Protein AF-A0A6A4SU05-F1 (afdb_monomer_lite)

Sequence (779 aa):
MKIASFNVQRFGRAKVSDPHVLSTLVKIVSRYDIILILEVVDASGDSVKLLLNEVNRVNAGHHYSLQLSTRLGRTRYKEQFLFLYRDDVVNLIDFYQYEDNQVNNMDAFAREPYILHFKPHFAVLKDIVLIPVHTTPSDSEKELDELYEVFLLVKDKWKTDNIMILGDFNADGTYVTRKEMKEIRIRSEKNFHWLIADDVDTTANTSNDHTYDRIVVYGKDMLEAIVPNSAKPFNFHTEFSMTEEMALRVSDHYPVEVELHSALRRTTSDQRCDVVDSQNASIYKTVTGRLNASQSTDNTEDTMDVYDLFSSCKKGDIWRVRYLVEQRDVDLNVRDKWDSTPMYYACLCGHEELVQYLLASGAKCEANTFDGERCMYGSLSDSVRRLVKEYKCVSIRAMQRDDFNYFLHMLLEQGQHSDVKFLVHRQTFLAHRCVLSARSEYFTEMFETKWKGKSLITLKHPLINPAAFGAILQYFYTGRMDIDLSLVEDCRRLAKQCKMTDFIEELDNKCKQLYDFVSNKPGICVKVLTLEPQSCQLNEEMAQLADCALPTELRVGFGELPFNRVDLFPTYPDICFRVDGYDFLCHRVFFSGRSDYFKALLEDHFSEGELLQSQPSTPVITLHNISHEVFIHVMYYIYTNSTELMTEIVFDVLCVADMYLLTGLKRLCGKTLAMTICEENVLYMWKMAKLFRLSRLEDLCTEYMAKIIERLVEQPELAEIIKEDAAALEDRQETDSVPLVDDIRYHIASNVQTYSAIEEANQKLEALEELLSSINIEC

InterPro domains:
  IPR000210 BTB/POZ domain [PF00651] (409-512)
  IPR000210 BTB/POZ domain [PF00651] (571-673)
  IPR000210 BTB/POZ domain [PS50097] (418-485)
  IPR000210 BTB/POZ domain [PS50097] (573-647)
  IPR000210 BTB/POZ domain [SM00225] (418-515)
  IPR000210 BTB/POZ domain [SM00225] (573-677)
  IPR002110 Ankyrin repeat [PF12796] (309-368)
  IPR002110 Ankyrin repeat [PS50088] (338-370)
  IPR002110 Ankyrin repeat [SM00248] (338-367)
  IPR005135 Endonuclease/exonuclease/phosphatase [PF03372] (4-253)
  IPR011333 SKP1/BTB/POZ domain superfamily [G3DSA:3.30.710.10] (402-521)
  IPR011333 SKP1/BTB/POZ domain superfamily [G3DSA:3.30.710.10] (558-707)
  IPR011333 SKP1/BTB/POZ domain superfamily [SSF54695] (405-505)
  IPR011333 SKP1/BTB/POZ domain superfamily [SSF54695] (566-673)
  IPR016202 Deoxyribonuclease I [PR00130] (11-40)
  IPR016202 Deoxyribonuclease I [PR00130] (81-110)
  IPR016202 Deoxyribonuclease I [PR00130] (125-154)
  IPR016202 Deoxyribonuclease I [PR00130] (155-184)
  IPR016202 Deoxyribonuclease I [PR00130] (215-237)
  IPR016202 Deoxyribonuclease I [PR00130] (238-258)

Radius of gyration: 32.13 Å; chains: 1; bounding box: 78×91×75 Å

Secondary structure (DSSP, 8-state):
-EEEEEEEEEESHHHHHSHHHHHHHHHHHTT-SEEEEEEE--TTSHHHHHHHHHHHHH-TT--EEEEEPPPB-SSS--BEEEEEEETTTEEEEEEEE-----TT-TT--SS--EEEEEEESSBSSS-EEEEEEE--TTTHHHHHHHHHHHHHHHHHHH----EEEEEE---STTTS-TTGGGT-HHHHSTTEEE-S-TT---BS-TT-----EEEEEESHHHHHHBPTT--EE--HHHHTT--HHHHHTT-SBPPEEEEB-BS------------------------------------HHHHHHHHHHHHHHHHT-HHHHHIIIIIS---TT---TTS--HHHHHHHHT-HHHHHHHHHTT----TTSHHHHHHHHH-SSHHHHHHHHH-----GGGTS--HHHHHHHHHHHH-TT--EEEEETTEEEEE-HHHHHHH-HHHHHHHHTTTTT-SEEEE--TT--HHHHHHHHHHHHHS-EEEEGGGHHHHHHHHHHTT-HHHHHHHHHHHHHHHHHHHHSTT----EEEE---SSHHHHHHHHHHHHHS-GGG---TT--------SS-----EEEEETTEEEEE-HHHHHHH-HHHHHHHHS--TTPPBPTTSTTSBEEEEPS--HHHHHHHHHHHHHS-----TTTHHHHHHHHHHTT-HHHHHHHHHHHHTT--TTTHHHHHHHHHHTT-HHHHHHHHHHHHHHHHHHTT-HHHHHHHHHHHHTSTT--TTPPPHHHHHHHHHHHHT--SHHHHHHHHHHHHHHHHHHHHTT---

Structure (mmCIF, N/CA/C/O backbone):
data_AF-A0A6A4SU05-F1
#
_entry.id   AF-A0A6A4SU05-F1
#
loop_
_atom_site.group_PDB
_atom_site.id
_atom_site.type_symbol
_atom_site.label_atom_id
_atom_site.label_alt_id
_atom_site.label_comp_id
_atom_site.label_asym_id
_atom_site.label_entity_id
_atom_site.label_seq_id
_atom_site.pdbx_PDB_ins_code
_atom_site.Cartn_x
_atom_site.Cartn_y
_atom_site.Cartn_z
_atom_site.occupancy
_atom_site.B_iso_or_equiv
_atom_site.auth_seq_id
_atom_site.auth_comp_id
_atom_site.auth_asym_id
_atom_site.auth_atom_id
_atom_site.pdbx_PDB_model_num
ATOM 1 N N . MET A 1 1 ? -17.281 -33.423 11.617 1.00 91.00 1 MET A N 1
ATOM 2 C CA . MET A 1 1 ? -16.579 -32.156 11.912 1.00 91.00 1 MET A CA 1
ATOM 3 C C . MET A 1 1 ? -17.582 -31.034 11.747 1.00 91.00 1 MET A C 1
ATOM 5 O O . MET A 1 1 ? -18.234 -31.018 10.712 1.00 91.00 1 MET A O 1
ATOM 9 N N . LYS A 1 2 ? -17.770 -30.170 12.743 1.00 95.81 2 LYS A N 1
ATOM 10 C CA . LYS A 1 2 ? -18.753 -29.080 12.709 1.00 95.81 2 LYS A CA 1
ATOM 11 C C . LYS A 1 2 ? -18.083 -27.738 12.443 1.00 95.81 2 LYS A C 1
ATOM 13 O O . LYS A 1 2 ? -17.123 -27.395 13.129 1.00 95.81 2 LYS A O 1
ATOM 18 N N . ILE A 1 3 ? -18.617 -26.998 11.480 1.00 98.25 3 ILE A N 1
ATOM 19 C CA . ILE A 1 3 ? -18.159 -25.663 11.093 1.00 98.25 3 ILE A CA 1
ATOM 20 C C . ILE A 1 3 ? -19.322 -24.689 11.283 1.00 98.25 3 ILE A C 1
ATOM 22 O O . ILE A 1 3 ? -20.461 -25.054 10.991 1.00 98.25 3 ILE A O 1
ATOM 26 N N . ALA A 1 4 ? -19.053 -23.476 11.759 1.00 98.56 4 ALA A N 1
ATOM 27 C CA . ALA A 1 4 ? -20.061 -22.424 11.835 1.00 98.56 4 ALA A CA 1
ATOM 28 C C . ALA A 1 4 ? -19.514 -21.042 11.467 1.00 98.56 4 ALA A C 1
ATOM 30 O O . ALA A 1 4 ? -18.317 -20.787 11.596 1.00 98.56 4 ALA A O 1
ATOM 31 N N . SER A 1 5 ? -20.417 -20.154 11.059 1.00 98.56 5 SER A N 1
ATOM 32 C CA . SER A 1 5 ? -20.206 -18.707 11.009 1.00 98.56 5 SER A CA 1
ATOM 33 C C . SER A 1 5 ? -21.185 -18.029 11.953 1.00 98.56 5 SER A C 1
ATOM 35 O O . SER A 1 5 ? -22.338 -18.448 12.032 1.00 98.56 5 SER A O 1
ATOM 37 N N . PHE A 1 6 ? -20.735 -17.007 12.674 1.00 98.50 6 PHE A N 1
ATOM 38 C CA . PHE A 1 6 ? -21.550 -16.283 13.634 1.00 98.50 6 PHE A CA 1
ATOM 39 C C . PHE A 1 6 ? -21.230 -14.788 13.610 1.00 98.50 6 PHE A C 1
ATOM 41 O O . PHE A 1 6 ? -20.156 -14.379 14.055 1.00 98.50 6 PHE A O 1
ATOM 48 N N . ASN A 1 7 ? -22.178 -13.973 13.146 1.00 97.69 7 ASN A N 1
ATOM 49 C CA . ASN A 1 7 ? -22.139 -12.543 13.410 1.00 97.69 7 ASN A CA 1
ATOM 50 C C . ASN A 1 7 ? -22.454 -12.289 14.893 1.00 97.69 7 ASN A C 1
ATOM 52 O O . ASN A 1 7 ? -23.556 -12.578 15.365 1.00 97.69 7 ASN A O 1
ATOM 56 N N . VAL A 1 8 ? -21.455 -11.825 15.650 1.00 96.75 8 VAL A N 1
ATOM 57 C CA . VAL A 1 8 ? -21.611 -11.451 17.058 1.00 96.75 8 VAL A CA 1
ATOM 58 C C . VAL A 1 8 ? -21.585 -9.939 17.135 1.00 96.75 8 VAL A C 1
ATOM 60 O O . VAL A 1 8 ? -20.515 -9.349 17.270 1.00 96.75 8 VAL A O 1
ATOM 63 N N . GLN A 1 9 ? -22.774 -9.340 17.106 1.00 92.25 9 GLN A N 1
ATOM 64 C CA . GLN A 1 9 ? -22.963 -7.896 17.029 1.00 92.25 9 GLN A CA 1
ATOM 65 C C . GLN A 1 9 ? -21.998 -7.127 17.939 1.00 92.25 9 GLN A C 1
ATOM 67 O O . GLN A 1 9 ? -22.039 -7.277 19.170 1.00 92.25 9 GLN A O 1
ATOM 72 N N . ARG A 1 10 ? -21.135 -6.299 17.350 1.00 90.81 10 ARG A N 1
ATOM 73 C CA . ARG A 1 10 ? -20.098 -5.508 18.030 1.00 90.81 10 ARG A CA 1
ATOM 74 C C . ARG A 1 10 ? -19.293 -6.308 19.064 1.00 90.81 10 ARG A C 1
ATOM 76 O O . ARG A 1 10 ? -19.181 -5.903 20.230 1.00 90.81 10 ARG A O 1
ATOM 83 N N . PHE A 1 11 ? -18.731 -7.453 18.678 1.00 96.44 11 PHE A N 1
ATOM 84 C CA . PHE A 1 11 ? -17.915 -8.260 19.583 1.00 96.44 11 PHE A CA 1
ATOM 85 C C . PHE A 1 11 ? -16.662 -7.494 20.030 1.00 96.44 11 PHE A C 1
ATOM 87 O O . PHE A 1 11 ? -15.772 -7.189 19.243 1.00 96.44 11 PHE A O 1
ATOM 94 N N . GLY A 1 12 ? -16.565 -7.214 21.327 1.00 92.94 12 GLY A N 1
ATOM 95 C CA . GLY A 1 12 ? -15.449 -6.486 21.921 1.00 92.94 12 GLY A CA 1
ATOM 96 C C . GLY A 1 12 ? -15.595 -6.382 23.434 1.00 92.94 12 GLY A C 1
ATOM 97 O O . GLY A 1 12 ? -16.377 -7.117 24.048 1.00 92.94 12 GLY A O 1
ATOM 98 N N . ARG A 1 13 ? -14.870 -5.439 24.048 1.00 90.75 13 ARG A N 1
ATOM 99 C CA . ARG A 1 13 ? -14.746 -5.334 25.512 1.00 90.75 13 ARG A CA 1
ATOM 100 C C . ARG A 1 13 ? -16.094 -5.259 26.225 1.00 90.75 13 ARG A C 1
ATOM 102 O O . ARG A 1 13 ? -16.284 -5.942 27.229 1.00 90.75 13 ARG A O 1
ATOM 109 N N . ALA A 1 14 ? -17.032 -4.464 25.710 1.00 87.94 14 ALA A N 1
ATOM 110 C CA . ALA A 1 14 ? -18.367 -4.321 26.293 1.00 87.94 14 ALA A CA 1
ATOM 111 C C . ALA A 1 14 ? -19.123 -5.663 26.334 1.00 87.94 14 ALA A C 1
ATOM 113 O O . ALA A 1 14 ? -19.707 -6.013 27.357 1.00 87.94 14 ALA A O 1
ATOM 114 N N . LYS A 1 15 ? -19.029 -6.448 25.253 1.00 91.00 15 LYS A N 1
ATOM 115 C CA . LYS A 1 15 ? -19.700 -7.744 25.085 1.00 91.00 15 LYS A CA 1
ATOM 116 C C . LYS A 1 15 ? -19.163 -8.792 26.062 1.00 91.00 15 LYS A C 1
ATOM 118 O O . LYS A 1 15 ? -19.931 -9.461 26.747 1.00 91.00 15 LYS A O 1
ATOM 123 N N . VAL A 1 16 ? -17.836 -8.909 26.164 1.00 93.31 16 VAL A N 1
ATOM 124 C CA . VAL A 1 16 ? -17.186 -9.905 27.038 1.00 93.31 16 VAL A CA 1
ATOM 125 C C . VAL A 1 16 ? -17.168 -9.503 28.517 1.00 93.31 16 VAL A C 1
ATOM 127 O O . VAL A 1 16 ? -16.895 -10.344 29.370 1.00 93.31 16 VAL A O 1
ATOM 130 N N . SER A 1 17 ? -17.469 -8.239 28.836 1.00 91.56 17 SER A N 1
ATOM 131 C CA . SER A 1 17 ? -17.582 -7.766 30.221 1.00 91.56 17 SER A CA 1
ATOM 132 C C . SER A 1 17 ? -18.876 -8.223 30.905 1.00 91.56 17 SER A C 1
ATOM 134 O O . SER A 1 17 ? -18.900 -8.287 32.132 1.00 91.56 17 SER A O 1
ATOM 136 N N . ASP A 1 18 ? -19.931 -8.566 30.150 1.00 93.44 18 ASP A N 1
ATOM 137 C CA . ASP A 1 18 ? -21.133 -9.215 30.694 1.00 93.44 18 ASP A CA 1
ATOM 138 C C . ASP A 1 18 ? -20.855 -10.724 30.885 1.00 93.44 18 ASP A C 1
ATOM 140 O O . ASP A 1 18 ? -20.722 -11.463 29.900 1.00 93.44 18 ASP A O 1
ATOM 144 N N . PRO A 1 19 ? -20.796 -11.234 32.134 1.00 92.62 19 PRO A N 1
ATOM 145 C CA . PRO A 1 19 ? -20.477 -12.637 32.394 1.00 92.62 19 PRO A CA 1
ATOM 146 C C . PRO A 1 19 ? -21.493 -13.616 31.794 1.00 92.62 19 PRO A C 1
ATOM 148 O O . PRO A 1 19 ? -21.144 -14.757 31.482 1.00 92.62 19 PRO A O 1
ATOM 151 N N . HIS A 1 20 ? -22.755 -13.198 31.643 1.00 93.44 20 HIS A N 1
ATOM 152 C CA . HIS A 1 20 ? -23.795 -14.028 31.046 1.00 93.44 20 HIS A CA 1
ATOM 153 C C . HIS A 1 20 ? -23.594 -14.160 29.535 1.00 93.44 20 HIS A C 1
ATOM 155 O O . HIS A 1 20 ? -23.691 -15.268 28.998 1.00 93.44 20 HIS A O 1
ATOM 161 N N . VAL A 1 21 ? -23.259 -13.054 28.865 1.00 96.00 21 VAL A N 1
ATOM 162 C CA . VAL A 1 21 ? -22.948 -13.051 27.430 1.00 96.00 21 VAL A CA 1
ATOM 163 C C . VAL A 1 21 ? -21.684 -13.863 27.169 1.00 96.00 21 VAL A C 1
ATOM 165 O O . VAL A 1 21 ? -21.727 -14.791 26.364 1.00 96.00 21 VAL A O 1
ATOM 168 N N . LEU A 1 22 ? -20.603 -13.623 27.919 1.00 96.88 22 LEU A N 1
ATOM 169 C CA . LEU A 1 22 ? -19.358 -14.385 27.795 1.00 96.88 22 LEU A CA 1
ATOM 170 C C . LEU A 1 22 ? -19.581 -15.890 28.007 1.00 96.88 22 LEU A C 1
ATOM 172 O O . LEU A 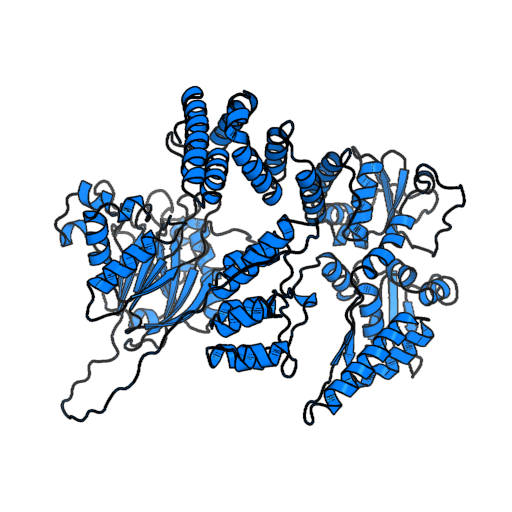1 22 ? -19.144 -16.700 27.192 1.00 96.88 22 LEU A O 1
ATOM 176 N N . SER A 1 23 ? -20.313 -16.286 29.056 1.00 96.00 23 SER A N 1
ATOM 177 C CA . SER A 1 23 ? -20.636 -17.700 29.299 1.00 96.00 23 SER A CA 1
ATOM 178 C C . SER A 1 23 ? -21.449 -18.318 28.158 1.00 96.00 23 SER A C 1
ATOM 180 O O . SER A 1 23 ? -21.243 -19.485 27.817 1.00 96.00 23 SER A O 1
ATOM 182 N N . THR A 1 24 ? -22.358 -17.552 27.555 1.00 97.00 24 THR A N 1
ATOM 183 C CA . THR A 1 24 ? -23.166 -18.012 26.420 1.00 97.00 24 THR A CA 1
ATOM 184 C C . THR A 1 24 ? -22.314 -18.166 25.165 1.00 97.00 24 THR A C 1
ATOM 186 O O . THR A 1 24 ? -22.360 -19.224 24.542 1.00 97.00 24 THR A O 1
ATOM 189 N N . LEU A 1 25 ? -21.456 -17.193 24.848 1.00 97.75 25 LEU A N 1
ATOM 190 C CA . LEU A 1 25 ? -20.508 -17.279 23.734 1.00 97.75 25 LEU A CA 1
ATOM 191 C C . LEU A 1 25 ? -19.571 -18.481 23.883 1.00 97.75 25 LEU A C 1
ATOM 193 O O . LEU A 1 25 ? -19.404 -19.241 22.935 1.00 97.75 25 LEU A O 1
ATOM 197 N N . VAL A 1 26 ? -19.045 -18.730 25.086 1.00 97.56 26 VAL A N 1
ATOM 198 C CA . VAL A 1 26 ? -18.226 -19.918 25.373 1.00 97.56 26 VAL A CA 1
ATOM 199 C C . VAL A 1 26 ? -18.999 -21.207 25.076 1.00 97.56 26 VAL A C 1
ATOM 201 O O . VAL A 1 26 ? -18.454 -22.107 24.436 1.00 97.56 26 VAL A O 1
ATOM 204 N N . LYS A 1 27 ? -20.274 -21.308 25.481 1.00 96.81 27 LYS A N 1
ATOM 205 C CA . LYS A 1 27 ? -21.123 -22.475 25.172 1.00 96.81 27 LYS A CA 1
ATOM 206 C C . LYS A 1 27 ? -21.377 -22.630 23.674 1.00 96.81 27 LYS A C 1
ATOM 208 O O . LYS A 1 27 ? -21.375 -23.760 23.197 1.00 96.81 27 LYS A O 1
ATOM 213 N N . ILE A 1 28 ? -21.595 -21.529 22.950 1.00 97.56 28 ILE A N 1
ATOM 214 C CA . ILE A 1 28 ? -21.806 -21.535 21.496 1.00 97.56 28 ILE A CA 1
ATOM 215 C C . ILE A 1 28 ? -20.533 -22.006 20.790 1.00 97.56 28 ILE A C 1
ATOM 217 O O . ILE A 1 28 ? -20.576 -23.007 20.082 1.00 97.56 28 ILE A O 1
ATOM 221 N N . VAL A 1 29 ? -19.396 -21.349 21.040 1.00 97.81 29 VAL A N 1
ATOM 222 C CA . VAL A 1 29 ? -18.092 -21.668 20.433 1.00 97.81 29 VAL A CA 1
ATOM 223 C C . VAL A 1 29 ? -17.704 -23.123 20.689 1.00 97.81 29 VAL A C 1
ATOM 225 O O . VAL A 1 29 ? -17.289 -23.821 19.769 1.00 97.81 29 VAL A O 1
ATOM 228 N N . SER A 1 30 ? -17.932 -23.619 21.910 1.00 96.94 30 SER A N 1
ATOM 229 C CA . SER A 1 30 ? -17.575 -24.990 22.305 1.00 96.94 30 SER A CA 1
ATOM 230 C C . SER A 1 30 ? -18.274 -26.086 21.486 1.00 96.94 30 SER A C 1
ATOM 232 O O . SER A 1 30 ? -17.878 -27.248 21.569 1.00 96.94 30 SER A O 1
ATOM 234 N N . ARG A 1 31 ? -19.306 -25.761 20.697 1.00 96.69 31 ARG A N 1
ATOM 235 C CA . ARG A 1 31 ? -20.024 -26.718 19.838 1.00 96.69 31 ARG A CA 1
ATOM 236 C C . ARG A 1 31 ? -19.276 -27.076 18.555 1.00 96.69 31 ARG A C 1
ATOM 238 O O . ARG A 1 31 ? -19.598 -28.107 17.960 1.00 96.69 31 ARG A O 1
ATOM 245 N N . TYR A 1 32 ? -18.340 -26.238 18.118 1.00 97.81 32 TYR A N 1
ATOM 246 C CA . TYR A 1 32 ? -17.791 -26.288 16.766 1.00 97.81 32 TYR A CA 1
ATOM 247 C C . TYR A 1 32 ? -16.315 -26.676 16.763 1.00 97.81 32 TYR A C 1
ATOM 249 O O . TYR A 1 32 ? -15.579 -26.384 17.701 1.00 97.81 32 TYR A O 1
ATOM 257 N N . ASP A 1 33 ? -15.890 -27.357 15.701 1.00 96.56 33 ASP A N 1
ATOM 258 C CA . ASP A 1 33 ? -14.477 -27.662 15.472 1.00 96.56 33 ASP A CA 1
ATOM 259 C C . ASP A 1 33 ? -13.765 -26.474 14.812 1.00 96.56 33 ASP A C 1
ATOM 261 O O . ASP A 1 33 ? -12.594 -26.239 15.088 1.00 96.56 33 ASP A O 1
ATOM 265 N N . ILE A 1 34 ? -14.485 -25.716 13.977 1.00 98.19 34 ILE A N 1
ATOM 266 C CA . ILE A 1 34 ? -14.081 -24.410 13.445 1.00 98.19 34 ILE A CA 1
ATOM 267 C C . ILE A 1 34 ? -15.284 -23.471 13.557 1.00 98.19 34 ILE A C 1
ATOM 269 O O . ILE A 1 34 ? -16.374 -23.810 13.097 1.00 98.19 34 ILE A O 1
ATOM 273 N N . ILE A 1 35 ? -15.106 -22.289 14.134 1.00 98.56 35 ILE A N 1
ATOM 274 C CA . ILE A 1 35 ? -16.103 -21.218 14.105 1.00 98.56 35 ILE A CA 1
ATOM 275 C C . ILE A 1 35 ? -15.463 -19.918 13.628 1.00 98.56 35 ILE A C 1
ATOM 277 O O . ILE A 1 35 ? -14.414 -19.509 14.123 1.00 98.56 35 ILE A O 1
ATOM 281 N N . LEU A 1 36 ? -16.125 -19.288 12.666 1.00 98.69 36 LEU A N 1
ATOM 282 C CA . LEU A 1 36 ? -15.893 -17.921 12.234 1.00 98.69 36 LEU A CA 1
ATOM 283 C C . LEU A 1 36 ? -16.783 -16.987 13.060 1.00 98.69 36 LEU A C 1
ATOM 285 O O . LEU A 1 36 ? -17.995 -17.177 13.109 1.00 98.69 36 LEU A O 1
ATOM 289 N N . ILE A 1 37 ? -16.185 -15.993 13.702 1.00 98.50 37 ILE A N 1
ATOM 290 C CA . ILE A 1 37 ? -16.858 -14.903 14.404 1.00 98.50 37 ILE A CA 1
ATOM 291 C C . ILE A 1 37 ? -16.636 -13.623 13.594 1.00 98.50 37 ILE A C 1
ATOM 293 O O . ILE A 1 37 ? -15.492 -13.285 13.272 1.00 98.50 37 ILE A O 1
ATOM 297 N N . LEU A 1 38 ? -17.731 -12.943 13.257 1.00 97.88 38 LEU A N 1
ATOM 298 C CA . LEU A 1 38 ? -17.742 -11.672 12.527 1.00 97.88 38 LEU A CA 1
ATOM 299 C C . LEU A 1 38 ? -17.934 -10.489 13.485 1.00 97.88 38 LEU A C 1
ATOM 301 O O . LEU A 1 38 ? -18.171 -10.683 14.678 1.00 97.88 38 LEU A O 1
ATOM 305 N N . GLU A 1 39 ? -17.821 -9.276 12.940 1.00 95.44 39 GLU A N 1
ATOM 306 C CA . GLU A 1 39 ? -18.053 -8.008 13.642 1.00 95.44 39 GLU A CA 1
ATOM 307 C C . GLU A 1 39 ? -17.191 -7.818 14.906 1.00 95.44 39 GLU A C 1
ATOM 309 O O . GLU A 1 39 ? -17.603 -7.250 15.923 1.00 95.44 39 GLU A O 1
ATOM 314 N N . VAL A 1 40 ? -15.945 -8.303 14.849 1.00 96.56 40 VAL A N 1
ATOM 315 C CA . VAL A 1 40 ? -14.974 -8.147 15.938 1.00 96.56 40 VAL A CA 1
ATOM 316 C C . VAL A 1 40 ? -14.405 -6.730 15.940 1.00 96.56 40 VAL A C 1
ATOM 318 O O . VAL A 1 40 ? -13.590 -6.363 15.097 1.00 96.56 40 VAL A O 1
ATOM 321 N N . VAL A 1 41 ? -14.789 -5.947 16.941 1.00 92.12 41 VAL A N 1
ATOM 322 C CA . VAL A 1 41 ? -14.396 -4.549 17.167 1.00 92.12 41 VAL A CA 1
ATOM 323 C C . VAL A 1 41 ? -13.455 -4.434 18.376 1.00 92.12 41 VAL A C 1
ATOM 325 O O . VAL A 1 41 ? -13.688 -3.671 19.313 1.00 92.12 41 VAL A O 1
ATOM 328 N N . ASP A 1 42 ? -12.379 -5.227 18.380 1.00 88.12 42 ASP A N 1
ATOM 329 C CA . ASP A 1 42 ? -11.462 -5.381 19.522 1.00 88.12 42 ASP A CA 1
ATOM 330 C C . ASP A 1 42 ? -10.021 -4.964 19.189 1.00 88.12 42 ASP A C 1
ATOM 332 O O . ASP A 1 42 ? -9.149 -5.796 18.953 1.00 88.12 42 ASP A O 1
ATOM 336 N N . ALA A 1 43 ? -9.747 -3.656 19.202 1.00 78.88 43 ALA A N 1
ATOM 337 C CA . ALA A 1 43 ? -8.445 -3.116 18.796 1.00 78.88 43 ALA A CA 1
ATOM 338 C C . ALA A 1 43 ? -7.250 -3.616 19.638 1.00 78.88 43 ALA A C 1
ATOM 340 O O . ALA A 1 43 ? -6.144 -3.710 19.111 1.00 78.88 43 ALA A O 1
ATOM 341 N N . SER A 1 44 ? -7.446 -3.946 20.923 1.00 85.00 44 SER A N 1
ATOM 342 C CA . SER A 1 44 ? -6.366 -4.462 21.784 1.00 85.00 44 SER A CA 1
ATOM 343 C C . SER A 1 44 ? -6.157 -5.978 21.667 1.00 85.00 44 SER A C 1
ATOM 345 O O . SER A 1 44 ? -5.122 -6.506 22.091 1.00 85.00 44 SER A O 1
ATOM 347 N N . GLY A 1 45 ? -7.136 -6.699 21.108 1.00 88.50 45 GLY A N 1
ATOM 348 C CA . GLY A 1 45 ? -7.180 -8.161 21.078 1.00 88.50 45 GLY A CA 1
ATOM 349 C C . GLY A 1 45 ? -7.407 -8.817 22.448 1.00 88.50 45 GLY A C 1
ATOM 350 O O . GLY A 1 45 ? -7.285 -10.040 22.568 1.00 88.50 45 GLY A O 1
ATOM 351 N N . ASP A 1 46 ? -7.686 -8.047 23.504 1.00 91.69 46 ASP A N 1
ATOM 352 C CA . ASP A 1 46 ? -7.870 -8.587 24.856 1.00 91.69 46 ASP A CA 1
ATOM 353 C C . ASP A 1 46 ? -9.194 -9.335 25.003 1.00 91.69 46 ASP A C 1
ATOM 355 O O . ASP A 1 46 ? -9.252 -10.354 25.694 1.00 91.69 46 ASP A O 1
ATOM 359 N N . SER A 1 47 ? -10.248 -8.867 24.332 1.00 94.31 47 SER A N 1
ATOM 360 C CA . SER A 1 47 ? -11.571 -9.497 24.361 1.00 94.31 47 SER A CA 1
ATOM 361 C C . SER A 1 47 ? -11.530 -10.854 23.664 1.00 94.31 47 SER A C 1
ATOM 363 O O . SER A 1 47 ? -12.065 -11.839 24.179 1.00 94.31 47 SER A O 1
ATOM 365 N N . VAL A 1 48 ? -10.817 -10.928 22.537 1.00 94.94 48 VAL A N 1
ATOM 366 C CA . VAL A 1 48 ? -10.555 -12.179 21.814 1.00 94.94 48 VAL A CA 1
ATOM 367 C C . VAL A 1 48 ? -9.752 -13.156 22.682 1.00 94.94 48 VAL A C 1
ATOM 369 O O . VAL A 1 48 ? -10.137 -14.319 22.822 1.00 94.94 48 VAL A O 1
ATOM 372 N N . LYS A 1 49 ? -8.664 -12.696 23.319 1.00 95.94 49 LYS A N 1
ATOM 373 C CA . LYS A 1 49 ? -7.846 -13.533 24.221 1.00 95.94 49 LYS A CA 1
ATOM 374 C C . LYS A 1 49 ? -8.644 -14.024 25.425 1.00 95.94 49 LYS A C 1
ATOM 376 O O . LYS A 1 49 ? -8.489 -15.176 25.825 1.00 95.94 49 LYS A O 1
ATOM 381 N N . LEU A 1 50 ? -9.490 -13.174 26.006 1.00 96.56 50 LEU A N 1
ATOM 382 C CA . LEU A 1 50 ? -10.358 -13.546 27.119 1.00 96.56 50 LEU A CA 1
ATOM 383 C C . LEU A 1 50 ? -11.322 -14.663 26.710 1.00 96.56 50 LEU A C 1
ATOM 385 O O . LEU A 1 50 ? -11.404 -15.669 27.414 1.00 96.56 50 LEU A O 1
ATOM 389 N N . LEU A 1 51 ? -11.992 -14.525 25.561 1.00 97.50 51 LEU A N 1
ATOM 390 C CA . LEU A 1 51 ? -12.874 -15.566 25.035 1.00 97.50 51 LEU A CA 1
ATOM 391 C C . LEU A 1 51 ? -12.110 -16.876 24.796 1.00 97.50 51 LEU A C 1
ATOM 393 O O . LEU A 1 51 ? -12.561 -17.921 25.262 1.00 97.50 51 LEU A O 1
ATOM 397 N N . LEU A 1 52 ? -10.942 -16.831 24.141 1.00 97.62 52 LEU A N 1
ATOM 398 C CA . LEU A 1 52 ? -10.115 -18.020 23.899 1.00 97.62 52 LEU A CA 1
ATOM 399 C C . LEU A 1 52 ? -9.739 -18.725 25.210 1.00 97.62 52 LEU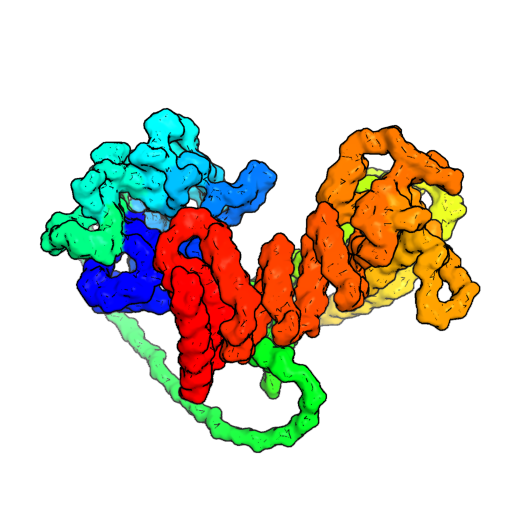 A C 1
ATOM 401 O O . LEU A 1 52 ? -9.906 -19.938 25.338 1.00 97.62 52 LEU A O 1
ATOM 405 N N . ASN A 1 53 ? -9.249 -17.968 26.194 1.00 96.69 53 ASN A N 1
ATOM 406 C CA . ASN A 1 53 ? -8.842 -18.509 27.489 1.00 96.69 53 ASN A CA 1
ATOM 407 C C . ASN A 1 53 ? -10.013 -19.181 28.209 1.00 96.69 53 ASN A C 1
ATOM 409 O O . ASN A 1 53 ? -9.854 -20.260 28.775 1.00 96.69 53 ASN A O 1
ATOM 413 N N . GLU A 1 54 ? -11.193 -18.567 28.175 1.00 97.12 54 GLU A N 1
ATOM 414 C CA . GLU A 1 54 ? -12.401 -19.116 28.786 1.00 97.12 54 GLU A CA 1
ATOM 415 C C . GLU A 1 54 ? -12.894 -20.378 28.067 1.00 97.12 54 GLU A C 1
ATOM 417 O O . GLU A 1 54 ? -13.235 -21.362 28.727 1.00 97.12 54 GLU A O 1
ATOM 422 N N . VAL A 1 55 ? -12.849 -20.399 26.732 1.00 97.00 55 VAL A N 1
ATOM 423 C CA . VAL A 1 55 ? -13.153 -21.587 25.921 1.00 97.00 55 VAL A CA 1
ATOM 424 C C . VAL A 1 55 ? -12.184 -22.726 26.249 1.00 97.00 55 VAL A C 1
ATOM 426 O O . VAL A 1 55 ? -12.629 -23.833 26.557 1.00 97.00 55 VAL A O 1
ATOM 429 N N . ASN A 1 56 ? -10.876 -22.469 26.271 1.00 96.44 56 ASN A N 1
ATOM 430 C CA . ASN A 1 56 ? -9.866 -23.479 26.604 1.00 96.44 56 ASN A CA 1
ATOM 431 C C . ASN A 1 56 ? -9.933 -23.928 28.069 1.00 96.44 56 ASN A C 1
ATOM 433 O O . ASN A 1 56 ? -9.633 -25.079 28.380 1.00 96.44 56 ASN A O 1
ATOM 437 N N . ARG A 1 57 ? -10.389 -23.063 28.982 1.00 94.62 57 ARG A N 1
ATOM 438 C CA . ARG A 1 57 ? -10.595 -23.427 30.388 1.00 94.62 57 ARG A CA 1
ATOM 439 C C . ARG A 1 57 ? -11.719 -24.448 30.565 1.00 94.62 57 ARG A C 1
ATOM 441 O O . ARG A 1 57 ? -11.609 -25.311 31.434 1.00 94.62 57 ARG A O 1
ATOM 448 N N . VAL A 1 58 ? -12.807 -24.340 29.797 1.00 92.56 58 VAL A N 1
ATOM 449 C CA . VAL A 1 58 ? -13.970 -25.239 29.941 1.00 92.56 58 VAL A CA 1
ATOM 450 C C . VAL A 1 58 ? -13.872 -26.505 29.086 1.00 92.56 58 VAL A C 1
ATOM 452 O O . VAL A 1 58 ? -14.486 -27.516 29.430 1.00 92.56 58 VAL A O 1
ATOM 455 N N . ASN A 1 59 ? -13.093 -26.487 28.001 1.00 88.50 59 ASN A N 1
ATOM 456 C CA . ASN A 1 59 ? -12.930 -27.621 27.092 1.00 88.50 59 ASN A CA 1
ATOM 457 C C . ASN A 1 59 ? -11.704 -28.468 27.463 1.00 88.50 59 ASN A C 1
ATOM 459 O O . ASN A 1 59 ? -10.658 -28.384 26.840 1.00 88.50 59 ASN A O 1
ATOM 463 N N . ALA A 1 60 ? -11.832 -29.353 28.453 1.00 78.38 60 ALA A N 1
ATOM 464 C CA . ALA A 1 60 ? -10.710 -30.201 28.883 1.00 78.38 60 ALA A CA 1
ATOM 465 C C . ALA A 1 60 ? -10.235 -31.232 27.830 1.00 78.38 60 ALA A C 1
ATOM 467 O O . ALA A 1 60 ? -9.160 -31.806 27.984 1.00 78.38 60 ALA A O 1
ATOM 468 N N . GLY A 1 61 ? -11.050 -31.517 26.807 1.00 80.19 61 GLY A N 1
ATOM 469 C CA . GLY A 1 61 ? -10.767 -32.528 25.780 1.00 80.19 61 GLY A CA 1
ATOM 470 C C . GLY A 1 61 ? -10.304 -31.982 24.429 1.00 80.19 61 GLY A C 1
ATOM 471 O O . GLY A 1 61 ? -9.899 -32.780 23.593 1.00 80.19 61 GLY A O 1
ATOM 472 N N . HIS A 1 62 ? -10.373 -30.666 24.219 1.00 89.50 62 HIS A N 1
ATOM 473 C CA . HIS A 1 62 ? -10.030 -30.009 22.957 1.00 89.50 62 HIS A CA 1
ATOM 474 C C . HIS A 1 62 ? -9.309 -28.703 23.246 1.00 89.50 62 HIS A C 1
ATOM 476 O O . HIS A 1 62 ? -9.708 -27.976 24.157 1.00 89.50 62 HIS A O 1
ATOM 482 N N . HIS A 1 63 ? -8.292 -28.388 22.454 1.00 94.44 63 HIS A N 1
ATOM 483 C CA . HIS A 1 63 ? -7.579 -27.124 22.570 1.00 94.44 63 HIS A CA 1
ATOM 484 C C . HIS A 1 63 ? -7.907 -26.250 21.362 1.00 94.44 63 HIS A C 1
ATOM 486 O O . HIS A 1 63 ? -7.744 -26.658 20.214 1.00 94.44 63 HIS A O 1
ATOM 492 N N . TYR A 1 64 ? -8.420 -25.050 21.622 1.00 97.19 64 TYR A N 1
ATOM 493 C CA . TYR A 1 64 ? -8.684 -24.063 20.590 1.00 97.19 64 TYR A CA 1
ATOM 494 C C . TYR A 1 64 ? -7.449 -23.200 20.374 1.00 97.19 64 TYR A C 1
ATOM 496 O O . TYR A 1 64 ? -6.839 -22.698 21.322 1.00 97.19 64 TYR A O 1
ATOM 504 N N . SER A 1 65 ? -7.154 -22.978 19.104 1.00 97.06 65 SER A N 1
ATOM 505 C CA . SER A 1 65 ? -6.271 -21.940 18.600 1.00 97.06 65 SER A CA 1
ATOM 506 C C . SER A 1 65 ? -7.106 -20.845 17.931 1.00 97.06 65 SER A C 1
ATOM 508 O O . SER A 1 65 ? -8.255 -21.071 17.538 1.00 97.06 65 SER A O 1
ATOM 510 N N . LEU A 1 66 ? -6.542 -19.638 17.836 1.00 97.00 66 LEU A N 1
ATOM 511 C CA . LEU A 1 66 ? -7.188 -18.488 17.201 1.00 97.00 66 LEU A CA 1
ATOM 512 C C . LEU A 1 66 ? -6.398 -18.026 15.979 1.00 97.00 66 LEU A C 1
ATOM 514 O O 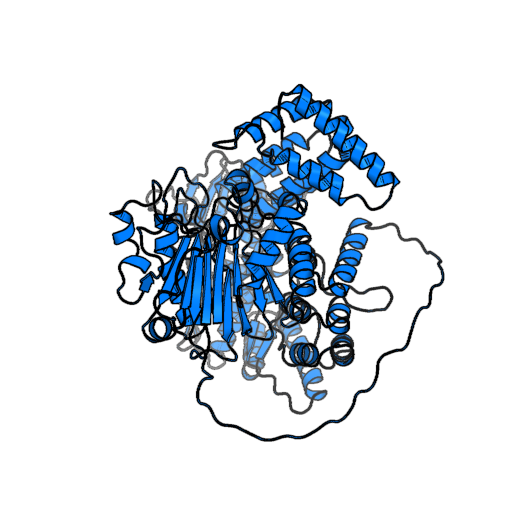. LEU A 1 66 ? -5.174 -18.124 15.970 1.00 97.00 66 LEU A O 1
ATOM 518 N N . GLN A 1 67 ? -7.097 -17.476 14.991 1.00 97.56 67 GLN A N 1
ATOM 519 C CA . GLN A 1 67 ? -6.517 -16.719 13.884 1.00 97.56 67 GLN A CA 1
ATOM 520 C C . GLN A 1 67 ? -7.389 -15.487 13.629 1.00 97.56 67 GLN A C 1
ATOM 522 O O . GLN A 1 67 ? -8.605 -15.608 13.502 1.00 97.56 67 GLN A O 1
ATOM 527 N N . LEU A 1 68 ? -6.780 -14.304 13.573 1.00 96.38 68 LEU A N 1
ATOM 528 C CA . LEU A 1 68 ? -7.484 -13.023 13.468 1.00 96.38 68 LEU A CA 1
ATOM 529 C C . LEU A 1 68 ? -7.037 -12.287 12.198 1.00 96.38 68 LEU A C 1
ATOM 531 O O . LEU A 1 68 ? -5.850 -12.328 11.864 1.00 96.38 68 LEU A O 1
ATOM 535 N N . SER A 1 69 ? -7.966 -11.653 11.483 1.00 95.56 69 SER A N 1
ATOM 536 C CA . SER A 1 69 ? -7.644 -10.803 10.328 1.00 95.56 69 SER A CA 1
ATOM 537 C C . SER A 1 69 ? -7.053 -9.459 10.758 1.00 95.56 69 SER A C 1
ATOM 539 O O . SER A 1 69 ? -7.077 -9.090 11.937 1.00 95.56 69 SER A O 1
ATOM 541 N N . THR A 1 70 ? -6.587 -8.665 9.793 1.00 91.69 70 THR A N 1
ATOM 542 C CA . THR A 1 70 ? -6.400 -7.223 10.008 1.00 91.69 70 THR A CA 1
ATOM 543 C C . THR A 1 70 ? -7.741 -6.545 10.285 1.00 91.69 70 THR A C 1
ATOM 545 O O . THR A 1 70 ? -8.800 -7.128 10.056 1.00 91.69 70 THR A O 1
ATOM 548 N N . ARG A 1 71 ? -7.706 -5.316 10.805 1.00 91.94 71 ARG A N 1
ATOM 549 C CA . ARG A 1 71 ? -8.902 -4.483 10.977 1.00 91.94 71 ARG A CA 1
ATOM 550 C C . ARG A 1 71 ? -9.325 -3.916 9.621 1.00 91.94 71 ARG A C 1
ATOM 552 O O . ARG A 1 71 ? -8.540 -3.201 9.007 1.00 91.94 71 ARG A O 1
ATOM 559 N N . LEU A 1 72 ? -10.538 -4.228 9.177 1.00 90.50 72 LEU A N 1
ATOM 560 C CA . LEU A 1 72 ? -11.064 -3.932 7.841 1.00 90.50 72 LEU A CA 1
ATOM 561 C C . LEU A 1 72 ? -12.326 -3.069 7.926 1.00 90.50 72 LEU A C 1
ATOM 563 O O . LEU A 1 72 ? -13.026 -3.087 8.935 1.00 90.50 72 LEU A O 1
ATOM 567 N N . GLY A 1 73 ? -12.604 -2.301 6.879 1.00 85.62 73 GLY A N 1
ATOM 568 C CA . GLY A 1 73 ? -13.705 -1.338 6.814 1.00 85.62 73 GLY A CA 1
ATOM 569 C C . GLY A 1 73 ? -13.296 -0.121 5.990 1.00 85.62 73 GLY A C 1
ATOM 570 O O . GLY A 1 73 ? -12.133 0.277 6.031 1.00 85.62 73 GLY A O 1
ATOM 571 N N . ARG A 1 74 ? -14.221 0.525 5.274 1.00 80.06 74 ARG A N 1
ATOM 572 C CA . ARG A 1 74 ? -13.918 1.769 4.531 1.00 80.06 74 ARG A CA 1
ATOM 573 C C . ARG A 1 74 ? -13.787 2.992 5.439 1.00 80.06 74 ARG A C 1
ATOM 575 O O . ARG A 1 74 ? -13.028 3.911 5.148 1.00 80.06 74 ARG A O 1
ATOM 582 N N . THR A 1 75 ? -14.485 2.987 6.572 1.00 79.38 75 THR A N 1
ATOM 583 C CA . THR A 1 75 ? -14.507 4.097 7.535 1.00 79.38 75 THR A CA 1
ATOM 584 C C . THR A 1 75 ? -13.535 3.845 8.693 1.00 79.38 75 THR A C 1
ATOM 586 O O . THR A 1 75 ? -12.695 2.945 8.635 1.00 79.38 75 THR A O 1
ATOM 589 N N . ARG A 1 76 ? -13.602 4.659 9.753 1.00 72.69 76 ARG A N 1
ATOM 590 C CA . ARG A 1 76 ? -12.846 4.440 11.000 1.00 72.69 76 ARG A CA 1
ATOM 591 C C . ARG A 1 76 ? -13.411 3.304 11.849 1.00 72.69 76 ARG A C 1
ATOM 593 O O . ARG A 1 76 ? -12.673 2.709 12.637 1.00 72.69 76 ARG A O 1
ATOM 600 N N . TYR A 1 77 ? -14.688 2.973 11.656 1.00 78.19 77 TYR A N 1
ATOM 601 C CA . TYR A 1 77 ? -15.255 1.744 12.179 1.00 78.19 77 TYR A CA 1
ATOM 602 C C . TYR A 1 77 ? -14.619 0.579 11.421 1.00 78.19 77 TYR A C 1
ATOM 604 O O . TYR A 1 77 ? -14.747 0.465 10.200 1.00 78.19 77 TYR A O 1
ATOM 612 N N . LYS A 1 78 ? -13.862 -0.240 12.152 1.00 85.50 78 LYS A N 1
ATOM 613 C CA . LYS A 1 78 ? -13.186 -1.405 11.593 1.00 85.50 78 LYS A CA 1
ATOM 614 C C . LYS A 1 78 ? -13.524 -2.648 12.386 1.00 85.50 78 LYS A C 1
ATOM 616 O O . LYS A 1 78 ? -13.447 -2.634 13.621 1.00 85.50 78 LYS A O 1
ATOM 621 N N . GLU A 1 79 ? -13.756 -3.716 11.649 1.00 92.75 79 GLU A N 1
ATOM 622 C CA . GLU A 1 79 ? -14.056 -5.047 12.148 1.00 92.75 79 GLU A CA 1
ATOM 623 C C . GLU A 1 79 ? -12.937 -6.030 11.798 1.00 92.75 79 GLU A C 1
ATOM 625 O O . GLU A 1 79 ? -12.053 -5.732 10.994 1.00 92.75 79 GLU A O 1
ATOM 630 N N . GLN A 1 80 ? -12.971 -7.218 12.394 1.00 97.19 80 GLN A N 1
ATOM 631 C CA . GLN A 1 80 ? -12.058 -8.313 12.085 1.00 97.19 80 GLN A CA 1
ATOM 632 C C . GLN A 1 80 ? -12.837 -9.619 11.917 1.00 97.19 80 GLN A C 1
ATOM 634 O O . GLN A 1 80 ? -13.873 -9.833 12.549 1.00 97.19 80 GLN A O 1
ATOM 639 N N . PHE A 1 81 ? -12.292 -10.518 11.106 1.00 97.88 81 PHE A N 1
ATOM 640 C CA . PHE A 1 81 ? -12.685 -11.917 11.043 1.00 97.88 81 PHE A CA 1
ATOM 641 C C . PHE A 1 81 ? -11.872 -12.703 12.070 1.00 97.88 81 PHE A C 1
ATOM 643 O O . PHE A 1 81 ? -10.638 -12.726 12.013 1.00 97.88 81 PHE A O 1
ATOM 650 N N . LEU A 1 82 ? -12.553 -13.360 13.007 1.00 98.31 82 LEU A N 1
ATOM 651 C CA . LEU A 1 82 ? -11.934 -14.219 14.013 1.00 98.31 82 LEU A CA 1
ATOM 652 C C . LEU A 1 82 ? -12.282 -15.677 13.738 1.00 98.31 82 LEU A C 1
ATOM 654 O O . LEU A 1 82 ? -13.438 -16.073 13.824 1.00 98.31 82 LEU A O 1
ATOM 658 N N . PHE A 1 83 ? -11.272 -16.503 13.501 1.00 98.56 83 PHE A N 1
ATOM 659 C CA . PHE A 1 83 ? -11.415 -17.951 13.504 1.00 98.56 83 PHE A CA 1
ATOM 660 C C . PHE A 1 83 ? -10.980 -18.515 14.851 1.00 98.56 83 PHE A C 1
ATOM 662 O O . PHE A 1 83 ? -9.863 -18.263 15.303 1.00 98.56 83 PHE A O 1
ATOM 669 N N . LEU A 1 84 ? -11.840 -19.327 15.458 1.00 98.31 84 LEU A N 1
ATOM 670 C CA . LEU A 1 84 ? -11.489 -20.217 16.560 1.00 98.31 84 LEU A CA 1
ATOM 671 C C . LEU A 1 84 ? -11.618 -21.652 16.065 1.00 98.31 84 LEU A C 1
ATOM 673 O O . LEU A 1 84 ? -12.663 -22.037 15.539 1.00 98.31 84 LEU A O 1
ATOM 677 N N . TYR A 1 85 ? -10.570 -22.452 16.221 1.00 98.12 85 TYR A N 1
ATOM 678 C CA . TYR A 1 85 ? -10.562 -23.826 15.730 1.00 98.12 85 TYR A CA 1
ATOM 679 C C . TYR A 1 85 ? -9.816 -24.757 16.671 1.00 98.12 85 TYR A C 1
ATOM 681 O O . TYR A 1 85 ? -8.877 -24.349 17.348 1.00 98.12 85 TYR A O 1
ATOM 689 N N . ARG A 1 86 ? -10.231 -26.020 16.699 1.00 96.88 86 ARG A N 1
ATOM 690 C CA . ARG A 1 86 ? -9.596 -27.067 17.501 1.00 96.88 86 ARG A CA 1
ATOM 691 C C . ARG A 1 86 ? -8.345 -27.573 16.796 1.00 96.88 86 ARG A C 1
ATOM 693 O O . ARG A 1 86 ? -8.451 -28.257 15.774 1.00 96.88 86 ARG A O 1
ATOM 700 N N . ASP A 1 87 ? -7.172 -27.247 17.324 1.00 92.25 87 ASP A N 1
ATOM 701 C CA . ASP A 1 87 ? -5.890 -27.627 16.710 1.00 92.25 87 ASP A CA 1
ATOM 702 C C . ASP A 1 87 ? -5.575 -29.129 16.836 1.00 92.25 87 ASP A C 1
ATOM 704 O O . ASP A 1 87 ? -4.748 -29.666 16.098 1.00 92.25 87 ASP A O 1
ATOM 708 N N . ASP A 1 88 ? -6.312 -29.841 17.690 1.00 90.06 88 ASP A N 1
ATOM 709 C CA . ASP A 1 88 ? -6.312 -31.300 17.761 1.00 90.06 88 ASP A CA 1
ATOM 710 C C . ASP A 1 88 ? -7.192 -31.976 16.687 1.00 90.06 88 ASP A C 1
ATOM 712 O O . ASP A 1 88 ? -7.089 -33.186 16.479 1.00 90.06 88 ASP A O 1
ATOM 716 N N . VAL A 1 89 ? -8.042 -31.216 15.982 1.00 91.81 89 VAL A N 1
ATOM 717 C CA . VAL A 1 89 ? -8.965 -31.733 14.950 1.00 91.81 89 VAL A CA 1
ATOM 718 C C . VAL A 1 89 ? -8.556 -31.299 13.540 1.00 91.81 89 VAL A C 1
ATOM 720 O O . VAL A 1 89 ? -8.750 -32.051 12.573 1.00 91.81 89 VAL A O 1
ATOM 723 N N . VAL A 1 90 ? -8.002 -30.092 13.402 1.00 94.25 90 VAL A N 1
ATOM 724 C CA . VAL A 1 90 ? -7.599 -29.504 12.120 1.00 94.25 90 VAL A CA 1
ATOM 725 C C . VAL A 1 90 ? -6.242 -28.817 12.229 1.00 94.25 90 VAL A C 1
ATOM 727 O O . VAL A 1 90 ? -5.934 -28.187 13.232 1.00 94.25 90 VAL A O 1
ATOM 730 N N . ASN A 1 91 ? -5.446 -28.884 11.161 1.00 93.31 91 ASN A N 1
ATOM 731 C CA . ASN A 1 91 ? -4.240 -28.065 11.032 1.00 93.31 91 ASN A CA 1
ATOM 732 C C . ASN A 1 91 ? -4.524 -26.881 10.111 1.00 93.31 91 ASN A C 1
ATOM 734 O O . ASN A 1 91 ? -4.991 -27.094 8.991 1.00 93.31 91 ASN A O 1
ATOM 738 N N . LEU A 1 92 ? -4.188 -25.666 10.538 1.00 95.69 92 LEU A N 1
ATOM 739 C CA . LEU A 1 92 ? -4.097 -24.516 9.640 1.00 95.69 92 LEU A CA 1
ATOM 740 C C . LEU A 1 92 ? -2.850 -24.684 8.753 1.00 95.69 92 LEU A C 1
ATOM 742 O O . LEU A 1 92 ? -1.747 -24.857 9.266 1.00 95.69 92 LEU A O 1
ATOM 746 N N . ILE A 1 93 ? -3.036 -24.719 7.432 1.00 94.12 93 ILE A N 1
ATOM 747 C CA . ILE A 1 93 ? -1.965 -24.907 6.440 1.00 94.12 93 ILE A CA 1
ATOM 748 C C . ILE A 1 93 ? -1.406 -23.558 5.997 1.00 94.12 93 ILE A C 1
ATOM 750 O O . ILE A 1 93 ? -0.193 -23.384 5.941 1.00 94.12 93 ILE A O 1
ATOM 754 N N . ASP A 1 94 ? -2.303 -22.649 5.629 1.00 95.00 94 ASP A N 1
ATOM 755 C CA . ASP A 1 94 ? -1.993 -21.349 5.044 1.00 95.00 94 ASP A CA 1
ATOM 756 C C . ASP A 1 94 ? -3.195 -20.416 5.247 1.00 95.00 94 ASP A C 1
ATOM 758 O O . ASP A 1 94 ? -4.321 -20.871 5.479 1.00 95.00 94 ASP A O 1
ATOM 762 N N . PHE A 1 95 ? -2.965 -19.113 5.161 1.00 96.88 95 PHE A N 1
ATOM 763 C CA . PHE A 1 95 ? -4.008 -18.097 5.211 1.00 96.88 95 PHE A CA 1
ATOM 764 C C . PHE A 1 95 ? -3.533 -16.824 4.519 1.00 96.88 95 PHE A C 1
ATOM 766 O O . PHE A 1 95 ? -2.337 -16.549 4.452 1.00 96.88 95 PHE A O 1
ATOM 773 N N . TYR A 1 96 ? -4.460 -16.021 4.010 1.00 92.94 96 TYR A N 1
ATOM 774 C CA . TYR A 1 96 ? -4.125 -14.691 3.513 1.00 92.94 96 TYR A CA 1
ATOM 775 C C . TYR A 1 96 ? -5.332 -13.758 3.536 1.00 92.94 96 TYR A C 1
ATOM 777 O O . TYR A 1 96 ? -6.483 -14.188 3.484 1.00 92.94 96 TYR A O 1
ATOM 785 N N . GLN A 1 97 ? -5.045 -12.463 3.608 1.00 95.56 97 GLN A N 1
ATOM 786 C CA . GLN A 1 97 ? -6.026 -11.405 3.419 1.00 95.56 97 GLN A CA 1
ATOM 787 C C . GLN A 1 97 ? -6.162 -11.142 1.917 1.00 95.56 97 GLN A C 1
ATOM 789 O O . GLN A 1 97 ? -5.149 -10.906 1.259 1.00 95.56 97 GLN A O 1
ATOM 794 N N . TYR A 1 98 ? -7.374 -11.229 1.364 1.00 90.88 98 TYR A N 1
ATOM 795 C CA . TYR A 1 98 ? -7.605 -10.916 -0.047 1.00 90.88 98 TYR A CA 1
ATOM 796 C C . TYR A 1 98 ? -7.169 -9.477 -0.356 1.00 90.88 98 TYR A C 1
ATOM 798 O O . TYR A 1 98 ? -7.518 -8.557 0.380 1.00 90.88 98 TYR A O 1
ATOM 806 N N . GLU A 1 99 ? -6.387 -9.298 -1.422 1.00 81.31 99 GLU A N 1
ATOM 807 C CA . GLU A 1 99 ? -5.920 -7.989 -1.878 1.00 81.31 99 GLU A CA 1
ATOM 808 C C . GLU A 1 99 ? -6.827 -7.486 -3.003 1.00 81.31 99 GLU A C 1
ATOM 810 O O . GLU A 1 99 ? -6.817 -8.030 -4.110 1.00 81.31 99 GLU A O 1
ATOM 815 N N . ASP A 1 100 ? -7.587 -6.430 -2.730 1.00 75.50 100 ASP A N 1
ATOM 816 C CA . ASP A 1 100 ? -8.577 -5.864 -3.650 1.00 75.50 100 ASP A CA 1
ATOM 817 C C . ASP A 1 100 ? -7.955 -4.927 -4.708 1.00 75.50 100 ASP A C 1
ATOM 819 O O . ASP A 1 100 ? -8.311 -3.759 -4.870 1.00 75.50 100 ASP A O 1
ATOM 823 N N . ASN A 1 101 ? -6.942 -5.447 -5.405 1.00 66.75 101 ASN A N 1
ATOM 824 C CA . ASN A 1 101 ? -6.056 -4.693 -6.298 1.00 66.75 101 ASN A CA 1
ATOM 825 C C . ASN A 1 101 ? -6.342 -4.959 -7.790 1.00 66.75 101 ASN A C 1
ATOM 827 O O . ASN A 1 101 ? -5.456 -4.803 -8.637 1.00 66.75 101 ASN A O 1
ATOM 831 N N . GLN A 1 102 ? -7.546 -5.419 -8.145 1.00 63.97 102 GLN A N 1
ATOM 832 C CA . GLN A 1 102 ? -7.861 -5.725 -9.540 1.00 63.97 102 GLN A CA 1
ATOM 833 C C . GLN A 1 102 ? -7.964 -4.445 -10.384 1.00 63.97 102 GLN A C 1
ATOM 835 O O . GLN A 1 102 ? -8.692 -3.516 -10.049 1.00 63.97 102 GLN A O 1
ATOM 840 N N . VAL A 1 103 ? -7.270 -4.426 -11.531 1.00 49.88 103 VAL A N 1
ATOM 841 C CA . VAL A 1 103 ? -7.072 -3.250 -12.411 1.00 49.88 103 VAL A CA 1
ATOM 842 C C . VAL A 1 103 ? -8.378 -2.546 -12.824 1.00 49.88 103 VAL A C 1
ATOM 844 O O . VAL A 1 103 ? -8.361 -1.351 -13.102 1.00 49.88 103 VAL A O 1
ATOM 847 N N . ASN A 1 104 ? -9.510 -3.260 -12.840 1.00 47.78 104 ASN A N 1
ATOM 848 C CA . ASN A 1 104 ? -10.808 -2.736 -13.281 1.00 47.78 104 ASN A CA 1
ATOM 849 C C . ASN A 1 104 ? -11.856 -2.580 -12.160 1.00 47.78 104 ASN A C 1
ATOM 851 O O . ASN A 1 104 ? -12.950 -2.102 -12.448 1.00 47.78 104 ASN A O 1
ATOM 855 N N . ASN A 1 105 ? -11.566 -2.994 -10.921 1.00 55.22 105 ASN A N 1
ATOM 856 C CA . ASN A 1 105 ? -12.518 -2.947 -9.801 1.00 55.22 105 ASN A CA 1
ATOM 857 C C . ASN A 1 105 ? -11.770 -2.797 -8.465 1.00 55.22 105 ASN A C 1
ATOM 859 O O . ASN A 1 105 ? -11.890 -3.640 -7.587 1.00 55.22 105 ASN A O 1
ATOM 863 N N . MET A 1 106 ? -10.939 -1.755 -8.345 1.00 60.19 106 MET A N 1
ATOM 864 C CA . MET A 1 106 ? -10.260 -1.438 -7.083 1.00 60.19 106 MET A CA 1
ATOM 865 C C . MET A 1 106 ? -11.317 -1.110 -6.009 1.00 60.19 106 MET A C 1
ATOM 867 O O . MET A 1 106 ? -12.182 -0.275 -6.275 1.00 60.19 106 MET A O 1
ATOM 871 N N . ASP A 1 107 ? -11.235 -1.733 -4.827 1.00 77.50 107 ASP A N 1
ATOM 872 C CA . ASP A 1 107 ? -12.167 -1.551 -3.687 1.00 77.50 107 ASP A CA 1
ATOM 873 C C . ASP A 1 107 ? -13.611 -2.043 -3.957 1.00 77.50 107 ASP A C 1
ATOM 875 O O . ASP A 1 107 ? -14.611 -1.321 -3.857 1.00 77.50 107 ASP A O 1
ATOM 879 N N . ALA A 1 108 ? -13.744 -3.312 -4.332 1.00 85.44 108 ALA A N 1
ATOM 880 C CA . ALA A 1 108 ? -15.013 -4.016 -4.357 1.00 85.44 108 ALA A CA 1
ATOM 881 C C . ALA A 1 108 ? -15.562 -4.322 -2.951 1.00 85.44 108 ALA A C 1
ATOM 883 O O . ALA A 1 108 ? -16.766 -4.152 -2.746 1.00 85.44 108 ALA A O 1
ATOM 884 N N . PHE A 1 109 ? -14.718 -4.713 -1.992 1.00 91.75 109 PHE A N 1
ATOM 885 C CA . PHE A 1 109 ? -15.136 -5.136 -0.650 1.00 91.75 109 PHE A CA 1
ATOM 886 C C . PHE A 1 109 ? -14.879 -4.066 0.407 1.00 91.75 109 PHE A C 1
ATOM 888 O O . PHE A 1 109 ? -13.764 -3.581 0.553 1.00 91.75 109 PHE A O 1
ATOM 895 N N . ALA A 1 110 ? -15.872 -3.781 1.254 1.00 89.94 110 ALA A N 1
ATOM 896 C CA . ALA A 1 110 ? -15.624 -2.948 2.431 1.00 89.94 110 ALA A CA 1
ATOM 897 C C . ALA A 1 110 ? -14.787 -3.672 3.498 1.00 89.94 110 ALA A C 1
ATOM 899 O O . ALA A 1 110 ? -14.081 -3.030 4.279 1.00 89.94 110 ALA A O 1
ATOM 900 N N . ARG A 1 111 ? -14.923 -5.003 3.559 1.00 94.62 111 ARG A N 1
ATOM 901 C CA . ARG A 1 111 ? -14.168 -5.910 4.426 1.00 94.62 111 ARG A CA 1
ATOM 902 C C . ARG A 1 111 ? -13.692 -7.087 3.589 1.00 94.62 111 ARG A C 1
ATOM 904 O O . ARG A 1 111 ? -14.431 -8.043 3.362 1.00 94.62 111 ARG A O 1
ATOM 911 N N . GLU A 1 112 ? -12.461 -6.995 3.112 1.00 94.25 112 GLU A N 1
ATOM 912 C CA . GLU A 1 112 ? -11.847 -7.980 2.233 1.00 94.25 112 GLU A CA 1
ATOM 913 C C . GLU A 1 112 ? -11.847 -9.381 2.892 1.00 94.25 112 GLU A C 1
ATOM 915 O O . GLU A 1 112 ? -11.545 -9.503 4.083 1.00 94.25 112 GLU A O 1
ATOM 920 N N . PRO A 1 113 ? -12.150 -10.476 2.170 1.00 96.81 113 PRO A N 1
ATOM 921 C CA . PRO A 1 113 ? -12.176 -11.812 2.770 1.00 96.81 113 PRO A CA 1
ATOM 922 C C . PRO A 1 113 ? -10.823 -12.266 3.346 1.00 96.81 113 PRO A C 1
ATOM 924 O O . PRO A 1 113 ? -9.799 -12.249 2.658 1.00 96.81 113 PRO A O 1
ATOM 927 N N . TYR A 1 114 ? -10.821 -12.739 4.597 1.00 97.62 114 TYR A N 1
ATOM 928 C CA . TYR A 1 114 ? -9.646 -13.320 5.260 1.00 97.62 114 TYR A CA 1
ATOM 929 C C . TYR A 1 114 ? -9.639 -14.850 5.169 1.00 97.62 114 TYR A C 1
ATOM 931 O O . TYR A 1 114 ? -10.264 -15.549 5.962 1.00 97.62 114 TYR A O 1
ATOM 939 N N . ILE A 1 115 ? -8.965 -15.386 4.161 1.00 98.31 115 ILE A N 1
ATOM 940 C CA . ILE A 1 115 ? -9.175 -16.755 3.696 1.00 98.31 115 ILE A CA 1
ATOM 941 C C . ILE A 1 115 ? -8.213 -17.712 4.402 1.00 98.31 115 ILE A C 1
ATOM 943 O O . ILE A 1 115 ? -7.004 -17.478 4.410 1.00 98.31 115 ILE A O 1
ATOM 947 N N . LEU A 1 116 ? -8.732 -18.817 4.950 1.00 98.25 116 LEU A N 1
ATOM 948 C CA . LEU A 1 116 ? -7.941 -19.826 5.668 1.00 98.25 116 LEU A CA 1
ATOM 949 C C . LEU A 1 116 ? -8.042 -21.203 5.002 1.00 98.25 116 LEU A C 1
ATOM 951 O O . LEU A 1 116 ? -9.131 -21.670 4.663 1.00 98.25 116 LEU A O 1
ATOM 955 N N . HIS A 1 117 ? -6.902 -21.885 4.878 1.00 97.88 117 HIS A N 1
ATOM 956 C CA . HIS A 1 117 ? -6.779 -23.240 4.342 1.00 97.88 117 HIS A CA 1
ATOM 957 C C . HIS A 1 117 ? -6.469 -24.230 5.462 1.00 97.88 117 HIS A C 1
ATOM 959 O O . HIS A 1 117 ? -5.414 -24.172 6.089 1.00 97.88 117 HIS A O 1
ATOM 965 N N . PHE A 1 118 ? -7.374 -25.173 5.701 1.00 97.19 118 PHE A N 1
ATOM 966 C CA . PHE A 1 118 ? -7.252 -26.181 6.746 1.00 97.19 118 PHE A CA 1
ATOM 967 C C . PHE A 1 118 ? -7.052 -27.583 6.177 1.00 97.19 118 PHE A C 1
ATOM 969 O O . PHE A 1 118 ? -7.598 -27.956 5.139 1.00 97.19 118 PHE A O 1
ATOM 976 N N . LYS A 1 119 ? -6.339 -28.414 6.937 1.00 94.69 119 LYS A N 1
ATOM 977 C CA . LYS A 1 119 ? -6.260 -29.863 6.756 1.00 94.69 119 LYS A CA 1
ATOM 978 C C . LYS A 1 119 ? -6.977 -30.571 7.905 1.00 94.69 119 LYS A C 1
ATOM 980 O O . LYS A 1 119 ? -6.407 -30.663 8.997 1.00 94.69 119 LYS A O 1
ATOM 985 N N . PRO A 1 120 ? -8.185 -31.111 7.684 1.00 91.44 120 PRO A N 1
ATOM 986 C CA . PRO A 1 120 ? -8.863 -31.919 8.688 1.00 91.44 120 PRO A CA 1
ATOM 987 C C . PRO A 1 120 ? -8.122 -33.235 8.952 1.00 91.44 120 PRO A C 1
ATOM 989 O O . PRO A 1 120 ? -7.673 -33.896 8.016 1.00 91.44 120 PRO A O 1
ATOM 992 N N . HIS A 1 121 ? -8.025 -33.666 10.212 1.00 86.12 121 HIS A N 1
ATOM 993 C CA . HIS A 1 121 ? -7.385 -34.951 10.544 1.00 86.12 121 HIS A CA 1
ATOM 994 C C . HIS A 1 121 ? -8.296 -36.150 10.254 1.00 86.12 121 HIS A C 1
ATOM 996 O O . HIS A 1 121 ? -7.818 -37.226 9.897 1.00 86.12 121 HIS A O 1
ATOM 1002 N N . PHE A 1 122 ? -9.613 -35.968 10.402 1.00 73.50 122 PHE A N 1
ATOM 1003 C CA . PHE A 1 122 ? -10.590 -37.064 10.405 1.00 73.50 122 PHE A CA 1
ATOM 1004 C C . PHE A 1 122 ? -11.792 -36.849 9.476 1.00 73.50 122 PHE A C 1
ATOM 1006 O O . PHE A 1 122 ? -12.788 -37.562 9.622 1.00 73.50 122 PHE A O 1
ATOM 1013 N N . ALA A 1 123 ? -11.744 -35.889 8.548 1.00 73.62 123 ALA A N 1
ATOM 1014 C CA . ALA A 1 123 ? -12.797 -35.692 7.547 1.00 73.62 123 ALA A CA 1
ATOM 1015 C C . ALA A 1 123 ? -12.560 -36.558 6.298 1.00 73.62 123 ALA A C 1
ATOM 1017 O O . ALA A 1 123 ? -11.453 -37.033 6.057 1.00 73.62 123 ALA A O 1
ATOM 1018 N N . VAL A 1 124 ? -13.611 -36.768 5.497 1.00 77.44 124 VAL A N 1
ATOM 1019 C CA . VAL A 1 124 ? -13.492 -37.416 4.171 1.00 77.44 124 VAL A CA 1
ATOM 1020 C C . VAL A 1 124 ? -12.638 -36.570 3.213 1.00 77.44 124 VAL A C 1
ATOM 1022 O O . VAL A 1 124 ? -11.939 -37.107 2.354 1.00 77.44 124 VAL A O 1
ATOM 1025 N N . LEU A 1 125 ? -12.673 -35.249 3.386 1.00 84.44 125 LEU A N 1
ATOM 1026 C CA . LEU A 1 125 ? -11.917 -34.292 2.589 1.00 84.44 125 LEU A CA 1
ATOM 1027 C C . LEU A 1 125 ? -10.453 -34.238 3.023 1.00 84.44 125 LEU A C 1
ATOM 1029 O O . LEU A 1 125 ? -10.137 -34.316 4.210 1.00 84.44 125 LEU A O 1
ATOM 1033 N N . LYS A 1 126 ? -9.562 -34.072 2.042 1.00 86.38 126 LYS A N 1
ATOM 1034 C CA . LYS A 1 126 ? -8.112 -33.969 2.270 1.00 86.38 126 LYS A CA 1
ATOM 1035 C C . LYS A 1 126 ? -7.695 -32.606 2.814 1.00 86.38 126 LYS A C 1
ATOM 1037 O O . LYS A 1 126 ? -6.669 -32.512 3.482 1.00 86.38 126 LYS A O 1
ATOM 1042 N N . ASP A 1 127 ? -8.470 -31.586 2.490 1.00 93.50 127 ASP A N 1
ATOM 1043 C CA . ASP A 1 127 ? -8.288 -30.189 2.842 1.00 93.50 127 ASP A CA 1
ATOM 1044 C C . ASP A 1 127 ? -9.630 -29.457 2.696 1.00 93.50 127 ASP A C 1
ATOM 1046 O O . ASP A 1 127 ? -10.565 -29.981 2.089 1.00 93.50 127 ASP A O 1
ATOM 1050 N N . ILE A 1 128 ? -9.735 -28.272 3.286 1.00 96.19 128 ILE A N 1
ATOM 1051 C CA . ILE A 1 128 ? -10.884 -27.378 3.144 1.00 96.19 128 ILE A CA 1
ATOM 1052 C C . ILE A 1 128 ? -10.418 -25.928 3.229 1.00 96.19 128 ILE A C 1
ATOM 1054 O O . ILE A 1 128 ? -9.595 -25.585 4.074 1.00 96.19 128 ILE A O 1
ATOM 1058 N N . VAL A 1 129 ? -10.951 -25.073 2.366 1.00 98.19 129 VAL A N 1
ATOM 1059 C CA . VAL A 1 129 ? -10.710 -23.632 2.380 1.00 98.19 129 VAL A CA 1
ATOM 1060 C C . VAL A 1 129 ? -11.978 -22.909 2.805 1.00 98.19 129 VAL A C 1
ATOM 1062 O O . VAL A 1 129 ? -13.049 -23.178 2.261 1.00 98.19 129 VAL A O 1
ATOM 1065 N N . LEU A 1 130 ? -11.847 -21.988 3.757 1.00 98.56 130 LEU A N 1
ATOM 1066 C CA . LEU A 1 130 ? -12.934 -21.157 4.261 1.00 98.56 130 LEU A CA 1
ATOM 1067 C C . LEU A 1 130 ? -12.735 -19.706 3.810 1.00 98.56 130 LEU A C 1
ATOM 1069 O O . LEU A 1 130 ? -11.708 -19.101 4.116 1.00 98.56 130 LEU A O 1
ATOM 1073 N N . ILE A 1 131 ? -13.721 -19.162 3.097 1.00 98.50 131 ILE A N 1
ATOM 1074 C CA . ILE A 1 131 ? -13.778 -17.762 2.660 1.00 98.50 131 ILE A CA 1
ATOM 1075 C C . ILE A 1 131 ? -14.830 -17.054 3.529 1.00 98.50 131 ILE A C 1
ATOM 1077 O O . ILE A 1 131 ? -16.026 -17.288 3.321 1.00 98.50 131 ILE A O 1
ATOM 1081 N N . PRO A 1 132 ? -14.421 -16.252 4.530 1.00 97.94 132 PRO A N 1
ATOM 1082 C CA . PRO A 1 132 ? -15.358 -15.524 5.371 1.00 97.94 132 PRO A CA 1
ATOM 1083 C C . PRO A 1 132 ? -15.934 -14.318 4.627 1.00 97.94 132 PRO A C 1
ATOM 1085 O O . PRO A 1 132 ? -15.246 -13.701 3.813 1.00 97.94 132 PRO A O 1
ATOM 1088 N N . VAL A 1 133 ? -17.180 -13.966 4.935 1.00 95.94 133 VAL A N 1
ATOM 1089 C CA . VAL A 1 133 ? -17.875 -12.831 4.316 1.00 95.94 133 VAL A CA 1
ATOM 1090 C C . VAL A 1 133 ? -18.633 -12.038 5.377 1.00 95.94 133 VAL A C 1
ATOM 1092 O O . VAL A 1 133 ? -19.306 -12.617 6.228 1.00 95.94 133 VAL A O 1
ATOM 1095 N N . HIS A 1 134 ? -18.527 -10.713 5.315 1.00 96.94 134 HIS A N 1
ATOM 1096 C CA . HIS A 1 134 ? -19.437 -9.802 6.003 1.00 96.94 134 HIS A CA 1
ATOM 1097 C C . HIS A 1 134 ? -19.704 -8.595 5.098 1.00 96.94 134 HIS A C 1
ATOM 1099 O O . HIS A 1 134 ? -18.930 -7.632 5.092 1.00 96.94 134 HIS A O 1
ATOM 1105 N N . THR A 1 135 ? -20.760 -8.672 4.288 1.00 94.25 135 THR A N 1
ATOM 1106 C CA . THR A 1 135 ? -21.061 -7.632 3.289 1.00 94.25 135 THR A CA 1
ATOM 1107 C C . THR A 1 135 ? -21.557 -6.350 3.938 1.00 94.25 135 THR A C 1
ATOM 1109 O O . THR A 1 135 ? -22.064 -6.356 5.059 1.00 94.25 135 THR A O 1
ATOM 1112 N N . THR A 1 136 ? -21.408 -5.213 3.260 1.00 90.56 136 THR A N 1
ATOM 1113 C CA . THR A 1 136 ? -22.172 -4.015 3.632 1.00 90.56 136 THR A CA 1
ATOM 1114 C C . THR A 1 136 ? -23.596 -4.118 3.086 1.00 90.56 136 THR A C 1
ATOM 1116 O O . THR A 1 136 ? -23.768 -4.480 1.920 1.00 90.56 136 THR A O 1
ATOM 1119 N N . PRO A 1 137 ? -24.639 -3.780 3.867 1.00 86.69 137 PRO A N 1
ATOM 1120 C CA . PRO A 1 137 ? -26.020 -3.862 3.388 1.00 86.69 137 PRO A CA 1
ATOM 1121 C C . PRO A 1 137 ? -26.279 -3.077 2.092 1.00 86.69 137 PRO A C 1
ATOM 1123 O O . PRO A 1 137 ? -27.052 -3.523 1.251 1.00 86.69 137 PRO A O 1
ATOM 1126 N N . SER A 1 138 ? -25.606 -1.936 1.899 1.00 85.56 138 SER A N 1
ATOM 1127 C CA . SER A 1 138 ? -25.744 -1.097 0.701 1.00 85.56 138 SER A CA 1
ATOM 1128 C C . SER A 1 138 ? -25.080 -1.675 -0.553 1.00 85.56 138 SER A C 1
ATOM 1130 O O . SER A 1 138 ? -25.604 -1.464 -1.642 1.00 85.56 138 SER A O 1
ATOM 1132 N N . ASP A 1 139 ? -23.973 -2.417 -0.414 1.00 89.19 139 ASP A N 1
ATOM 1133 C CA . ASP A 1 139 ? -23.213 -2.968 -1.550 1.00 89.19 139 ASP A CA 1
ATOM 1134 C C . ASP A 1 139 ? -23.303 -4.500 -1.640 1.00 89.19 139 ASP A C 1
ATOM 1136 O O . ASP A 1 139 ? -22.518 -5.133 -2.348 1.00 89.19 139 ASP A O 1
ATOM 1140 N N . SER A 1 140 ? -24.263 -5.121 -0.947 1.00 89.75 140 SER A N 1
ATOM 1141 C CA . SER A 1 140 ? -24.337 -6.583 -0.818 1.00 89.75 140 SER A CA 1
ATOM 1142 C C . SER A 1 140 ? -24.406 -7.303 -2.162 1.00 89.75 140 SER A C 1
ATOM 1144 O O . SER A 1 140 ? -23.710 -8.293 -2.348 1.00 89.75 140 SER A O 1
ATOM 1146 N N . GLU A 1 141 ? -25.165 -6.801 -3.139 1.00 92.25 141 GLU A N 1
ATOM 1147 C CA . GLU A 1 141 ? -25.183 -7.386 -4.488 1.00 92.25 141 GLU A CA 1
ATOM 1148 C C . GLU A 1 141 ? -23.786 -7.394 -5.134 1.00 92.25 141 GLU A C 1
ATOM 1150 O O . GLU A 1 141 ? -23.339 -8.430 -5.633 1.00 92.25 141 GLU A O 1
ATOM 1155 N N . LYS A 1 142 ? -23.090 -6.249 -5.097 1.00 91.50 142 LYS A N 1
ATOM 1156 C CA . LYS A 1 142 ? -21.767 -6.067 -5.709 1.00 91.50 142 LYS A CA 1
ATOM 1157 C C . LYS A 1 142 ? -20.725 -6.952 -5.029 1.00 91.50 142 LYS A C 1
ATOM 1159 O O . LYS A 1 142 ? -19.998 -7.670 -5.712 1.00 91.50 142 LYS A O 1
ATOM 1164 N N . GLU A 1 143 ? -20.665 -6.914 -3.698 1.00 94.62 143 GLU A N 1
ATOM 1165 C CA . GLU A 1 143 ? -19.714 -7.710 -2.917 1.00 94.62 143 GLU A CA 1
ATOM 1166 C C . GLU A 1 143 ? -19.937 -9.212 -3.142 1.00 94.62 143 GLU A C 1
ATOM 1168 O O . GLU A 1 143 ? -18.982 -9.961 -3.345 1.00 94.62 143 GLU A O 1
ATOM 1173 N N . LEU A 1 144 ? -21.196 -9.664 -3.179 1.00 95.50 144 LEU A N 1
ATOM 1174 C CA . LEU A 1 144 ? -21.513 -11.072 -3.415 1.00 95.50 144 LEU A CA 1
ATOM 1175 C C . LEU A 1 144 ? -21.147 -11.547 -4.821 1.00 95.50 144 LEU A C 1
ATOM 1177 O O . LEU A 1 144 ? -20.728 -12.697 -4.973 1.00 95.50 144 LEU A O 1
ATOM 1181 N N . ASP A 1 145 ? -21.303 -10.712 -5.849 1.00 94.81 145 ASP A N 1
ATOM 1182 C CA . ASP A 1 145 ? -20.873 -11.084 -7.197 1.00 94.81 145 ASP A CA 1
ATOM 1183 C C . ASP A 1 145 ? -19.343 -11.162 -7.314 1.00 94.81 145 ASP A C 1
ATOM 1185 O O . ASP A 1 145 ? -18.818 -12.100 -7.923 1.00 94.81 145 ASP A O 1
ATOM 1189 N N . GLU A 1 146 ? -18.621 -10.247 -6.662 1.00 94.88 146 GLU A N 1
ATOM 1190 C CA . GLU A 1 146 ? -17.155 -10.219 -6.674 1.00 94.88 146 GLU A CA 1
ATOM 1191 C C . GLU A 1 146 ? -16.527 -11.437 -5.968 1.00 94.88 146 GLU A C 1
ATOM 1193 O O . GLU A 1 146 ? -15.421 -11.862 -6.313 1.00 94.88 146 GLU A O 1
ATOM 1198 N N . LEU A 1 147 ? -17.245 -12.102 -5.051 1.00 96.00 147 LEU A N 1
ATOM 1199 C CA . LEU A 1 147 ? -16.783 -13.359 -4.436 1.00 96.00 147 LEU A CA 1
ATOM 1200 C C . LEU A 1 147 ? -16.466 -14.453 -5.463 1.00 96.00 147 LEU A C 1
ATOM 1202 O O . LEU A 1 147 ? -15.712 -15.380 -5.158 1.00 96.00 147 LEU A O 1
ATOM 1206 N N . TYR A 1 148 ? -17.008 -14.359 -6.678 1.00 95.81 148 TYR A N 1
ATOM 1207 C CA . TYR A 1 148 ? -16.634 -15.253 -7.764 1.00 95.81 148 TYR A CA 1
ATOM 1208 C C . TYR A 1 148 ? -15.154 -15.116 -8.154 1.00 95.81 148 TYR A C 1
ATOM 1210 O O . TYR A 1 148 ? -14.476 -16.127 -8.344 1.00 95.81 148 TYR A O 1
ATOM 1218 N N . GLU A 1 149 ? -14.628 -13.892 -8.215 1.00 93.88 149 GLU A N 1
ATOM 1219 C CA . GLU A 1 149 ? -13.214 -13.644 -8.517 1.00 93.88 149 GLU A CA 1
ATOM 1220 C C . GLU A 1 149 ? -12.314 -14.110 -7.369 1.00 93.88 149 GLU A C 1
ATOM 1222 O O . GLU A 1 149 ? -11.296 -14.772 -7.595 1.00 93.88 149 GLU A O 1
ATOM 1227 N N . VAL A 1 150 ? -12.742 -13.870 -6.123 1.00 94.94 150 VAL A N 1
ATOM 1228 C CA . VAL A 1 150 ? -12.067 -14.396 -4.925 1.00 94.94 150 VAL A CA 1
ATOM 1229 C C . VAL A 1 150 ? -11.973 -15.921 -5.003 1.00 94.94 150 VAL A C 1
ATOM 1231 O O . VAL A 1 150 ? -10.899 -16.495 -4.816 1.00 94.94 150 VAL A O 1
ATOM 1234 N N . PHE A 1 151 ? -13.077 -16.589 -5.343 1.00 96.50 151 PHE A N 1
ATOM 1235 C CA . PHE A 1 151 ? -13.119 -18.035 -5.531 1.00 96.50 151 PHE A CA 1
ATOM 1236 C C . PHE A 1 151 ? -12.134 -18.513 -6.612 1.00 96.50 151 PHE A C 1
ATOM 1238 O O . PHE A 1 151 ? -11.404 -19.481 -6.376 1.00 96.50 151 PHE A O 1
ATOM 1245 N N . LEU A 1 152 ? -12.081 -17.855 -7.776 1.00 94.88 152 LEU A N 1
ATOM 1246 C CA . LEU A 1 152 ? -11.167 -18.236 -8.858 1.00 94.88 152 LEU A CA 1
ATOM 1247 C C . LEU A 1 152 ? -9.703 -18.137 -8.421 1.00 94.88 152 LEU A C 1
ATOM 1249 O O . LEU A 1 152 ? -8.917 -19.050 -8.687 1.00 94.88 152 LEU A O 1
ATOM 1253 N N . LEU A 1 153 ? -9.353 -17.068 -7.706 1.00 93.31 153 LEU A N 1
ATOM 1254 C CA . LEU A 1 153 ? -8.005 -16.846 -7.191 1.00 93.31 153 LEU A CA 1
ATOM 1255 C C . LEU A 1 153 ? -7.627 -17.867 -6.117 1.00 93.31 153 LEU A C 1
ATOM 1257 O O . LEU A 1 153 ? -6.533 -18.425 -6.163 1.00 93.31 153 LEU A O 1
ATOM 1261 N N . VAL A 1 154 ? -8.539 -18.180 -5.195 1.00 94.94 154 VAL A N 1
ATOM 1262 C CA . VAL A 1 154 ? -8.344 -19.217 -4.169 1.00 94.94 154 VAL A CA 1
ATOM 1263 C C . VAL A 1 154 ? -8.127 -20.588 -4.805 1.00 94.94 154 VAL A C 1
ATOM 1265 O O . VAL A 1 154 ? -7.179 -21.307 -4.461 1.00 94.94 154 VAL A O 1
ATOM 1268 N N . LYS A 1 155 ? -8.985 -20.942 -5.765 1.00 93.69 155 LYS A N 1
ATOM 1269 C CA . LYS A 1 155 ? -8.896 -22.195 -6.512 1.00 93.69 155 LYS A CA 1
ATOM 1270 C C . LYS A 1 155 ? -7.578 -22.292 -7.272 1.00 93.69 155 LYS A C 1
ATOM 1272 O O . LYS A 1 155 ? -6.961 -23.357 -7.280 1.00 93.69 155 LYS A O 1
ATOM 1277 N N . ASP A 1 156 ? -7.109 -21.203 -7.878 1.00 93.31 156 ASP A N 1
ATOM 1278 C CA . ASP A 1 156 ? -5.818 -21.190 -8.562 1.00 93.31 156 ASP A CA 1
ATOM 1279 C C . ASP A 1 156 ? -4.633 -21.246 -7.581 1.00 93.31 156 ASP A C 1
ATOM 1281 O O . ASP A 1 156 ? -3.687 -22.000 -7.813 1.00 93.31 156 ASP A O 1
ATOM 1285 N N . LYS A 1 157 ? -4.692 -20.533 -6.454 1.00 93.12 157 LYS A N 1
ATOM 1286 C CA . LYS A 1 157 ? -3.612 -20.482 -5.458 1.00 93.12 157 LYS A CA 1
ATOM 1287 C C . LYS A 1 157 ? -3.326 -21.851 -4.843 1.00 93.12 157 LYS A C 1
ATOM 1289 O O . LYS A 1 157 ? -2.179 -22.295 -4.849 1.00 93.12 157 LYS A O 1
ATOM 1294 N N . TRP A 1 158 ? -4.353 -22.529 -4.328 1.00 93.62 158 TRP A N 1
ATOM 1295 C CA . TRP A 1 158 ? -4.181 -23.800 -3.608 1.00 93.62 158 TRP A CA 1
ATOM 1296 C C . TRP A 1 158 ? -4.550 -25.038 -4.426 1.00 93.62 158 TRP A C 1
ATOM 1298 O O . TRP A 1 158 ? -4.395 -26.158 -3.939 1.00 93.62 158 TRP A O 1
ATOM 1308 N N . LYS A 1 159 ? -4.984 -24.861 -5.683 1.00 94.44 159 LYS A N 1
ATOM 1309 C CA . LYS A 1 159 ? -5.347 -25.952 -6.607 1.00 94.44 159 LYS A CA 1
ATOM 1310 C C . LYS A 1 159 ? -6.335 -26.943 -5.973 1.00 94.44 159 LYS A C 1
ATOM 1312 O O . LYS A 1 159 ? -6.189 -28.155 -6.128 1.00 94.44 159 LYS A O 1
ATOM 1317 N N . THR A 1 160 ? -7.331 -26.419 -5.257 1.00 92.88 160 THR A N 1
ATOM 1318 C CA . THR A 1 160 ? -8.342 -27.199 -4.532 1.00 92.88 160 THR A CA 1
ATOM 1319 C C . THR A 1 160 ? -9.752 -26.746 -4.897 1.00 92.88 160 THR A C 1
ATOM 1321 O O . THR A 1 160 ? -9.996 -25.560 -5.110 1.00 92.88 160 THR A O 1
ATOM 1324 N N . ASP A 1 161 ? -10.672 -27.708 -4.966 1.00 93.19 161 ASP A N 1
ATOM 1325 C CA . ASP A 1 161 ? -12.107 -27.467 -5.158 1.00 93.19 161 ASP A CA 1
ATOM 1326 C C . ASP A 1 161 ? -12.880 -27.509 -3.827 1.00 93.19 161 ASP A C 1
ATOM 1328 O O . ASP A 1 161 ? -14.069 -27.202 -3.801 1.00 93.19 161 ASP A O 1
ATOM 1332 N N . ASN A 1 162 ? -12.220 -27.854 -2.713 1.00 95.19 162 ASN A N 1
ATOM 1333 C CA . ASN A 1 162 ? -12.839 -28.003 -1.393 1.00 95.19 162 ASN A CA 1
ATOM 1334 C C . ASN A 1 162 ? -13.038 -26.636 -0.718 1.00 95.19 162 ASN A C 1
ATOM 1336 O O . ASN A 1 162 ? -12.421 -26.340 0.304 1.00 95.19 162 ASN A O 1
ATOM 1340 N N . ILE A 1 163 ? -13.867 -25.784 -1.322 1.00 97.94 163 ILE A N 1
ATOM 1341 C CA . ILE A 1 163 ? -14.057 -24.386 -0.919 1.00 97.94 163 ILE A CA 1
ATOM 1342 C C . ILE A 1 163 ? -15.451 -24.201 -0.313 1.00 97.94 163 ILE A C 1
ATOM 1344 O O . ILE A 1 163 ? -16.460 -24.626 -0.885 1.00 97.94 163 ILE A O 1
ATOM 1348 N N . MET A 1 164 ? -15.495 -23.539 0.841 1.00 98.50 164 MET A N 1
ATOM 1349 C CA . MET A 1 164 ? -16.707 -23.114 1.533 1.00 98.50 164 MET A CA 1
ATOM 1350 C C . MET A 1 164 ? -16.661 -21.600 1.756 1.00 98.50 164 MET A C 1
ATOM 1352 O O . MET A 1 164 ? -15.710 -21.079 2.333 1.00 98.50 164 MET A O 1
ATOM 1356 N N . ILE A 1 165 ? -17.704 -20.907 1.313 1.00 98.56 165 ILE A N 1
ATOM 1357 C CA . ILE A 1 165 ? -17.927 -19.479 1.535 1.00 98.56 165 ILE A CA 1
ATOM 1358 C C . ILE A 1 165 ? -19.020 -19.361 2.592 1.00 98.56 165 ILE A C 1
ATOM 1360 O O . ILE A 1 165 ? -20.087 -19.960 2.442 1.00 98.56 165 ILE A O 1
ATOM 1364 N N . LEU A 1 166 ? -18.754 -18.651 3.680 1.00 98.38 166 LEU A N 1
ATOM 1365 C CA . LEU A 1 166 ? -19.667 -18.580 4.817 1.00 98.38 166 LEU A CA 1
ATOM 1366 C C . LEU A 1 166 ? -19.559 -17.238 5.526 1.00 98.38 166 LEU A C 1
ATOM 1368 O O . LEU A 1 166 ? -18.476 -16.661 5.597 1.00 98.38 166 LEU A O 1
ATOM 1372 N N . GLY A 1 167 ? -20.673 -16.741 6.045 1.00 97.62 167 GLY A N 1
ATOM 1373 C CA . GLY A 1 167 ? -20.689 -15.400 6.606 1.00 97.62 167 GLY A CA 1
ATOM 1374 C C . GLY A 1 167 ? -22.070 -14.781 6.684 1.00 97.62 167 GLY A C 1
ATOM 1375 O O . GLY A 1 167 ? -23.062 -15.430 6.348 1.00 97.62 167 GLY A O 1
ATOM 1376 N N . ASP A 1 168 ? -22.091 -13.511 7.066 1.00 97.19 168 ASP A N 1
ATOM 1377 C CA . ASP A 1 168 ? -23.251 -12.640 6.945 1.00 97.19 168 ASP A CA 1
ATOM 1378 C C . ASP A 1 168 ? -23.215 -11.974 5.565 1.00 97.19 168 ASP A C 1
ATOM 1380 O O . ASP A 1 168 ? -22.369 -11.128 5.263 1.00 97.19 168 ASP A O 1
ATOM 1384 N N . PHE A 1 169 ? -24.085 -12.448 4.678 1.00 95.50 169 PHE A N 1
ATOM 1385 C CA . PHE A 1 169 ? -24.122 -12.005 3.290 1.00 95.50 169 PHE A CA 1
ATOM 1386 C C . PHE A 1 169 ? -25.093 -10.841 3.090 1.00 95.50 169 PHE A C 1
ATOM 1388 O O . PHE A 1 169 ? -25.172 -10.326 1.974 1.00 95.50 169 PHE A O 1
ATOM 1395 N N . ASN A 1 170 ? -25.898 -10.494 4.106 1.00 90.38 170 ASN A N 1
ATOM 1396 C CA . ASN A 1 170 ? -27.061 -9.618 3.950 1.00 90.38 170 ASN A CA 1
ATOM 1397 C C . ASN A 1 170 ? -27.927 -10.009 2.722 1.00 90.38 170 ASN A C 1
ATOM 1399 O O . ASN A 1 170 ? -28.497 -9.174 2.027 1.00 90.38 170 ASN A O 1
ATOM 1403 N N . ALA A 1 171 ? -28.009 -11.313 2.423 1.00 77.25 171 ALA A N 1
ATOM 1404 C CA . ALA A 1 171 ? -28.519 -11.870 1.162 1.00 77.25 171 ALA A CA 1
ATOM 1405 C C . ALA A 1 171 ? -30.052 -12.021 1.105 1.00 77.25 171 ALA A C 1
ATOM 1407 O O . ALA A 1 171 ? -30.559 -12.976 0.503 1.00 77.25 171 ALA A O 1
ATOM 1408 N N . ASP A 1 172 ? -30.789 -11.129 1.762 1.00 77.12 172 ASP A N 1
ATOM 1409 C CA . ASP A 1 172 ? -32.251 -11.150 1.814 1.00 77.12 172 ASP A CA 1
ATOM 1410 C C . ASP A 1 172 ? -32.821 -9.775 2.218 1.00 77.12 172 ASP A C 1
ATOM 1412 O O . ASP A 1 172 ? -32.091 -8.793 2.367 1.00 77.12 172 ASP A O 1
ATOM 1416 N N . GLY A 1 173 ? -34.141 -9.679 2.375 1.00 71.44 173 GLY A N 1
ATOM 1417 C CA . GLY A 1 173 ? -34.811 -8.468 2.838 1.00 71.44 173 GLY A CA 1
ATOM 1418 C C . GLY A 1 173 ? -34.777 -7.346 1.799 1.00 71.44 173 GLY A C 1
ATOM 1419 O O . GLY A 1 173 ? -35.115 -7.548 0.630 1.00 71.44 173 GLY A O 1
ATOM 1420 N N . THR A 1 174 ? -34.427 -6.134 2.235 1.00 74.88 174 THR A N 1
ATOM 1421 C CA . THR A 1 174 ? -34.337 -4.946 1.366 1.00 74.88 174 THR A CA 1
ATOM 1422 C C . THR A 1 174 ? -32.988 -4.793 0.667 1.00 74.88 174 THR A C 1
ATOM 1424 O O . THR A 1 174 ? -32.868 -3.906 -0.173 1.00 74.88 174 THR A O 1
ATOM 1427 N N . TYR A 1 175 ? -31.990 -5.612 1.010 1.00 82.69 175 TYR A N 1
ATOM 1428 C CA . TYR A 1 175 ? -30.602 -5.412 0.579 1.00 82.69 175 TYR A CA 1
ATOM 1429 C C . TYR A 1 175 ? -30.283 -6.072 -0.762 1.00 82.69 175 TYR A C 1
ATOM 1431 O O . TYR A 1 175 ? -29.583 -5.486 -1.579 1.00 82.69 175 TYR A O 1
ATOM 1439 N N . VAL A 1 176 ? -30.826 -7.268 -1.017 1.00 82.94 176 VAL A N 1
ATOM 1440 C CA . VAL A 1 176 ? -30.694 -7.949 -2.314 1.00 82.94 176 VAL A CA 1
ATOM 1441 C C . VAL A 1 176 ? -32.050 -8.480 -2.756 1.00 82.94 176 VAL A C 1
ATOM 1443 O O . VAL A 1 176 ? -32.637 -9.371 -2.138 1.00 82.94 176 VAL A O 1
ATOM 1446 N N . THR A 1 177 ? -32.569 -7.966 -3.867 1.00 84.62 177 THR A N 1
ATOM 1447 C CA . THR A 1 177 ? -33.848 -8.420 -4.409 1.00 84.62 177 THR A CA 1
ATOM 1448 C C . THR A 1 177 ? -33.732 -9.818 -5.025 1.00 84.62 177 THR A C 1
ATOM 1450 O O . THR A 1 177 ? -32.693 -10.249 -5.525 1.00 84.62 177 THR A O 1
ATOM 1453 N N . ARG A 1 178 ? -34.862 -10.534 -5.127 1.00 85.19 178 ARG A N 1
ATOM 1454 C CA . ARG A 1 178 ? -34.931 -11.846 -5.811 1.00 85.19 178 ARG A CA 1
ATOM 1455 C C . ARG A 1 178 ? -34.475 -11.820 -7.275 1.00 85.19 178 ARG A C 1
ATOM 1457 O O . ARG A 1 178 ? -34.273 -12.888 -7.859 1.00 85.19 178 ARG A O 1
ATOM 1464 N N . LYS A 1 179 ? -34.438 -10.641 -7.904 1.00 87.06 179 LYS A N 1
ATOM 1465 C CA . LYS A 1 179 ? -33.957 -10.475 -9.275 1.00 87.06 179 LYS A CA 1
ATOM 1466 C C . LYS A 1 179 ? -32.430 -10.400 -9.281 1.00 87.06 179 LYS A C 1
ATOM 1468 O O . LYS A 1 179 ? -31.827 -11.238 -9.940 1.00 87.06 179 LYS A O 1
ATOM 1473 N N . GLU A 1 180 ? -31.852 -9.492 -8.500 1.00 87.44 180 GLU A N 1
ATOM 1474 C CA . GLU A 1 180 ? -30.396 -9.310 -8.341 1.00 87.44 180 GLU A CA 1
ATOM 1475 C C . GLU A 1 180 ? -29.729 -10.605 -7.867 1.00 87.44 180 GLU A C 1
ATOM 1477 O O . GLU A 1 180 ? -28.759 -11.070 -8.458 1.00 87.44 180 GLU A O 1
ATOM 1482 N N . MET A 1 181 ? -30.355 -11.313 -6.919 1.00 89.19 181 MET A N 1
ATOM 1483 C CA . MET A 1 181 ? -29.874 -12.612 -6.437 1.00 89.19 181 MET A CA 1
ATOM 1484 C C . MET A 1 181 ? -29.668 -13.646 -7.560 1.00 89.19 181 MET A C 1
ATOM 1486 O O . MET A 1 181 ? -28.804 -14.510 -7.467 1.00 89.19 181 MET A O 1
ATOM 1490 N N . LYS A 1 182 ? -30.454 -13.593 -8.644 1.00 89.38 182 LYS A N 1
ATOM 1491 C CA . LYS A 1 182 ? -30.294 -14.516 -9.785 1.00 89.38 182 LYS A CA 1
ATOM 1492 C C . LYS A 1 182 ? -29.161 -14.119 -10.727 1.00 89.38 182 LYS A C 1
ATOM 1494 O O . LYS A 1 182 ? -28.773 -14.951 -11.545 1.00 89.38 182 LYS A O 1
ATOM 1499 N N . GLU A 1 183 ? -28.702 -12.877 -10.659 1.00 92.44 183 GLU A N 1
ATOM 1500 C CA . GLU A 1 183 ? -27.651 -12.327 -11.514 1.00 92.44 183 GLU A CA 1
ATOM 1501 C C . GLU A 1 183 ? -26.259 -12.567 -10.898 1.00 92.44 183 GLU A C 1
ATOM 1503 O O . GLU A 1 183 ? -25.314 -12.814 -11.642 1.00 92.44 183 GLU A O 1
ATOM 1508 N N . ILE A 1 184 ? -26.161 -12.662 -9.564 1.00 94.69 184 ILE A N 1
ATOM 1509 C CA . ILE A 1 184 ? -24.929 -12.987 -8.822 1.00 94.69 184 ILE A CA 1
ATOM 1510 C C . ILE A 1 184 ? -24.316 -14.324 -9.287 1.00 94.69 184 ILE A C 1
ATOM 1512 O O . ILE A 1 184 ? -24.963 -15.383 -9.268 1.00 94.69 184 ILE A O 1
ATOM 1516 N N . ARG A 1 185 ? -23.031 -14.316 -9.663 1.00 96.88 185 ARG A N 1
ATOM 1517 C CA . ARG A 1 185 ? -22.316 -15.479 -10.229 1.00 96.88 185 ARG A CA 1
ATOM 1518 C C . ARG A 1 185 ? -22.228 -16.676 -9.285 1.00 96.88 185 ARG A C 1
ATOM 1520 O O . ARG A 1 185 ? -22.570 -17.789 -9.687 1.00 96.88 185 ARG A O 1
ATOM 1527 N N . ILE A 1 186 ? -21.890 -16.463 -8.010 1.00 95.94 186 ILE A N 1
ATOM 1528 C CA . ILE A 1 186 ? -21.846 -17.545 -7.004 1.00 95.94 186 ILE A CA 1
ATOM 1529 C C . ILE A 1 186 ? -23.231 -18.136 -6.681 1.00 95.94 186 ILE A C 1
ATOM 1531 O O . ILE A 1 186 ? -23.327 -19.130 -5.961 1.00 95.94 186 ILE A O 1
ATOM 1535 N N . ARG A 1 187 ? -24.318 -17.542 -7.192 1.00 95.19 187 ARG A N 1
ATOM 1536 C CA . ARG A 1 187 ? -25.692 -18.037 -7.050 1.00 95.19 187 ARG A CA 1
ATOM 1537 C C . ARG A 1 187 ? -26.229 -18.682 -8.327 1.00 95.19 187 ARG A C 1
ATOM 1539 O O . ARG A 1 187 ? -26.953 -19.675 -8.254 1.00 95.19 187 ARG A O 1
ATOM 1546 N N . SER A 1 188 ? -25.910 -18.113 -9.485 1.00 93.31 188 SER A N 1
ATOM 1547 C CA . SER A 1 188 ? -26.397 -18.574 -10.789 1.00 93.31 188 SER A CA 1
ATOM 1548 C C . SER A 1 188 ? -25.619 -19.777 -11.334 1.00 93.31 188 SER A C 1
ATOM 1550 O O . SER A 1 188 ? -26.175 -20.596 -12.078 1.00 93.31 188 SER A O 1
ATOM 1552 N N . GLU A 1 189 ? -24.352 -19.937 -10.946 1.00 94.12 189 GLU A N 1
ATOM 1553 C CA . GLU A 1 189 ? -23.534 -21.070 -11.360 1.00 94.12 189 GLU A CA 1
ATOM 1554 C C . GLU A 1 189 ? -23.889 -22.383 -10.643 1.00 94.12 189 GLU A C 1
ATOM 1556 O O . GLU A 1 189 ? -23.951 -22.481 -9.422 1.00 94.12 189 GLU A O 1
ATOM 1561 N N . LYS A 1 190 ? -24.034 -23.462 -11.423 1.00 92.75 190 LYS A N 1
ATOM 1562 C CA . LYS A 1 190 ? -24.549 -24.763 -10.945 1.00 92.75 190 LYS A CA 1
ATOM 1563 C C . LYS A 1 190 ? -23.645 -25.515 -9.965 1.00 92.75 190 LYS A C 1
ATOM 1565 O O . LYS A 1 190 ? -24.115 -26.460 -9.336 1.00 92.75 190 LYS A O 1
ATOM 1570 N N . ASN A 1 191 ? -22.361 -25.171 -9.913 1.00 95.75 191 ASN A N 1
ATOM 1571 C CA . ASN A 1 191 ? -21.388 -25.845 -9.051 1.00 95.75 191 ASN A CA 1
ATOM 1572 C C . ASN A 1 191 ? -21.315 -25.226 -7.652 1.00 95.75 191 ASN A C 1
ATOM 1574 O O . ASN A 1 191 ? -20.655 -25.800 -6.790 1.00 95.75 191 ASN A O 1
ATOM 1578 N N . PHE A 1 192 ? -21.975 -24.089 -7.429 1.00 97.56 192 PHE A N 1
ATOM 1579 C CA . PHE A 1 192 ? -22.150 -23.527 -6.100 1.00 97.56 192 PHE A CA 1
ATOM 1580 C C . PHE A 1 192 ? -23.442 -24.066 -5.495 1.00 97.56 192 PHE A C 1
ATOM 1582 O O . PHE A 1 192 ? -24.520 -24.007 -6.089 1.00 97.56 192 PHE A O 1
ATOM 1589 N N . HIS A 1 193 ? -23.328 -24.609 -4.292 1.00 97.19 193 HIS A N 1
ATOM 1590 C CA . HIS A 1 193 ? -24.430 -25.207 -3.562 1.00 97.19 193 HIS A CA 1
ATOM 1591 C C . HIS A 1 193 ? -24.681 -24.389 -2.300 1.00 97.19 193 HIS A C 1
ATOM 1593 O O . HIS A 1 193 ? -23.907 -24.442 -1.346 1.00 97.19 193 HIS A O 1
ATOM 1599 N N . TRP A 1 194 ? -25.763 -23.616 -2.315 1.00 96.44 194 TRP A N 1
ATOM 1600 C CA . TRP A 1 194 ? -26.220 -22.829 -1.174 1.00 96.44 194 TRP A CA 1
ATOM 1601 C C . TRP A 1 194 ? -26.935 -23.755 -0.196 1.00 96.44 194 TRP A C 1
ATOM 1603 O O . TRP A 1 194 ? -27.981 -24.318 -0.517 1.00 96.44 194 TRP A O 1
ATOM 1613 N N . LEU A 1 195 ? -26.330 -23.962 0.970 1.00 97.00 195 LEU A N 1
ATOM 1614 C CA . LEU A 1 195 ? -26.794 -24.935 1.955 1.00 97.00 195 LEU A CA 1
ATOM 1615 C C . LEU A 1 195 ? -27.858 -24.358 2.895 1.00 97.00 195 LEU A C 1
ATOM 1617 O O . LEU A 1 195 ? -28.703 -25.107 3.379 1.00 97.00 195 LEU A O 1
ATOM 1621 N N . ILE A 1 196 ? -27.829 -23.043 3.127 1.00 95.81 196 ILE A N 1
ATOM 1622 C CA . ILE A 1 196 ? -28.886 -22.304 3.828 1.00 95.81 196 ILE A CA 1
ATOM 1623 C C . ILE A 1 196 ? -29.848 -21.740 2.778 1.00 95.81 196 ILE A C 1
ATOM 1625 O O . ILE A 1 196 ? -29.457 -20.911 1.947 1.00 95.81 196 ILE A O 1
ATOM 1629 N N . ALA A 1 197 ? -31.084 -22.238 2.786 1.00 89.69 197 ALA A N 1
ATOM 1630 C CA . ALA A 1 197 ? -32.129 -21.846 1.844 1.00 89.69 197 ALA A CA 1
ATOM 1631 C C . ALA A 1 197 ? -32.663 -20.432 2.135 1.00 89.69 197 ALA A C 1
ATOM 1633 O O . ALA A 1 197 ? -32.512 -19.939 3.242 1.00 89.69 197 ALA A O 1
ATOM 1634 N N . ASP A 1 198 ? -33.271 -19.786 1.133 1.00 88.31 198 ASP A N 1
ATOM 1635 C CA . ASP A 1 198 ? -33.756 -18.389 1.207 1.00 88.31 198 ASP A CA 1
ATOM 1636 C C . ASP A 1 198 ? -34.985 -18.184 2.109 1.00 88.31 198 ASP A C 1
ATOM 1638 O O . ASP A 1 198 ? -35.509 -17.083 2.185 1.00 88.31 198 ASP A O 1
ATOM 1642 N N . ASP A 1 199 ? -35.525 -19.256 2.680 1.00 86.31 199 ASP A N 1
ATOM 1643 C CA . ASP A 1 199 ? -36.700 -19.258 3.551 1.00 86.31 199 ASP A CA 1
ATOM 1644 C C . ASP A 1 199 ? -36.341 -19.660 4.990 1.00 86.31 199 ASP A C 1
ATOM 1646 O O . ASP A 1 199 ? -37.176 -20.178 5.734 1.00 86.31 199 ASP A O 1
ATOM 1650 N N . VAL A 1 200 ? -35.076 -19.462 5.371 1.00 90.81 200 VAL A N 1
ATOM 1651 C CA . VAL A 1 200 ? -34.528 -19.847 6.671 1.00 90.81 200 VAL A CA 1
ATOM 1652 C C . VAL A 1 200 ? -34.158 -18.595 7.455 1.00 90.81 200 VAL A C 1
ATOM 1654 O O . VAL A 1 200 ? -33.209 -17.905 7.105 1.00 90.81 200 VAL A O 1
ATOM 1657 N N . ASP A 1 201 ? -34.870 -18.320 8.542 1.00 92.44 201 ASP A N 1
ATOM 1658 C CA . ASP A 1 201 ? -34.550 -17.198 9.427 1.00 92.44 201 ASP A CA 1
ATOM 1659 C C . ASP A 1 201 ? -33.200 -17.418 10.129 1.00 92.44 201 ASP A C 1
ATOM 1661 O O . ASP A 1 201 ? -32.991 -18.431 10.811 1.00 92.44 201 ASP A O 1
ATOM 1665 N N . THR A 1 202 ? -32.274 -16.476 9.944 1.00 94.38 202 THR A N 1
ATOM 1666 C CA . THR A 1 202 ? -30.958 -16.477 10.598 1.00 94.38 202 THR A CA 1
ATOM 1667 C C . THR A 1 202 ? -30.805 -15.355 11.616 1.00 94.38 202 THR A C 1
ATOM 1669 O O . THR A 1 202 ? -29.723 -15.202 12.177 1.00 94.38 202 THR A O 1
ATOM 1672 N N . THR A 1 203 ? -31.868 -14.609 11.921 1.00 92.50 203 THR A N 1
ATOM 1673 C CA . THR A 1 203 ? -31.828 -13.505 12.880 1.00 92.50 203 THR A CA 1
ATOM 1674 C C . THR A 1 203 ? -32.370 -13.929 14.241 1.00 92.50 203 THR A C 1
ATOM 1676 O O . THR A 1 203 ? -33.307 -14.709 14.363 1.00 92.50 203 THR A O 1
ATOM 1679 N N . ALA A 1 204 ? -31.782 -13.409 15.312 1.00 90.00 204 ALA A N 1
ATOM 1680 C CA . ALA A 1 204 ? -32.313 -13.586 16.657 1.00 90.00 204 ALA A CA 1
ATOM 1681 C C . ALA A 1 204 ? -33.530 -12.676 16.915 1.00 90.00 204 ALA A C 1
ATOM 1683 O O . ALA A 1 204 ? -34.290 -12.912 17.850 1.00 90.00 204 ALA A O 1
ATOM 1684 N N . ASN A 1 205 ? -33.731 -11.633 16.115 1.00 86.06 205 ASN A N 1
ATOM 1685 C CA . ASN A 1 205 ? -34.838 -10.705 16.291 1.00 86.06 205 ASN A CA 1
ATOM 1686 C C . ASN A 1 205 ? -36.163 -11.326 15.812 1.00 86.06 205 ASN A C 1
ATOM 1688 O O . ASN A 1 205 ? -36.387 -11.482 14.617 1.00 86.06 205 ASN A O 1
ATOM 1692 N N . THR A 1 206 ? -37.093 -11.584 16.737 1.00 80.56 206 THR A N 1
ATOM 1693 C CA . THR A 1 206 ? -38.359 -12.281 16.440 1.00 80.56 206 THR A CA 1
ATOM 1694 C C . THR A 1 206 ? -39.368 -11.441 15.649 1.00 80.56 206 THR A C 1
ATOM 1696 O O . THR A 1 206 ? -40.446 -11.927 15.300 1.00 80.56 206 THR A O 1
ATOM 1699 N N . SER A 1 207 ? -39.041 -10.176 15.364 1.00 80.50 207 SER A N 1
ATOM 1700 C CA . SER A 1 207 ? -39.864 -9.277 14.549 1.00 80.50 207 SER A CA 1
ATOM 1701 C C . SER A 1 207 ? -39.610 -9.372 13.038 1.00 80.50 207 SER A C 1
ATOM 1703 O O . SER A 1 207 ? -40.323 -8.715 12.279 1.00 80.50 207 SER A O 1
ATOM 1705 N N . ASN A 1 208 ? -38.641 -10.180 12.593 1.00 82.75 208 ASN A N 1
ATOM 1706 C CA . ASN A 1 208 ? -38.375 -10.446 11.176 1.00 82.75 208 ASN A CA 1
ATOM 1707 C C . ASN A 1 208 ? -38.058 -11.938 10.931 1.00 82.75 208 ASN A C 1
ATOM 1709 O O . ASN A 1 208 ? -38.036 -12.722 11.875 1.00 82.75 208 ASN A O 1
ATOM 1713 N N . ASP A 1 209 ? -37.883 -12.322 9.666 1.00 84.44 209 ASP A N 1
ATOM 1714 C CA . ASP A 1 209 ? -37.575 -13.690 9.226 1.00 84.44 209 ASP A CA 1
ATOM 1715 C C . ASP A 1 209 ? -36.466 -13.740 8.153 1.00 84.44 209 ASP A C 1
ATOM 1717 O O . ASP A 1 209 ? -36.481 -14.600 7.271 1.00 84.44 209 ASP A O 1
ATOM 1721 N N . HIS A 1 210 ? -35.511 -12.804 8.201 1.00 87.50 210 HIS A N 1
ATOM 1722 C CA . HIS A 1 210 ? -34.509 -12.626 7.147 1.00 87.50 210 HIS A CA 1
ATOM 1723 C C . HIS A 1 210 ? -33.442 -13.733 7.103 1.00 87.50 210 HIS A C 1
ATOM 1725 O O . HIS A 1 210 ? -32.922 -14.180 8.127 1.00 87.50 210 HIS A O 1
ATOM 1731 N N . THR A 1 211 ? -33.043 -14.124 5.886 1.00 88.81 211 THR A N 1
ATOM 1732 C CA . THR A 1 211 ? -31.945 -15.075 5.629 1.00 88.81 211 THR A CA 1
ATOM 1733 C C . THR A 1 211 ? -30.640 -14.361 5.246 1.00 88.81 211 THR A C 1
ATOM 1735 O O . THR A 1 211 ? -30.166 -14.447 4.101 1.00 88.81 211 THR A O 1
ATOM 1738 N N . TYR A 1 212 ? -30.035 -13.654 6.201 1.00 91.88 212 TYR A N 1
ATOM 1739 C CA . TYR A 1 212 ? -28.789 -12.917 5.967 1.00 91.88 212 TYR A CA 1
ATOM 1740 C C . TYR A 1 212 ? -27.553 -13.819 5.942 1.00 91.88 212 TYR A C 1
ATOM 1742 O O . TYR A 1 212 ? -26.738 -13.726 5.020 1.00 91.88 212 TYR A O 1
ATOM 1750 N N . ASP A 1 213 ? -27.440 -14.740 6.896 1.00 96.31 213 ASP A N 1
ATOM 1751 C CA . ASP A 1 213 ? -26.267 -15.593 7.065 1.00 96.31 213 ASP A CA 1
ATOM 1752 C C . ASP A 1 213 ? -26.328 -16.818 6.149 1.00 96.31 213 ASP A C 1
ATOM 1754 O O . ASP A 1 213 ? -27.333 -17.532 6.075 1.00 96.31 213 ASP A O 1
ATOM 1758 N N . ARG A 1 214 ? -25.232 -17.107 5.443 1.00 97.06 214 ARG A N 1
ATOM 1759 C CA . ARG A 1 214 ? -25.196 -18.151 4.410 1.00 97.06 214 ARG A CA 1
ATOM 1760 C C . ARG A 1 214 ? -24.002 -19.080 4.561 1.00 97.06 214 ARG A C 1
ATOM 1762 O O . ARG A 1 214 ? -22.954 -18.726 5.095 1.00 97.06 214 ARG A O 1
ATOM 1769 N N . ILE A 1 215 ? -24.176 -20.291 4.031 1.00 98.31 215 ILE A N 1
ATOM 1770 C CA . ILE A 1 215 ? -23.104 -21.259 3.789 1.00 98.31 215 ILE A CA 1
ATOM 1771 C C . ILE A 1 215 ? -23.246 -21.746 2.350 1.00 98.31 215 ILE A C 1
ATOM 1773 O O . ILE A 1 215 ? -24.284 -22.297 1.973 1.00 98.31 215 ILE A O 1
ATOM 1777 N N . VAL A 1 216 ? -22.199 -21.559 1.556 1.00 98.12 216 VAL A N 1
ATOM 1778 C CA . VAL A 1 216 ? -22.117 -21.957 0.151 1.00 98.12 216 VAL A CA 1
ATOM 1779 C C . VAL A 1 216 ? -20.900 -22.851 -0.031 1.00 98.12 216 VAL A C 1
ATOM 1781 O O . VAL A 1 216 ? -19.809 -22.519 0.420 1.00 98.12 216 VAL A O 1
ATOM 1784 N N . VAL A 1 217 ? -21.066 -23.992 -0.695 1.00 97.94 217 VAL A N 1
ATOM 1785 C CA . VAL A 1 217 ? -19.963 -24.919 -0.989 1.00 97.94 217 VAL A CA 1
ATOM 1786 C C . VAL A 1 217 ? -19.787 -25.106 -2.486 1.00 97.94 217 VAL A C 1
ATOM 1788 O O . VAL A 1 217 ? -20.769 -25.106 -3.230 1.00 97.94 217 VAL A O 1
ATOM 1791 N N . TYR A 1 218 ? -18.544 -25.275 -2.931 1.00 97.56 218 TYR A N 1
ATOM 1792 C CA . TYR A 1 218 ? -18.230 -25.487 -4.341 1.00 97.56 218 TYR A CA 1
ATOM 1793 C C . TYR A 1 218 ? -17.944 -26.957 -4.658 1.00 97.56 218 TYR A C 1
ATOM 1795 O O . TYR A 1 218 ? -17.169 -27.622 -3.977 1.00 97.56 218 TYR A O 1
ATOM 1803 N N . GLY A 1 219 ? -18.524 -27.445 -5.752 1.00 91.94 219 GLY A N 1
ATOM 1804 C CA . GLY A 1 219 ? -18.205 -28.750 -6.316 1.00 91.94 219 GLY A CA 1
ATOM 1805 C C . GLY A 1 219 ? -18.887 -29.929 -5.617 1.00 91.94 219 GLY A C 1
ATOM 1806 O O . GLY A 1 219 ? -19.430 -29.841 -4.514 1.00 91.94 219 GLY A O 1
ATOM 1807 N N . LYS A 1 220 ? -18.869 -31.074 -6.306 1.00 90.50 220 LYS A N 1
ATOM 1808 C CA . LYS A 1 220 ? -19.567 -32.288 -5.863 1.00 90.50 220 LYS A CA 1
ATOM 1809 C C . LYS A 1 220 ? -18.904 -32.939 -4.658 1.00 90.50 220 LYS A C 1
ATOM 1811 O O . LYS A 1 220 ? -19.615 -33.348 -3.754 1.00 90.50 220 LYS A O 1
ATOM 1816 N N . ASP A 1 221 ? -17.577 -32.992 -4.628 1.00 89.88 221 ASP A N 1
ATOM 1817 C CA . ASP A 1 221 ? -16.829 -33.641 -3.546 1.00 89.88 221 ASP A CA 1
ATOM 1818 C C . ASP A 1 221 ? -17.095 -32.947 -2.203 1.00 89.88 221 ASP A C 1
ATOM 1820 O O . ASP A 1 221 ? -17.343 -33.605 -1.191 1.00 89.88 221 ASP A O 1
ATOM 1824 N N . MET A 1 222 ? -17.126 -31.609 -2.212 1.00 93.19 222 MET A N 1
ATOM 1825 C CA . MET A 1 222 ? -17.463 -30.808 -1.038 1.00 93.19 222 MET A CA 1
ATOM 1826 C C . MET A 1 222 ? -18.923 -31.057 -0.636 1.00 93.19 222 MET A C 1
ATOM 1828 O O . MET A 1 222 ? -19.195 -31.368 0.520 1.00 93.19 222 MET A O 1
ATOM 1832 N N . LEU A 1 223 ? -19.866 -31.035 -1.588 1.00 94.25 223 LEU A N 1
ATOM 1833 C CA . LEU A 1 223 ? -21.278 -31.333 -1.318 1.00 94.25 223 LEU A CA 1
ATOM 1834 C C . LEU A 1 223 ? -21.501 -32.749 -0.749 1.00 94.25 223 LEU A C 1
ATOM 1836 O O . LEU A 1 223 ? -22.286 -32.915 0.178 1.00 94.25 223 LEU A O 1
ATOM 1840 N N . GLU A 1 224 ? -20.814 -33.766 -1.269 1.00 92.88 224 GLU A N 1
ATOM 1841 C CA . GLU A 1 224 ? -20.904 -35.158 -0.803 1.00 92.88 224 GLU A CA 1
ATOM 1842 C C . GLU A 1 224 ? -20.293 -35.355 0.592 1.00 92.88 224 GLU A C 1
ATOM 1844 O O . GLU A 1 224 ? -20.676 -36.276 1.318 1.00 92.88 224 GLU A O 1
ATOM 1849 N N . ALA A 1 225 ? -19.365 -34.486 0.996 1.00 93.00 225 ALA A N 1
ATOM 1850 C CA . ALA A 1 225 ? -18.809 -34.490 2.342 1.00 93.00 225 ALA A CA 1
ATOM 1851 C C . ALA A 1 225 ? -19.761 -33.893 3.393 1.00 93.00 225 ALA A C 1
ATOM 1853 O O . ALA A 1 225 ? -19.561 -34.146 4.584 1.00 93.00 225 ALA A O 1
ATOM 1854 N N . ILE A 1 226 ? -20.786 -33.137 2.984 1.00 95.19 226 ILE A N 1
ATOM 1855 C CA . ILE A 1 226 ? -21.781 -32.538 3.882 1.00 95.19 226 ILE A CA 1
ATOM 1856 C C . ILE A 1 226 ? -22.731 -33.615 4.405 1.00 95.19 226 ILE A C 1
ATOM 1858 O O . ILE A 1 226 ? -23.339 -34.365 3.643 1.00 95.19 226 ILE A O 1
ATOM 1862 N N . VAL A 1 227 ? -22.919 -33.654 5.725 1.00 95.12 227 VAL A N 1
ATOM 1863 C CA . VAL A 1 227 ? -23.962 -34.468 6.349 1.00 95.12 227 VAL A CA 1
ATOM 1864 C C . VAL A 1 227 ? -25.326 -33.898 5.937 1.00 95.12 227 VAL A C 1
ATOM 1866 O O . VAL A 1 227 ? -25.592 -32.720 6.205 1.00 95.12 227 VAL A O 1
ATOM 1869 N N . PRO A 1 228 ? -26.219 -34.689 5.317 1.00 92.25 228 PRO A N 1
ATOM 1870 C CA . PRO A 1 228 ? -27.503 -34.182 4.839 1.00 92.25 228 PRO A CA 1
ATOM 1871 C C . PRO A 1 228 ? -28.329 -33.507 5.942 1.00 92.25 228 PRO A C 1
ATOM 1873 O O . PRO A 1 228 ? -28.452 -34.045 7.043 1.00 92.25 228 PRO A O 1
ATOM 1876 N N . ASN A 1 229 ? -28.923 -32.349 5.633 1.00 90.62 229 ASN A N 1
ATOM 1877 C CA . ASN A 1 229 ? -29.723 -31.522 6.554 1.00 90.62 229 ASN A CA 1
ATOM 1878 C C . ASN A 1 229 ? -28.973 -31.030 7.810 1.00 90.62 229 ASN A C 1
ATOM 1880 O O . ASN A 1 229 ? -29.608 -30.638 8.790 1.00 90.62 229 ASN A O 1
ATOM 1884 N N . SER A 1 230 ? -27.637 -31.070 7.812 1.00 96.69 230 SER A N 1
ATOM 1885 C CA . SER A 1 230 ? -26.843 -30.508 8.911 1.00 96.69 230 SER A CA 1
ATOM 1886 C C . SER A 1 230 ? -26.689 -28.991 8.827 1.00 96.69 230 SER A C 1
ATOM 1888 O O . SER A 1 230 ? -26.482 -28.372 9.865 1.00 96.69 230 SER A O 1
ATOM 1890 N N . ALA A 1 231 ? -26.803 -28.413 7.626 1.00 97.62 231 ALA A N 1
ATOM 1891 C CA . ALA A 1 231 ? -26.734 -26.975 7.403 1.00 97.62 231 ALA A CA 1
ATOM 1892 C C . ALA A 1 231 ? -28.003 -26.276 7.907 1.00 97.62 231 ALA A C 1
ATOM 1894 O O . ALA A 1 231 ? -29.086 -26.534 7.379 1.00 97.62 231 ALA A O 1
ATOM 1895 N N . LYS A 1 232 ? -27.886 -25.436 8.941 1.00 96.75 232 LYS A N 1
ATOM 1896 C CA . LYS A 1 232 ? -29.019 -24.726 9.566 1.00 96.75 232 LYS A CA 1
ATOM 1897 C C . LYS A 1 232 ? -28.550 -23.615 10.517 1.00 96.75 232 LYS A C 1
ATOM 1899 O O . LYS A 1 232 ? -27.416 -23.674 10.988 1.00 96.75 232 LYS A O 1
ATOM 1904 N N . PRO A 1 233 ? -29.418 -22.658 10.879 1.00 96.75 233 PRO A N 1
ATOM 1905 C CA . PRO A 1 233 ? -29.173 -21.751 11.992 1.00 96.75 233 PRO A CA 1
ATOM 1906 C C . PRO A 1 233 ? -29.223 -22.494 13.336 1.00 96.75 233 PRO A C 1
ATOM 1908 O O . PRO A 1 233 ? -30.059 -23.376 13.572 1.00 96.75 233 PRO A O 1
ATOM 1911 N N . PHE A 1 234 ? -28.339 -22.113 14.252 1.00 97.38 234 PHE A N 1
ATOM 1912 C CA . PHE A 1 234 ? -28.345 -22.542 15.639 1.00 97.38 234 PHE A CA 1
ATOM 1913 C C . PHE A 1 234 ? -29.115 -21.533 16.494 1.00 97.38 234 PHE A C 1
ATOM 1915 O O . PHE A 1 234 ? -28.574 -20.549 16.998 1.00 97.38 234 PHE A O 1
ATOM 1922 N N . ASN A 1 235 ? -30.399 -21.819 16.688 1.00 94.06 235 ASN A N 1
ATOM 1923 C CA . ASN A 1 235 ? -31.301 -21.020 17.506 1.00 94.06 235 ASN A CA 1
ATOM 1924 C C . ASN A 1 235 ? -30.957 -21.164 19.010 1.00 94.06 235 ASN A C 1
ATOM 1926 O O . ASN A 1 235 ? -31.546 -21.968 19.739 1.00 94.06 235 ASN A O 1
ATOM 1930 N N . PHE A 1 236 ? -29.972 -20.391 19.484 1.00 92.88 236 PHE A N 1
ATOM 1931 C CA . PHE A 1 236 ? -29.529 -20.408 20.889 1.00 92.88 236 PHE A CA 1
ATOM 1932 C C . PHE A 1 236 ? -30.591 -19.870 21.859 1.00 92.88 236 PHE A C 1
ATOM 1934 O O . PHE A 1 236 ? -30.586 -20.216 23.038 1.00 92.88 236 PHE A O 1
ATOM 1941 N N . HIS A 1 237 ? -31.537 -19.094 21.333 1.00 84.06 237 HIS A N 1
ATOM 1942 C CA . HIS A 1 237 ? -32.796 -18.709 21.961 1.00 84.06 237 HIS A CA 1
ATOM 1943 C C . HIS A 1 237 ? -33.512 -19.907 22.601 1.00 84.06 237 HIS A C 1
ATOM 1945 O O . HIS A 1 237 ? -33.731 -19.953 23.813 1.00 84.06 237 HIS A O 1
ATOM 1951 N N . THR A 1 238 ? -33.825 -20.906 21.776 1.00 88.50 238 THR A N 1
ATOM 1952 C CA . THR A 1 238 ? -34.555 -22.106 22.188 1.00 88.50 238 THR A CA 1
ATOM 1953 C C . THR A 1 238 ? -33.648 -23.051 22.966 1.00 88.50 238 THR A C 1
ATOM 1955 O O . THR A 1 238 ? -34.037 -23.544 24.025 1.00 88.50 238 THR A O 1
ATOM 1958 N N . GLU A 1 239 ? -32.419 -23.267 22.484 1.00 93.81 239 GLU A N 1
ATOM 1959 C CA . GLU A 1 239 ? -31.490 -24.232 23.085 1.00 93.81 239 GLU A CA 1
ATOM 1960 C C . GLU A 1 239 ? -31.124 -23.864 24.530 1.00 93.81 239 GLU A C 1
ATOM 1962 O O . GLU A 1 239 ? -31.039 -24.733 25.398 1.00 93.81 239 GLU A O 1
ATOM 1967 N N . PHE A 1 240 ? -30.924 -22.574 24.811 1.00 93.56 240 PHE A N 1
ATOM 1968 C CA . PHE A 1 240 ? -30.548 -22.096 26.142 1.00 93.56 240 PHE A CA 1
ATOM 1969 C C . PHE A 1 240 ? -31.718 -21.514 26.937 1.00 93.56 240 PHE A C 1
ATOM 1971 O O . PHE A 1 240 ? -31.499 -21.008 28.037 1.00 93.56 240 PHE A O 1
ATOM 1978 N N . SER A 1 241 ? -32.950 -21.636 26.426 1.00 91.62 241 SER A N 1
ATOM 1979 C CA . SER A 1 241 ? -34.168 -21.134 27.078 1.00 91.62 241 SER A CA 1
ATOM 1980 C C . SER A 1 241 ? -34.062 -19.647 27.453 1.00 91.62 241 SER A C 1
ATOM 1982 O O . SER A 1 241 ? -34.324 -19.257 28.591 1.00 91.62 241 SER A O 1
ATOM 1984 N N . MET A 1 242 ? -33.626 -18.827 26.496 1.00 91.81 242 MET A N 1
ATOM 1985 C CA . MET A 1 242 ? -33.411 -17.388 26.664 1.00 91.81 242 MET A CA 1
ATOM 1986 C C . MET A 1 242 ? -34.647 -16.594 26.230 1.00 91.81 242 MET A C 1
ATOM 1988 O O . MET A 1 242 ? -35.352 -16.985 25.300 1.00 91.81 242 MET A O 1
ATOM 1992 N N . THR A 1 243 ? -34.899 -15.461 26.888 1.00 90.81 243 THR A N 1
ATOM 1993 C CA . THR A 1 243 ? -35.832 -14.455 26.360 1.00 90.81 243 THR A CA 1
ATOM 1994 C C . THR A 1 243 ? -35.190 -13.703 25.193 1.00 90.81 243 THR A C 1
ATOM 1996 O O . THR A 1 243 ? -33.963 -13.687 25.071 1.00 90.81 243 THR A O 1
ATOM 1999 N N . GLU A 1 244 ? -36.008 -13.029 24.383 1.00 88.81 244 GLU A N 1
ATOM 2000 C CA . GLU A 1 244 ? -35.532 -12.185 23.278 1.00 88.81 244 GLU A CA 1
ATOM 2001 C C . GLU A 1 244 ? -34.514 -11.138 23.728 1.00 88.81 244 GLU A C 1
ATOM 2003 O O . GLU A 1 244 ? -33.412 -11.056 23.195 1.00 88.81 244 GLU A O 1
ATOM 2008 N N . GLU A 1 245 ? -34.818 -10.423 24.809 1.00 90.06 245 GLU A N 1
ATOM 2009 C CA . GLU A 1 245 ? -33.906 -9.449 25.407 1.00 90.06 245 GLU A CA 1
ATOM 2010 C C . GLU A 1 245 ? -32.559 -10.072 25.817 1.00 90.06 245 GLU A C 1
ATOM 2012 O O . GLU A 1 245 ? -31.498 -9.479 25.629 1.00 90.06 245 GLU A O 1
ATOM 2017 N N . MET A 1 246 ? -32.563 -11.288 26.375 1.00 91.12 246 MET A N 1
ATOM 2018 C CA . MET A 1 246 ? -31.321 -11.968 26.750 1.00 91.12 246 MET A CA 1
ATOM 2019 C C . MET A 1 246 ? -30.503 -12.371 25.524 1.00 91.12 246 MET A C 1
ATOM 2021 O O . MET A 1 246 ? -29.276 -12.307 25.574 1.00 91.12 246 MET A O 1
ATOM 2025 N N . ALA A 1 247 ? -31.161 -12.801 24.452 1.00 92.25 247 ALA A N 1
ATOM 2026 C CA . ALA A 1 247 ? -30.501 -13.234 23.234 1.00 92.25 247 ALA A CA 1
ATOM 2027 C C . ALA A 1 247 ? -29.933 -12.065 22.428 1.00 92.25 247 ALA A C 1
ATOM 2029 O O . ALA A 1 247 ? -28.786 -12.154 22.005 1.00 92.25 247 ALA A O 1
ATOM 2030 N N . LEU A 1 248 ? -30.667 -10.954 22.311 1.00 92.75 248 LEU A N 1
ATOM 2031 C CA . LEU A 1 248 ? -30.198 -9.740 21.631 1.00 92.75 248 LEU A CA 1
ATOM 2032 C C . LEU A 1 248 ? -28.975 -9.119 22.324 1.00 92.75 248 LEU A C 1
ATOM 2034 O O . LEU A 1 248 ? -28.127 -8.517 21.672 1.00 92.75 248 LEU A O 1
ATOM 2038 N N . ARG A 1 249 ? -28.801 -9.335 23.638 1.00 92.94 249 ARG A N 1
ATOM 2039 C CA . ARG A 1 249 ? -27.535 -8.997 24.317 1.00 92.94 249 ARG A CA 1
ATOM 2040 C C . ARG A 1 249 ? -26.348 -9.825 23.816 1.00 92.94 249 ARG A C 1
ATOM 2042 O O . ARG A 1 249 ? -25.217 -9.341 23.859 1.00 92.94 249 ARG A O 1
ATOM 2049 N N . VAL A 1 250 ? -26.581 -11.057 23.357 1.00 94.31 250 VAL A N 1
ATOM 2050 C CA . VAL A 1 250 ? -25.552 -11.930 22.770 1.00 94.31 250 VAL A CA 1
ATOM 2051 C C . VAL A 1 250 ? -25.313 -11.564 21.310 1.00 94.31 250 VAL A C 1
ATOM 2053 O O . VAL A 1 250 ? -24.182 -11.247 20.961 1.00 94.31 250 VAL A O 1
ATOM 2056 N N . SER A 1 251 ? -26.347 -11.588 20.473 1.00 95.56 251 SER A N 1
ATOM 2057 C CA . SER A 1 251 ? -26.306 -11.117 19.086 1.00 95.56 251 SER A CA 1
ATOM 2058 C C . SER A 1 251 ? -27.722 -11.008 18.518 1.00 95.56 251 SER A C 1
ATOM 2060 O O . SER A 1 251 ? -28.630 -11.701 18.980 1.00 95.56 251 SER A O 1
ATOM 2062 N N . ASP A 1 252 ? -27.895 -10.173 17.501 1.00 93.94 252 ASP A N 1
ATOM 2063 C CA . ASP A 1 252 ? -29.079 -10.094 16.642 1.00 93.94 252 ASP A CA 1
ATOM 2064 C C . ASP A 1 252 ? -29.074 -11.124 15.499 1.00 93.94 252 ASP A C 1
ATOM 2066 O O . ASP A 1 252 ? -30.094 -11.281 14.831 1.00 93.94 252 ASP A O 1
ATOM 2070 N N . HIS A 1 253 ? -28.002 -11.905 15.345 1.00 95.69 253 HIS A N 1
ATOM 2071 C CA . HIS A 1 253 ? -27.909 -13.040 14.418 1.00 95.69 253 HIS A CA 1
ATOM 2072 C C . HIS A 1 253 ? -27.824 -14.385 15.154 1.00 95.69 253 HIS A C 1
ATOM 2074 O O . HIS A 1 253 ? -27.396 -14.466 16.308 1.00 95.69 253 HIS A O 1
ATOM 2080 N N . TYR A 1 254 ? -28.204 -15.472 14.485 1.00 97.00 254 TYR A N 1
ATOM 2081 C CA . TYR A 1 254 ? -27.902 -16.843 14.895 1.00 97.00 254 TYR A CA 1
ATOM 2082 C C . TYR A 1 254 ? -26.657 -17.357 14.157 1.00 97.00 254 TYR A C 1
ATOM 2084 O O . TYR A 1 254 ? -26.487 -17.070 12.976 1.00 97.00 254 TYR A O 1
ATOM 2092 N N . PRO A 1 255 ? -25.811 -18.200 14.783 1.00 98.06 255 PRO A N 1
ATOM 2093 C CA . PRO A 1 255 ? -24.776 -18.908 14.043 1.00 98.06 255 PRO A CA 1
ATOM 2094 C C . PRO A 1 255 ? -25.401 -19.795 12.965 1.00 98.06 255 PRO A C 1
ATOM 2096 O O . PRO A 1 255 ? -26.294 -20.580 13.281 1.00 98.06 255 PRO A O 1
ATOM 2099 N N . VAL A 1 256 ? -24.896 -19.765 11.737 1.00 98.25 256 VAL A N 1
ATOM 2100 C CA . VAL A 1 256 ? -25.192 -20.802 10.738 1.00 98.25 256 VAL A CA 1
ATOM 2101 C C . VAL A 1 256 ? -24.146 -21.904 10.849 1.00 98.25 256 VAL A C 1
ATOM 2103 O O . VAL A 1 256 ? -22.946 -21.646 10.784 1.00 98.25 256 VAL A O 1
ATOM 2106 N N . GLU A 1 257 ? -24.594 -23.140 11.064 1.00 98.38 257 GLU A N 1
ATOM 2107 C CA . GLU A 1 257 ? -23.745 -24.313 11.292 1.00 98.38 257 GLU A CA 1
ATOM 2108 C C . GLU A 1 257 ? -23.901 -25.347 10.175 1.00 98.38 257 GLU A C 1
ATOM 2110 O O . GLU A 1 257 ? -24.952 -25.427 9.547 1.00 98.38 257 GLU A O 1
ATOM 2115 N N . VAL A 1 258 ? -22.867 -26.161 9.946 1.00 98.19 258 VAL A N 1
ATOM 2116 C CA . VAL A 1 258 ? -22.887 -27.320 9.043 1.00 98.19 258 VAL A CA 1
ATOM 2117 C C . VAL A 1 258 ? -21.958 -28.430 9.542 1.00 98.19 258 VAL A C 1
ATOM 2119 O O . VAL A 1 258 ? -20.953 -28.170 10.209 1.00 98.19 258 VAL A O 1
ATOM 2122 N N . GLU A 1 259 ? -22.273 -29.689 9.231 1.00 96.50 259 GLU A N 1
ATOM 2123 C CA . GLU A 1 259 ? -21.470 -30.847 9.631 1.00 96.50 259 GLU A CA 1
ATOM 2124 C C . GLU A 1 259 ? -20.913 -31.610 8.421 1.00 96.50 259 GLU A C 1
ATOM 2126 O O . GLU A 1 259 ? -21.611 -31.861 7.442 1.00 96.50 259 GLU A O 1
ATOM 2131 N N . LEU A 1 260 ? -19.647 -32.023 8.518 1.00 93.44 260 LEU A N 1
ATOM 2132 C CA . LEU A 1 260 ? -18.942 -32.853 7.542 1.00 93.44 260 LEU A CA 1
ATOM 2133 C C . LEU A 1 260 ? -18.763 -34.292 8.035 1.00 93.44 260 LEU A C 1
ATOM 2135 O O . LEU A 1 260 ? -18.430 -34.524 9.207 1.00 93.44 260 LEU A O 1
ATOM 2139 N N . HIS A 1 261 ? -18.906 -35.250 7.118 1.00 87.88 261 HIS A N 1
ATOM 2140 C CA . HIS A 1 261 ? -18.678 -36.673 7.355 1.00 87.88 261 HIS A CA 1
ATOM 2141 C C . HIS A 1 261 ? -17.246 -36.955 7.844 1.00 87.88 261 HIS A C 1
ATOM 2143 O O . HIS A 1 261 ? -16.261 -36.442 7.307 1.00 87.88 261 HIS A O 1
ATOM 2149 N N . SER A 1 262 ? -17.127 -37.822 8.857 1.00 75.44 262 SER A N 1
ATOM 2150 C CA . SER A 1 262 ? -15.835 -38.313 9.347 1.00 75.44 262 SER A CA 1
ATOM 2151 C C . SER A 1 262 ? -15.406 -39.598 8.631 1.00 75.44 262 SER A C 1
ATOM 2153 O O . SER A 1 262 ? -16.223 -40.485 8.387 1.00 75.44 262 SER A O 1
ATOM 2155 N N . ALA A 1 263 ? -14.106 -39.725 8.356 1.00 63.03 263 ALA A N 1
ATOM 2156 C CA . ALA A 1 263 ? -13.489 -40.893 7.730 1.00 63.03 263 ALA A CA 1
ATOM 2157 C C . ALA A 1 263 ? -13.486 -42.159 8.621 1.00 63.03 263 ALA A C 1
ATOM 2159 O O . ALA A 1 263 ? -13.240 -43.260 8.126 1.00 63.03 263 ALA A O 1
ATOM 2160 N N . LEU A 1 264 ? -13.789 -42.051 9.922 1.00 44.66 264 LEU A N 1
ATOM 2161 C CA . LEU A 1 264 ? -13.725 -43.167 10.875 1.00 44.66 264 LEU A CA 1
ATOM 2162 C C . LEU A 1 264 ? -15.109 -43.684 11.290 1.00 44.66 264 LEU A C 1
ATOM 2164 O O . LEU A 1 264 ? -15.589 -43.400 12.382 1.00 44.66 264 LEU A O 1
ATOM 2168 N N . ARG A 1 265 ? -15.702 -44.553 10.460 1.00 35.72 265 ARG A N 1
ATOM 2169 C CA . ARG A 1 265 ? -16.543 -45.682 10.917 1.00 35.72 265 ARG A CA 1
ATOM 2170 C C . ARG A 1 265 ? -16.435 -46.877 9.963 1.00 35.72 265 ARG A C 1
ATOM 2172 O O . ARG A 1 265 ? -17.312 -47.128 9.142 1.00 35.72 265 ARG A O 1
ATOM 2179 N N . ARG A 1 266 ? -15.391 -47.688 10.153 1.00 27.56 266 ARG A N 1
ATOM 2180 C CA . ARG A 1 266 ? -15.477 -49.150 10.008 1.00 27.56 266 ARG A CA 1
ATOM 2181 C C . ARG A 1 266 ? -14.843 -49.792 11.239 1.00 27.56 266 ARG A C 1
ATOM 2183 O O . ARG A 1 266 ? -13.681 -49.576 11.549 1.00 27.56 266 ARG A O 1
ATOM 2190 N N . THR A 1 267 ? -15.681 -50.506 11.974 1.00 31.31 267 THR A N 1
ATOM 2191 C CA . THR A 1 267 ? -15.401 -51.248 13.206 1.00 31.31 267 THR A CA 1
ATOM 2192 C C . THR A 1 267 ? -14.412 -52.392 12.986 1.00 31.31 267 THR A C 1
ATOM 2194 O O . THR A 1 267 ? -14.650 -53.163 12.063 1.00 31.31 267 THR A O 1
ATOM 2197 N N . THR A 1 268 ? -13.428 -52.561 13.883 1.00 25.58 268 THR A N 1
ATOM 2198 C CA . THR A 1 268 ? -13.117 -53.823 14.604 1.00 25.58 268 THR A CA 1
ATOM 2199 C C . THR A 1 268 ? -11.977 -53.631 15.623 1.00 25.58 268 THR A C 1
ATOM 2201 O O . THR A 1 268 ? -10.860 -53.306 15.245 1.00 25.58 268 THR A O 1
ATOM 2204 N N . SER A 1 269 ? -12.323 -53.825 16.901 1.00 26.77 269 SER A N 1
ATOM 2205 C CA . SER A 1 269 ? -11.601 -54.469 18.023 1.00 26.77 269 SER A CA 1
ATOM 2206 C C . SER A 1 269 ? -10.065 -54.655 18.043 1.00 26.77 269 SER A C 1
ATOM 2208 O O . SER A 1 269 ? -9.507 -55.289 17.154 1.00 26.77 269 SER A O 1
ATOM 2210 N N . ASP A 1 270 ? -9.507 -54.334 19.226 1.00 27.92 270 ASP A N 1
ATOM 2211 C CA . ASP A 1 270 ? -8.407 -55.001 19.962 1.00 27.92 270 ASP A CA 1
ATOM 2212 C C . ASP A 1 270 ? -6.945 -54.885 19.464 1.00 27.92 270 ASP A C 1
ATOM 2214 O O . ASP A 1 270 ? -6.537 -55.593 18.553 1.00 27.92 270 ASP A O 1
ATOM 2218 N N . GLN A 1 271 ? -6.101 -54.102 20.167 1.00 26.42 271 GLN A N 1
ATOM 2219 C CA . GLN A 1 271 ? -5.041 -54.592 21.086 1.00 26.42 271 GLN A CA 1
ATOM 2220 C C . GLN A 1 271 ? -4.089 -53.477 21.594 1.00 26.42 271 GLN A C 1
ATOM 2222 O O . GLN A 1 271 ? -3.945 -52.419 20.994 1.00 26.42 271 GLN A O 1
ATOM 2227 N N . ARG A 1 272 ? -3.505 -53.755 22.769 1.00 25.03 272 ARG A N 1
ATOM 2228 C CA . ARG A 1 272 ? -2.710 -52.933 23.709 1.00 25.03 272 ARG A CA 1
ATOM 2229 C C . ARG A 1 272 ? -1.248 -52.638 23.306 1.00 25.03 272 ARG A C 1
ATOM 2231 O O . ARG A 1 272 ? -0.711 -53.314 22.436 1.00 25.03 272 ARG A O 1
ATOM 2238 N N . CYS A 1 273 ? -0.640 -51.776 24.146 1.00 22.62 273 CYS A N 1
ATOM 2239 C CA . CYS A 1 273 ? 0.773 -51.647 24.587 1.00 22.62 273 CYS A CA 1
ATOM 2240 C C . CYS A 1 273 ? 1.490 -50.399 24.043 1.00 22.62 273 CYS A C 1
ATOM 2242 O O . CYS A 1 273 ? 1.292 -50.046 22.892 1.00 22.62 273 CYS A O 1
ATOM 2244 N N . ASP A 1 274 ? 2.379 -49.698 24.752 1.00 24.06 274 ASP A N 1
ATOM 2245 C CA . ASP A 1 274 ? 2.756 -49.590 26.170 1.00 24.06 274 ASP A CA 1
ATOM 2246 C C . ASP A 1 274 ? 3.602 -48.295 26.317 1.00 24.06 274 ASP A C 1
ATOM 2248 O O . ASP A 1 274 ? 4.028 -47.692 25.334 1.00 24.06 274 ASP A O 1
ATOM 2252 N N . VAL A 1 275 ? 3.791 -47.895 27.572 1.00 25.50 275 VAL A N 1
ATOM 2253 C CA . VAL A 1 275 ? 4.504 -46.753 28.188 1.00 25.50 275 VAL A CA 1
ATOM 2254 C C . VAL A 1 275 ? 5.961 -46.522 27.702 1.00 25.50 275 VAL A C 1
ATOM 2256 O O . VAL A 1 275 ? 6.603 -47.471 27.263 1.00 25.50 275 VAL A O 1
ATOM 2259 N N . VAL A 1 276 ? 6.494 -45.283 27.827 1.00 23.62 276 VAL A N 1
ATOM 2260 C CA . VAL A 1 276 ? 7.688 -44.881 28.643 1.00 23.62 276 VAL A CA 1
ATOM 2261 C C . VAL A 1 276 ? 8.081 -43.391 28.456 1.00 23.62 276 VAL A C 1
ATOM 2263 O O . VAL A 1 276 ? 8.466 -42.952 27.378 1.00 23.62 276 VAL A O 1
ATOM 2266 N N . ASP A 1 277 ? 7.975 -42.679 29.585 1.00 24.56 277 ASP A N 1
ATOM 2267 C CA . ASP A 1 277 ? 8.777 -41.615 30.224 1.00 24.56 277 ASP A CA 1
ATOM 2268 C C . ASP A 1 277 ? 9.293 -40.315 29.560 1.00 24.56 277 ASP A C 1
ATOM 2270 O O . ASP A 1 277 ? 10.143 -40.264 28.677 1.00 24.56 277 ASP A O 1
ATOM 2274 N N . SER A 1 278 ? 8.849 -39.251 30.242 1.00 25.33 278 SER A N 1
ATOM 2275 C CA . SER A 1 278 ? 9.452 -37.968 30.639 1.00 25.33 278 SER A CA 1
ATOM 2276 C C . SER A 1 278 ? 10.982 -37.830 30.714 1.00 25.33 278 SER A C 1
ATOM 2278 O O . SER A 1 278 ? 11.643 -38.733 31.217 1.00 25.33 278 SER A O 1
ATOM 2280 N N . GLN A 1 279 ? 11.493 -36.607 30.474 1.00 23.27 279 GLN A N 1
ATOM 2281 C CA . GLN A 1 279 ? 12.131 -35.751 31.506 1.00 23.27 279 GLN A CA 1
ATOM 2282 C C . GLN A 1 279 ? 12.760 -34.456 30.940 1.00 23.27 279 GLN A C 1
ATOM 2284 O O . GLN A 1 279 ? 13.646 -34.509 30.095 1.00 23.27 279 GLN A O 1
ATOM 2289 N N . ASN A 1 280 ? 12.347 -33.315 31.512 1.00 24.20 280 ASN A N 1
ATOM 2290 C CA . ASN A 1 280 ? 13.172 -32.257 32.135 1.00 24.20 280 ASN A CA 1
ATOM 2291 C C . ASN A 1 280 ? 12.814 -30.810 31.764 1.00 24.20 280 ASN A C 1
ATOM 2293 O O . ASN A 1 280 ? 12.904 -30.371 30.624 1.00 24.20 280 ASN A O 1
ATOM 2297 N N . ALA A 1 281 ? 12.501 -30.064 32.826 1.00 22.73 281 ALA A N 1
ATOM 2298 C CA . ALA A 1 281 ? 12.372 -28.620 32.903 1.00 22.73 281 ALA A CA 1
ATOM 2299 C C . ALA A 1 281 ? 13.446 -28.045 33.854 1.00 22.73 281 ALA A C 1
ATOM 2301 O O . ALA A 1 281 ? 13.904 -28.745 34.757 1.00 22.73 281 ALA A O 1
ATOM 2302 N N . SER A 1 282 ? 13.696 -26.731 33.717 1.00 22.75 282 SER A N 1
ATOM 2303 C CA . SER A 1 282 ? 14.404 -25.808 34.639 1.00 22.75 282 SER A CA 1
ATOM 2304 C C . SER A 1 282 ? 15.937 -25.724 34.476 1.00 22.75 282 SER A C 1
ATOM 2306 O O . SER A 1 282 ? 16.602 -26.744 34.344 1.00 22.75 282 SER A O 1
ATOM 2308 N N . ILE A 1 283 ? 16.564 -24.531 34.439 1.00 23.69 283 ILE A N 1
ATOM 2309 C CA . ILE A 1 283 ? 16.971 -23.736 35.628 1.00 23.69 283 ILE A CA 1
ATOM 2310 C C . ILE A 1 283 ? 17.361 -22.268 35.252 1.00 23.69 283 ILE A C 1
ATOM 2312 O O . ILE A 1 283 ? 18.214 -22.071 34.395 1.00 23.69 283 ILE A O 1
ATOM 2316 N N . TYR A 1 284 ? 16.711 -21.290 35.925 1.00 22.03 284 TYR A N 1
ATOM 2317 C CA . TYR A 1 284 ? 17.129 -19.998 36.571 1.00 22.03 284 TYR A CA 1
ATOM 2318 C C . TYR A 1 284 ? 18.360 -19.170 36.074 1.00 22.03 284 TYR A C 1
ATOM 2320 O O . TYR A 1 284 ? 19.340 -19.750 35.644 1.00 22.03 284 TYR A O 1
ATOM 2328 N N . LYS A 1 285 ? 18.564 -17.843 36.273 1.00 24.19 285 LYS A N 1
ATOM 2329 C CA . LYS A 1 285 ? 17.845 -16.585 36.641 1.00 24.19 285 LYS A CA 1
ATOM 2330 C C . LYS A 1 285 ? 18.936 -15.466 36.800 1.00 24.19 285 LYS A C 1
ATOM 2332 O O . LYS A 1 285 ? 20.010 -15.772 37.294 1.00 24.19 285 LYS A O 1
ATOM 2337 N N . THR A 1 286 ? 18.624 -14.200 36.468 1.00 23.41 286 THR A N 1
ATOM 2338 C CA . THR A 1 286 ? 19.130 -12.885 37.000 1.00 23.41 286 THR A CA 1
ATOM 2339 C C . THR A 1 286 ? 20.634 -12.509 37.073 1.00 23.41 286 THR A C 1
ATOM 2341 O O . THR A 1 286 ? 21.374 -13.107 37.840 1.00 23.41 286 THR A O 1
ATOM 2344 N N . VAL A 1 287 ? 20.996 -11.325 36.524 1.00 22.84 287 VAL A N 1
ATOM 2345 C CA . VAL A 1 287 ? 21.906 -10.323 37.155 1.00 22.84 287 VAL A CA 1
ATOM 2346 C C . VAL A 1 287 ? 21.460 -8.884 36.808 1.00 22.84 287 VAL A C 1
ATOM 2348 O O . VAL A 1 287 ? 21.199 -8.569 35.652 1.00 22.84 287 VAL A O 1
ATOM 2351 N N . THR A 1 288 ? 21.415 -8.005 37.815 1.00 25.34 288 THR A N 1
ATOM 2352 C CA . THR A 1 288 ? 21.264 -6.534 37.733 1.00 25.34 288 THR A CA 1
ATOM 2353 C C . THR A 1 288 ? 22.550 -5.831 38.196 1.00 25.34 288 THR A C 1
ATOM 2355 O O . THR A 1 288 ? 23.109 -6.266 39.202 1.00 25.34 288 THR A O 1
ATOM 2358 N N . GLY A 1 289 ? 22.946 -4.689 37.597 1.00 23.44 289 GLY A N 1
ATOM 2359 C CA . GLY A 1 289 ? 23.817 -3.711 38.286 1.00 23.44 289 GLY A CA 1
ATOM 2360 C C . GLY A 1 289 ? 24.600 -2.649 37.474 1.00 23.44 289 GLY A C 1
ATOM 2361 O O . GLY A 1 289 ? 25.682 -2.946 36.993 1.00 23.44 289 GLY A O 1
ATOM 2362 N N . ARG A 1 290 ? 24.103 -1.395 37.543 1.00 23.42 290 ARG A N 1
ATOM 2363 C CA . ARG A 1 290 ? 24.767 -0.060 37.697 1.00 23.42 290 ARG A CA 1
ATOM 2364 C C . ARG A 1 290 ? 25.520 0.692 36.566 1.00 23.42 290 ARG A C 1
ATOM 2366 O O . ARG A 1 290 ? 26.166 0.133 35.696 1.00 23.42 290 ARG A O 1
ATOM 2373 N N . LEU A 1 291 ? 25.366 2.022 36.688 1.00 23.58 291 LEU A N 1
ATOM 2374 C CA . LEU A 1 291 ? 25.620 3.183 35.815 1.00 23.58 291 LEU A CA 1
ATOM 2375 C C . LEU A 1 291 ? 27.078 3.696 35.800 1.00 23.58 291 LEU A C 1
ATOM 2377 O O . LEU A 1 291 ? 27.748 3.624 36.828 1.00 23.58 291 LEU A O 1
ATOM 2381 N N . ASN A 1 292 ? 27.491 4.361 34.707 1.00 24.03 292 ASN A N 1
ATOM 2382 C CA . ASN A 1 292 ? 27.849 5.794 34.709 1.00 24.03 292 ASN A CA 1
ATOM 2383 C C . ASN A 1 292 ? 28.029 6.374 33.293 1.00 24.03 292 ASN A C 1
ATOM 2385 O O . ASN A 1 292 ? 28.366 5.666 32.350 1.00 24.03 292 ASN A O 1
ATOM 2389 N N . ALA A 1 293 ? 27.748 7.674 33.200 1.00 26.25 293 ALA A N 1
ATOM 2390 C CA . ALA A 1 293 ? 27.559 8.486 32.005 1.00 26.25 293 ALA A CA 1
ATOM 2391 C C . ALA A 1 293 ? 28.853 9.025 31.366 1.00 26.25 293 ALA A C 1
ATOM 2393 O O . ALA A 1 293 ? 29.833 9.294 32.059 1.00 26.25 293 ALA A O 1
ATOM 2394 N N . SER A 1 294 ? 28.769 9.333 30.070 1.00 24.12 294 SER A N 1
ATOM 2395 C CA . SER A 1 294 ? 29.496 10.434 29.428 1.00 24.12 294 SER A CA 1
ATOM 2396 C C . SER A 1 294 ? 28.607 11.061 28.350 1.00 24.12 294 SER A C 1
ATOM 2398 O O . SER A 1 294 ? 27.981 10.351 27.571 1.00 24.12 294 SER A O 1
ATOM 2400 N N . GLN A 1 295 ? 28.532 12.389 28.381 1.00 28.61 295 GLN A N 1
ATOM 2401 C CA . GLN A 1 295 ? 27.677 13.260 27.580 1.00 28.61 295 GLN A CA 1
ATOM 2402 C C . GLN A 1 295 ? 28.011 13.226 26.080 1.00 28.61 295 GLN A C 1
ATOM 2404 O O . GLN A 1 295 ? 29.170 13.384 25.705 1.00 28.61 295 GLN A O 1
ATOM 2409 N N . SER A 1 296 ? 26.969 13.166 25.252 1.00 25.83 296 SER A N 1
ATOM 2410 C CA . SER A 1 296 ? 26.896 13.815 23.940 1.00 25.83 296 SER A CA 1
ATOM 2411 C C . SER A 1 296 ? 25.446 14.252 23.732 1.00 25.83 296 SER A C 1
ATOM 2413 O O . SER A 1 296 ? 24.532 13.433 23.763 1.00 25.83 296 SER A O 1
ATOM 2415 N N . THR A 1 297 ? 25.234 15.555 23.623 1.00 34.31 297 THR A N 1
ATOM 2416 C CA . THR A 1 297 ? 23.958 16.177 23.273 1.00 34.31 297 THR A CA 1
ATOM 2417 C C . THR A 1 297 ? 23.786 16.106 21.757 1.00 34.31 297 THR A C 1
ATOM 2419 O O . THR A 1 297 ? 24.412 16.905 21.069 1.00 34.31 297 THR A O 1
ATOM 2422 N N . ASP A 1 298 ? 23.009 15.137 21.266 1.00 34.59 298 ASP A N 1
ATOM 2423 C CA . ASP A 1 298 ? 22.377 15.140 19.934 1.00 34.59 298 ASP A CA 1
ATOM 2424 C C . ASP A 1 298 ? 21.323 14.008 19.840 1.00 34.59 298 ASP A C 1
ATOM 2426 O O . ASP A 1 298 ? 21.549 12.919 20.366 1.00 34.59 298 ASP A O 1
ATOM 2430 N N . ASN A 1 299 ? 20.176 14.288 19.206 1.00 37.84 299 ASN A N 1
ATOM 2431 C CA . ASN A 1 299 ? 19.055 13.397 18.828 1.00 37.84 299 ASN A CA 1
ATOM 2432 C C . ASN A 1 299 ? 18.418 12.475 19.901 1.00 37.84 299 ASN A C 1
ATOM 2434 O O . ASN A 1 299 ? 18.721 11.285 20.022 1.00 37.84 299 ASN A O 1
ATOM 2438 N N . THR A 1 300 ? 17.414 12.988 20.624 1.00 38.16 300 THR A N 1
ATOM 2439 C CA . THR A 1 300 ? 16.596 12.202 21.575 1.00 38.16 300 THR A CA 1
ATOM 2440 C C . THR A 1 300 ? 15.456 11.393 20.935 1.00 38.16 300 THR A C 1
ATOM 2442 O O . THR A 1 300 ? 14.989 10.442 21.553 1.00 38.16 300 THR A O 1
ATOM 2445 N N . GLU A 1 301 ? 15.001 11.736 19.723 1.00 43.44 301 GLU A N 1
ATOM 2446 C CA . GLU A 1 301 ? 13.911 11.013 19.031 1.00 43.44 301 GLU A CA 1
ATOM 2447 C C . GLU A 1 301 ? 14.416 9.761 18.293 1.00 43.44 301 GLU A C 1
ATOM 2449 O O . GLU A 1 301 ? 13.895 8.672 18.533 1.00 43.44 301 GLU A O 1
ATOM 2454 N N . ASP A 1 302 ? 15.514 9.862 17.529 1.00 48.41 302 ASP A N 1
ATOM 2455 C CA . ASP A 1 302 ? 16.150 8.701 16.870 1.00 48.41 302 ASP A CA 1
ATOM 2456 C C . ASP A 1 302 ? 16.558 7.612 17.876 1.00 48.41 302 ASP A C 1
ATOM 2458 O O . ASP A 1 302 ? 16.514 6.414 17.594 1.00 48.41 302 ASP A O 1
ATOM 2462 N N . THR A 1 303 ? 16.948 8.011 19.091 1.00 57.66 303 THR A N 1
ATOM 2463 C CA . THR A 1 303 ? 17.349 7.071 20.145 1.00 57.66 303 THR A CA 1
ATOM 2464 C C . THR A 1 303 ? 16.165 6.316 20.756 1.00 57.66 303 THR A C 1
ATOM 2466 O O . THR A 1 303 ? 16.352 5.185 21.220 1.00 57.66 303 THR A O 1
ATOM 2469 N N . MET A 1 304 ? 14.955 6.887 20.723 1.00 67.50 304 MET A N 1
ATOM 2470 C CA . MET A 1 304 ? 13.741 6.246 21.233 1.00 67.50 304 MET A CA 1
ATOM 2471 C C . MET A 1 304 ? 13.156 5.251 20.221 1.00 67.50 304 MET A C 1
ATOM 2473 O O . MET A 1 304 ? 12.824 4.128 20.604 1.00 67.50 304 MET A O 1
ATOM 2477 N N . ASP A 1 305 ? 13.126 5.605 18.935 1.00 74.88 305 ASP A N 1
ATOM 2478 C CA . ASP A 1 305 ? 12.642 4.725 17.861 1.00 74.88 305 ASP A CA 1
ATOM 2479 C C . ASP A 1 305 ? 13.550 3.500 17.666 1.00 74.88 305 ASP A C 1
ATOM 2481 O O . ASP A 1 305 ? 13.071 2.375 17.497 1.00 74.88 305 ASP A O 1
ATOM 2485 N N . VAL A 1 306 ? 14.872 3.674 17.796 1.00 75.75 306 VAL A N 1
ATOM 2486 C CA . VAL A 1 306 ? 15.825 2.553 17.793 1.00 75.75 306 VAL A CA 1
ATOM 2487 C C . VAL A 1 306 ? 15.594 1.634 18.993 1.00 75.75 306 VAL A C 1
ATOM 2489 O O . VAL A 1 306 ? 15.573 0.409 18.847 1.00 75.75 306 VAL A O 1
ATOM 2492 N N . TYR A 1 307 ? 15.387 2.194 20.190 1.00 82.75 307 TYR A N 1
ATOM 2493 C CA . TYR A 1 307 ? 15.066 1.395 21.374 1.00 82.75 307 TYR A CA 1
ATOM 2494 C C . TYR A 1 307 ? 13.770 0.595 21.183 1.00 82.75 307 TYR A C 1
ATOM 2496 O O . TYR A 1 307 ? 13.710 -0.590 21.538 1.00 82.75 307 TYR A O 1
ATOM 2504 N N . ASP A 1 308 ? 12.756 1.221 20.587 1.00 83.81 308 ASP A N 1
ATOM 2505 C CA . ASP A 1 308 ? 11.468 0.598 20.316 1.00 83.81 308 ASP A CA 1
ATOM 2506 C C . ASP A 1 308 ? 11.568 -0.509 19.256 1.00 83.81 308 ASP A C 1
ATOM 2508 O O . ASP A 1 308 ? 10.993 -1.585 19.432 1.00 83.81 308 ASP A O 1
ATOM 2512 N N . LEU A 1 309 ? 12.406 -0.334 18.229 1.00 88.38 309 LEU A N 1
ATOM 2513 C CA . LEU A 1 309 ? 12.713 -1.378 17.248 1.00 88.38 309 LEU A CA 1
ATOM 2514 C C . LEU A 1 309 ? 13.326 -2.620 17.915 1.00 88.38 309 LEU A C 1
ATOM 2516 O O . LEU A 1 309 ? 12.875 -3.746 17.683 1.00 88.38 309 LEU A O 1
ATOM 2520 N N . PHE A 1 310 ? 14.318 -2.436 18.795 1.00 86.62 310 PHE A N 1
ATOM 2521 C CA . PHE A 1 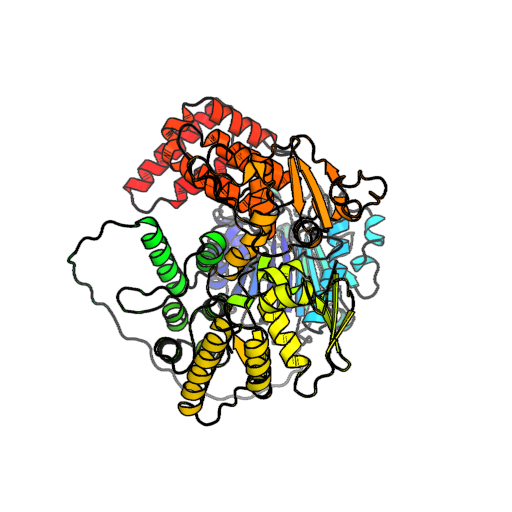310 ? 14.933 -3.540 19.543 1.00 86.62 310 PHE A CA 1
ATOM 2522 C C . PHE A 1 310 ? 13.944 -4.232 20.491 1.00 86.62 310 PHE A C 1
ATOM 2524 O O . PHE A 1 310 ? 13.976 -5.458 20.638 1.00 86.62 310 PHE A O 1
ATOM 2531 N N . SER A 1 311 ? 13.080 -3.463 21.156 1.00 86.00 311 SER A N 1
ATOM 2532 C CA . SER A 1 311 ? 12.038 -3.981 22.050 1.00 86.00 311 SER A CA 1
ATOM 2533 C C . SER A 1 311 ? 10.999 -4.798 21.278 1.00 86.00 311 SER A C 1
ATOM 2535 O O . SER A 1 311 ? 10.688 -5.931 21.658 1.00 86.00 311 SER A O 1
ATOM 2537 N N . SER A 1 312 ? 10.538 -4.269 20.146 1.00 87.19 312 SER A N 1
ATOM 2538 C CA . SER A 1 312 ? 9.566 -4.902 19.253 1.00 87.19 312 SER A CA 1
ATOM 2539 C C . SER A 1 312 ? 10.120 -6.193 18.649 1.00 87.19 312 SER A C 1
ATOM 2541 O O . SER A 1 312 ? 9.434 -7.216 18.658 1.00 87.19 312 SER A O 1
ATOM 2543 N N . CYS A 1 313 ? 11.404 -6.216 18.266 1.00 90.88 313 CYS A N 1
ATOM 2544 C CA . CYS A 1 313 ? 12.048 -7.429 17.754 1.00 90.88 313 CYS A CA 1
ATOM 2545 C C . CYS A 1 313 ? 12.220 -8.534 18.803 1.00 90.88 313 CYS A C 1
ATOM 2547 O O . CYS A 1 313 ? 12.139 -9.715 18.474 1.00 90.88 313 CYS A O 1
ATOM 2549 N N . LYS A 1 314 ? 12.415 -8.177 20.079 1.00 87.19 314 LYS A N 1
ATOM 2550 C CA . LYS A 1 314 ? 12.436 -9.156 21.182 1.00 87.19 314 LYS A CA 1
ATOM 2551 C C . LYS A 1 314 ? 11.053 -9.751 21.440 1.00 87.19 314 LYS A C 1
ATOM 2553 O O . LYS A 1 314 ? 10.955 -10.937 21.756 1.00 87.19 314 LYS A O 1
ATOM 2558 N N . LYS A 1 315 ? 10.003 -8.933 21.327 1.00 81.50 315 LYS A N 1
ATOM 2559 C CA . LYS A 1 315 ? 8.605 -9.330 21.558 1.00 81.50 315 LYS A CA 1
ATOM 2560 C C . LYS A 1 315 ? 7.979 -10.075 20.377 1.00 81.50 315 LYS A C 1
ATOM 2562 O O . LYS A 1 315 ? 7.039 -10.825 20.605 1.00 81.50 315 LYS A O 1
ATOM 2567 N N . GLY A 1 316 ? 8.508 -9.893 19.166 1.00 84.38 316 GLY A N 1
ATOM 2568 C CA . GLY A 1 316 ? 7.929 -10.446 17.938 1.00 84.38 316 GLY A CA 1
ATOM 2569 C C . GLY A 1 316 ? 6.813 -9.576 17.357 1.00 84.38 316 GLY A C 1
ATOM 2570 O O . GLY A 1 316 ? 5.972 -10.077 16.622 1.00 84.38 316 GLY A O 1
ATOM 2571 N N . ASP A 1 317 ? 6.778 -8.285 17.700 1.00 84.62 317 ASP A N 1
ATOM 2572 C CA . ASP A 1 317 ? 5.735 -7.356 17.255 1.00 84.62 317 ASP A CA 1
ATOM 2573 C C . ASP A 1 317 ? 6.007 -6.874 15.822 1.00 84.62 317 ASP A C 1
ATOM 2575 O O . ASP A 1 317 ? 6.617 -5.829 15.589 1.00 84.62 317 ASP A O 1
ATOM 2579 N N . ILE A 1 318 ? 5.585 -7.681 14.847 1.00 80.56 318 ILE A N 1
ATOM 2580 C CA . ILE A 1 318 ? 5.802 -7.419 13.418 1.00 80.56 318 ILE A CA 1
ATOM 2581 C C . ILE A 1 318 ? 5.147 -6.112 12.983 1.00 80.56 318 ILE A C 1
ATOM 2583 O O . ILE A 1 318 ? 5.720 -5.402 12.164 1.00 80.56 318 ILE A O 1
ATOM 2587 N N . TRP A 1 319 ? 3.986 -5.762 13.535 1.00 69.75 319 TRP A N 1
ATOM 2588 C CA . TRP A 1 319 ? 3.265 -4.544 13.168 1.00 69.75 319 TRP A CA 1
ATOM 2589 C C . TRP A 1 319 ? 3.995 -3.296 13.623 1.00 69.75 319 TRP A C 1
ATOM 2591 O O . TRP A 1 319 ? 4.137 -2.352 12.846 1.00 69.75 319 TRP A O 1
ATOM 2601 N N . ARG A 1 320 ? 4.520 -3.300 14.852 1.00 78.44 320 ARG A N 1
ATOM 2602 C CA . ARG A 1 320 ? 5.323 -2.180 15.328 1.00 78.44 320 ARG A CA 1
ATOM 2603 C C . ARG A 1 320 ? 6.623 -2.061 14.545 1.00 78.44 320 ARG A C 1
ATOM 2605 O O . ARG A 1 320 ? 6.980 -0.956 14.149 1.00 78.44 320 ARG A O 1
ATOM 2612 N N . VAL A 1 321 ? 7.282 -3.181 14.235 1.00 77.69 321 VAL A N 1
ATOM 2613 C CA . VAL A 1 321 ? 8.469 -3.176 13.366 1.00 77.69 321 VAL A CA 1
ATOM 2614 C C . VAL A 1 321 ? 8.119 -2.668 11.958 1.00 77.69 321 VAL A C 1
ATOM 2616 O O . VAL A 1 321 ? 8.847 -1.836 11.434 1.00 77.69 321 VAL A O 1
ATOM 2619 N N . ARG A 1 322 ? 6.992 -3.072 11.361 1.00 71.12 322 ARG A N 1
ATOM 2620 C CA . ARG A 1 322 ? 6.505 -2.552 10.068 1.00 71.12 322 ARG A CA 1
ATOM 2621 C C . ARG A 1 322 ? 6.241 -1.061 10.108 1.00 71.12 322 ARG A C 1
ATOM 2623 O O . ARG A 1 322 ? 6.737 -0.343 9.258 1.00 71.12 322 ARG A O 1
ATOM 2630 N N . TYR A 1 323 ? 5.540 -0.573 11.123 1.00 69.94 323 TYR A N 1
ATOM 2631 C CA . TYR A 1 323 ? 5.311 0.857 11.297 1.00 69.94 323 TYR A CA 1
ATOM 2632 C C . TYR A 1 323 ? 6.630 1.632 11.425 1.00 69.94 323 TYR A C 1
ATOM 2634 O O . TYR A 1 323 ? 6.818 2.650 10.761 1.00 69.94 323 TYR A O 1
ATOM 2642 N N . LEU A 1 324 ? 7.568 1.137 12.239 1.00 71.19 324 LEU A N 1
ATOM 2643 C CA . LEU A 1 324 ? 8.871 1.777 12.419 1.00 71.19 324 LEU A CA 1
ATOM 2644 C C . LEU A 1 324 ? 9.670 1.804 11.103 1.00 71.19 324 LEU A C 1
ATOM 2646 O O . LEU A 1 324 ? 10.258 2.821 10.760 1.00 71.19 324 LEU A O 1
ATOM 2650 N N . VAL A 1 325 ? 9.637 0.725 10.325 1.00 67.62 325 VAL A N 1
ATOM 2651 C CA . VAL A 1 325 ? 10.393 0.610 9.068 1.00 67.62 325 VAL A CA 1
ATOM 2652 C C . VAL A 1 325 ? 9.724 1.351 7.913 1.00 67.62 325 VAL A C 1
ATOM 2654 O O . VAL A 1 325 ? 10.371 2.108 7.207 1.00 67.62 325 VAL A O 1
ATOM 2657 N N . GLU A 1 326 ? 8.431 1.139 7.697 1.00 65.81 326 GLU A N 1
ATOM 2658 C CA . GLU A 1 326 ? 7.710 1.606 6.508 1.00 65.81 326 GLU A CA 1
ATOM 2659 C C . GLU A 1 326 ? 7.187 3.035 6.674 1.00 65.81 326 GLU A C 1
ATOM 2661 O O . GLU A 1 326 ? 7.136 3.796 5.708 1.00 65.81 326 GLU A O 1
ATOM 2666 N N . GLN A 1 327 ? 6.780 3.406 7.893 1.00 57.69 327 GLN A N 1
ATOM 2667 C CA . GLN A 1 327 ? 6.152 4.701 8.167 1.00 57.69 327 GLN A CA 1
ATOM 2668 C C . GLN A 1 327 ? 7.116 5.681 8.830 1.00 57.69 327 GLN A C 1
ATOM 2670 O O . GLN A 1 327 ? 7.076 6.873 8.521 1.00 57.69 327 GLN A O 1
ATOM 2675 N N . ARG A 1 328 ? 7.988 5.210 9.728 1.00 57.41 328 ARG A N 1
ATOM 2676 C CA . ARG A 1 328 ? 8.979 6.055 10.418 1.00 57.41 328 ARG A CA 1
ATOM 2677 C C . ARG A 1 328 ? 10.365 6.040 9.757 1.00 57.41 328 ARG A C 1
ATOM 2679 O O . ARG A 1 328 ? 11.138 6.939 10.058 1.00 57.41 328 ARG A O 1
ATOM 2686 N N . ASP A 1 329 ? 10.620 5.135 8.805 1.00 58.56 329 ASP A N 1
ATOM 2687 C CA . ASP A 1 329 ? 11.894 5.000 8.066 1.00 58.56 329 ASP A CA 1
ATOM 2688 C C . ASP A 1 329 ? 13.104 4.693 8.978 1.00 58.56 329 ASP A C 1
ATOM 2690 O O . ASP A 1 329 ? 14.210 5.193 8.787 1.00 58.56 329 ASP A O 1
ATOM 2694 N N . VAL A 1 330 ? 12.885 3.881 10.020 1.00 70.94 330 VAL A N 1
ATOM 2695 C CA . VAL A 1 330 ? 13.918 3.493 10.995 1.00 70.94 330 VAL A CA 1
ATOM 2696 C C . VAL A 1 330 ? 14.846 2.425 10.405 1.00 70.94 330 VAL A C 1
ATOM 2698 O O . VAL A 1 330 ? 14.385 1.381 9.937 1.00 70.94 330 VAL A O 1
ATOM 2701 N N . ASP A 1 331 ? 16.166 2.639 10.491 1.00 69.81 331 ASP A N 1
ATOM 2702 C CA . ASP A 1 331 ? 17.168 1.683 9.997 1.00 69.81 331 ASP A CA 1
ATOM 2703 C C . ASP A 1 331 ? 17.123 0.347 10.765 1.00 69.81 331 ASP A C 1
ATOM 2705 O O . ASP A 1 331 ? 17.301 0.266 11.982 1.00 69.81 331 ASP A O 1
ATOM 2709 N N . LEU A 1 332 ? 16.933 -0.736 10.014 1.00 78.25 332 LEU A N 1
ATOM 2710 C CA . LEU A 1 332 ? 16.861 -2.116 10.493 1.00 78.25 332 LEU A CA 1
ATOM 2711 C C . LEU A 1 332 ? 18.213 -2.713 10.904 1.00 78.25 332 LEU A C 1
ATOM 2713 O O . LEU A 1 332 ? 18.254 -3.750 11.572 1.00 78.25 332 LEU A O 1
ATOM 2717 N N . ASN A 1 333 ? 19.320 -2.092 10.492 1.00 79.06 333 ASN A N 1
ATOM 2718 C CA . ASN A 1 333 ? 20.680 -2.609 10.656 1.00 79.06 333 ASN A CA 1
ATOM 2719 C C . ASN A 1 333 ? 21.485 -1.900 11.760 1.00 79.06 333 ASN A C 1
ATOM 2721 O O . ASN A 1 333 ? 22.711 -2.044 11.828 1.00 79.06 333 ASN A O 1
ATOM 2725 N N . VAL A 1 334 ? 20.794 -1.175 12.640 1.00 79.56 334 VAL A N 1
ATOM 2726 C CA . VAL A 1 334 ? 21.357 -0.509 13.821 1.00 79.56 334 VAL A CA 1
ATOM 2727 C C . VAL A 1 334 ? 21.937 -1.500 14.837 1.00 79.56 334 VAL A C 1
ATOM 2729 O O . VAL A 1 334 ? 21.584 -2.682 14.871 1.00 79.56 334 VAL A O 1
ATOM 2732 N N . ARG A 1 335 ? 22.850 -1.018 15.688 1.00 77.06 335 ARG A N 1
ATOM 2733 C CA . ARG A 1 335 ? 23.550 -1.821 16.703 1.00 77.06 335 ARG A CA 1
ATOM 2734 C C . ARG A 1 335 ? 23.278 -1.283 18.100 1.00 77.06 335 ARG A C 1
ATOM 2736 O O . ARG A 1 335 ? 23.324 -0.077 18.325 1.00 77.06 335 ARG A O 1
ATOM 2743 N N . ASP A 1 336 ? 23.015 -2.185 19.040 1.00 78.88 336 ASP A N 1
ATOM 2744 C CA . ASP A 1 336 ? 22.905 -1.826 20.452 1.00 78.88 336 ASP A CA 1
ATOM 2745 C C . ASP A 1 336 ? 24.282 -1.767 21.144 1.00 78.88 336 ASP A C 1
ATOM 2747 O O . ASP A 1 336 ? 25.330 -2.052 20.564 1.00 78.88 336 ASP A O 1
ATOM 2751 N N . LYS A 1 337 ? 24.293 -1.424 22.437 1.00 73.06 337 LYS A N 1
ATOM 2752 C CA . LYS A 1 337 ? 25.520 -1.350 23.255 1.00 73.06 337 LYS A CA 1
ATOM 2753 C C . LYS A 1 337 ? 26.256 -2.687 23.450 1.00 73.06 337 LYS A C 1
ATOM 2755 O O . LYS A 1 337 ? 27.336 -2.697 24.036 1.00 73.06 337 LYS A O 1
ATOM 2760 N N . TRP A 1 338 ? 25.664 -3.803 23.028 1.00 74.31 338 TRP A N 1
ATOM 2761 C CA . TRP A 1 338 ? 26.267 -5.137 23.032 1.00 74.31 338 TRP A CA 1
ATOM 2762 C C . TRP A 1 338 ? 26.606 -5.611 21.617 1.00 74.31 338 TRP A C 1
ATOM 2764 O O . TRP A 1 338 ? 26.799 -6.810 21.404 1.00 74.31 338 TRP A O 1
ATOM 2774 N N . ASP A 1 339 ? 26.666 -4.678 20.665 1.00 71.31 339 ASP A N 1
ATOM 2775 C CA . ASP A 1 339 ? 27.007 -4.931 19.271 1.00 71.31 339 ASP A CA 1
ATOM 2776 C C . ASP A 1 339 ? 26.042 -5.926 18.594 1.00 71.31 339 ASP A C 1
ATOM 2778 O O . ASP A 1 339 ? 26.425 -6.721 17.737 1.00 71.31 339 ASP A O 1
ATOM 2782 N N . SER A 1 340 ? 24.777 -5.932 19.031 1.00 80.88 340 SER A N 1
ATOM 2783 C CA . SER A 1 340 ? 23.732 -6.833 18.536 1.00 80.88 340 SER A CA 1
ATOM 2784 C C . SER A 1 340 ? 22.718 -6.091 17.668 1.00 80.88 340 SER A C 1
ATOM 2786 O O . SER A 1 340 ? 22.394 -4.933 17.930 1.00 80.88 340 SER A O 1
ATOM 2788 N N . THR A 1 341 ? 22.209 -6.772 16.639 1.00 87.00 341 THR A N 1
ATOM 2789 C CA . THR A 1 341 ? 21.243 -6.229 15.670 1.00 87.00 341 THR A CA 1
ATOM 2790 C C . THR A 1 341 ? 19.798 -6.608 16.028 1.00 87.00 341 THR A C 1
ATOM 2792 O O . THR A 1 341 ? 19.583 -7.611 16.721 1.00 87.00 341 THR A O 1
ATOM 2795 N N . PRO A 1 342 ? 18.777 -5.864 15.555 1.00 90.56 342 PRO A N 1
ATOM 2796 C CA . PRO A 1 342 ? 17.369 -6.232 15.739 1.00 90.56 342 PRO A CA 1
ATOM 2797 C C . PRO A 1 342 ? 17.060 -7.646 15.218 1.00 90.56 342 PRO A C 1
ATOM 2799 O O . PRO A 1 342 ? 16.410 -8.442 15.898 1.00 90.56 342 PRO A O 1
ATOM 2802 N N . MET A 1 343 ? 17.645 -7.997 14.068 1.00 90.94 343 MET A N 1
ATOM 2803 C CA . MET A 1 343 ? 17.579 -9.325 13.448 1.00 90.94 343 MET A CA 1
ATOM 2804 C C . MET A 1 343 ? 18.077 -10.448 14.363 1.00 90.94 343 MET A C 1
ATOM 2806 O O . MET A 1 343 ? 17.443 -11.501 14.459 1.00 90.94 343 MET A O 1
ATOM 2810 N N . TYR A 1 344 ? 19.180 -10.222 15.084 1.00 89.94 344 TYR A N 1
ATOM 2811 C CA . TYR A 1 344 ? 19.696 -11.197 16.042 1.00 89.94 344 TYR A CA 1
ATOM 2812 C C . TYR A 1 344 ? 18.680 -11.490 17.153 1.00 89.94 344 TYR A C 1
ATOM 2814 O O . TYR A 1 344 ? 18.487 -12.653 17.500 1.00 89.94 344 TYR A O 1
ATOM 2822 N N . TYR A 1 345 ? 17.989 -10.473 17.677 1.00 91.81 345 TYR A N 1
ATOM 2823 C CA . TYR A 1 345 ? 16.968 -10.676 18.709 1.00 91.81 345 TYR A CA 1
ATOM 2824 C C . TYR A 1 345 ? 15.718 -11.383 18.184 1.00 91.81 345 TYR A C 1
ATOM 2826 O O . TYR A 1 345 ? 15.192 -12.250 18.879 1.00 91.81 345 TYR A O 1
ATOM 2834 N N . ALA A 1 346 ? 15.285 -11.079 16.958 1.00 92.75 346 ALA A N 1
ATOM 2835 C CA . ALA A 1 346 ? 14.189 -11.803 16.316 1.00 92.75 346 ALA A CA 1
ATOM 2836 C C . ALA A 1 346 ? 14.530 -13.298 16.140 1.00 92.75 346 ALA A C 1
ATOM 2838 O O . ALA A 1 346 ? 13.711 -14.162 16.461 1.00 92.75 346 ALA A O 1
ATOM 2839 N N . CYS A 1 347 ? 15.770 -13.614 15.737 1.00 91.94 347 CYS A N 1
ATOM 2840 C CA . CYS A 1 347 ? 16.258 -14.993 15.629 1.00 91.94 347 CYS A CA 1
ATOM 2841 C C . CYS A 1 347 ? 16.364 -15.686 16.997 1.00 91.94 347 CYS A C 1
ATOM 2843 O O . CYS A 1 347 ? 15.931 -16.830 17.151 1.00 91.94 347 CYS A O 1
ATOM 2845 N N . LEU A 1 348 ? 16.923 -14.987 17.991 1.00 89.19 348 LEU A N 1
ATOM 2846 C CA . LEU A 1 348 ? 17.127 -15.491 19.352 1.00 89.19 348 LEU A CA 1
ATOM 2847 C C . LEU A 1 348 ? 15.812 -15.817 20.062 1.00 89.19 348 LEU A C 1
ATOM 2849 O O . LEU A 1 348 ? 15.744 -16.780 20.821 1.00 89.19 348 LEU A O 1
ATOM 2853 N N . CYS A 1 349 ? 14.772 -15.024 19.811 1.00 87.19 349 CYS A N 1
ATOM 2854 C CA . CYS A 1 349 ? 13.441 -15.246 20.363 1.00 87.19 349 CYS A CA 1
ATOM 2855 C C . CYS A 1 349 ? 12.578 -16.199 19.516 1.00 87.19 349 CYS A C 1
ATOM 2857 O O . CYS A 1 349 ? 11.503 -16.582 19.967 1.00 87.19 349 CYS A O 1
ATOM 2859 N N . GLY A 1 350 ? 13.043 -16.616 18.332 1.00 88.06 350 GLY A N 1
ATOM 2860 C CA . GLY A 1 350 ? 12.356 -17.594 17.482 1.00 88.06 350 GLY A CA 1
ATOM 2861 C C . GLY A 1 350 ? 11.180 -17.048 16.672 1.00 88.06 350 GLY A C 1
ATOM 2862 O O . GLY A 1 350 ? 10.323 -17.828 16.265 1.00 88.06 350 GLY A O 1
ATOM 2863 N N . HIS A 1 351 ? 11.126 -15.736 16.431 1.00 92.19 351 HIS A N 1
ATOM 2864 C CA . HIS A 1 351 ? 10.013 -15.083 15.732 1.00 92.19 351 HIS A CA 1
ATOM 2865 C C . HIS A 1 351 ? 10.143 -15.242 14.217 1.00 92.19 351 HIS A C 1
ATOM 2867 O O . HIS A 1 351 ? 10.612 -14.340 13.532 1.00 92.19 351 HIS A O 1
ATOM 2873 N N . GLU A 1 352 ? 9.767 -16.405 13.691 1.00 87.62 352 GLU A N 1
ATOM 2874 C CA . GLU A 1 352 ? 10.001 -16.788 12.291 1.00 87.62 352 GLU A CA 1
ATOM 2875 C C . GLU A 1 352 ? 9.435 -15.805 11.262 1.00 87.62 352 GLU A C 1
ATOM 2877 O O . GLU A 1 352 ? 10.169 -15.368 10.377 1.00 87.62 352 GLU A O 1
ATOM 2882 N N . GLU A 1 353 ? 8.182 -15.382 11.420 1.00 81.00 353 GLU A N 1
ATOM 2883 C CA . GLU A 1 353 ? 7.549 -14.400 10.531 1.00 81.00 353 GLU A CA 1
ATOM 2884 C C . GLU A 1 353 ? 8.236 -13.030 10.594 1.00 81.00 353 GLU A C 1
ATOM 2886 O O . GLU A 1 353 ? 8.415 -12.363 9.574 1.00 81.00 353 GLU A O 1
ATOM 2891 N N . LEU A 1 354 ? 8.684 -12.618 11.783 1.00 87.81 354 LEU A N 1
ATOM 2892 C CA . LEU A 1 354 ? 9.431 -11.376 11.941 1.00 87.81 354 LEU A CA 1
ATOM 2893 C C . LEU A 1 354 ? 10.811 -11.480 11.289 1.00 87.81 354 LEU A C 1
ATOM 2895 O O . LEU A 1 354 ? 11.242 -10.540 10.635 1.00 87.81 354 LEU A O 1
ATOM 2899 N N . VAL A 1 355 ? 11.503 -12.608 11.446 1.00 89.31 355 VAL A N 1
ATOM 2900 C CA . VAL A 1 355 ? 12.792 -12.882 10.795 1.00 89.31 355 VAL A CA 1
ATOM 2901 C C . VAL A 1 355 ? 12.622 -12.855 9.275 1.00 89.31 355 VAL A C 1
ATOM 2903 O O . VAL A 1 355 ? 13.439 -12.252 8.585 1.00 89.31 355 VAL A O 1
ATOM 2906 N N . GLN A 1 356 ? 11.541 -13.435 8.748 1.00 82.25 356 GLN A N 1
ATOM 2907 C CA . GLN A 1 356 ? 11.217 -13.389 7.324 1.00 82.25 356 GLN A CA 1
ATOM 2908 C C . GLN A 1 356 ? 10.932 -11.966 6.842 1.00 82.25 356 GLN A C 1
ATOM 2910 O O . GLN A 1 356 ? 11.469 -11.557 5.815 1.00 82.25 356 GLN A O 1
ATOM 2915 N N . TYR A 1 357 ? 10.140 -11.198 7.594 1.00 81.38 357 TYR A N 1
ATOM 2916 C CA . TYR A 1 357 ? 9.882 -9.793 7.295 1.00 81.38 357 TYR A CA 1
ATOM 2917 C C . TYR A 1 357 ? 11.171 -8.966 7.337 1.00 81.38 357 TYR A C 1
ATOM 2919 O O . TYR A 1 357 ? 11.455 -8.243 6.396 1.00 81.38 357 TYR A O 1
ATOM 2927 N N . LEU A 1 358 ? 11.999 -9.111 8.372 1.00 80.50 358 LEU A N 1
ATOM 2928 C CA . LEU A 1 358 ? 13.270 -8.399 8.491 1.00 80.50 358 LEU A CA 1
ATOM 2929 C C . LEU A 1 358 ? 14.205 -8.726 7.322 1.00 80.50 358 LEU A C 1
ATOM 2931 O O . LEU A 1 358 ? 14.808 -7.819 6.761 1.00 80.50 358 LEU A O 1
ATOM 2935 N N . LEU A 1 359 ? 14.292 -9.991 6.906 1.00 77.25 359 LEU A N 1
ATOM 2936 C CA . LEU A 1 359 ? 15.055 -10.404 5.724 1.00 77.25 359 LEU A CA 1
ATOM 2937 C C . LEU A 1 359 ? 14.496 -9.817 4.418 1.00 77.25 359 LEU A C 1
ATOM 2939 O O . LEU A 1 359 ? 15.276 -9.402 3.560 1.00 77.25 359 LEU A O 1
ATOM 2943 N N . ALA A 1 360 ? 13.169 -9.758 4.274 1.00 66.00 360 ALA A N 1
ATOM 2944 C CA . ALA A 1 360 ? 12.485 -9.122 3.143 1.00 66.00 360 ALA A CA 1
ATOM 2945 C C . ALA A 1 360 ? 12.686 -7.601 3.118 1.00 66.00 360 ALA A C 1
ATOM 2947 O O . ALA A 1 360 ? 12.887 -7.018 2.058 1.00 66.00 360 ALA A O 1
ATOM 2948 N N . SER A 1 361 ? 12.727 -6.975 4.290 1.00 62.41 361 SER A N 1
ATOM 2949 C CA . SER A 1 361 ? 12.933 -5.538 4.467 1.00 62.41 361 SER A CA 1
ATOM 2950 C C . SER A 1 361 ? 14.412 -5.143 4.546 1.00 62.41 361 SER A C 1
ATOM 2952 O O . SER A 1 361 ? 14.729 -3.986 4.802 1.00 62.41 361 SER A O 1
ATOM 2954 N N . GLY A 1 362 ? 15.339 -6.076 4.297 1.00 60.56 362 GLY A N 1
ATOM 2955 C CA . GLY A 1 362 ? 16.757 -5.767 4.112 1.00 60.56 362 GLY A CA 1
ATOM 2956 C C . GLY A 1 362 ? 17.648 -5.841 5.356 1.00 60.56 362 GLY A C 1
ATOM 2957 O O . GLY A 1 362 ? 18.700 -5.199 5.418 1.00 60.56 362 GLY A O 1
ATOM 2958 N N . ALA A 1 363 ? 17.279 -6.633 6.357 1.00 75.62 363 ALA A N 1
ATOM 2959 C CA . ALA A 1 363 ? 18.156 -6.930 7.481 1.00 75.62 363 ALA A CA 1
ATOM 2960 C C . ALA A 1 363 ? 19.379 -7.755 7.038 1.00 75.62 363 ALA A C 1
ATOM 2962 O O . ALA A 1 363 ? 19.265 -8.795 6.384 1.00 75.62 363 ALA A O 1
ATOM 2963 N N . LYS A 1 364 ? 20.575 -7.313 7.438 1.00 71.06 364 LYS A N 1
ATOM 2964 C CA . LYS A 1 364 ? 21.854 -7.972 7.145 1.00 71.06 364 LYS A CA 1
ATOM 2965 C C . LYS A 1 364 ? 21.950 -9.285 7.918 1.00 71.06 364 LYS A C 1
ATOM 2967 O O . LYS A 1 364 ? 22.127 -9.294 9.135 1.00 71.06 364 LYS A O 1
ATOM 2972 N N . CYS A 1 365 ? 21.861 -10.403 7.203 1.00 72.38 365 CYS A N 1
ATOM 2973 C CA . CYS A 1 365 ? 21.949 -11.737 7.795 1.00 72.38 365 CYS A CA 1
ATOM 2974 C C . CYS A 1 365 ? 22.573 -12.750 6.820 1.00 72.38 365 CYS A C 1
ATOM 2976 O O . CYS A 1 365 ? 21.957 -13.728 6.409 1.00 72.38 365 CYS A O 1
ATOM 2978 N N . GLU A 1 366 ? 23.811 -12.494 6.397 1.00 68.44 366 GLU A N 1
ATOM 2979 C CA . GLU A 1 366 ? 24.502 -13.353 5.432 1.00 68.44 366 GLU A CA 1
ATOM 2980 C C . GLU A 1 366 ? 25.267 -14.495 6.112 1.00 68.44 366 GLU A C 1
ATOM 2982 O O . GLU A 1 366 ? 26.078 -14.274 7.013 1.00 68.44 366 GLU A O 1
ATOM 2987 N N . ALA A 1 367 ? 25.092 -15.728 5.633 1.00 62.03 367 ALA A N 1
ATOM 2988 C CA . ALA A 1 367 ? 25.824 -16.882 6.153 1.00 62.03 367 ALA A CA 1
ATOM 2989 C C . ALA A 1 367 ? 27.356 -16.693 6.060 1.00 62.03 367 ALA A C 1
ATOM 2991 O O . ALA A 1 367 ? 27.892 -16.340 5.001 1.00 62.03 367 ALA A O 1
ATOM 2992 N N . ASN A 1 368 ? 28.093 -17.073 7.109 1.00 57.34 368 ASN A N 1
ATOM 2993 C CA . ASN A 1 368 ? 29.540 -16.868 7.293 1.00 57.34 368 ASN A CA 1
ATOM 2994 C C . ASN A 1 368 ? 29.989 -15.401 7.455 1.00 57.34 368 ASN A C 1
ATOM 2996 O O . ASN A 1 368 ? 31.163 -15.093 7.249 1.00 57.34 368 ASN A O 1
ATOM 3000 N N . THR A 1 369 ? 29.081 -14.498 7.821 1.00 62.62 369 THR A N 1
ATOM 3001 C CA . THR A 1 369 ? 29.430 -13.189 8.399 1.00 62.62 369 THR A CA 1
ATOM 3002 C C . THR A 1 369 ? 29.292 -13.245 9.917 1.00 62.62 369 THR A C 1
ATOM 3004 O O . THR A 1 369 ? 28.593 -14.111 10.441 1.00 62.62 369 THR A O 1
ATOM 3007 N N . PHE A 1 370 ? 29.938 -12.326 10.641 1.00 65.12 370 PHE A N 1
ATOM 3008 C CA . PHE A 1 370 ? 29.835 -12.272 12.104 1.00 65.12 370 PHE A CA 1
ATOM 3009 C C . PHE A 1 370 ? 28.371 -12.217 12.581 1.00 65.12 370 PHE A C 1
ATOM 3011 O O . PHE A 1 370 ? 27.990 -12.965 13.482 1.00 65.12 370 PHE A O 1
ATOM 3018 N N . ASP A 1 371 ? 27.536 -11.404 11.930 1.00 69.25 371 ASP A N 1
ATOM 3019 C CA . ASP A 1 371 ? 26.124 -11.241 12.290 1.00 69.25 371 ASP A CA 1
ATOM 3020 C C . ASP A 1 371 ? 25.265 -12.433 11.843 1.00 69.25 371 ASP A C 1
ATOM 3022 O O . ASP A 1 371 ? 24.427 -12.912 12.608 1.00 69.25 371 ASP A O 1
ATOM 3026 N N . GLY A 1 372 ? 25.500 -12.971 10.641 1.00 74.62 372 GLY A N 1
ATOM 3027 C CA . GLY A 1 372 ? 24.758 -14.129 10.139 1.00 74.62 372 GLY A CA 1
ATOM 3028 C C . GLY A 1 372 ? 25.053 -15.415 10.911 1.00 74.62 372 GLY A C 1
ATOM 3029 O O . GLY A 1 372 ? 24.128 -16.161 11.226 1.00 74.62 372 GLY A O 1
ATOM 3030 N N . GLU A 1 373 ? 26.308 -15.651 11.308 1.00 77.56 373 GLU A N 1
ATOM 3031 C CA . GLU A 1 373 ? 26.656 -16.779 12.180 1.00 77.56 373 GLU A CA 1
ATOM 3032 C C . GLU A 1 373 ? 25.990 -16.628 13.552 1.00 77.56 373 GLU A C 1
ATOM 3034 O O . GLU A 1 373 ? 25.391 -17.578 14.051 1.00 77.56 373 GLU A O 1
ATOM 3039 N N . ARG A 1 374 ? 25.999 -15.426 14.146 1.00 78.38 374 ARG A N 1
ATOM 3040 C CA . ARG A 1 374 ? 25.293 -15.161 15.413 1.00 78.38 374 ARG A CA 1
ATOM 3041 C C . ARG A 1 374 ? 23.790 -15.399 15.304 1.00 78.38 374 ARG A C 1
ATOM 3043 O O . ARG A 1 374 ? 23.218 -15.973 16.226 1.00 78.38 374 ARG A O 1
ATOM 3050 N N . CYS A 1 375 ? 23.160 -15.009 14.198 1.00 83.25 375 CYS A N 1
ATOM 3051 C CA . CYS A 1 375 ? 21.746 -15.290 13.955 1.00 83.25 375 CYS A CA 1
ATOM 3052 C C . CYS A 1 375 ? 21.494 -16.796 13.783 1.00 83.25 375 CYS A C 1
ATOM 3054 O O . CYS A 1 375 ? 20.550 -17.317 14.370 1.00 83.25 375 CYS A O 1
ATOM 3056 N N . MET A 1 376 ? 22.361 -17.528 13.072 1.00 81.62 376 MET A N 1
ATOM 3057 C CA . MET A 1 376 ? 22.227 -18.982 12.893 1.00 81.62 376 MET A CA 1
ATOM 3058 C C . MET A 1 376 ? 22.445 -19.782 14.186 1.00 81.62 376 MET A C 1
ATOM 3060 O O . MET A 1 376 ? 21.651 -20.676 14.491 1.00 81.62 376 MET A O 1
ATOM 3064 N N . TYR A 1 377 ? 23.492 -19.470 14.959 1.00 79.56 377 TYR A N 1
ATOM 3065 C CA . TYR A 1 377 ? 23.750 -20.107 16.257 1.00 79.56 377 TYR A CA 1
ATOM 3066 C C . TYR A 1 377 ? 22.726 -19.684 17.312 1.00 79.56 377 TYR A C 1
ATOM 3068 O O . TYR A 1 377 ? 22.350 -20.497 18.152 1.00 79.56 377 TYR A O 1
ATOM 3076 N N . GLY A 1 378 ? 22.275 -18.429 17.263 1.00 76.94 378 GLY A N 1
ATOM 3077 C CA . GLY A 1 378 ? 21.274 -17.876 18.169 1.00 76.94 378 GLY A CA 1
ATOM 3078 C C . GLY A 1 378 ? 19.841 -18.295 17.845 1.00 76.94 378 GLY A C 1
ATOM 3079 O O . GLY A 1 378 ? 18.992 -18.168 18.714 1.00 76.94 378 GLY A O 1
ATOM 3080 N N . SER A 1 379 ? 19.561 -18.810 16.641 1.00 88.69 379 SER A N 1
ATOM 3081 C CA . SER A 1 379 ? 18.211 -19.206 16.214 1.00 88.69 379 SER A CA 1
ATOM 3082 C C . SER A 1 379 ? 17.585 -20.207 17.186 1.00 88.69 379 SER A C 1
ATOM 3084 O O . SER A 1 379 ? 18.103 -21.320 17.339 1.00 88.69 379 SER A O 1
ATOM 3086 N N . LEU A 1 380 ? 16.453 -19.827 17.788 1.00 82.12 380 LEU A N 1
ATOM 3087 C CA . LEU A 1 380 ? 15.730 -20.658 18.755 1.00 82.12 380 LEU A CA 1
ATOM 3088 C C . LEU A 1 380 ? 15.162 -21.936 18.121 1.00 82.12 380 LEU A C 1
ATOM 3090 O O . LEU A 1 380 ? 15.166 -22.989 18.757 1.00 82.12 380 LEU A O 1
ATOM 3094 N N . SER A 1 381 ? 14.696 -21.854 16.870 1.00 85.56 381 SER A N 1
ATOM 3095 C CA . SER A 1 381 ? 14.069 -22.963 16.146 1.00 85.56 381 SER A CA 1
ATOM 3096 C C . SER A 1 381 ? 14.862 -23.382 14.904 1.00 85.56 381 SER A C 1
ATOM 3098 O O . SER A 1 381 ? 15.570 -22.592 14.271 1.00 85.56 381 SER A O 1
ATOM 3100 N N . ASP A 1 382 ? 14.716 -24.655 14.522 1.00 82.06 382 ASP A N 1
ATOM 3101 C CA . ASP A 1 382 ? 15.291 -25.190 13.282 1.00 82.06 382 ASP A CA 1
ATOM 3102 C C . ASP A 1 382 ? 14.661 -24.565 12.033 1.00 82.06 382 ASP A C 1
ATOM 3104 O O . ASP A 1 382 ? 15.304 -24.517 10.985 1.00 82.06 382 ASP A O 1
ATOM 3108 N N . SER A 1 383 ? 13.421 -24.079 12.139 1.00 82.44 383 SER A N 1
ATOM 3109 C CA . SER A 1 383 ? 12.721 -23.371 11.071 1.00 82.44 383 SER A CA 1
ATOM 3110 C C . SER A 1 383 ? 13.339 -21.996 10.812 1.00 82.44 383 SER A C 1
ATOM 3112 O O . SER A 1 383 ? 13.770 -21.749 9.692 1.00 82.44 383 SER A O 1
ATOM 3114 N N . VAL A 1 384 ? 13.563 -21.183 11.852 1.00 83.75 384 VAL A N 1
ATOM 3115 C CA . VAL A 1 384 ? 14.285 -19.899 11.766 1.00 83.75 384 VAL A CA 1
ATOM 3116 C C . VAL A 1 384 ? 15.712 -20.105 11.262 1.00 83.75 384 VAL A C 1
ATOM 3118 O O . VAL A 1 384 ? 16.172 -19.385 10.377 1.00 83.75 384 VAL A O 1
ATOM 3121 N N . ARG A 1 385 ? 16.410 -21.137 11.757 1.00 85.19 385 ARG A N 1
ATOM 3122 C CA . ARG A 1 385 ? 17.769 -21.458 11.294 1.00 85.19 385 ARG A CA 1
ATOM 3123 C C . ARG A 1 385 ? 17.791 -21.852 9.818 1.00 85.19 385 ARG A C 1
ATOM 3125 O O . ARG A 1 385 ? 18.719 -21.486 9.099 1.00 85.19 385 ARG A O 1
ATOM 3132 N N . ARG A 1 386 ? 16.785 -22.604 9.360 1.00 83.06 386 ARG A N 1
ATOM 3133 C CA . ARG A 1 386 ? 16.614 -22.956 7.947 1.00 83.06 386 ARG A CA 1
ATOM 3134 C C . ARG A 1 386 ? 16.286 -21.719 7.119 1.00 83.06 386 ARG A C 1
ATOM 3136 O O . ARG A 1 386 ? 16.916 -21.532 6.089 1.00 83.06 386 ARG A O 1
ATOM 3143 N N . LEU A 1 387 ? 15.399 -20.858 7.605 1.00 80.31 387 LEU A N 1
ATOM 3144 C CA . LEU A 1 387 ? 14.977 -19.626 6.951 1.00 80.31 387 LEU A CA 1
ATOM 3145 C C . LEU A 1 387 ? 16.167 -18.684 6.728 1.00 80.31 387 LEU A C 1
ATOM 3147 O O . LEU A 1 387 ? 16.448 -18.331 5.591 1.00 80.31 387 LEU A O 1
ATOM 3151 N N . VAL A 1 388 ? 16.963 -18.400 7.761 1.00 78.62 388 VAL A N 1
ATOM 3152 C CA . VAL A 1 388 ? 18.199 -17.600 7.640 1.00 78.62 388 VAL A CA 1
ATOM 3153 C C . VAL A 1 388 ? 19.226 -18.247 6.696 1.00 78.62 388 VAL A C 1
ATOM 3155 O O . VAL A 1 388 ? 19.945 -17.553 5.981 1.00 78.62 388 VAL A O 1
ATOM 3158 N N . LYS A 1 389 ? 19.302 -19.584 6.657 1.00 76.06 389 LYS A N 1
ATOM 3159 C CA . LYS A 1 389 ? 20.236 -20.325 5.792 1.00 76.06 389 LYS A CA 1
ATOM 3160 C C . LYS A 1 389 ? 19.797 -20.380 4.324 1.00 76.06 389 LYS A C 1
ATOM 3162 O O . LYS A 1 389 ? 20.647 -20.404 3.432 1.00 76.06 389 LYS A O 1
ATOM 3167 N N . GLU A 1 390 ? 18.496 -20.483 4.074 1.00 68.75 390 GLU A N 1
ATOM 3168 C CA . GLU A 1 390 ? 17.897 -20.650 2.746 1.00 68.75 390 GLU A CA 1
ATOM 3169 C C . GLU A 1 390 ? 17.555 -19.317 2.084 1.00 68.75 390 GLU A C 1
ATOM 3171 O O . GLU A 1 390 ? 17.459 -19.263 0.855 1.00 68.75 390 GLU A O 1
ATOM 3176 N N . TYR A 1 391 ? 17.437 -18.241 2.867 1.00 61.50 391 TYR A N 1
ATOM 3177 C CA . TYR A 1 391 ? 17.185 -16.902 2.360 1.00 61.50 391 TYR A CA 1
ATOM 3178 C C . TYR A 1 391 ? 18.381 -16.393 1.547 1.00 61.50 391 TYR A C 1
ATOM 3180 O O . TYR A 1 391 ? 19.367 -15.861 2.058 1.00 61.50 391 TYR A O 1
ATOM 3188 N N . LYS A 1 392 ? 18.305 -16.582 0.228 1.00 51.41 392 LYS A N 1
ATOM 3189 C CA . LYS A 1 392 ? 19.251 -16.015 -0.730 1.00 51.41 392 LYS A CA 1
ATOM 3190 C C . LYS A 1 392 ? 18.827 -14.583 -1.001 1.00 51.41 392 LYS A C 1
ATOM 3192 O O . LYS A 1 392 ? 17.893 -14.366 -1.761 1.00 51.41 392 LYS A O 1
ATOM 3197 N N . CYS A 1 393 ? 19.512 -13.660 -0.334 1.00 43.34 393 CYS A N 1
ATOM 3198 C CA . CYS A 1 393 ? 19.400 -12.210 -0.450 1.00 43.34 393 CYS A CA 1
ATOM 3199 C C . CYS A 1 393 ? 18.840 -11.753 -1.814 1.00 43.34 393 CYS A C 1
ATOM 3201 O O . CYS A 1 393 ? 19.561 -11.705 -2.812 1.00 43.34 393 CYS A O 1
ATOM 3203 N N . VAL A 1 394 ? 17.546 -11.425 -1.850 1.00 34.12 394 VAL A N 1
ATOM 3204 C CA . VAL A 1 394 ? 17.057 -10.371 -2.737 1.00 34.12 394 VAL A CA 1
ATOM 3205 C C . VAL A 1 394 ? 17.556 -9.096 -2.080 1.00 34.12 394 VAL A C 1
ATOM 3207 O O . VAL A 1 394 ? 17.256 -8.843 -0.914 1.00 34.12 394 VAL A O 1
ATOM 3210 N N . SER A 1 395 ? 18.435 -8.371 -2.760 1.00 36.16 395 SER A N 1
ATOM 3211 C CA . SER A 1 395 ? 19.065 -7.211 -2.156 1.00 36.16 395 SER A CA 1
ATOM 3212 C C . SER A 1 395 ? 18.050 -6.094 -1.892 1.00 36.16 395 SER A C 1
ATOM 3214 O O . SER A 1 395 ? 17.034 -5.959 -2.578 1.00 36.16 395 SER A O 1
ATOM 3216 N N . ILE A 1 396 ? 18.373 -5.282 -0.885 1.00 36.94 396 ILE A N 1
ATOM 3217 C CA . ILE A 1 396 ? 17.577 -4.208 -0.263 1.00 36.94 396 ILE A CA 1
ATOM 3218 C C . ILE A 1 396 ? 16.975 -3.221 -1.288 1.00 36.94 396 ILE A C 1
ATOM 3220 O O . ILE A 1 396 ? 15.961 -2.581 -1.027 1.00 36.94 396 ILE A O 1
ATOM 3224 N N . ARG A 1 397 ? 17.526 -3.140 -2.502 1.00 38.81 397 ARG A N 1
ATOM 3225 C CA . ARG A 1 397 ? 17.049 -2.243 -3.563 1.00 38.81 397 ARG A CA 1
ATOM 3226 C C . ARG A 1 397 ? 15.891 -2.740 -4.411 1.00 38.81 397 ARG A C 1
ATOM 3228 O O . ARG A 1 397 ? 15.311 -1.944 -5.136 1.00 38.81 397 ARG A O 1
ATOM 3235 N N . ALA A 1 398 ? 15.564 -4.028 -4.372 1.00 36.62 398 ALA A N 1
ATOM 3236 C CA . ALA A 1 398 ? 14.397 -4.531 -5.097 1.00 36.62 398 ALA A CA 1
ATOM 3237 C C . ALA A 1 398 ? 13.082 -4.324 -4.320 1.00 36.62 398 ALA A C 1
ATOM 3239 O O . ALA A 1 398 ? 12.015 -4.498 -4.901 1.00 36.62 398 ALA A O 1
ATOM 3240 N N . MET A 1 399 ? 13.154 -3.990 -3.022 1.00 36.06 399 MET A N 1
ATOM 3241 C CA . MET A 1 399 ? 11.991 -3.976 -2.121 1.00 36.06 399 MET A CA 1
ATOM 3242 C C . MET A 1 399 ? 11.762 -2.640 -1.394 1.00 36.06 399 MET A C 1
ATOM 3244 O O . MET A 1 399 ? 10.656 -2.420 -0.907 1.00 36.06 399 MET A O 1
ATOM 3248 N N . GLN A 1 400 ? 12.710 -1.693 -1.406 1.00 41.06 400 GLN A N 1
ATOM 3249 C CA . GLN A 1 400 ? 12.335 -0.281 -1.275 1.00 41.06 400 GLN A CA 1
ATOM 3250 C C . GLN A 1 400 ? 11.694 0.153 -2.597 1.00 41.06 400 GLN A C 1
ATOM 3252 O O . GLN A 1 400 ? 12.366 0.200 -3.627 1.00 41.06 400 GLN A O 1
ATOM 3257 N N . ARG A 1 401 ? 10.388 0.445 -2.578 1.00 46.62 401 ARG A N 1
ATOM 3258 C CA . ARG A 1 401 ? 9.684 1.128 -3.672 1.00 46.62 401 ARG A CA 1
ATOM 3259 C C . ARG A 1 401 ? 10.269 2.532 -3.851 1.00 46.62 401 ARG A C 1
ATOM 3261 O O . ARG A 1 401 ? 9.702 3.514 -3.382 1.00 46.62 401 ARG A O 1
ATOM 3268 N N . ASP A 1 402 ? 11.425 2.638 -4.494 1.00 59.44 402 ASP A N 1
ATOM 3269 C CA . ASP A 1 402 ? 11.807 3.891 -5.125 1.00 59.44 402 ASP A CA 1
ATOM 3270 C C . ASP A 1 402 ? 11.075 3.954 -6.465 1.00 59.44 402 ASP A C 1
ATOM 3272 O O . ASP A 1 402 ? 11.564 3.476 -7.493 1.00 59.44 402 ASP A O 1
ATOM 3276 N N . ASP A 1 403 ? 9.860 4.506 -6.418 1.00 63.25 403 ASP A N 1
ATOM 3277 C CA . ASP A 1 403 ? 8.979 4.694 -7.573 1.00 63.25 403 ASP A CA 1
ATOM 3278 C C . ASP A 1 403 ? 9.717 5.357 -8.749 1.00 63.25 403 ASP A C 1
ATOM 3280 O O . ASP A 1 403 ? 9.392 5.109 -9.909 1.00 63.25 403 ASP A O 1
ATOM 3284 N N . PHE A 1 404 ? 10.758 6.154 -8.472 1.00 79.12 404 PHE A N 1
ATOM 3285 C CA . PHE A 1 404 ? 11.576 6.787 -9.498 1.00 79.12 404 PHE A CA 1
ATOM 3286 C C . PHE A 1 404 ? 12.555 5.828 -10.178 1.00 79.12 404 PHE A C 1
ATOM 3288 O O . PHE A 1 404 ? 12.645 5.824 -11.404 1.00 79.12 404 PHE A O 1
ATOM 3295 N N . ASN A 1 405 ? 13.241 4.968 -9.424 1.00 76.25 405 ASN A N 1
ATOM 3296 C CA . ASN A 1 405 ? 14.089 3.925 -10.008 1.00 76.25 405 ASN A CA 1
ATOM 3297 C C . ASN A 1 405 ? 13.264 2.912 -10.808 1.00 76.25 405 ASN A C 1
ATOM 3299 O O . ASN A 1 405 ? 13.677 2.494 -11.892 1.00 76.25 405 ASN A O 1
ATOM 3303 N N . TYR A 1 406 ? 12.076 2.555 -10.311 1.00 73.31 406 TYR A N 1
ATOM 3304 C CA . TYR A 1 406 ? 11.135 1.733 -11.066 1.00 73.31 406 TYR A CA 1
ATOM 3305 C C . TYR A 1 406 ? 10.683 2.437 -12.352 1.00 73.31 406 TYR A C 1
ATOM 3307 O O . TYR A 1 406 ? 10.737 1.840 -13.425 1.00 73.31 406 TYR A O 1
ATOM 3315 N N . PHE A 1 407 ? 10.325 3.722 -12.281 1.00 84.25 407 PHE A N 1
ATOM 3316 C CA . PHE A 1 407 ? 10.017 4.524 -13.465 1.00 84.25 407 PHE A CA 1
ATOM 3317 C C . PHE A 1 407 ? 11.168 4.505 -14.484 1.00 84.25 407 PHE A C 1
ATOM 3319 O O . PHE A 1 407 ? 10.926 4.209 -15.652 1.00 84.25 407 PHE A O 1
ATOM 3326 N N . LEU A 1 408 ? 12.414 4.743 -14.059 1.00 87.00 408 LEU A N 1
ATOM 3327 C CA . LEU A 1 408 ? 13.589 4.746 -14.941 1.00 87.00 408 LEU A CA 1
ATOM 3328 C C . LEU A 1 408 ? 13.901 3.365 -15.535 1.00 87.00 408 LEU A C 1
ATOM 3330 O O . LEU A 1 408 ? 14.408 3.275 -16.655 1.00 87.00 408 LEU A O 1
ATOM 3334 N N . HIS A 1 409 ? 13.579 2.290 -14.816 1.00 82.12 409 HIS A N 1
ATOM 3335 C CA . HIS A 1 409 ? 13.633 0.931 -15.346 1.00 82.12 409 HIS A CA 1
ATOM 3336 C C . HIS A 1 409 ? 12.577 0.723 -16.444 1.00 82.12 409 HIS A C 1
ATOM 3338 O O . HIS A 1 409 ? 12.914 0.305 -17.553 1.00 82.12 409 HIS A O 1
ATOM 3344 N N . MET A 1 410 ? 11.319 1.088 -16.169 1.00 79.81 410 MET A N 1
ATOM 3345 C CA . MET A 1 410 ? 10.191 0.918 -17.095 1.00 79.81 410 MET A CA 1
ATOM 3346 C C . MET A 1 410 ? 10.318 1.783 -18.357 1.00 79.81 410 MET A C 1
ATOM 3348 O O . MET A 1 410 ? 10.249 1.239 -19.456 1.00 79.81 410 MET A O 1
ATOM 3352 N N . LEU A 1 411 ? 10.600 3.084 -18.224 1.00 88.31 411 LEU A N 1
ATOM 3353 C CA . LEU A 1 411 ? 11.863 3.611 -18.729 1.00 88.31 411 LEU A CA 1
ATOM 3354 C C . LEU A 1 411 ? 12.451 3.019 -20.024 1.00 88.31 411 LEU A C 1
ATOM 3356 O O . LEU A 1 411 ? 11.992 3.177 -21.162 1.00 88.31 411 LEU A O 1
ATOM 3360 N N . LEU A 1 412 ? 13.569 2.349 -19.780 1.00 88.44 412 LEU A N 1
ATOM 3361 C CA . LEU A 1 412 ? 14.374 1.633 -20.746 1.00 88.44 412 LEU A CA 1
ATOM 3362 C C . LEU A 1 412 ? 13.640 0.427 -21.352 1.00 88.44 412 LEU A C 1
ATOM 3364 O O . LEU A 1 412 ? 13.800 0.173 -22.545 1.00 88.44 412 LEU A O 1
ATOM 3368 N N . GLU A 1 413 ? 12.861 -0.317 -20.561 1.00 83.75 413 GLU A N 1
ATOM 3369 C CA . GLU A 1 413 ? 12.224 -1.557 -21.028 1.00 83.75 413 GLU A CA 1
ATOM 3370 C C . GLU A 1 413 ? 11.108 -1.320 -22.049 1.00 83.75 413 GLU A C 1
ATOM 3372 O O . GLU A 1 413 ? 11.045 -2.004 -23.072 1.00 83.75 413 GLU A O 1
ATOM 3377 N N . GLN A 1 414 ? 10.231 -0.349 -21.792 1.00 83.56 414 GLN A N 1
ATOM 3378 C CA . GLN A 1 414 ? 9.111 -0.026 -22.675 1.00 83.56 414 GLN A CA 1
ATOM 3379 C C . GLN A 1 414 ? 9.551 0.851 -23.851 1.00 83.56 414 GLN A C 1
ATOM 3381 O O . GLN A 1 414 ? 8.969 0.769 -24.934 1.00 83.56 414 GLN A O 1
ATOM 3386 N N . GLY A 1 415 ? 10.579 1.688 -23.656 1.00 85.56 415 GLY A N 1
ATOM 3387 C CA . GLY A 1 415 ? 11.091 2.593 -24.687 1.00 85.56 415 GLY A CA 1
ATOM 3388 C C . GLY A 1 415 ? 10.071 3.643 -25.142 1.00 85.56 415 GLY A C 1
ATOM 3389 O O . GLY A 1 415 ? 10.125 4.103 -26.286 1.00 85.56 415 GLY A O 1
ATOM 3390 N N . GLN A 1 416 ? 9.115 3.998 -24.281 1.00 86.19 416 GLN A N 1
ATOM 3391 C CA . GLN A 1 416 ? 8.094 4.998 -24.581 1.00 86.19 416 GLN A CA 1
ATOM 3392 C C . GLN A 1 416 ? 8.754 6.363 -24.824 1.00 86.19 416 GLN A C 1
ATOM 3394 O O . GLN A 1 416 ? 9.566 6.797 -24.025 1.00 86.19 416 GLN A O 1
ATOM 3399 N N . HIS A 1 417 ? 8.402 7.042 -25.921 1.00 88.25 417 HIS A N 1
ATOM 3400 C CA . HIS A 1 417 ? 9.030 8.303 -26.357 1.00 88.25 417 HIS A CA 1
ATOM 3401 C C . HIS A 1 417 ? 10.539 8.218 -26.686 1.00 88.25 417 HIS A C 1
ATOM 3403 O O . HIS A 1 417 ? 11.207 9.248 -26.758 1.00 88.25 417 HIS A O 1
ATOM 3409 N N . SER A 1 418 ? 11.082 7.028 -26.978 1.00 93.12 418 SER A N 1
ATOM 3410 C CA . SER A 1 418 ? 12.486 6.895 -27.393 1.00 93.12 418 SER A CA 1
ATOM 3411 C C . SER A 1 418 ? 12.788 7.679 -28.680 1.00 93.12 418 SER A C 1
ATOM 3413 O O . SER A 1 418 ? 12.139 7.471 -29.710 1.00 93.12 418 SER A O 1
ATOM 3415 N N . ASP A 1 419 ? 13.824 8.513 -28.654 1.00 93.38 419 ASP A N 1
ATOM 3416 C CA . ASP A 1 419 ? 14.278 9.352 -29.773 1.00 93.38 419 ASP A CA 1
ATOM 3417 C C . ASP A 1 419 ? 15.542 8.796 -30.468 1.00 93.38 419 ASP A C 1
ATOM 3419 O O . ASP A 1 419 ? 16.043 9.339 -31.469 1.00 93.38 419 ASP A O 1
ATOM 3423 N N . VAL A 1 420 ? 16.067 7.676 -29.960 1.00 96.00 420 VAL A N 1
ATOM 3424 C CA . VAL A 1 420 ? 17.190 6.955 -30.549 1.00 96.00 420 VAL A CA 1
ATOM 3425 C C . VAL A 1 420 ? 17.052 5.441 -30.400 1.00 96.00 420 VAL A C 1
ATOM 3427 O O . VAL A 1 420 ? 16.662 4.901 -29.368 1.00 96.00 420 VAL A O 1
ATOM 3430 N N . LYS A 1 421 ? 17.418 4.729 -31.466 1.00 97.25 421 LYS A N 1
ATOM 3431 C CA . LYS A 1 421 ? 17.421 3.270 -31.544 1.00 97.25 421 LYS A CA 1
ATOM 3432 C C . LYS A 1 421 ? 18.821 2.757 -31.849 1.00 97.25 421 LYS A C 1
ATOM 3434 O O . LYS A 1 421 ? 19.420 3.138 -32.856 1.00 97.25 421 LYS A O 1
ATOM 3439 N N . PHE A 1 422 ? 19.318 1.831 -31.038 1.00 97.31 422 PHE A N 1
ATOM 3440 C CA . PHE A 1 422 ? 20.576 1.128 -31.271 1.00 97.31 422 PHE A CA 1
ATOM 3441 C C . PHE A 1 422 ? 20.308 -0.266 -31.835 1.00 97.31 422 PHE A C 1
ATOM 3443 O O . PHE A 1 422 ? 19.647 -1.091 -31.211 1.00 97.31 422 PHE A O 1
ATOM 3450 N N . LEU A 1 423 ? 20.840 -0.547 -33.023 1.00 96.75 423 LEU A N 1
ATOM 3451 C CA . LEU A 1 423 ? 20.871 -1.886 -33.605 1.00 96.75 423 LEU A CA 1
ATOM 3452 C C . LEU A 1 423 ? 22.256 -2.487 -33.366 1.00 96.75 423 LEU A C 1
ATOM 3454 O O . LEU A 1 423 ? 23.195 -2.210 -34.119 1.00 96.75 423 LEU A O 1
ATOM 3458 N N . VAL A 1 424 ? 22.378 -3.296 -32.317 1.00 96.19 424 VAL A N 1
ATOM 3459 C CA . VAL A 1 424 ? 23.621 -3.980 -31.946 1.00 96.19 424 VAL A CA 1
ATOM 3460 C C . VAL A 1 424 ? 23.564 -5.402 -32.476 1.00 96.19 424 VAL A C 1
ATOM 3462 O O . VAL A 1 424 ? 22.833 -6.258 -31.976 1.00 96.19 424 VAL A O 1
ATOM 3465 N N . HIS A 1 425 ? 24.310 -5.650 -33.550 1.00 92.75 425 HIS A N 1
ATOM 3466 C CA . HIS A 1 425 ? 24.206 -6.873 -34.346 1.00 92.75 425 HIS A CA 1
ATOM 3467 C C . HIS A 1 425 ? 22.768 -7.169 -34.816 1.00 92.75 425 HIS A C 1
ATOM 3469 O O . HIS A 1 425 ? 22.354 -6.658 -35.855 1.00 92.75 425 HIS A O 1
ATOM 3475 N N . ARG A 1 426 ? 22.026 -8.015 -34.091 1.00 88.75 426 ARG A N 1
ATOM 3476 C CA . ARG A 1 426 ? 20.635 -8.404 -34.394 1.00 88.75 426 ARG A CA 1
ATOM 3477 C C . ARG A 1 426 ? 19.636 -7.962 -33.321 1.00 88.75 426 ARG A C 1
ATOM 3479 O O . ARG A 1 426 ? 18.445 -8.186 -33.499 1.00 88.75 426 ARG A O 1
ATOM 3486 N N . GLN A 1 427 ? 20.108 -7.363 -32.231 1.00 94.19 427 GLN A N 1
ATOM 3487 C CA . GLN A 1 427 ? 19.268 -6.898 -31.133 1.00 94.19 427 GLN A CA 1
ATOM 3488 C C . GLN A 1 427 ? 19.035 -5.395 -31.247 1.00 94.19 427 GLN A C 1
ATOM 3490 O O . GLN A 1 427 ? 19.918 -4.640 -31.658 1.00 94.19 427 GLN A O 1
ATOM 3495 N N . THR A 1 428 ? 17.815 -4.985 -30.925 1.00 94.81 428 THR A N 1
ATOM 3496 C CA . THR A 1 428 ? 17.393 -3.588 -30.926 1.00 94.81 428 THR A CA 1
ATOM 3497 C C . THR A 1 428 ? 17.254 -3.114 -29.491 1.00 94.81 428 THR A C 1
ATOM 3499 O O . THR A 1 428 ? 16.582 -3.778 -28.712 1.00 94.81 428 THR A O 1
ATOM 3502 N N . PHE A 1 429 ? 17.812 -1.946 -29.196 1.00 95.75 429 PHE A N 1
ATOM 3503 C CA . PHE A 1 429 ? 17.632 -1.239 -27.935 1.00 95.75 429 PHE A CA 1
ATOM 3504 C C . PHE A 1 429 ? 17.039 0.136 -28.228 1.00 95.75 429 PHE A C 1
ATOM 3506 O O . PHE A 1 429 ? 17.551 0.858 -29.090 1.00 95.75 429 PHE A O 1
ATOM 3513 N N . LEU A 1 430 ? 15.944 0.468 -27.554 1.00 95.88 430 LEU A N 1
ATOM 3514 C CA . LEU A 1 430 ? 15.359 1.806 -27.561 1.00 95.88 430 LEU A CA 1
ATOM 3515 C C . LEU A 1 430 ? 15.966 2.593 -26.400 1.00 95.88 430 LEU A C 1
ATOM 3517 O O . LEU A 1 430 ? 16.216 2.023 -25.342 1.00 95.88 430 LEU A O 1
ATOM 3521 N N . ALA A 1 431 ? 16.266 3.870 -26.613 1.00 95.94 431 ALA A N 1
ATOM 3522 C CA . ALA A 1 431 ? 16.846 4.724 -25.586 1.00 95.94 431 ALA A CA 1
ATOM 3523 C C . ALA A 1 431 ? 16.490 6.197 -25.828 1.00 95.94 431 ALA A C 1
ATOM 3525 O O . ALA A 1 431 ? 15.890 6.555 -26.844 1.00 95.94 431 ALA A O 1
ATOM 3526 N N . HIS A 1 432 ? 16.893 7.037 -24.880 1.00 94.88 432 HIS A N 1
ATOM 3527 C CA . HIS A 1 432 ? 16.588 8.460 -24.823 1.00 94.88 432 HIS A CA 1
ATOM 3528 C C . HIS A 1 432 ? 17.895 9.250 -24.807 1.00 94.88 432 HIS A C 1
ATOM 3530 O O . HIS A 1 432 ? 18.751 9.009 -23.948 1.00 94.88 432 HIS A O 1
ATOM 3536 N N . ARG A 1 433 ? 18.074 10.188 -25.743 1.00 94.38 433 ARG A N 1
ATOM 3537 C CA . ARG A 1 433 ? 19.295 11.005 -25.808 1.00 94.38 433 ARG A CA 1
ATOM 3538 C C . ARG A 1 433 ? 19.497 11.822 -24.549 1.00 94.38 433 ARG A C 1
ATOM 3540 O O . ARG A 1 433 ? 20.623 11.861 -24.079 1.00 94.38 433 ARG A O 1
ATOM 3547 N N . CYS A 1 434 ? 18.435 12.409 -23.995 1.00 92.44 434 CYS A N 1
ATOM 3548 C CA . CYS A 1 434 ? 18.506 13.220 -22.778 1.00 92.44 434 CYS A CA 1
ATOM 3549 C C . CYS A 1 434 ? 19.153 12.450 -21.613 1.00 92.44 434 CYS A C 1
ATOM 3551 O O . CYS A 1 434 ? 20.125 12.925 -21.032 1.00 92.44 434 CYS A O 1
ATOM 3553 N N . VAL A 1 435 ? 18.705 11.215 -21.351 1.00 92.75 435 VAL A N 1
ATOM 3554 C CA . VAL A 1 435 ? 19.261 10.345 -20.299 1.00 92.75 435 VAL A CA 1
ATOM 3555 C C . VAL A 1 435 ? 20.714 9.970 -20.594 1.00 92.75 435 VAL A C 1
ATOM 3557 O O . VAL A 1 435 ? 21.580 10.097 -19.733 1.00 92.75 435 VAL A O 1
ATOM 3560 N N . LEU A 1 436 ? 21.009 9.526 -21.820 1.00 93.25 436 LEU A N 1
ATOM 3561 C CA . LEU A 1 436 ? 22.364 9.102 -22.185 1.00 93.25 436 LEU A CA 1
ATOM 3562 C C . LEU A 1 436 ? 23.365 10.262 -22.187 1.00 93.25 436 LEU A C 1
ATOM 3564 O O . LEU A 1 436 ? 24.519 10.058 -21.824 1.00 93.25 436 LEU A O 1
ATOM 3568 N N . SER A 1 437 ? 22.937 11.457 -22.588 1.00 91.69 437 SER A N 1
ATOM 3569 C CA . SER A 1 437 ? 23.769 12.658 -22.593 1.00 91.69 437 SER A CA 1
ATOM 3570 C C . SER A 1 437 ? 24.032 13.197 -21.191 1.00 91.69 437 SER A C 1
ATOM 3572 O O . SER A 1 437 ? 25.167 13.579 -20.919 1.00 91.69 437 SER A O 1
ATOM 3574 N N . ALA A 1 438 ? 23.038 13.147 -20.298 1.00 88.88 438 ALA A N 1
ATOM 3575 C CA . ALA A 1 438 ? 23.216 13.511 -18.892 1.00 88.88 438 ALA A CA 1
ATOM 3576 C C . ALA A 1 438 ? 24.187 12.570 -18.162 1.00 88.88 438 ALA A C 1
ATOM 3578 O O . ALA A 1 438 ? 24.947 12.997 -17.303 1.00 88.88 438 ALA A O 1
ATOM 3579 N N . ARG A 1 439 ? 24.190 11.283 -18.533 1.00 88.06 439 ARG A N 1
ATOM 3580 C CA . ARG A 1 439 ? 24.962 10.234 -17.847 1.00 88.06 439 ARG A CA 1
ATOM 3581 C C . ARG A 1 439 ? 26.281 9.873 -18.545 1.00 88.06 439 ARG A C 1
ATOM 3583 O O . ARG A 1 439 ? 27.027 9.025 -18.054 1.00 88.06 439 ARG A O 1
ATOM 3590 N N . SER A 1 440 ? 26.567 10.424 -19.730 1.00 89.19 440 SER A N 1
ATOM 3591 C CA . SER A 1 440 ? 27.774 10.078 -20.489 1.00 89.19 440 SER A CA 1
ATOM 3592 C C . SER A 1 440 ? 28.205 11.138 -21.503 1.00 89.19 440 SER A C 1
ATOM 3594 O O . SER A 1 440 ? 27.610 11.310 -22.571 1.00 89.19 440 SER A O 1
ATOM 3596 N N . GLU A 1 441 ? 29.374 11.727 -21.246 1.00 88.38 441 GLU A N 1
ATOM 3597 C CA . GLU A 1 441 ? 30.060 12.626 -22.183 1.00 88.38 441 GLU A CA 1
ATOM 3598 C C . GLU A 1 441 ? 30.312 11.981 -23.554 1.00 88.38 441 GLU A C 1
ATOM 3600 O O . GLU A 1 441 ? 30.263 12.653 -24.584 1.00 88.38 441 GLU A O 1
ATOM 3605 N N . TYR A 1 442 ? 30.572 10.668 -23.594 1.00 92.12 442 TYR A N 1
ATOM 3606 C CA . TYR A 1 442 ? 30.783 9.953 -24.852 1.00 92.12 442 TYR A CA 1
ATOM 3607 C C . TYR A 1 442 ? 29.529 9.977 -25.728 1.00 92.12 442 TYR A C 1
ATOM 3609 O O . TYR A 1 442 ? 29.622 10.241 -26.928 1.00 92.12 442 TYR A O 1
ATOM 3617 N N . PHE A 1 443 ? 28.356 9.705 -25.152 1.00 93.19 443 PHE A N 1
ATOM 3618 C CA . PHE A 1 443 ? 27.108 9.743 -25.912 1.00 93.19 443 PHE A CA 1
ATOM 3619 C C . PHE A 1 443 ? 26.790 11.163 -26.373 1.00 93.19 443 PHE A C 1
ATOM 3621 O O . PHE A 1 443 ? 26.449 11.337 -27.544 1.00 93.19 443 PHE A O 1
ATOM 3628 N N . THR A 1 444 ? 27.012 12.163 -25.517 1.00 91.75 444 THR A N 1
ATOM 3629 C CA . THR A 1 444 ? 26.935 13.586 -25.879 1.00 91.75 444 THR A CA 1
ATOM 3630 C C . THR A 1 444 ? 27.796 13.911 -27.101 1.00 91.75 444 THR A C 1
ATOM 3632 O O . THR A 1 444 ? 27.260 14.301 -28.141 1.00 91.75 444 THR A O 1
ATOM 3635 N N . GLU A 1 445 ? 29.102 13.633 -27.046 1.00 92.25 445 GLU A N 1
ATOM 3636 C CA . GLU A 1 445 ? 30.037 13.887 -28.151 1.00 92.25 445 GLU A CA 1
ATOM 3637 C C . GLU A 1 445 ? 29.601 13.166 -29.439 1.00 92.25 445 GLU A C 1
ATOM 3639 O O . GLU A 1 445 ? 29.631 13.718 -30.545 1.00 92.25 445 GLU A O 1
ATOM 3644 N N . MET A 1 446 ? 29.157 11.914 -29.324 1.00 94.44 446 MET A N 1
ATOM 3645 C CA . MET A 1 446 ? 28.773 11.104 -30.476 1.00 94.44 446 MET A CA 1
ATOM 3646 C C . MET A 1 446 ? 27.466 11.571 -31.117 1.00 94.44 446 MET A C 1
ATOM 3648 O O . MET A 1 446 ? 27.371 11.562 -32.351 1.00 94.44 446 MET A O 1
ATOM 3652 N N . PHE A 1 447 ? 26.475 11.992 -30.327 1.00 94.69 447 PHE A N 1
ATOM 3653 C CA . PHE A 1 447 ? 25.229 12.561 -30.841 1.00 94.69 447 PHE A CA 1
ATOM 3654 C C . PHE A 1 447 ? 25.442 13.910 -31.527 1.00 94.69 447 PHE A C 1
ATOM 3656 O O . PHE A 1 447 ? 24.726 14.212 -32.480 1.00 94.69 447 PHE A O 1
ATOM 3663 N N . GLU A 1 448 ? 26.463 14.670 -31.142 1.00 92.62 448 GLU A N 1
ATOM 3664 C CA . GLU A 1 448 ? 26.816 15.924 -31.812 1.00 92.62 448 GLU A CA 1
ATOM 3665 C C . GLU A 1 448 ? 27.722 15.747 -33.035 1.00 92.62 448 GLU A C 1
ATOM 3667 O O . GLU A 1 448 ? 27.794 16.630 -33.893 1.00 92.62 448 GLU A O 1
ATOM 3672 N N . THR A 1 449 ? 28.381 14.595 -33.159 1.00 93.38 449 THR A N 1
ATOM 3673 C CA . THR A 1 449 ? 29.319 14.306 -34.249 1.00 93.38 449 THR A CA 1
ATOM 3674 C C . THR A 1 449 ? 28.783 13.207 -35.174 1.00 93.38 449 THR A C 1
ATOM 3676 O O . THR A 1 449 ? 27.988 13.453 -36.083 1.00 93.38 449 THR A O 1
ATOM 3679 N N . LYS A 1 450 ? 29.211 11.958 -34.976 1.00 94.31 450 LYS A N 1
ATOM 3680 C CA . LYS A 1 450 ? 28.987 10.833 -35.896 1.00 94.31 450 LYS A CA 1
ATOM 3681 C C . LYS A 1 450 ? 27.520 10.400 -35.988 1.00 94.31 450 LYS A C 1
ATOM 3683 O O . LYS A 1 450 ? 27.108 9.821 -37.008 1.00 94.31 450 LYS A O 1
ATOM 3688 N N . TRP A 1 451 ? 26.749 10.613 -34.927 1.00 95.06 451 TRP A N 1
ATOM 3689 C CA . TRP A 1 451 ? 25.344 10.217 -34.803 1.00 95.06 451 TRP A CA 1
ATOM 3690 C C . TRP A 1 451 ? 24.368 11.391 -34.902 1.00 95.06 451 TRP A C 1
ATOM 3692 O O . TRP A 1 451 ? 23.164 11.190 -34.724 1.00 95.06 451 TRP A O 1
ATOM 3702 N N . LYS A 1 452 ? 24.856 12.584 -35.261 1.00 93.69 452 LYS A N 1
ATOM 3703 C CA . LYS A 1 452 ? 24.018 13.769 -35.439 1.00 93.69 452 LYS A CA 1
ATOM 3704 C C . LYS A 1 452 ? 22.894 13.518 -36.442 1.00 93.69 452 LYS A C 1
ATOM 3706 O O . LYS A 1 452 ? 23.134 13.038 -37.551 1.00 93.69 452 LYS A O 1
ATOM 3711 N N . GLY A 1 453 ? 21.663 13.802 -36.016 1.00 89.06 453 GLY A N 1
ATOM 3712 C CA . GLY A 1 453 ? 20.443 13.638 -36.814 1.00 89.06 453 GLY A CA 1
ATOM 3713 C C . GLY A 1 453 ? 20.033 12.190 -37.122 1.00 89.06 453 GLY A C 1
ATOM 3714 O O . GLY A 1 453 ? 19.108 11.983 -37.901 1.00 89.06 453 GLY A O 1
ATOM 3715 N N . LYS A 1 454 ? 20.697 11.170 -36.557 1.00 94.12 454 LYS A N 1
ATOM 3716 C CA . LYS A 1 454 ? 20.370 9.757 -36.823 1.00 94.12 454 LYS A CA 1
ATOM 3717 C C . LYS A 1 454 ? 19.481 9.178 -35.735 1.00 94.12 454 LYS A C 1
ATOM 3719 O O . LYS A 1 454 ? 19.959 8.977 -34.624 1.00 94.12 454 LYS A O 1
ATOM 3724 N N . SER A 1 455 ? 18.248 8.806 -36.071 1.00 93.12 455 SER A N 1
ATOM 3725 C CA . SER A 1 455 ? 17.346 8.068 -35.171 1.00 93.12 455 SER A CA 1
ATOM 3726 C C . SER A 1 455 ? 17.713 6.586 -35.015 1.00 93.12 455 SER A C 1
ATOM 3728 O O . SER A 1 455 ? 17.374 5.977 -34.008 1.00 93.12 455 SER A O 1
ATOM 3730 N N . LEU A 1 456 ? 18.446 6.003 -35.975 1.00 96.44 456 LEU A N 1
ATOM 3731 C CA . LEU A 1 456 ? 18.939 4.622 -35.924 1.00 96.44 456 LEU A CA 1
ATOM 3732 C C . LEU A 1 456 ? 20.471 4.577 -35.974 1.00 96.44 456 LEU A C 1
ATOM 3734 O O . LEU A 1 456 ? 21.094 4.971 -36.963 1.00 96.44 456 LEU A O 1
ATOM 3738 N N . ILE A 1 457 ? 21.081 4.018 -34.932 1.00 96.94 457 ILE A N 1
ATOM 3739 C CA . ILE A 1 457 ? 22.525 3.836 -34.795 1.00 96.94 457 ILE A CA 1
ATOM 3740 C C . ILE A 1 457 ? 22.839 2.349 -34.874 1.00 96.94 457 ILE A C 1
ATOM 3742 O O . ILE A 1 457 ? 22.419 1.555 -34.043 1.00 96.94 457 ILE A O 1
ATOM 3746 N N . THR A 1 458 ? 23.594 1.950 -35.894 1.00 96.31 458 THR A N 1
ATOM 3747 C CA . THR A 1 458 ? 23.950 0.544 -36.103 1.00 96.31 458 THR A CA 1
ATOM 3748 C C . THR A 1 458 ? 25.368 0.256 -35.618 1.00 96.31 458 THR A C 1
ATOM 3750 O O . THR A 1 458 ? 26.335 0.805 -36.151 1.00 96.31 458 THR A O 1
ATOM 3753 N N . LEU A 1 459 ? 25.494 -0.643 -34.641 1.00 94.12 459 LEU A N 1
ATOM 3754 C CA . LEU A 1 459 ? 26.752 -1.091 -34.047 1.00 94.12 459 LEU A CA 1
ATOM 3755 C C . LEU A 1 459 ? 27.022 -2.542 -34.478 1.00 94.12 459 LEU A C 1
ATOM 3757 O O . LEU A 1 459 ? 26.369 -3.480 -34.027 1.00 94.12 459 LEU A O 1
ATOM 3761 N N . LYS A 1 460 ? 27.970 -2.726 -35.407 1.00 91.50 460 LYS A N 1
ATOM 3762 C CA . LYS A 1 460 ? 28.340 -4.044 -35.978 1.00 91.50 460 LYS A CA 1
ATOM 3763 C C . LYS A 1 460 ? 29.729 -4.527 -35.561 1.00 91.50 460 LYS A C 1
ATOM 3765 O O . LYS A 1 460 ? 30.191 -5.548 -36.065 1.00 91.50 460 LYS A O 1
ATOM 3770 N N . HIS A 1 461 ? 30.423 -3.769 -34.718 1.00 90.75 461 HIS A N 1
ATOM 3771 C CA . HIS A 1 461 ? 31.798 -4.085 -34.361 1.00 90.75 461 HIS A CA 1
ATOM 3772 C C . HIS A 1 461 ? 31.850 -5.409 -33.573 1.00 90.75 461 HIS A C 1
ATOM 3774 O O . HIS A 1 461 ? 31.130 -5.518 -32.586 1.00 90.75 461 HIS A O 1
ATOM 3780 N N . PRO A 1 462 ? 32.694 -6.393 -33.947 1.00 88.56 462 PRO A N 1
ATOM 3781 C CA . PRO A 1 462 ? 32.670 -7.739 -33.356 1.00 88.56 462 PRO A CA 1
ATOM 3782 C C . PRO A 1 462 ? 32.909 -7.804 -31.843 1.00 88.56 462 PRO A C 1
ATOM 3784 O O . PRO A 1 462 ? 32.520 -8.774 -31.208 1.00 88.56 462 PRO A O 1
ATOM 3787 N N . LEU A 1 463 ? 33.569 -6.791 -31.273 1.00 89.44 463 LEU A N 1
ATOM 3788 C CA . LEU A 1 463 ? 33.842 -6.709 -29.831 1.00 89.44 463 LEU A CA 1
ATOM 3789 C C . LEU A 1 463 ? 32.686 -6.119 -29.004 1.00 89.44 463 LEU A C 1
ATOM 3791 O O . LEU A 1 463 ? 32.855 -5.952 -27.798 1.00 89.44 463 LEU A O 1
ATOM 3795 N N . ILE A 1 464 ? 31.563 -5.745 -29.628 1.00 92.62 464 ILE A N 1
ATOM 3796 C CA . ILE A 1 464 ? 30.397 -5.191 -28.928 1.00 92.62 464 ILE A CA 1
ATOM 3797 C C . ILE A 1 464 ? 29.402 -6.322 -28.680 1.00 92.62 464 ILE A C 1
ATOM 3799 O O . ILE A 1 464 ? 28.630 -6.696 -29.559 1.00 92.62 464 ILE A O 1
ATOM 3803 N N . ASN A 1 465 ? 29.405 -6.856 -27.464 1.00 93.94 465 ASN A N 1
ATOM 3804 C CA . ASN A 1 465 ? 28.431 -7.858 -27.060 1.00 93.94 465 ASN A CA 1
ATOM 3805 C C . ASN A 1 465 ? 27.061 -7.191 -26.793 1.00 93.94 465 ASN A C 1
ATOM 3807 O O . ASN A 1 465 ? 27.006 -6.257 -25.989 1.00 93.94 465 ASN A O 1
ATOM 3811 N N . PRO A 1 466 ? 25.956 -7.639 -27.424 1.00 94.19 466 PRO A N 1
ATOM 3812 C CA . PRO A 1 466 ? 24.633 -7.051 -27.209 1.00 94.19 466 PRO A CA 1
ATOM 3813 C C . PRO A 1 466 ? 24.154 -7.093 -25.753 1.00 94.19 466 PRO A C 1
ATOM 3815 O O . PRO A 1 466 ? 23.590 -6.114 -25.279 1.00 94.19 466 PRO A O 1
ATOM 3818 N N . ALA A 1 467 ? 24.419 -8.185 -25.028 1.00 91.69 467 ALA A N 1
ATOM 3819 C CA . ALA A 1 467 ? 24.001 -8.321 -23.632 1.00 91.69 467 ALA A CA 1
ATOM 3820 C C . ALA A 1 467 ? 24.780 -7.361 -22.720 1.00 91.69 467 ALA A C 1
ATOM 3822 O O . ALA A 1 467 ? 24.192 -6.702 -21.870 1.00 91.69 467 ALA A O 1
ATOM 3823 N N . ALA A 1 468 ? 26.086 -7.211 -22.960 1.00 93.75 468 ALA A N 1
ATOM 3824 C CA . ALA A 1 468 ? 26.908 -6.227 -22.259 1.00 93.75 468 ALA A CA 1
ATOM 3825 C C . ALA A 1 468 ? 26.463 -4.785 -22.567 1.00 93.75 468 ALA A C 1
ATOM 3827 O O . ALA A 1 468 ? 26.422 -3.942 -21.679 1.00 93.75 468 ALA A O 1
ATOM 3828 N N . PHE A 1 469 ? 26.085 -4.495 -23.816 1.00 95.00 469 PHE A N 1
ATOM 3829 C CA . PHE A 1 469 ? 25.544 -3.185 -24.182 1.00 95.00 469 PHE A CA 1
ATOM 3830 C C . PHE A 1 469 ? 24.214 -2.895 -23.471 1.00 95.00 469 PHE A C 1
ATOM 3832 O O . PHE A 1 469 ? 24.037 -1.797 -22.954 1.00 95.00 469 PHE A O 1
ATOM 3839 N N . GLY A 1 470 ? 23.316 -3.883 -23.394 1.00 92.62 470 GLY A N 1
ATOM 3840 C CA . GLY A 1 470 ? 22.074 -3.779 -22.624 1.00 92.62 470 GLY A CA 1
ATOM 3841 C C . GLY A 1 470 ? 22.320 -3.522 -21.135 1.00 92.62 470 GLY A C 1
ATOM 3842 O O . GLY A 1 470 ? 21.681 -2.647 -20.562 1.00 92.62 470 GLY A O 1
ATOM 3843 N N . ALA A 1 471 ? 23.298 -4.204 -20.534 1.00 90.75 471 ALA A N 1
ATOM 3844 C CA . ALA A 1 471 ? 23.682 -4.000 -19.137 1.00 90.75 471 ALA A CA 1
ATOM 3845 C C . ALA A 1 471 ? 24.237 -2.581 -18.879 1.00 90.75 471 ALA A C 1
ATOM 3847 O O . ALA A 1 471 ? 23.862 -1.932 -17.907 1.00 90.75 471 ALA A O 1
ATOM 3848 N N . ILE A 1 472 ? 25.059 -2.048 -19.792 1.00 92.62 472 ILE A N 1
ATOM 3849 C CA . ILE A 1 472 ? 25.537 -0.655 -19.719 1.00 92.62 472 ILE A CA 1
ATOM 3850 C C . ILE A 1 472 ? 24.379 0.345 -19.859 1.00 92.62 472 ILE A C 1
ATOM 3852 O O . ILE A 1 472 ? 24.347 1.342 -19.140 1.00 92.62 472 ILE A O 1
ATOM 3856 N N . LEU A 1 473 ? 23.407 0.086 -20.743 1.00 93.06 473 LEU A N 1
ATOM 3857 C CA . LEU A 1 473 ? 22.198 0.912 -20.819 1.00 93.06 473 LEU A CA 1
ATOM 3858 C C . LEU A 1 473 ? 21.404 0.858 -19.509 1.00 93.06 473 LEU A C 1
ATOM 3860 O O . LEU A 1 473 ? 21.036 1.909 -18.999 1.00 93.06 473 LEU A O 1
ATOM 3864 N N . GLN A 1 474 ? 21.199 -0.325 -18.926 1.00 89.12 474 GLN A N 1
ATOM 3865 C CA . GLN A 1 474 ? 20.525 -0.470 -17.631 1.00 89.12 474 GLN A CA 1
ATOM 3866 C C . GLN A 1 474 ? 21.202 0.379 -16.546 1.00 89.12 474 GLN A C 1
ATOM 3868 O O . GLN A 1 474 ? 20.515 1.090 -15.808 1.00 89.12 474 GLN A O 1
ATOM 3873 N N . TYR A 1 475 ? 22.539 0.382 -16.510 1.00 89.81 475 TYR A N 1
ATOM 3874 C CA . TYR A 1 475 ? 23.306 1.207 -15.580 1.00 89.81 475 TYR A CA 1
ATOM 3875 C C . TYR A 1 475 ? 23.104 2.710 -15.807 1.00 89.81 475 TYR A C 1
ATOM 3877 O O . TYR A 1 475 ? 22.971 3.466 -14.844 1.00 89.81 475 TYR A O 1
ATOM 3885 N N . PHE A 1 476 ? 23.043 3.173 -17.060 1.00 90.38 476 PHE A N 1
ATOM 3886 C CA . PHE A 1 476 ? 22.772 4.587 -17.333 1.00 90.38 476 PHE A CA 1
ATOM 3887 C C . PHE A 1 476 ? 21.399 5.034 -16.834 1.00 90.38 476 PHE A C 1
ATOM 3889 O O . PHE A 1 476 ? 21.293 6.150 -16.336 1.00 90.38 476 PHE A O 1
ATOM 3896 N N . TYR A 1 477 ? 20.382 4.177 -16.935 1.00 90.06 477 TYR A N 1
ATOM 3897 C CA . TYR A 1 477 ? 19.027 4.508 -16.491 1.00 90.06 477 TYR A CA 1
ATOM 3898 C C . TYR A 1 477 ? 18.846 4.378 -14.984 1.00 90.06 477 TYR A C 1
ATOM 3900 O O . TYR A 1 477 ? 18.215 5.230 -14.384 1.00 90.06 477 TYR A O 1
ATOM 3908 N N . THR A 1 478 ? 19.372 3.320 -14.372 1.00 84.31 478 THR A N 1
ATOM 3909 C CA . THR A 1 478 ? 18.982 2.932 -13.003 1.00 84.31 478 THR A CA 1
ATOM 3910 C C . THR A 1 478 ? 20.122 3.011 -11.992 1.00 84.31 478 THR A C 1
ATOM 3912 O O . THR A 1 478 ? 19.919 2.764 -10.807 1.00 84.31 478 THR A O 1
ATOM 3915 N N . GLY A 1 479 ? 21.358 3.255 -12.441 1.00 83.88 479 GLY A N 1
ATOM 3916 C CA . GLY A 1 479 ? 22.560 3.106 -11.612 1.00 83.88 479 GLY A CA 1
ATOM 3917 C C . GLY A 1 479 ? 22.811 1.671 -11.124 1.00 83.88 479 GLY A C 1
ATOM 3918 O O . GLY A 1 479 ? 23.806 1.419 -10.450 1.00 83.88 479 GLY A O 1
ATOM 3919 N N . ARG A 1 480 ? 21.931 0.720 -11.463 1.00 79.94 480 ARG A N 1
ATOM 3920 C CA . ARG A 1 480 ? 22.016 -0.703 -11.145 1.00 79.94 480 ARG A CA 1
ATOM 3921 C C . ARG A 1 480 ? 22.360 -1.479 -12.409 1.00 79.94 480 ARG A C 1
ATOM 3923 O O . ARG A 1 480 ? 21.952 -1.124 -13.513 1.00 79.94 480 ARG A O 1
ATOM 3930 N N . MET A 1 481 ? 23.100 -2.568 -12.243 1.00 83.75 481 MET A N 1
ATOM 3931 C CA . MET A 1 481 ? 23.400 -3.470 -13.346 1.00 83.75 481 MET A CA 1
ATOM 3932 C C . MET A 1 481 ? 23.467 -4.909 -12.855 1.00 83.75 481 MET A C 1
ATOM 3934 O O . MET A 1 481 ? 24.217 -5.209 -11.929 1.00 83.75 481 MET A O 1
ATOM 3938 N N . ASP A 1 482 ? 22.744 -5.800 -13.526 1.00 79.25 482 ASP A N 1
ATOM 3939 C CA . ASP A 1 482 ? 22.862 -7.243 -13.330 1.00 79.25 482 ASP A CA 1
ATOM 3940 C C . ASP A 1 482 ? 23.566 -7.855 -14.543 1.00 79.25 482 ASP A C 1
ATOM 3942 O O . ASP A 1 482 ? 23.093 -7.756 -15.677 1.00 79.25 482 ASP A O 1
ATOM 3946 N N . ILE A 1 483 ? 24.728 -8.474 -14.323 1.00 84.88 483 ILE A N 1
ATOM 3947 C CA . ILE A 1 483 ? 25.549 -9.005 -15.411 1.00 84.88 483 ILE A CA 1
ATOM 3948 C C . ILE A 1 483 ? 26.058 -10.414 -15.124 1.00 84.88 483 ILE A C 1
ATOM 3950 O O . ILE A 1 483 ? 26.539 -10.718 -14.037 1.00 84.88 483 ILE A O 1
ATOM 3954 N N . ASP A 1 484 ? 26.005 -11.288 -16.126 1.00 84.62 484 ASP A N 1
ATOM 3955 C CA . ASP A 1 484 ? 26.688 -12.578 -16.061 1.00 84.62 484 ASP A CA 1
ATOM 3956 C C . ASP A 1 484 ? 28.213 -12.375 -15.973 1.00 84.62 484 ASP A C 1
ATOM 3958 O O . ASP A 1 484 ? 28.789 -11.568 -16.708 1.00 84.62 484 ASP A O 1
ATOM 3962 N N . LEU A 1 485 ? 28.889 -13.124 -15.096 1.00 85.69 485 LEU A N 1
ATOM 3963 C CA . LEU A 1 485 ? 30.340 -13.017 -14.901 1.00 85.69 485 LEU A CA 1
ATOM 3964 C C . LEU A 1 485 ? 31.141 -13.213 -16.197 1.00 85.69 485 LEU A C 1
ATOM 3966 O O . LEU A 1 485 ? 32.215 -12.631 -16.346 1.00 85.69 485 LEU A O 1
ATOM 3970 N N . SER A 1 486 ? 30.623 -13.989 -17.154 1.00 88.38 486 SER A N 1
ATOM 3971 C CA . SER A 1 486 ? 31.253 -14.175 -18.467 1.00 88.38 486 SER A CA 1
ATOM 3972 C C . SER A 1 486 ? 31.289 -12.900 -19.319 1.00 88.38 486 SER A C 1
ATOM 3974 O O . SER A 1 486 ? 32.127 -12.791 -20.213 1.00 88.38 486 SER A O 1
ATOM 3976 N N . LEU A 1 487 ? 30.425 -11.923 -19.029 1.00 91.12 487 LEU A N 1
ATOM 3977 C CA . LEU A 1 487 ? 30.277 -10.674 -19.780 1.00 91.12 487 LEU A CA 1
ATOM 3978 C C . LEU A 1 487 ? 30.991 -9.481 -19.124 1.00 91.12 487 LEU A C 1
ATOM 3980 O O . LEU A 1 487 ? 30.999 -8.387 -19.692 1.00 91.12 487 LEU A O 1
ATOM 3984 N N . VAL A 1 488 ? 31.619 -9.666 -17.958 1.00 91.62 488 VAL A N 1
ATOM 3985 C CA . VAL A 1 488 ? 32.284 -8.587 -17.200 1.00 91.62 488 VAL A CA 1
ATOM 3986 C C . VAL A 1 488 ? 33.370 -7.894 -18.022 1.00 91.62 488 VAL A C 1
ATOM 3988 O O . VAL A 1 488 ? 33.425 -6.666 -18.059 1.00 91.62 488 VAL A O 1
ATOM 3991 N N . GLU A 1 489 ? 34.203 -8.650 -18.740 1.00 92.75 489 GLU A N 1
ATOM 3992 C CA . GLU A 1 489 ? 35.255 -8.073 -19.590 1.00 92.75 489 GLU A CA 1
ATOM 3993 C C . GLU A 1 489 ? 34.694 -7.330 -20.811 1.00 92.75 489 GLU A C 1
ATOM 3995 O O . GLU A 1 489 ? 35.269 -6.332 -21.255 1.00 92.75 489 GLU A O 1
ATOM 4000 N N . ASP A 1 490 ? 33.551 -7.775 -21.342 1.00 94.06 490 ASP A N 1
ATOM 4001 C CA . ASP A 1 490 ? 32.862 -7.067 -22.420 1.00 94.06 490 ASP A CA 1
ATOM 4002 C C . ASP A 1 490 ? 32.283 -5.740 -21.910 1.00 94.06 490 ASP A C 1
ATOM 4004 O O . ASP A 1 490 ? 32.486 -4.706 -22.551 1.00 94.06 490 ASP A O 1
ATOM 4008 N N . CYS A 1 491 ? 31.658 -5.726 -20.727 1.00 92.62 491 CYS A N 1
ATOM 4009 C CA . CYS A 1 491 ? 31.195 -4.487 -20.094 1.00 92.62 491 CYS A CA 1
ATOM 4010 C C . CYS A 1 491 ? 32.342 -3.545 -19.752 1.00 92.62 491 CYS A C 1
ATOM 4012 O O . CYS A 1 491 ? 32.265 -2.362 -20.068 1.00 92.62 491 CYS A O 1
ATOM 4014 N N . ARG A 1 492 ? 33.450 -4.054 -19.208 1.00 93.19 492 ARG A N 1
ATOM 4015 C CA . ARG A 1 492 ? 34.653 -3.257 -18.942 1.00 93.19 492 ARG A CA 1
ATOM 4016 C C . ARG A 1 492 ? 35.195 -2.609 -20.217 1.00 93.19 492 ARG A C 1
ATOM 4018 O O . ARG A 1 492 ? 35.603 -1.448 -20.199 1.00 93.19 492 ARG A O 1
ATOM 4025 N N . ARG A 1 493 ? 35.200 -3.333 -21.343 1.00 93.44 493 ARG A N 1
ATOM 4026 C CA . ARG A 1 493 ? 35.630 -2.795 -22.645 1.00 93.44 493 ARG A CA 1
ATOM 4027 C C . ARG A 1 493 ? 34.697 -1.688 -23.136 1.00 93.44 493 ARG A C 1
ATOM 4029 O O . ARG A 1 493 ? 35.187 -0.663 -23.606 1.00 93.44 493 ARG A O 1
ATOM 4036 N N . LEU A 1 494 ? 33.383 -1.887 -23.027 1.00 92.88 494 LEU A N 1
ATOM 4037 C CA . LEU A 1 494 ? 32.388 -0.885 -23.415 1.00 92.88 494 LEU A CA 1
ATOM 4038 C C . LEU A 1 494 ? 32.451 0.353 -22.516 1.00 92.88 494 LEU A C 1
ATOM 4040 O O . LEU A 1 494 ? 32.528 1.462 -23.032 1.00 92.88 494 LEU A O 1
ATOM 4044 N N . ALA A 1 495 ? 32.529 0.177 -21.199 1.00 91.94 495 ALA A N 1
ATOM 4045 C CA . ALA A 1 495 ? 32.657 1.264 -20.234 1.00 91.94 495 ALA A CA 1
ATOM 4046 C C . ALA A 1 495 ? 33.898 2.133 -20.490 1.00 91.94 495 ALA A C 1
ATOM 4048 O O . ALA A 1 495 ? 33.806 3.359 -20.475 1.00 91.94 495 ALA A O 1
ATOM 4049 N N . LYS A 1 496 ? 35.044 1.517 -20.831 1.00 92.19 496 LYS A N 1
ATOM 4050 C CA . LYS A 1 496 ? 36.258 2.250 -21.241 1.00 92.19 496 LYS A CA 1
ATOM 4051 C C . LYS A 1 496 ? 36.015 3.111 -22.476 1.00 92.19 496 LYS A C 1
ATOM 4053 O O . LYS A 1 496 ? 36.468 4.250 -22.528 1.00 92.19 496 LYS A O 1
ATOM 4058 N N . GLN A 1 497 ? 35.297 2.577 -23.463 1.00 88.94 497 GLN A N 1
ATOM 4059 C CA . GLN A 1 497 ? 34.949 3.316 -24.675 1.00 88.94 497 GLN A CA 1
ATOM 4060 C C . GLN A 1 497 ? 33.982 4.473 -24.384 1.00 88.94 497 GLN A C 1
ATOM 4062 O O . GLN A 1 497 ? 34.120 5.536 -24.986 1.00 88.94 497 GLN A O 1
ATOM 4067 N N . CYS A 1 498 ? 33.047 4.273 -23.453 1.00 88.06 498 CYS A N 1
ATOM 4068 C CA . CYS A 1 498 ? 32.084 5.274 -22.998 1.00 88.06 498 CYS A CA 1
ATOM 4069 C C . CYS A 1 498 ? 32.655 6.264 -21.963 1.00 88.06 498 CYS A C 1
ATOM 4071 O O . CYS A 1 498 ? 31.900 7.085 -21.452 1.00 88.06 498 CYS A O 1
ATOM 4073 N N . LYS A 1 499 ? 33.964 6.197 -21.662 1.00 88.75 499 LYS A N 1
ATOM 4074 C CA . LYS A 1 499 ? 34.665 7.034 -20.669 1.00 88.75 499 LYS A CA 1
ATOM 4075 C C . LYS A 1 499 ? 34.076 6.946 -19.243 1.00 88.75 499 LYS A C 1
ATOM 4077 O O . LYS A 1 499 ? 34.139 7.908 -18.494 1.00 88.75 499 LYS A O 1
ATOM 4082 N N . MET A 1 500 ? 33.534 5.792 -18.848 1.00 88.50 500 MET A N 1
ATOM 4083 C CA . MET A 1 500 ? 32.910 5.580 -17.531 1.00 88.50 500 MET A CA 1
ATOM 4084 C C . MET A 1 500 ? 33.949 5.117 -16.491 1.00 88.50 500 MET A C 1
ATOM 4086 O O . MET A 1 500 ? 34.003 3.934 -16.155 1.00 88.50 500 MET A O 1
ATOM 4090 N N . THR A 1 501 ? 34.830 6.009 -16.030 1.00 88.88 501 THR A N 1
ATOM 4091 C CA . THR A 1 501 ? 35.936 5.650 -15.113 1.00 88.88 501 THR A CA 1
ATOM 4092 C C . THR A 1 501 ? 35.448 5.113 -13.775 1.00 88.88 501 THR A C 1
ATOM 4094 O O . THR A 1 501 ? 35.926 4.069 -13.333 1.00 88.88 501 THR A O 1
ATOM 4097 N N . ASP A 1 502 ? 34.453 5.770 -13.190 1.00 86.38 502 ASP A N 1
ATOM 4098 C CA . ASP A 1 502 ? 33.987 5.481 -11.832 1.00 86.38 502 ASP A CA 1
ATOM 4099 C C . ASP A 1 502 ? 33.263 4.131 -11.789 1.00 86.38 502 ASP A C 1
ATOM 4101 O O . ASP A 1 502 ? 33.516 3.298 -10.923 1.00 86.38 502 ASP A O 1
ATOM 4105 N N . PHE A 1 503 ? 32.468 3.841 -12.824 1.00 87.62 503 PHE A N 1
ATOM 4106 C CA . PHE A 1 503 ? 31.855 2.529 -13.027 1.00 87.62 503 PHE A CA 1
ATOM 4107 C C . PHE A 1 503 ? 32.893 1.408 -13.172 1.00 87.62 503 PHE A C 1
ATOM 4109 O O . PHE A 1 503 ? 32.691 0.305 -12.668 1.00 87.62 503 PHE A O 1
ATOM 4116 N N . ILE A 1 504 ? 34.003 1.649 -13.882 1.00 91.06 504 ILE A N 1
ATOM 4117 C CA . ILE A 1 504 ? 35.063 0.638 -14.022 1.00 91.06 504 ILE A CA 1
ATOM 4118 C C . ILE A 1 504 ? 35.684 0.346 -12.657 1.00 91.06 504 ILE A C 1
ATOM 4120 O O . ILE A 1 504 ? 35.917 -0.820 -12.342 1.00 91.06 504 ILE A O 1
ATOM 4124 N N . GLU A 1 505 ? 35.931 1.378 -11.851 1.00 90.56 505 GLU A N 1
ATOM 4125 C CA . GLU A 1 505 ? 36.442 1.216 -10.493 1.00 90.56 505 GLU A CA 1
ATOM 4126 C C . GLU A 1 505 ? 35.452 0.450 -9.602 1.00 90.56 505 GLU A C 1
ATOM 4128 O O . GLU A 1 505 ? 35.849 -0.489 -8.906 1.00 90.56 505 GLU A O 1
ATOM 4133 N N . GLU A 1 506 ? 34.161 0.778 -9.676 1.00 88.75 506 GLU A N 1
ATOM 4134 C CA . GLU A 1 506 ? 33.091 0.080 -8.960 1.00 88.75 506 GLU A CA 1
ATOM 4135 C C . GLU A 1 506 ? 33.031 -1.408 -9.348 1.00 88.75 506 GLU A C 1
ATOM 4137 O O . GLU A 1 506 ? 33.051 -2.294 -8.484 1.00 88.75 506 GLU A O 1
ATOM 4142 N N . LEU A 1 507 ? 33.050 -1.695 -10.653 1.00 89.88 507 LEU A N 1
ATOM 4143 C CA . LEU A 1 507 ? 33.054 -3.049 -11.200 1.00 89.88 507 LEU A CA 1
ATOM 4144 C C . LEU A 1 507 ? 34.292 -3.834 -10.752 1.00 89.88 507 LEU A C 1
ATOM 4146 O O . LEU A 1 507 ? 34.176 -4.994 -10.350 1.00 89.88 507 LEU A O 1
ATOM 4150 N N . ASP A 1 508 ? 35.473 -3.214 -10.786 1.00 90.50 508 ASP A N 1
ATOM 4151 C CA . ASP A 1 508 ? 36.730 -3.830 -10.362 1.00 90.50 508 ASP A CA 1
ATOM 4152 C C . ASP A 1 508 ? 36.731 -4.132 -8.861 1.00 90.50 508 ASP A C 1
ATOM 4154 O O . ASP A 1 508 ? 37.150 -5.217 -8.445 1.00 90.50 508 ASP A O 1
ATOM 4158 N N . ASN A 1 509 ? 36.228 -3.210 -8.042 1.00 89.69 509 ASN A N 1
ATOM 4159 C CA . ASN A 1 509 ? 36.106 -3.401 -6.602 1.00 89.69 509 ASN A CA 1
ATOM 4160 C C . ASN A 1 509 ? 35.111 -4.521 -6.269 1.00 89.69 509 ASN A C 1
ATOM 4162 O O . ASN A 1 509 ? 35.425 -5.383 -5.443 1.00 89.69 509 ASN A O 1
ATOM 4166 N N . LYS A 1 510 ? 33.970 -4.596 -6.966 1.00 86.19 510 LYS A N 1
ATOM 4167 C CA . LYS A 1 510 ? 33.007 -5.692 -6.787 1.00 86.19 510 LYS A CA 1
ATOM 4168 C C . LYS A 1 510 ? 33.574 -7.041 -7.231 1.00 86.19 510 LYS A C 1
ATOM 4170 O O . LYS A 1 510 ? 33.384 -8.043 -6.542 1.00 86.19 510 LYS A O 1
ATOM 4175 N N . CYS A 1 511 ? 34.325 -7.079 -8.332 1.00 87.62 511 CYS A N 1
ATOM 4176 C CA . CYS A 1 511 ? 35.006 -8.293 -8.790 1.00 87.62 511 CYS A CA 1
ATOM 4177 C C . CYS A 1 511 ? 36.032 -8.800 -7.767 1.00 87.62 511 CYS A C 1
ATOM 4179 O O . CYS A 1 511 ? 36.093 -10.004 -7.520 1.00 87.62 511 CYS A O 1
ATOM 4181 N N . LYS A 1 512 ? 36.808 -7.901 -7.142 1.00 88.06 512 LYS A N 1
ATOM 4182 C CA . LYS A 1 512 ? 37.748 -8.262 -6.063 1.00 88.06 512 LYS A CA 1
ATOM 4183 C C . LYS A 1 512 ? 37.013 -8.854 -4.859 1.00 88.06 512 LYS A C 1
ATOM 4185 O O . LYS A 1 512 ? 37.359 -9.946 -4.424 1.00 88.06 512 LYS A O 1
ATOM 4190 N N . GLN A 1 513 ? 35.949 -8.193 -4.392 1.00 85.69 513 GLN A N 1
ATOM 4191 C CA . GLN A 1 513 ? 35.117 -8.692 -3.288 1.00 85.69 513 GLN A CA 1
ATOM 4192 C C . GLN A 1 513 ? 34.551 -10.091 -3.578 1.00 85.69 513 GLN A C 1
ATOM 4194 O O . GLN A 1 513 ? 34.569 -10.965 -2.713 1.00 85.69 513 GLN A O 1
ATOM 4199 N N . LEU A 1 514 ? 34.083 -10.327 -4.808 1.00 83.12 514 LEU A N 1
ATOM 4200 C CA . LEU A 1 514 ? 33.585 -11.635 -5.234 1.00 83.12 514 LEU A CA 1
ATOM 4201 C C . LEU A 1 514 ? 34.691 -12.693 -5.291 1.00 83.12 514 LEU A C 1
ATOM 4203 O O . LEU A 1 514 ? 34.462 -13.829 -4.879 1.00 83.12 514 LEU A O 1
ATOM 4207 N N . TYR A 1 515 ? 35.884 -12.340 -5.774 1.00 82.38 515 TYR A N 1
ATOM 4208 C CA . TYR A 1 515 ? 37.028 -13.251 -5.793 1.00 82.38 515 TYR A CA 1
ATOM 4209 C C . TYR A 1 515 ? 37.427 -13.683 -4.377 1.00 82.38 515 TYR A C 1
ATOM 4211 O O . TYR A 1 515 ? 37.601 -14.879 -4.127 1.00 82.38 515 TYR A O 1
ATOM 4219 N N . ASP A 1 516 ? 37.503 -12.736 -3.440 1.00 82.81 516 ASP A N 1
ATOM 4220 C CA . ASP A 1 516 ? 37.807 -13.014 -2.034 1.00 82.81 516 ASP A CA 1
ATOM 4221 C C . ASP A 1 516 ? 36.715 -13.889 -1.397 1.00 82.81 516 ASP A C 1
ATOM 4223 O O . ASP A 1 516 ? 37.009 -14.861 -0.698 1.00 82.81 516 ASP A O 1
ATOM 4227 N N . PHE A 1 517 ? 35.442 -13.613 -1.700 1.00 77.44 517 PHE A N 1
ATOM 4228 C CA . PHE A 1 517 ? 34.307 -14.412 -1.237 1.00 77.44 517 PHE A CA 1
ATOM 4229 C C . PHE A 1 517 ? 34.357 -15.864 -1.736 1.00 77.44 517 PHE A C 1
ATOM 4231 O O . PHE A 1 517 ? 34.213 -16.794 -0.940 1.00 77.44 517 PHE A O 1
ATOM 4238 N N . VAL A 1 518 ? 34.580 -16.075 -3.039 1.00 77.69 518 VAL A N 1
ATOM 4239 C CA . VAL A 1 518 ? 34.656 -17.418 -3.645 1.00 77.69 518 VAL A CA 1
ATOM 4240 C C . VAL A 1 518 ? 35.880 -18.179 -3.131 1.00 77.69 518 VAL A C 1
ATOM 4242 O O . VAL A 1 518 ? 35.781 -19.371 -2.838 1.00 77.69 518 VAL A O 1
ATOM 4245 N N . SER A 1 519 ? 37.012 -17.492 -2.950 1.00 77.69 519 SER A N 1
ATOM 4246 C CA . SER A 1 519 ? 38.245 -18.086 -2.411 1.00 77.69 519 SER A CA 1
ATOM 4247 C C . SER A 1 519 ? 38.069 -18.595 -0.976 1.00 77.69 519 SER A C 1
ATOM 4249 O O . SER A 1 519 ? 38.631 -19.628 -0.615 1.00 77.69 519 SER A O 1
ATOM 4251 N N . ASN A 1 520 ? 37.241 -17.918 -0.175 1.00 77.44 520 ASN A N 1
ATOM 4252 C CA . ASN A 1 520 ? 36.945 -18.296 1.208 1.00 77.44 520 ASN A CA 1
ATOM 4253 C C . ASN A 1 520 ? 35.842 -19.368 1.343 1.00 77.44 520 ASN A C 1
ATOM 4255 O O . ASN A 1 520 ? 35.636 -19.887 2.441 1.00 77.44 520 ASN A O 1
ATOM 4259 N N . LYS A 1 521 ? 35.129 -19.723 0.260 1.00 72.00 521 LYS A N 1
ATOM 4260 C CA . LYS A 1 521 ? 34.016 -20.695 0.274 1.00 72.00 521 LYS A CA 1
ATOM 4261 C C . LYS A 1 521 ? 34.085 -21.680 -0.908 1.00 72.00 521 LYS A C 1
ATOM 4263 O O . LYS A 1 521 ? 33.329 -21.546 -1.878 1.00 72.00 521 LYS A O 1
ATOM 4268 N N . PRO A 1 522 ? 34.952 -22.707 -0.836 1.00 63.72 522 PRO A N 1
ATOM 4269 C CA . PRO A 1 522 ? 35.102 -23.680 -1.915 1.00 63.72 522 PRO A CA 1
ATOM 4270 C C . PRO A 1 522 ? 33.795 -24.456 -2.155 1.00 63.72 522 PRO A C 1
ATOM 4272 O O . PRO A 1 522 ? 33.222 -25.030 -1.232 1.00 63.72 522 PRO A O 1
ATOM 4275 N N . GLY A 1 523 ? 33.327 -24.477 -3.408 1.00 66.56 523 GLY A N 1
ATOM 4276 C CA . GLY A 1 523 ? 32.097 -25.165 -3.836 1.00 66.56 523 GLY A CA 1
ATOM 4277 C C . GLY A 1 523 ? 30.928 -24.245 -4.211 1.00 66.56 523 GLY A C 1
ATOM 4278 O O . GLY A 1 523 ? 29.936 -24.726 -4.757 1.00 66.56 523 GLY A O 1
ATOM 4279 N N . ILE A 1 524 ? 31.038 -22.932 -3.981 1.00 69.50 524 ILE A N 1
ATOM 4280 C CA . ILE A 1 524 ? 30.037 -21.945 -4.412 1.00 69.50 524 ILE A CA 1
ATOM 4281 C C . ILE A 1 524 ? 30.392 -21.410 -5.806 1.00 69.50 524 ILE A C 1
ATOM 4283 O O . ILE A 1 524 ? 31.505 -20.947 -6.041 1.00 69.50 524 ILE A O 1
ATOM 4287 N N . CYS A 1 525 ? 29.426 -21.445 -6.728 1.00 69.12 525 CYS A N 1
ATOM 4288 C CA . CYS A 1 525 ? 29.539 -20.853 -8.061 1.00 69.12 525 CYS A CA 1
ATOM 4289 C C . CYS A 1 525 ? 28.622 -19.631 -8.152 1.00 69.12 525 CYS A C 1
ATOM 4291 O O . CYS A 1 525 ? 27.399 -19.763 -8.225 1.00 69.12 525 CYS A O 1
ATOM 4293 N N . VAL A 1 526 ? 29.224 -18.443 -8.139 1.00 71.94 526 VAL A N 1
ATOM 4294 C CA . VAL A 1 526 ? 28.537 -17.199 -8.497 1.00 71.94 526 VAL A CA 1
ATOM 4295 C C . VAL A 1 526 ? 28.427 -17.159 -10.022 1.00 71.94 526 VAL A C 1
ATOM 4297 O O . VAL A 1 526 ? 29.383 -17.511 -10.708 1.00 71.94 526 VAL A O 1
ATOM 4300 N N . LYS A 1 527 ? 27.258 -16.786 -10.552 1.00 76.75 527 LYS A N 1
ATOM 4301 C CA . LYS A 1 527 ? 27.020 -16.650 -12.003 1.00 76.75 527 LYS A CA 1
ATOM 4302 C C . LYS A 1 527 ? 26.729 -15.215 -12.422 1.00 76.75 527 LYS A C 1
ATOM 4304 O O . LYS A 1 527 ? 27.121 -14.811 -13.508 1.00 76.75 527 LYS A O 1
ATOM 4309 N N . VAL A 1 528 ? 26.073 -14.460 -11.548 1.00 76.00 528 VAL A N 1
ATOM 4310 C CA . VAL A 1 528 ? 25.659 -13.080 -11.790 1.00 76.00 528 VAL A CA 1
ATOM 4311 C C . VAL A 1 528 ? 26.381 -12.176 -10.803 1.00 76.00 528 VAL A C 1
ATOM 4313 O O . VAL A 1 528 ? 26.491 -12.500 -9.621 1.00 76.00 528 VAL A O 1
ATOM 4316 N N . LEU A 1 529 ? 26.890 -11.066 -11.315 1.00 81.44 529 LEU A N 1
ATOM 4317 C CA . LEU A 1 529 ? 27.425 -9.945 -10.569 1.00 81.44 529 LEU A CA 1
ATOM 4318 C C . LEU A 1 529 ? 26.387 -8.825 -10.617 1.00 81.44 529 LEU A C 1
ATOM 4320 O O . LEU A 1 529 ? 25.972 -8.410 -11.696 1.00 81.44 529 LEU A O 1
ATOM 4324 N N . THR A 1 530 ? 26.001 -8.335 -9.444 1.00 80.25 530 THR A N 1
ATOM 4325 C CA . THR A 1 530 ? 25.095 -7.194 -9.301 1.00 80.25 530 THR A CA 1
ATOM 4326 C C . THR A 1 530 ? 25.892 -5.983 -8.836 1.00 80.25 530 THR A C 1
ATOM 4328 O O . THR A 1 530 ? 26.562 -6.038 -7.796 1.00 80.25 530 THR A O 1
ATOM 4331 N N . LEU A 1 531 ? 25.834 -4.907 -9.619 1.00 81.25 531 LEU A N 1
ATOM 4332 C CA . LEU A 1 531 ? 26.225 -3.566 -9.200 1.00 81.25 531 LEU A CA 1
ATOM 4333 C C . LEU A 1 531 ? 25.000 -2.800 -8.747 1.00 81.25 531 LEU A C 1
ATOM 4335 O O . LEU A 1 531 ? 23.909 -2.934 -9.298 1.00 81.25 531 LEU A O 1
ATOM 4339 N N . GLU A 1 532 ? 25.215 -2.001 -7.724 1.00 71.31 532 GLU A N 1
ATOM 4340 C CA . GLU A 1 532 ? 24.181 -1.397 -6.923 1.00 71.31 532 GLU A CA 1
ATOM 4341 C C . GLU A 1 532 ? 24.579 0.060 -6.707 1.00 71.31 532 GLU A C 1
ATOM 4343 O O . GLU A 1 532 ? 25.699 0.280 -6.250 1.00 71.31 532 GLU A O 1
ATOM 4348 N N . PRO A 1 533 ? 23.703 1.041 -6.998 1.00 64.69 533 PRO A N 1
ATOM 4349 C CA . PRO A 1 533 ? 24.097 2.447 -6.996 1.00 64.69 533 PRO A CA 1
ATOM 4350 C C . PRO A 1 533 ? 24.700 2.910 -5.653 1.00 64.69 533 PRO A C 1
ATOM 4352 O O . PRO A 1 533 ? 24.547 2.275 -4.610 1.00 64.69 533 PRO A O 1
ATOM 4355 N N . GLN A 1 534 ? 25.361 4.058 -5.608 1.00 59.81 534 GLN A N 1
ATOM 4356 C CA . GLN A 1 534 ? 25.627 4.735 -4.331 1.00 59.81 534 GLN A CA 1
ATOM 4357 C C . GLN A 1 534 ? 24.459 5.683 -4.021 1.00 59.81 534 GLN A C 1
ATOM 4359 O O . GLN A 1 534 ? 23.778 6.156 -4.931 1.00 59.81 534 GLN A O 1
ATOM 4364 N N . SER A 1 535 ? 24.133 5.882 -2.742 1.00 52.25 535 SER A N 1
ATOM 4365 C CA . SER A 1 535 ? 22.906 6.565 -2.304 1.00 52.25 535 SER A CA 1
ATOM 4366 C C . SER A 1 535 ? 22.967 8.086 -2.522 1.00 52.25 535 SER A C 1
ATOM 4368 O O . SER A 1 535 ? 23.242 8.793 -1.564 1.00 52.25 535 SER A O 1
ATOM 4370 N N . CYS A 1 536 ? 22.786 8.566 -3.761 1.00 56.94 536 CYS A N 1
ATOM 4371 C CA . CYS A 1 536 ? 22.427 9.953 -4.167 1.00 56.94 536 CYS A CA 1
ATOM 4372 C C . CYS A 1 536 ? 22.795 10.257 -5.633 1.00 56.94 536 CYS A C 1
ATOM 4374 O O . CYS A 1 536 ? 22.156 11.092 -6.268 1.00 56.94 536 CYS A O 1
ATOM 4376 N N . GLN A 1 537 ? 23.788 9.555 -6.189 1.00 69.69 537 GLN A N 1
ATOM 4377 C CA . GLN A 1 537 ? 24.450 9.946 -7.438 1.00 69.69 537 GLN A CA 1
ATOM 4378 C C . GLN A 1 537 ? 23.515 10.017 -8.659 1.00 69.69 537 GLN A C 1
ATOM 4380 O O . GLN A 1 537 ? 23.607 10.938 -9.466 1.00 69.69 537 GLN A O 1
ATOM 4385 N N . LEU A 1 538 ? 22.590 9.063 -8.806 1.00 78.75 538 LEU A N 1
ATOM 4386 C CA . LEU A 1 538 ? 21.667 9.055 -9.947 1.00 78.75 538 LEU A CA 1
ATOM 4387 C C . LEU A 1 538 ? 20.737 10.275 -9.931 1.00 78.75 538 LEU A C 1
ATOM 4389 O O . LEU A 1 538 ? 20.500 10.877 -10.974 1.00 78.75 538 LEU A O 1
ATOM 4393 N N . ASN A 1 539 ? 20.228 10.650 -8.758 1.00 78.25 539 ASN A N 1
ATOM 4394 C CA . ASN A 1 539 ? 19.305 11.769 -8.600 1.00 78.25 539 ASN A CA 1
ATOM 4395 C C . ASN A 1 539 ? 20.009 13.103 -8.884 1.00 78.25 539 ASN A C 1
ATOM 4397 O O . ASN A 1 539 ? 19.432 13.952 -9.557 1.00 78.25 539 ASN A O 1
ATOM 4401 N N . GLU A 1 540 ? 21.260 13.261 -8.439 1.00 76.56 540 GLU A N 1
ATOM 4402 C CA . GLU A 1 540 ? 22.094 14.433 -8.742 1.00 76.56 540 GLU A CA 1
ATOM 4403 C C . GLU A 1 540 ? 22.403 14.548 -10.240 1.00 76.56 540 GLU A C 1
ATOM 4405 O O . GLU A 1 540 ? 22.300 15.624 -10.827 1.00 76.56 540 GLU A O 1
ATOM 4410 N N . GLU A 1 541 ? 22.733 13.436 -10.899 1.00 78.94 541 GLU A N 1
ATOM 4411 C CA . GLU A 1 541 ? 22.986 13.439 -12.341 1.00 78.94 541 GLU A CA 1
ATOM 4412 C C . GLU A 1 541 ? 21.708 13.715 -13.152 1.00 78.94 541 GLU A C 1
ATOM 4414 O O . GLU A 1 541 ? 21.755 14.434 -14.150 1.00 78.94 541 GLU A O 1
ATOM 4419 N N . MET A 1 542 ? 20.545 13.236 -12.697 1.00 85.62 542 MET A N 1
ATOM 4420 C CA . MET A 1 542 ? 19.255 13.583 -13.307 1.00 85.62 542 MET A CA 1
ATOM 4421 C C . MET A 1 542 ? 18.824 15.027 -13.007 1.00 85.62 542 MET A C 1
ATOM 4423 O O . MET A 1 542 ? 18.108 15.620 -13.815 1.00 85.62 542 MET A O 1
ATOM 4427 N N . ALA A 1 543 ? 19.295 15.640 -11.913 1.00 84.75 543 ALA A N 1
ATOM 4428 C CA . ALA A 1 543 ? 19.029 17.048 -11.601 1.00 84.75 543 ALA A CA 1
ATOM 4429 C C . ALA A 1 543 ? 19.583 17.996 -12.673 1.00 84.75 543 ALA A C 1
ATOM 4431 O O . ALA A 1 543 ? 18.998 19.047 -12.925 1.00 84.75 543 ALA A O 1
ATOM 4432 N N . GLN A 1 544 ? 20.629 17.587 -13.397 1.00 85.31 544 GLN A N 1
ATOM 4433 C CA . GLN A 1 544 ? 21.156 18.347 -14.534 1.00 85.31 544 GLN A CA 1
ATOM 4434 C C . GLN A 1 544 ? 20.103 18.545 -15.636 1.00 85.31 544 GLN A C 1
ATOM 4436 O O . GLN A 1 544 ? 20.087 19.584 -16.294 1.00 85.31 544 GLN A O 1
ATOM 4441 N N . LEU A 1 545 ? 19.190 17.581 -15.828 1.00 89.06 545 LEU A N 1
ATOM 4442 C CA . LEU A 1 545 ? 18.076 17.727 -16.770 1.00 89.06 545 LEU A CA 1
ATOM 4443 C C . LEU A 1 545 ? 17.049 18.756 -16.283 1.00 89.06 545 LEU A C 1
ATOM 4445 O O . LEU A 1 545 ? 16.514 19.493 -17.110 1.00 89.06 545 LEU A O 1
ATOM 4449 N N . ALA A 1 546 ? 16.807 18.843 -14.971 1.00 88.50 546 ALA A N 1
ATOM 4450 C CA . ALA A 1 546 ? 15.960 19.882 -14.386 1.00 88.50 546 ALA A CA 1
ATOM 4451 C C . ALA A 1 546 ? 16.596 21.272 -14.543 1.00 88.50 546 ALA A C 1
ATOM 4453 O O . ALA A 1 546 ? 15.938 22.193 -15.022 1.00 88.50 546 ALA A O 1
ATOM 4454 N N . ASP A 1 547 ? 17.893 21.405 -14.249 1.00 86.12 547 ASP A N 1
ATOM 4455 C CA . ASP A 1 547 ? 18.644 22.656 -14.421 1.00 86.12 547 ASP A CA 1
ATOM 4456 C C . ASP A 1 547 ? 18.598 23.153 -15.875 1.00 86.12 547 ASP A C 1
ATOM 4458 O O . ASP A 1 547 ? 18.428 24.344 -16.138 1.00 86.12 547 ASP A O 1
ATOM 4462 N N . CYS A 1 548 ? 18.725 22.237 -16.838 1.00 85.75 548 CYS A N 1
ATOM 4463 C CA . CYS A 1 548 ? 18.648 22.574 -18.257 1.00 85.75 548 CYS A CA 1
ATOM 4464 C C . CYS A 1 548 ? 17.221 22.910 -18.718 1.00 85.75 548 CYS A C 1
ATOM 4466 O O . CYS A 1 548 ? 17.053 23.636 -19.698 1.00 85.75 548 CYS A O 1
ATOM 4468 N N . ALA A 1 549 ? 16.201 22.400 -18.028 1.00 89.50 549 ALA A N 1
ATOM 4469 C CA . ALA A 1 549 ? 14.808 22.710 -18.317 1.00 89.50 549 ALA A CA 1
ATOM 4470 C C . ALA A 1 549 ? 14.378 24.091 -17.795 1.00 89.50 549 ALA A C 1
ATOM 4472 O O . ALA A 1 549 ? 13.402 24.653 -18.302 1.00 89.50 549 ALA A O 1
ATOM 4473 N N . LEU A 1 550 ? 15.124 24.664 -16.839 1.00 87.75 550 LEU A N 1
ATOM 4474 C CA . LEU A 1 550 ? 14.890 26.019 -16.347 1.00 87.75 550 LEU A CA 1
ATOM 4475 C C . LEU A 1 550 ? 15.145 27.080 -17.435 1.00 87.75 550 LEU A C 1
ATOM 4477 O O . LEU A 1 550 ? 16.196 27.038 -18.093 1.00 87.75 550 LEU A O 1
ATOM 4481 N N . PRO A 1 551 ? 14.259 28.086 -17.558 1.00 86.94 551 PRO A N 1
ATOM 4482 C CA . PRO A 1 551 ? 14.495 29.286 -18.354 1.00 86.94 551 PRO A CA 1
ATOM 4483 C C . PRO A 1 551 ? 15.781 29.992 -17.926 1.00 86.94 551 PRO A C 1
ATOM 4485 O O . PRO A 1 551 ? 16.068 30.108 -16.733 1.00 86.94 551 PRO A O 1
ATOM 4488 N N . THR A 1 552 ? 16.549 30.507 -18.886 1.00 79.31 552 THR A N 1
ATOM 4489 C CA . THR A 1 552 ? 17.839 31.166 -18.624 1.00 79.31 552 THR A CA 1
ATOM 4490 C C . THR A 1 552 ? 17.735 32.347 -17.663 1.00 79.31 552 THR A C 1
ATOM 4492 O O . THR A 1 552 ? 18.661 32.603 -16.899 1.00 79.31 552 THR A O 1
ATOM 4495 N N . GLU A 1 553 ? 16.594 33.030 -17.668 1.00 81.88 553 GLU A N 1
ATOM 4496 C CA . GLU A 1 553 ? 16.263 34.168 -16.816 1.00 81.88 553 GLU A CA 1
ATOM 4497 C C . GLU A 1 553 ? 16.150 33.776 -15.337 1.00 81.88 553 GLU A C 1
ATOM 4499 O O . GLU A 1 553 ? 16.406 34.606 -14.469 1.00 81.88 553 GLU A O 1
ATOM 4504 N N . LEU A 1 554 ? 15.789 32.519 -15.054 1.00 81.06 554 LEU A N 1
ATOM 4505 C CA . LEU A 1 554 ? 15.553 31.993 -13.706 1.00 81.06 554 LEU A CA 1
ATOM 4506 C C . LEU A 1 554 ? 16.747 31.198 -13.152 1.00 81.06 554 LEU A C 1
ATOM 4508 O O . LEU A 1 554 ? 16.750 30.827 -11.983 1.00 81.06 554 LEU A O 1
ATOM 4512 N N . ARG A 1 555 ? 17.786 30.947 -13.961 1.00 73.38 555 ARG A N 1
ATOM 4513 C CA . ARG A 1 555 ? 18.985 30.185 -13.551 1.00 73.38 555 ARG A CA 1
ATOM 4514 C C . ARG A 1 555 ? 19.942 30.960 -12.636 1.00 73.38 555 ARG A C 1
ATOM 4516 O O . ARG A 1 555 ? 20.933 30.395 -12.180 1.00 73.38 555 ARG A O 1
ATOM 4523 N N . VAL A 1 556 ? 19.697 32.248 -12.394 1.00 58.34 556 VAL A N 1
ATOM 4524 C CA . VAL A 1 556 ? 20.539 33.090 -11.533 1.00 58.34 556 VAL A CA 1
ATOM 4525 C C . VAL A 1 556 ? 19.932 33.119 -10.132 1.00 58.34 556 VAL A C 1
ATOM 4527 O O . VAL A 1 556 ? 18.942 33.803 -9.896 1.00 58.34 556 VAL A O 1
ATOM 4530 N N . GLY A 1 557 ? 20.526 32.380 -9.193 1.00 50.38 557 GLY A N 1
ATOM 4531 C CA . GLY A 1 557 ? 20.154 32.465 -7.781 1.00 50.38 557 GLY A CA 1
ATOM 4532 C C . GLY A 1 557 ? 20.426 33.857 -7.195 1.00 50.38 557 GLY A C 1
ATOM 4533 O O . GLY A 1 557 ? 21.316 34.582 -7.650 1.00 50.38 557 GLY A O 1
ATOM 4534 N N . PHE A 1 558 ? 19.674 34.226 -6.153 1.00 42.38 558 PHE A N 1
ATOM 4535 C CA . PHE A 1 558 ? 19.909 35.421 -5.339 1.00 42.38 558 PHE A CA 1
ATOM 4536 C C . PHE A 1 558 ? 21.347 35.424 -4.774 1.00 42.38 558 PHE A C 1
ATOM 4538 O O . PHE A 1 558 ? 21.608 34.855 -3.720 1.00 42.38 558 PHE A O 1
ATOM 4545 N N . GLY A 1 559 ? 22.285 36.090 -5.460 1.00 43.44 559 GLY A N 1
ATOM 4546 C CA . GLY A 1 559 ? 23.616 36.411 -4.927 1.00 43.44 559 GLY A CA 1
ATOM 4547 C C . GLY A 1 559 ? 24.835 35.767 -5.599 1.00 43.44 559 GLY A C 1
ATOM 4548 O O . GLY A 1 559 ? 25.947 36.038 -5.145 1.00 43.44 559 GLY A O 1
ATOM 4549 N N . GLU A 1 560 ? 24.692 34.984 -6.674 1.00 45.31 560 GLU A N 1
ATOM 4550 C CA . GLU A 1 560 ? 25.852 34.440 -7.405 1.00 45.31 560 GLU A CA 1
ATOM 4551 C C . GLU A 1 560 ? 26.271 35.275 -8.629 1.00 45.31 560 GLU A C 1
ATOM 4553 O O . GLU A 1 560 ? 25.486 36.000 -9.241 1.00 45.31 560 GLU A O 1
ATOM 4558 N N . LEU A 1 561 ? 27.569 35.200 -8.957 1.00 44.59 561 LEU A N 1
ATOM 4559 C CA . LEU A 1 561 ? 28.204 35.943 -10.048 1.00 44.59 561 LEU A CA 1
ATOM 4560 C C . LEU A 1 561 ? 27.644 35.517 -11.424 1.00 44.59 561 LEU A C 1
ATOM 4562 O O . LEU A 1 561 ? 27.374 34.337 -11.633 1.00 44.59 561 LEU A O 1
ATOM 4566 N N . PRO A 1 562 ? 27.543 36.442 -12.400 1.00 47.25 562 PRO A N 1
ATOM 4567 C CA . PRO A 1 562 ? 26.832 36.261 -13.669 1.00 47.25 562 PRO A CA 1
ATOM 4568 C C . PRO A 1 562 ? 27.667 35.480 -14.697 1.00 47.25 562 PRO A C 1
ATOM 4570 O O . PRO A 1 562 ? 27.905 35.939 -15.815 1.00 47.25 562 PRO A O 1
ATOM 4573 N N . PHE A 1 563 ? 28.172 34.311 -14.320 1.00 50.72 563 PHE A N 1
ATOM 4574 C CA . PHE A 1 563 ? 28.727 33.368 -15.277 1.00 50.72 563 PHE A CA 1
ATOM 4575 C C . PHE A 1 563 ? 27.595 32.428 -15.674 1.00 50.72 563 PHE A C 1
ATOM 4577 O O . PHE A 1 563 ? 27.167 31.608 -14.869 1.00 50.72 563 PHE A O 1
ATOM 4584 N N . ASN A 1 564 ? 27.083 32.580 -16.901 1.00 46.69 564 ASN A N 1
ATOM 4585 C CA . ASN A 1 564 ? 26.100 31.664 -17.477 1.00 46.69 564 ASN A CA 1
ATOM 4586 C C . ASN A 1 564 ? 26.537 30.220 -17.191 1.00 46.69 564 ASN A C 1
ATOM 4588 O O . ASN A 1 564 ? 27.599 29.811 -17.669 1.00 46.69 564 ASN A O 1
ATOM 4592 N N . ARG A 1 565 ? 25.729 29.441 -16.455 1.00 48.88 565 ARG A N 1
ATOM 4593 C CA . ARG A 1 565 ? 25.794 27.978 -16.546 1.00 48.88 565 ARG A CA 1
ATOM 4594 C C . ARG A 1 565 ? 25.484 27.642 -18.004 1.00 48.88 565 ARG A C 1
ATOM 4596 O O . ARG A 1 565 ? 24.326 27.636 -18.413 1.00 48.88 565 ARG A O 1
ATOM 4603 N N . VAL A 1 566 ? 26.535 27.498 -18.808 1.00 52.12 566 VAL A N 1
ATOM 4604 C CA . VAL A 1 566 ? 26.458 26.972 -20.171 1.00 52.12 566 VAL A CA 1
ATOM 4605 C C . VAL A 1 566 ? 25.787 25.610 -20.047 1.00 52.12 566 VAL A C 1
ATOM 4607 O O . VAL A 1 566 ? 26.201 24.838 -19.182 1.00 52.12 566 VAL A O 1
ATOM 4610 N N . ASP A 1 567 ? 24.751 25.336 -20.847 1.00 56.38 567 ASP A N 1
ATOM 4611 C CA . ASP A 1 567 ? 24.160 23.997 -20.913 1.00 56.38 567 ASP A CA 1
ATOM 4612 C C . ASP A 1 567 ? 25.310 22.989 -21.062 1.00 56.38 567 ASP A C 1
ATOM 4614 O O . ASP A 1 567 ? 26.077 23.052 -22.026 1.00 56.38 567 ASP A O 1
ATOM 4618 N N . LEU A 1 568 ? 25.493 22.127 -20.057 1.00 64.56 568 LEU A N 1
ATOM 4619 C CA . LEU A 1 568 ? 26.658 21.238 -19.965 1.00 64.56 568 LEU A CA 1
ATOM 4620 C C . LEU A 1 568 ? 26.701 20.250 -21.146 1.00 64.56 568 LEU A C 1
ATOM 4622 O O . LEU A 1 568 ? 27.767 19.754 -21.506 1.00 64.56 568 LEU A O 1
ATOM 4626 N N . PHE A 1 569 ? 25.540 19.985 -21.756 1.00 76.88 569 PHE A N 1
ATOM 4627 C CA . PHE A 1 569 ? 25.334 19.101 -22.898 1.00 76.88 569 PHE A CA 1
ATOM 4628 C C . PHE A 1 569 ? 23.998 19.423 -23.609 1.00 76.88 569 PHE A C 1
ATOM 4630 O O . PHE A 1 569 ? 23.126 20.069 -23.025 1.00 76.88 569 PHE A O 1
ATOM 4637 N N . PRO A 1 570 ? 23.779 18.961 -24.857 1.00 81.69 570 PRO A N 1
ATOM 4638 C CA . PRO A 1 570 ? 22.491 19.089 -25.537 1.00 81.69 570 PRO A CA 1
ATOM 4639 C C . PRO A 1 570 ? 21.430 18.215 -24.866 1.00 81.69 570 PRO A C 1
ATOM 4641 O O . PRO A 1 570 ? 21.606 17.002 -24.751 1.00 81.69 570 PRO A O 1
ATOM 4644 N N . THR A 1 571 ? 20.312 18.817 -24.465 1.00 82.00 571 THR A N 1
ATOM 4645 C CA . THR A 1 571 ? 19.290 18.135 -23.657 1.00 82.00 571 THR A CA 1
ATOM 4646 C C . THR A 1 571 ? 18.163 17.505 -24.462 1.00 82.00 571 THR A C 1
ATOM 4648 O O . THR A 1 571 ? 17.567 16.551 -23.991 1.00 82.00 571 THR A O 1
ATOM 4651 N N . TYR A 1 572 ? 17.954 17.917 -25.716 1.00 89.19 572 TYR A N 1
ATOM 4652 C CA . TYR A 1 572 ? 16.905 17.381 -26.601 1.00 89.19 572 TYR A CA 1
ATOM 4653 C C . TYR A 1 572 ? 15.477 17.504 -26.021 1.00 89.19 572 TYR A C 1
ATOM 4655 O O . TYR A 1 572 ? 14.759 16.503 -25.970 1.00 89.19 572 TYR A O 1
ATOM 4663 N N . PRO A 1 573 ? 15.038 18.711 -25.609 1.00 90.88 573 PRO A N 1
ATOM 4664 C CA . PRO A 1 573 ? 13.674 18.906 -25.136 1.00 90.88 573 PRO A CA 1
ATOM 4665 C C . PRO A 1 573 ? 12.678 18.648 -26.273 1.00 90.88 573 PRO A C 1
ATOM 4667 O O . PRO A 1 573 ? 12.863 19.112 -27.401 1.00 90.88 573 PRO A O 1
ATOM 4670 N N . ASP A 1 574 ? 11.609 17.920 -25.972 1.00 90.56 574 ASP A N 1
ATOM 4671 C CA . ASP A 1 574 ? 10.544 17.560 -26.916 1.00 90.56 574 ASP A CA 1
ATOM 4672 C C . ASP A 1 574 ? 9.185 18.166 -26.527 1.00 90.56 574 ASP A C 1
ATOM 4674 O O . ASP A 1 574 ? 8.171 17.902 -27.178 1.00 90.56 574 ASP A O 1
ATOM 4678 N N . ILE A 1 575 ? 9.165 19.014 -25.493 1.00 92.25 575 ILE A N 1
ATOM 4679 C CA . ILE A 1 575 ? 8.018 19.819 -25.077 1.00 92.25 575 ILE A CA 1
ATOM 4680 C C . ILE A 1 575 ? 8.459 21.108 -24.380 1.00 92.25 575 ILE A C 1
ATOM 4682 O O . ILE A 1 575 ? 9.479 21.149 -23.696 1.00 92.25 575 ILE A O 1
ATOM 4686 N N . CYS A 1 576 ? 7.661 22.162 -24.524 1.00 93.25 576 CYS A N 1
ATOM 4687 C CA . CYS A 1 576 ? 7.788 23.388 -23.756 1.00 93.25 576 CYS A CA 1
ATOM 4688 C C . CYS A 1 576 ? 6.542 23.603 -22.888 1.00 93.25 576 CYS A C 1
ATOM 4690 O O . CYS A 1 576 ? 5.424 23.595 -23.403 1.00 93.25 576 CYS A O 1
ATOM 4692 N N . PHE A 1 577 ? 6.728 23.816 -21.585 1.00 93.88 577 PHE A N 1
ATOM 4693 C CA . PHE A 1 577 ? 5.666 24.291 -20.700 1.00 93.88 577 PHE A CA 1
ATOM 4694 C C . PHE A 1 577 ? 5.819 25.796 -20.496 1.00 93.88 577 PHE A C 1
ATOM 4696 O O . PHE A 1 577 ? 6.828 26.248 -19.962 1.00 93.88 577 PHE A O 1
ATOM 4703 N N . ARG A 1 578 ? 4.819 26.571 -20.920 1.00 93.25 578 ARG A N 1
ATOM 4704 C CA . ARG A 1 578 ? 4.761 28.014 -20.684 1.00 93.25 578 ARG A CA 1
ATOM 4705 C C . ARG A 1 578 ? 4.022 28.280 -19.381 1.00 93.25 578 ARG A C 1
ATOM 4707 O O . ARG A 1 578 ? 2.832 27.983 -19.275 1.00 93.25 578 ARG A O 1
ATOM 4714 N N . VAL A 1 579 ? 4.725 28.835 -18.402 1.00 94.50 579 VAL A N 1
ATOM 4715 C CA . VAL A 1 579 ? 4.218 29.106 -17.051 1.00 94.50 579 VAL A CA 1
ATOM 4716 C C . VAL A 1 579 ? 4.576 30.534 -16.683 1.00 94.50 579 VAL A C 1
ATOM 4718 O O . VAL A 1 579 ? 5.748 30.893 -16.706 1.00 94.50 579 VAL A O 1
ATOM 4721 N N . ASP A 1 580 ? 3.575 31.349 -16.352 1.00 91.88 580 ASP A N 1
ATOM 4722 C CA . ASP A 1 580 ? 3.782 32.737 -15.911 1.00 91.88 580 ASP A CA 1
ATOM 4723 C C . ASP A 1 580 ? 4.662 33.571 -16.875 1.00 91.88 580 ASP A C 1
ATOM 4725 O O . ASP A 1 580 ? 5.491 34.384 -16.480 1.00 91.88 580 ASP A O 1
ATOM 4729 N N . GLY A 1 581 ? 4.521 33.316 -18.182 1.00 88.75 581 GLY A N 1
ATOM 4730 C CA . GLY A 1 581 ? 5.305 33.976 -19.233 1.00 88.75 581 GLY A CA 1
ATOM 4731 C C . GLY A 1 581 ? 6.719 33.424 -19.454 1.00 88.75 581 GLY A C 1
ATOM 4732 O O . GLY A 1 581 ? 7.391 33.887 -20.374 1.00 88.75 581 GLY A O 1
ATOM 4733 N N . TYR A 1 582 ? 7.151 32.428 -18.679 1.00 92.81 582 TYR A N 1
ATOM 4734 C CA . TYR A 1 582 ? 8.431 31.739 -18.838 1.00 92.81 582 TYR A CA 1
ATOM 4735 C C . TYR A 1 582 ? 8.278 30.410 -19.586 1.00 92.81 582 TYR A C 1
ATOM 4737 O O . TYR A 1 582 ? 7.327 29.663 -19.354 1.00 92.81 582 TYR A O 1
ATOM 4745 N N . ASP A 1 583 ? 9.245 30.097 -20.452 1.00 92.25 583 ASP A N 1
ATOM 4746 C CA . ASP A 1 583 ? 9.252 28.895 -21.293 1.00 92.25 583 ASP A CA 1
ATOM 4747 C C . ASP A 1 583 ? 10.199 27.828 -20.713 1.00 92.25 583 ASP A C 1
ATOM 4749 O O . ASP A 1 583 ? 11.421 27.940 -20.813 1.00 92.25 583 ASP A O 1
ATOM 4753 N N . PHE A 1 584 ? 9.635 26.769 -20.126 1.00 93.38 584 PHE A N 1
ATOM 4754 C CA . PHE A 1 584 ? 10.374 25.639 -19.553 1.00 93.38 584 PHE A CA 1
ATOM 4755 C C . PHE A 1 584 ? 10.556 24.538 -20.598 1.00 93.38 584 PHE A C 1
ATOM 4757 O O . PHE A 1 584 ? 9.575 23.965 -21.078 1.00 93.38 584 PHE A O 1
ATOM 4764 N N . LEU A 1 585 ? 11.800 24.208 -20.950 1.00 92.56 585 LEU A N 1
ATOM 4765 C CA . LEU A 1 585 ? 12.118 23.225 -21.993 1.00 92.56 585 LEU A CA 1
ATOM 4766 C C . LEU A 1 585 ? 12.289 21.827 -21.391 1.00 92.56 585 LEU A C 1
ATOM 4768 O O . LEU A 1 585 ? 13.331 21.494 -20.842 1.00 92.56 585 LEU A O 1
ATOM 4772 N N . CYS A 1 586 ? 11.254 21.001 -21.494 1.00 93.62 586 CYS A N 1
ATOM 4773 C CA . CYS A 1 586 ? 11.132 19.743 -20.765 1.00 93.62 586 CYS A CA 1
ATOM 4774 C C . CYS A 1 586 ? 11.125 18.509 -21.682 1.00 93.62 586 CYS A C 1
ATOM 4776 O O . CYS A 1 586 ? 11.197 18.604 -22.908 1.00 93.62 586 CYS A O 1
ATOM 4778 N N . HIS A 1 587 ? 11.014 17.335 -21.051 1.00 93.38 587 HIS A N 1
ATOM 4779 C CA . HIS A 1 587 ? 10.952 16.035 -21.707 1.00 93.38 587 HIS A CA 1
ATOM 4780 C C . HIS A 1 587 ? 9.609 15.354 -21.408 1.00 93.38 587 HIS A C 1
ATOM 4782 O O . HIS A 1 587 ? 9.321 15.023 -20.253 1.00 93.38 587 HIS A O 1
ATOM 4788 N N . ARG A 1 588 ? 8.795 15.093 -22.438 1.00 91.75 588 ARG A N 1
ATOM 4789 C CA . ARG A 1 588 ? 7.450 14.489 -22.327 1.00 91.75 588 ARG A CA 1
ATOM 4790 C C . ARG A 1 588 ? 7.478 13.181 -21.557 1.00 91.75 588 ARG A C 1
ATOM 4792 O O . ARG A 1 588 ? 6.572 12.902 -20.777 1.00 91.75 588 ARG A O 1
ATOM 4799 N N . VAL A 1 589 ? 8.535 12.402 -21.761 1.00 91.62 589 VAL A N 1
ATOM 4800 C CA . VAL A 1 589 ? 8.728 11.088 -21.150 1.00 91.62 589 VAL A CA 1
ATOM 4801 C C . VAL A 1 589 ? 8.751 11.126 -19.618 1.00 91.62 589 VAL A C 1
ATOM 4803 O O . VAL A 1 589 ? 8.169 10.257 -18.977 1.00 91.62 589 VAL A O 1
ATOM 4806 N N . PHE A 1 590 ? 9.351 12.159 -19.019 1.00 93.94 590 PHE A N 1
ATOM 4807 C CA . PHE A 1 590 ? 9.409 12.299 -17.562 1.00 93.94 590 PHE A CA 1
ATOM 4808 C C . PHE A 1 590 ? 8.066 12.752 -16.986 1.00 93.94 590 PHE A C 1
ATOM 4810 O O . PHE A 1 590 ? 7.624 12.225 -15.972 1.00 93.94 590 PHE A O 1
ATOM 4817 N N . PHE A 1 591 ? 7.385 13.685 -17.653 1.00 94.06 591 PHE A N 1
ATOM 4818 C CA . PHE A 1 591 ? 6.096 14.196 -17.188 1.00 94.06 591 PHE A CA 1
ATOM 4819 C C . PHE A 1 591 ? 4.980 13.149 -17.332 1.00 94.06 591 PHE A C 1
ATOM 4821 O O . PHE A 1 591 ? 4.279 12.872 -16.365 1.00 94.06 591 PHE A O 1
ATOM 4828 N N . SER A 1 592 ? 4.856 12.507 -18.498 1.00 90.81 592 SER A N 1
ATOM 4829 C CA . SER A 1 592 ? 3.849 11.455 -18.738 1.00 90.81 592 SER A CA 1
ATOM 4830 C C . SER A 1 592 ? 4.099 10.174 -17.940 1.00 90.81 592 SER A C 1
ATOM 4832 O O . SER A 1 592 ? 3.155 9.511 -17.529 1.00 90.81 592 SER A O 1
ATOM 4834 N N . GLY A 1 593 ? 5.360 9.810 -17.697 1.00 88.25 593 GLY A N 1
ATOM 4835 C CA . GLY A 1 593 ? 5.681 8.594 -16.953 1.00 88.25 593 GLY A CA 1
ATOM 4836 C C . GLY A 1 593 ? 5.557 8.725 -15.436 1.00 88.25 593 GLY A C 1
ATOM 4837 O O . GLY A 1 593 ? 5.537 7.709 -14.747 1.00 88.25 593 GLY A O 1
ATOM 4838 N N . ARG A 1 594 ? 5.485 9.954 -14.905 1.00 90.62 594 ARG A N 1
ATOM 4839 C CA . ARG A 1 594 ? 5.446 10.214 -13.456 1.00 90.62 594 ARG A CA 1
ATOM 4840 C C . ARG A 1 594 ? 4.179 10.905 -12.961 1.00 90.62 594 ARG A C 1
ATOM 4842 O O . ARG A 1 594 ? 4.019 11.052 -11.753 1.00 90.62 594 ARG A O 1
ATOM 4849 N N . SER A 1 595 ? 3.305 11.337 -13.863 1.00 93.31 595 SER A N 1
ATOM 4850 C CA . SER A 1 595 ? 2.038 11.983 -13.530 1.00 93.31 595 SER A CA 1
ATOM 4851 C C . SER A 1 595 ? 0.961 11.556 -14.513 1.00 93.31 595 SER A C 1
ATOM 4853 O O . SER A 1 595 ? 1.059 11.827 -15.711 1.00 93.31 595 SER A O 1
ATOM 4855 N N . ASP A 1 596 ? -0.105 10.954 -13.989 1.00 86.62 596 ASP A N 1
ATOM 4856 C CA . ASP A 1 596 ? -1.273 10.576 -14.786 1.00 86.62 596 ASP A CA 1
ATOM 4857 C C . ASP A 1 596 ? -1.988 11.801 -15.370 1.00 86.62 596 ASP A C 1
ATOM 4859 O O . ASP A 1 596 ? -2.513 11.738 -16.481 1.00 86.62 596 ASP A O 1
ATOM 4863 N N . TYR A 1 597 ? -1.939 12.944 -14.674 1.00 92.44 597 TYR A N 1
ATOM 4864 C CA . TYR A 1 597 ? -2.435 14.216 -15.201 1.00 92.44 597 TYR A CA 1
ATOM 4865 C C . TYR A 1 597 ? -1.676 14.614 -16.469 1.00 92.44 597 TYR A C 1
ATOM 4867 O O . TYR A 1 597 ? -2.288 14.851 -17.509 1.00 92.44 597 TYR A O 1
ATOM 4875 N N . PHE A 1 598 ? -0.339 14.653 -16.415 1.00 92.38 598 PHE A N 1
ATOM 4876 C CA . PHE A 1 598 ? 0.458 15.009 -17.587 1.00 92.38 598 PHE A CA 1
ATOM 4877 C C . PHE A 1 598 ? 0.389 13.938 -18.671 1.00 92.38 598 PHE A C 1
ATOM 4879 O O . PHE A 1 598 ? 0.421 14.271 -19.850 1.00 92.38 598 PHE A O 1
ATOM 4886 N N . LYS A 1 599 ? 0.254 12.662 -18.308 1.00 90.06 599 LYS A N 1
ATOM 4887 C CA . LYS A 1 599 ? 0.016 11.591 -19.273 1.00 90.06 599 LYS A CA 1
ATOM 4888 C C . LYS A 1 599 ? -1.261 11.842 -20.068 1.00 90.06 599 LYS A C 1
ATOM 4890 O O . LYS A 1 599 ? -1.196 11.916 -21.290 1.00 90.06 599 LYS A O 1
ATOM 4895 N N . ALA A 1 600 ? -2.381 12.071 -19.382 1.00 89.38 600 ALA A N 1
ATOM 4896 C CA . ALA A 1 600 ? -3.651 12.400 -20.019 1.00 89.38 600 ALA A CA 1
ATOM 4897 C C . ALA A 1 600 ? -3.549 13.689 -20.852 1.00 89.38 600 ALA A C 1
ATOM 4899 O O . ALA A 1 600 ? -3.951 13.702 -22.013 1.00 89.38 600 ALA A O 1
ATOM 4900 N N . LEU A 1 601 ? -2.928 14.739 -20.301 1.00 87.38 601 LEU A N 1
ATOM 4901 C CA . LEU A 1 601 ? -2.719 16.019 -20.985 1.00 87.38 601 LEU A CA 1
ATOM 4902 C C . LEU A 1 601 ? -1.922 15.872 -22.293 1.00 87.38 601 LEU A C 1
ATOM 4904 O O . LEU A 1 601 ? -2.146 16.623 -23.239 1.00 87.38 601 LEU A O 1
ATOM 4908 N N . LEU A 1 602 ? -0.965 14.940 -22.339 1.00 86.44 602 LEU A N 1
ATOM 4909 C CA . LEU A 1 602 ? -0.056 14.749 -23.471 1.00 86.44 602 LEU A CA 1
ATOM 4910 C C . LEU A 1 602 ? -0.516 13.684 -24.475 1.00 86.44 602 LEU A C 1
ATOM 4912 O O . LEU A 1 602 ? -0.036 13.713 -25.614 1.00 86.44 602 LEU A O 1
ATOM 4916 N N . GLU A 1 603 ? -1.359 12.737 -24.060 1.00 80.88 603 GLU A N 1
ATOM 4917 C CA . GLU A 1 603 ? -1.898 11.657 -24.898 1.00 80.88 603 GLU A CA 1
ATOM 4918 C C . GLU A 1 603 ? -3.218 12.043 -25.579 1.00 80.88 603 GLU A C 1
ATOM 4920 O O . GLU A 1 603 ? -3.460 11.606 -26.707 1.00 80.88 603 GLU A O 1
ATOM 4925 N N . ASP A 1 604 ? -4.043 12.884 -24.947 1.00 72.38 604 ASP A N 1
ATOM 4926 C CA . ASP A 1 604 ? -5.254 13.413 -25.573 1.00 72.38 604 ASP A CA 1
ATOM 4927 C C . ASP A 1 604 ? -4.888 14.400 -26.702 1.00 72.38 604 ASP A C 1
ATOM 4929 O O . ASP A 1 604 ? -3.859 15.077 -26.645 1.00 72.38 604 ASP A O 1
ATOM 4933 N N . HIS A 1 605 ? -5.671 14.441 -27.785 1.00 54.28 605 HIS A N 1
ATOM 4934 C CA . HIS A 1 605 ? -5.286 15.040 -29.075 1.00 54.28 605 HIS A CA 1
ATOM 4935 C C . HIS A 1 605 ? -5.075 16.579 -29.051 1.00 54.28 605 HIS A C 1
ATOM 4937 O O . HIS A 1 605 ? -5.806 17.324 -29.698 1.00 54.28 605 HIS A O 1
ATOM 4943 N N . PHE A 1 606 ? -3.996 17.079 -28.442 1.00 57.66 606 PHE A N 1
ATOM 4944 C CA . PHE A 1 606 ? -3.532 18.473 -28.546 1.00 57.66 606 PHE A CA 1
ATOM 4945 C C . PHE A 1 606 ? -2.646 18.694 -29.783 1.00 57.66 606 PHE A C 1
ATOM 4947 O O . PHE A 1 606 ? -1.525 19.194 -29.722 1.00 57.66 606 PHE A O 1
ATOM 4954 N N . SER A 1 607 ? -3.171 18.323 -30.954 1.00 49.59 607 SER A N 1
ATOM 4955 C CA . SER A 1 607 ? -2.499 18.545 -32.249 1.00 49.59 607 SER A CA 1
ATOM 4956 C C . SER A 1 607 ? -2.567 20.007 -32.733 1.00 49.59 607 SER A C 1
ATOM 4958 O O . SER A 1 607 ? -2.039 20.319 -33.797 1.00 49.59 607 SER A O 1
ATOM 4960 N N . GLU A 1 608 ? -3.201 20.898 -31.962 1.00 50.91 608 GLU A N 1
ATOM 4961 C CA . GLU A 1 608 ? -3.407 22.324 -32.274 1.00 50.91 608 GLU A CA 1
ATOM 4962 C C . GLU A 1 608 ? -2.613 23.272 -31.345 1.00 50.91 608 GLU A C 1
ATOM 4964 O O . GLU A 1 608 ? -2.977 24.433 -31.172 1.00 50.91 608 GLU A O 1
ATOM 4969 N N . GLY A 1 609 ? -1.535 22.791 -30.715 1.00 60.25 609 GLY A N 1
ATOM 4970 C CA . GLY A 1 609 ? -0.685 23.612 -29.843 1.00 60.25 609 GLY A CA 1
ATOM 4971 C C . GLY A 1 609 ? 0.191 24.618 -30.603 1.00 60.25 609 GLY A C 1
ATOM 4972 O O . GLY A 1 609 ? 0.651 24.354 -31.716 1.00 60.25 609 GLY A O 1
ATOM 4973 N N . GLU A 1 610 ? 0.455 25.770 -29.980 1.00 73.44 610 GLU A N 1
ATOM 4974 C CA . GLU A 1 610 ? 1.470 26.730 -30.431 1.00 73.44 610 GLU A CA 1
ATOM 4975 C C . GLU A 1 610 ? 2.837 26.026 -30.538 1.00 73.44 610 GLU A C 1
ATOM 4977 O O . GLU A 1 610 ? 3.200 25.215 -29.686 1.00 73.44 610 GLU A O 1
ATOM 4982 N N . LEU A 1 611 ? 3.601 26.307 -31.596 1.00 79.12 611 LEU A N 1
ATOM 4983 C CA . LEU A 1 611 ? 4.969 25.805 -31.745 1.00 79.12 611 LEU A CA 1
ATOM 4984 C C . LEU A 1 611 ? 5.950 26.843 -31.213 1.00 79.12 611 LEU A C 1
ATOM 4986 O O . LEU A 1 611 ? 5.791 28.042 -31.458 1.00 79.12 611 LEU A O 1
ATOM 4990 N N . LEU A 1 612 ? 6.992 26.382 -30.526 1.00 77.81 612 LEU A N 1
ATOM 4991 C CA . LEU A 1 612 ? 7.993 27.272 -29.960 1.00 77.81 612 LEU A CA 1
ATOM 4992 C C . LEU A 1 612 ? 8.711 28.039 -31.082 1.00 77.81 612 LEU A C 1
ATOM 4994 O O . LEU A 1 612 ? 9.297 27.444 -31.986 1.00 77.81 612 LEU A O 1
ATOM 4998 N N . GLN A 1 613 ? 8.706 29.373 -31.018 1.00 74.62 613 GLN A N 1
ATOM 4999 C CA . GLN A 1 613 ? 9.255 30.217 -32.090 1.00 74.62 613 GLN A CA 1
ATOM 5000 C C . GLN A 1 613 ? 10.761 29.994 -32.315 1.00 74.62 613 GLN A C 1
ATOM 5002 O O . GLN A 1 613 ? 11.237 30.077 -33.447 1.00 74.62 613 GLN A O 1
ATOM 5007 N N . SER A 1 614 ? 11.509 29.690 -31.249 1.00 70.69 614 SER A N 1
ATOM 5008 C CA . SER A 1 614 ? 12.946 29.399 -31.306 1.00 70.69 614 SER A CA 1
ATOM 5009 C C . SER A 1 614 ? 13.261 27.979 -31.798 1.00 70.69 614 SER A C 1
ATOM 5011 O O . SER A 1 614 ? 14.334 27.762 -32.364 1.00 70.69 614 SER A O 1
ATOM 5013 N N . GLN A 1 615 ? 12.337 27.022 -31.628 1.00 74.69 615 GLN A N 1
ATOM 5014 C CA . GLN A 1 615 ? 12.461 25.629 -32.075 1.00 74.69 615 GLN A CA 1
ATOM 5015 C C . GLN A 1 615 ? 11.120 25.129 -32.647 1.00 74.69 615 GLN A C 1
ATOM 5017 O O . GLN A 1 615 ? 10.321 24.536 -31.922 1.00 74.69 615 GLN A O 1
ATOM 5022 N N . PRO A 1 616 ? 10.868 25.307 -33.960 1.00 69.38 616 PRO A N 1
ATOM 5023 C CA . PRO A 1 616 ? 9.555 25.069 -34.576 1.00 69.38 616 PRO A CA 1
ATOM 5024 C C . PRO A 1 616 ? 9.059 23.611 -34.565 1.00 69.38 616 PRO A C 1
ATOM 5026 O O . PRO A 1 616 ? 7.992 23.328 -35.095 1.00 69.38 616 PRO A O 1
ATOM 5029 N N . SER A 1 617 ? 9.837 22.670 -34.029 1.00 75.25 617 SER A N 1
ATOM 5030 C CA . SER A 1 617 ? 9.458 21.264 -33.842 1.00 75.25 617 SER A CA 1
ATOM 5031 C C . SER A 1 617 ? 8.905 20.957 -32.448 1.00 75.25 617 SER A C 1
ATOM 5033 O O . SER A 1 617 ? 8.430 19.844 -32.234 1.00 75.25 617 SER A O 1
ATOM 5035 N N . THR A 1 618 ? 8.992 21.902 -31.509 1.00 84.44 618 THR A N 1
ATOM 5036 C CA . THR A 1 618 ? 8.681 21.678 -30.094 1.00 84.44 618 THR A CA 1
ATOM 5037 C C . THR A 1 618 ? 7.303 22.259 -29.759 1.00 84.44 618 THR A C 1
ATOM 5039 O O . THR A 1 618 ? 7.112 23.472 -29.907 1.00 84.44 618 THR A O 1
ATOM 5042 N N . PRO A 1 619 ? 6.331 21.432 -29.330 1.00 88.50 619 PRO A N 1
ATOM 5043 C CA . PRO A 1 619 ? 5.007 21.903 -28.935 1.00 88.50 619 PRO A CA 1
ATOM 5044 C C . PRO A 1 619 ? 5.070 22.689 -27.621 1.00 88.50 619 PRO A C 1
ATOM 5046 O O . PRO A 1 619 ? 5.812 22.319 -26.708 1.00 88.50 619 PRO A O 1
ATOM 5049 N N . VAL A 1 620 ? 4.270 23.751 -27.523 1.00 89.88 620 VAL A N 1
ATOM 5050 C CA . VAL A 1 620 ? 4.126 24.591 -26.328 1.00 89.88 620 VAL A CA 1
ATOM 5051 C C . VAL A 1 620 ? 2.776 24.319 -25.670 1.00 89.88 620 VAL A C 1
ATOM 5053 O O . VAL A 1 620 ? 1.729 24.425 -26.310 1.00 89.88 620 VAL A O 1
ATOM 5056 N N . ILE A 1 621 ? 2.796 24.009 -24.375 1.00 90.31 621 ILE A N 1
ATOM 5057 C CA . ILE A 1 621 ? 1.608 23.876 -23.528 1.00 90.31 621 ILE A CA 1
ATOM 5058 C C . ILE A 1 621 ? 1.644 24.978 -22.480 1.00 90.31 621 ILE A C 1
ATOM 5060 O O . ILE A 1 621 ? 2.573 25.049 -21.681 1.00 90.31 621 ILE A O 1
ATOM 5064 N N . THR A 1 622 ? 0.625 25.834 -22.468 1.00 91.25 622 THR A N 1
ATOM 5065 C CA . THR A 1 622 ? 0.509 26.874 -21.441 1.00 91.25 622 THR A CA 1
ATOM 5066 C C . THR A 1 622 ? -0.215 26.309 -20.227 1.00 91.25 622 THR A C 1
ATOM 5068 O O . THR A 1 622 ? -1.353 25.859 -20.343 1.00 91.25 622 THR A O 1
ATOM 5071 N N . LEU A 1 623 ? 0.438 26.333 -19.066 1.00 91.94 623 LEU A N 1
ATOM 5072 C CA . LEU A 1 623 ? -0.187 25.973 -17.796 1.00 91.94 623 LEU A CA 1
ATOM 5073 C C . LEU A 1 623 ? -0.683 27.256 -17.128 1.00 91.94 623 LEU A C 1
ATOM 5075 O O . LEU A 1 623 ? 0.084 28.183 -16.865 1.00 91.94 623 LEU A O 1
ATOM 5079 N N . HIS A 1 624 ? -1.988 27.321 -16.889 1.00 89.25 624 HIS A N 1
ATOM 5080 C CA . HIS A 1 624 ? -2.638 28.478 -16.282 1.00 89.25 624 HIS A CA 1
ATOM 5081 C C . HIS A 1 624 ? -2.752 28.312 -14.762 1.00 89.25 624 HIS A C 1
ATOM 5083 O O . HIS A 1 624 ? -2.803 27.193 -14.262 1.00 89.25 624 HIS A O 1
ATOM 5089 N N . ASN A 1 625 ? -2.851 29.434 -14.041 1.00 89.00 625 ASN A N 1
ATOM 5090 C CA . ASN A 1 625 ? -3.071 29.482 -12.587 1.00 89.00 625 ASN A CA 1
ATOM 5091 C C . ASN A 1 625 ? -1.982 28.794 -11.743 1.00 89.00 625 ASN A C 1
ATOM 5093 O O . ASN A 1 625 ? -2.257 28.302 -10.653 1.00 89.00 625 ASN A O 1
ATOM 5097 N N . ILE A 1 626 ? -0.747 28.778 -12.239 1.00 94.25 626 ILE A N 1
ATOM 5098 C CA . ILE A 1 626 ? 0.429 28.281 -11.526 1.00 94.25 626 ILE A CA 1
ATOM 5099 C C . ILE A 1 626 ? 1.562 29.297 -11.680 1.00 94.25 626 ILE A C 1
ATOM 5101 O O . ILE A 1 626 ? 1.781 29.814 -12.777 1.00 94.25 626 ILE A O 1
ATOM 5105 N N . SER A 1 627 ? 2.256 29.606 -10.583 1.00 94.69 627 SER A N 1
ATOM 5106 C CA . SER A 1 627 ? 3.442 30.462 -10.623 1.00 94.69 627 SER A CA 1
ATOM 5107 C C . SER A 1 627 ? 4.657 29.673 -11.106 1.00 94.69 627 SER A C 1
ATOM 5109 O O . SER A 1 627 ? 4.758 28.456 -10.917 1.00 94.69 627 SER A O 1
ATOM 5111 N N . HIS A 1 628 ? 5.613 30.372 -11.713 1.00 93.75 628 HIS A N 1
ATOM 5112 C CA . HIS A 1 628 ? 6.865 29.751 -12.132 1.00 93.75 628 HIS A CA 1
ATOM 5113 C C . HIS A 1 628 ? 7.643 29.178 -10.932 1.00 93.75 628 HIS A C 1
ATOM 5115 O O . HIS A 1 628 ? 8.192 28.089 -11.053 1.00 93.75 628 HIS A O 1
ATOM 5121 N N . GLU A 1 629 ? 7.608 29.826 -9.760 1.00 93.00 629 GLU A N 1
ATOM 5122 C CA . GLU A 1 629 ? 8.239 29.334 -8.522 1.00 93.00 629 GLU A CA 1
ATOM 5123 C C . GLU A 1 629 ? 7.698 27.962 -8.083 1.00 93.00 629 GLU A C 1
ATOM 5125 O O . GLU A 1 629 ? 8.470 27.053 -7.780 1.00 93.00 629 GLU A O 1
ATOM 5130 N N . VAL A 1 630 ? 6.375 27.758 -8.125 1.00 95.94 630 VAL A N 1
ATOM 5131 C CA . VAL A 1 630 ? 5.764 26.461 -7.784 1.00 95.94 630 VAL A CA 1
ATOM 5132 C C . VAL A 1 630 ? 6.105 25.405 -8.834 1.00 95.94 630 VAL A C 1
ATOM 5134 O O . VAL A 1 630 ? 6.414 24.258 -8.500 1.00 95.94 630 VAL A O 1
ATOM 5137 N N . PHE A 1 631 ? 6.074 25.780 -10.115 1.00 96.06 631 PHE A N 1
ATOM 5138 C CA . PHE A 1 631 ? 6.369 24.847 -11.199 1.00 96.06 631 PHE A CA 1
ATOM 5139 C C . PHE A 1 631 ? 7.826 24.366 -11.189 1.00 96.06 631 PHE A C 1
ATOM 5141 O O . PHE A 1 631 ? 8.077 23.209 -11.525 1.00 96.06 631 PHE A O 1
ATOM 5148 N N . ILE A 1 632 ? 8.772 25.198 -10.739 1.00 93.88 632 ILE A N 1
ATOM 5149 C CA . ILE A 1 632 ? 10.167 24.793 -10.527 1.00 93.88 632 ILE A CA 1
ATOM 5150 C C . ILE A 1 632 ? 10.225 23.565 -9.607 1.00 93.88 632 ILE A C 1
ATOM 5152 O O . ILE A 1 632 ? 10.811 22.551 -9.984 1.00 93.88 632 ILE A O 1
ATOM 5156 N N . HIS A 1 633 ? 9.547 23.594 -8.458 1.00 95.25 633 HIS A N 1
ATOM 5157 C CA . HIS A 1 633 ? 9.528 22.469 -7.515 1.00 95.25 633 HIS A CA 1
ATOM 5158 C C . HIS A 1 633 ? 8.893 21.200 -8.100 1.00 95.25 633 HIS A C 1
ATOM 5160 O O . HIS A 1 63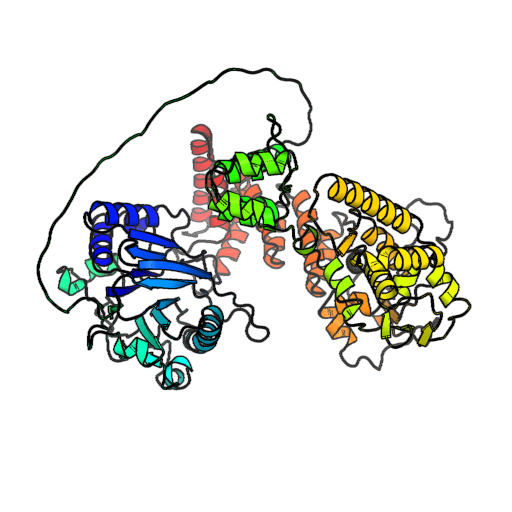3 ? 9.419 20.098 -7.927 1.00 95.25 633 HIS A O 1
ATOM 5166 N N . VAL A 1 634 ? 7.794 21.349 -8.846 1.00 96.25 634 VAL A N 1
ATOM 5167 C CA . VAL A 1 634 ? 7.155 20.241 -9.577 1.00 96.25 634 VAL A CA 1
ATOM 5168 C C . VAL A 1 634 ? 8.130 19.607 -10.568 1.00 96.25 634 VAL A C 1
ATOM 5170 O O . VAL A 1 634 ? 8.270 18.384 -10.620 1.00 96.25 634 VAL A O 1
ATOM 5173 N N . MET A 1 635 ? 8.827 20.437 -11.339 1.00 94.94 635 MET A N 1
ATOM 5174 C CA . MET A 1 635 ? 9.777 19.997 -12.350 1.00 94.94 635 MET A CA 1
ATOM 5175 C C . MET A 1 635 ? 10.971 19.268 -11.721 1.00 94.94 635 MET A C 1
ATOM 5177 O O . MET A 1 635 ? 11.287 18.155 -12.145 1.00 94.94 635 MET A O 1
ATOM 5181 N N . TYR A 1 636 ? 11.601 19.837 -10.687 1.00 92.81 636 TYR A N 1
ATOM 5182 C CA . TYR A 1 636 ? 12.702 19.177 -9.975 1.00 92.81 636 TYR A CA 1
ATOM 5183 C C . TYR A 1 636 ? 12.270 17.831 -9.396 1.00 92.81 636 TYR A C 1
ATOM 5185 O O . TYR A 1 636 ? 12.983 16.837 -9.566 1.00 92.81 636 TYR A O 1
ATOM 5193 N N . TYR A 1 637 ? 11.072 17.758 -8.811 1.00 93.81 637 TYR A N 1
ATOM 5194 C CA . TYR A 1 637 ? 10.532 16.498 -8.319 1.00 93.81 637 TYR A CA 1
ATOM 5195 C C . TYR A 1 637 ? 10.382 15.457 -9.434 1.00 93.81 637 TYR A C 1
ATOM 5197 O O . TYR A 1 637 ? 10.798 14.310 -9.256 1.00 93.81 637 TYR A O 1
ATOM 5205 N N . ILE A 1 638 ? 9.847 15.841 -10.597 1.00 94.25 638 ILE A N 1
ATOM 5206 C CA . ILE A 1 638 ? 9.668 14.947 -11.750 1.00 94.25 638 ILE A CA 1
ATOM 5207 C C . ILE A 1 638 ? 11.011 14.394 -12.255 1.00 94.25 638 ILE A C 1
ATOM 5209 O O . ILE A 1 638 ? 11.099 13.202 -12.559 1.00 94.25 638 ILE A O 1
ATOM 5213 N N . TYR A 1 639 ? 12.077 15.192 -12.287 1.00 92.56 639 TYR A N 1
ATOM 5214 C CA . TYR A 1 639 ? 13.387 14.712 -12.747 1.00 92.56 639 TYR A CA 1
ATOM 5215 C C . TYR A 1 639 ? 14.213 13.992 -11.684 1.00 92.56 639 TYR A C 1
ATOM 5217 O O . TYR A 1 639 ? 15.085 13.220 -12.057 1.00 92.56 639 TYR A O 1
ATOM 5225 N N . THR A 1 640 ? 13.989 14.230 -10.390 1.00 87.88 640 THR A N 1
ATOM 5226 C CA . THR A 1 640 ? 14.939 13.783 -9.348 1.00 87.88 640 THR A CA 1
ATOM 5227 C C . THR A 1 640 ? 14.305 13.010 -8.198 1.00 87.88 640 THR A C 1
ATOM 5229 O O . THR A 1 640 ? 15.015 12.527 -7.321 1.00 87.88 640 THR A O 1
ATOM 5232 N N . ASN A 1 641 ? 12.975 12.902 -8.168 1.00 87.06 641 ASN A N 1
ATOM 5233 C CA . ASN A 1 641 ? 12.194 12.382 -7.036 1.00 87.06 641 ASN A CA 1
ATOM 5234 C C . ASN A 1 641 ? 12.345 13.190 -5.735 1.00 87.06 641 ASN A C 1
ATOM 5236 O O . ASN A 1 641 ? 11.943 12.729 -4.670 1.00 87.06 641 ASN A O 1
ATOM 5240 N N . SER A 1 642 ? 12.911 14.393 -5.820 1.00 86.88 642 SER A N 1
ATOM 5241 C CA . SER A 1 642 ? 13.135 15.289 -4.695 1.00 86.88 642 SER A CA 1
ATOM 5242 C C . SER A 1 642 ? 12.996 16.743 -5.142 1.00 86.88 642 SER A C 1
ATOM 5244 O O . SER A 1 642 ? 13.086 17.073 -6.321 1.00 86.88 642 SER A O 1
ATOM 5246 N N . THR A 1 643 ? 12.748 17.630 -4.196 1.00 89.25 643 THR A N 1
ATOM 5247 C CA . THR A 1 643 ? 12.865 19.071 -4.397 1.00 89.25 643 THR A CA 1
ATOM 5248 C C . THR A 1 643 ? 13.094 19.706 -3.039 1.00 89.25 643 THR A C 1
ATOM 5250 O O . THR A 1 643 ? 12.523 19.278 -2.036 1.00 89.25 643 THR A O 1
ATOM 5253 N N . GLU A 1 644 ? 13.911 20.747 -3.000 1.00 87.06 644 GLU A N 1
ATOM 5254 C CA . GLU A 1 644 ? 14.008 21.591 -1.816 1.00 87.06 644 GLU A CA 1
ATOM 5255 C C . GLU A 1 644 ? 12.701 22.373 -1.688 1.00 87.06 644 GLU A C 1
ATOM 5257 O O . GLU A 1 644 ? 12.210 22.892 -2.685 1.00 87.06 644 GLU A O 1
ATOM 5262 N N . LEU A 1 645 ? 12.093 22.400 -0.503 1.00 88.69 645 LEU A N 1
ATOM 5263 C CA . LEU A 1 645 ? 10.828 23.095 -0.260 1.00 88.69 645 LEU A CA 1
ATOM 5264 C C . LEU A 1 645 ? 11.026 24.116 0.848 1.00 88.69 645 LEU A C 1
ATOM 5266 O O . LEU A 1 645 ? 11.403 23.762 1.965 1.00 88.69 645 LEU A O 1
ATOM 5270 N N . MET A 1 646 ? 10.730 25.374 0.539 1.00 86.38 646 MET A N 1
ATOM 5271 C CA . MET A 1 646 ? 10.673 26.438 1.535 1.00 86.38 646 MET A CA 1
ATOM 5272 C C . MET A 1 646 ? 9.300 26.452 2.208 1.00 86.38 646 MET A C 1
ATOM 5274 O O . MET A 1 646 ? 8.279 26.150 1.588 1.00 86.38 646 MET A O 1
ATOM 5278 N N . THR A 1 647 ? 9.266 26.844 3.480 1.00 83.62 647 THR A N 1
ATOM 5279 C CA . THR A 1 647 ? 8.033 26.896 4.282 1.00 83.62 647 THR A CA 1
ATOM 5280 C C . THR A 1 647 ? 6.993 27.869 3.729 1.00 83.62 647 THR A C 1
ATOM 5282 O O . THR A 1 647 ? 5.811 27.702 3.993 1.00 83.62 647 THR A O 1
ATOM 5285 N N . GLU A 1 648 ? 7.416 28.866 2.952 1.00 87.94 648 GLU A N 1
ATOM 5286 C CA . GLU A 1 648 ? 6.538 29.891 2.376 1.00 87.94 648 GLU A CA 1
ATOM 5287 C C . GLU A 1 648 ? 5.729 29.377 1.175 1.00 87.94 648 GLU A C 1
ATOM 5289 O O . GLU A 1 648 ? 4.583 29.775 1.004 1.00 87.94 648 GLU A O 1
ATOM 5294 N N . ILE A 1 649 ? 6.291 28.457 0.380 1.00 92.44 649 ILE A N 1
ATOM 5295 C CA . ILE A 1 649 ? 5.695 27.981 -0.883 1.00 92.44 649 ILE A CA 1
ATOM 5296 C C . ILE A 1 649 ? 5.112 26.563 -0.787 1.00 92.44 649 ILE A C 1
ATOM 5298 O O . ILE A 1 649 ? 4.396 26.105 -1.674 1.00 92.44 649 ILE A O 1
ATOM 5302 N N . VAL A 1 650 ? 5.405 25.835 0.296 1.00 94.56 650 VAL A N 1
ATOM 5303 C CA . VAL A 1 650 ? 5.055 24.413 0.454 1.00 94.56 650 VAL A CA 1
ATOM 5304 C C . VAL A 1 650 ? 3.557 24.121 0.286 1.00 94.56 650 VAL A C 1
ATOM 5306 O O . VAL A 1 650 ? 3.212 23.065 -0.243 1.00 94.56 650 VAL A O 1
ATOM 5309 N N . PHE A 1 651 ? 2.671 25.040 0.688 1.00 94.19 651 PHE A N 1
ATOM 5310 C CA . PHE A 1 651 ? 1.224 24.891 0.506 1.00 94.19 651 PHE A CA 1
ATOM 5311 C C . PHE A 1 651 ? 0.802 25.010 -0.955 1.00 94.19 651 PHE A C 1
ATOM 5313 O O . PHE A 1 651 ? 0.001 24.202 -1.424 1.00 94.19 651 PHE A O 1
ATOM 5320 N N . ASP A 1 652 ? 1.371 25.961 -1.690 1.00 95.31 652 ASP A N 1
ATOM 5321 C CA . ASP A 1 652 ? 1.081 26.123 -3.113 1.00 95.31 652 ASP A CA 1
ATOM 5322 C C . ASP A 1 652 ? 1.601 24.916 -3.902 1.00 95.31 652 ASP A C 1
ATOM 5324 O O . ASP A 1 652 ? 0.895 24.368 -4.754 1.00 95.31 652 ASP A O 1
ATOM 5328 N N . VAL A 1 653 ? 2.795 24.417 -3.547 1.00 97.06 653 VAL A N 1
ATOM 5329 C CA . VAL A 1 653 ? 3.331 23.166 -4.107 1.00 97.06 653 VAL A CA 1
ATOM 5330 C C . VAL A 1 653 ? 2.440 21.978 -3.751 1.00 97.06 653 VAL A C 1
ATOM 5332 O O . VAL A 1 653 ? 2.198 21.143 -4.617 1.00 97.06 653 VAL A O 1
ATOM 5335 N N . LEU A 1 654 ? 1.904 21.897 -2.529 1.00 96.19 654 LEU A N 1
ATOM 5336 C CA . LEU A 1 654 ? 0.981 20.832 -2.125 1.00 96.19 654 LEU A CA 1
ATOM 5337 C C . LEU A 1 654 ? -0.303 20.840 -2.970 1.00 96.19 654 LEU A C 1
ATOM 5339 O O . LEU A 1 654 ? -0.717 19.783 -3.448 1.00 96.19 654 LEU A O 1
ATOM 5343 N N . CYS A 1 655 ? -0.897 22.016 -3.193 1.00 95.50 655 CYS A N 1
ATOM 5344 C CA . CYS A 1 655 ? -2.096 22.168 -4.020 1.00 95.50 655 CYS A CA 1
ATOM 5345 C C . CYS A 1 655 ? -1.846 21.690 -5.455 1.00 95.50 655 CYS A C 1
ATOM 5347 O O . CYS A 1 655 ? -2.632 20.926 -6.016 1.00 95.50 655 CYS A O 1
ATOM 5349 N N . VAL A 1 656 ? -0.722 22.108 -6.040 1.00 96.69 656 VAL A N 1
ATOM 5350 C CA . VAL A 1 656 ? -0.347 21.717 -7.402 1.00 96.69 656 VAL A CA 1
ATOM 5351 C C . VAL A 1 656 ? 0.042 20.240 -7.480 1.00 96.69 656 VAL A C 1
ATOM 5353 O O . VAL A 1 656 ? -0.298 19.575 -8.455 1.00 96.69 656 VAL A O 1
ATOM 5356 N N . ALA A 1 657 ? 0.714 19.698 -6.464 1.00 95.75 657 ALA A N 1
ATOM 5357 C CA . ALA A 1 657 ? 1.061 18.283 -6.403 1.00 95.75 657 ALA A CA 1
ATOM 5358 C C . ALA A 1 657 ? -0.191 17.399 -6.381 1.00 95.75 657 ALA A C 1
ATOM 5360 O O . ALA A 1 657 ? -0.217 16.376 -7.059 1.00 95.75 657 ALA A O 1
ATOM 5361 N N . ASP A 1 658 ? -1.232 17.800 -5.650 1.00 93.38 658 ASP A N 1
ATOM 5362 C CA . ASP A 1 658 ? -2.523 17.112 -5.662 1.00 93.38 658 ASP A CA 1
ATOM 5363 C C . ASP A 1 658 ? -3.213 17.228 -7.030 1.00 93.38 658 ASP A C 1
ATOM 5365 O O . ASP A 1 658 ? -3.577 16.214 -7.622 1.00 93.38 658 ASP A O 1
ATOM 5369 N N . MET A 1 659 ? -3.281 18.443 -7.590 1.00 93.69 659 MET A N 1
ATOM 5370 C CA . MET A 1 659 ? -3.870 18.709 -8.910 1.00 93.69 659 MET A CA 1
ATOM 5371 C C . MET A 1 659 ? -3.196 17.915 -10.039 1.00 93.69 659 MET A C 1
ATOM 5373 O O . MET A 1 659 ? -3.871 17.401 -10.928 1.00 93.69 659 MET A O 1
ATOM 5377 N N . TYR A 1 660 ? -1.868 17.799 -10.008 1.00 94.81 660 TYR A N 1
ATOM 5378 C CA . TYR A 1 660 ? -1.086 17.048 -10.993 1.00 94.81 660 TYR A CA 1
ATOM 5379 C C . TYR A 1 660 ? -0.907 15.569 -10.631 1.00 94.81 660 TYR A C 1
ATOM 5381 O O . TYR A 1 660 ? -0.146 14.867 -11.301 1.00 94.81 660 TYR A O 1
ATOM 5389 N N . LEU A 1 661 ? -1.609 15.073 -9.606 1.00 90.19 661 LEU A N 1
ATOM 5390 C CA . LEU A 1 661 ? -1.580 13.672 -9.170 1.00 90.19 661 LEU A CA 1
ATOM 5391 C C . LEU A 1 661 ? -0.162 13.165 -8.827 1.00 90.19 661 LEU A C 1
ATOM 5393 O O . LEU A 1 661 ? 0.170 11.997 -9.014 1.00 90.19 661 LEU A O 1
ATOM 5397 N N . LEU A 1 662 ? 0.691 14.044 -8.299 1.00 89.81 662 LEU A N 1
ATOM 5398 C CA . LEU A 1 662 ? 2.064 13.757 -7.876 1.00 89.81 662 LEU A CA 1
ATOM 5399 C C . LEU A 1 662 ? 2.089 13.336 -6.400 1.00 89.81 662 LEU A C 1
ATOM 5401 O O . LEU A 1 662 ? 2.500 14.089 -5.513 1.00 89.81 662 LEU A O 1
ATOM 5405 N N . THR A 1 663 ? 1.653 12.107 -6.123 1.00 83.50 663 THR A N 1
ATOM 5406 C CA . THR A 1 663 ? 1.485 11.577 -4.754 1.00 83.50 663 THR A CA 1
ATOM 5407 C C . THR A 1 663 ? 2.767 11.611 -3.915 1.00 83.50 663 THR A C 1
ATOM 5409 O O . THR A 1 663 ? 2.719 11.928 -2.724 1.00 83.50 663 THR A O 1
ATOM 5412 N N . GLY A 1 664 ? 3.931 11.337 -4.510 1.00 84.06 664 GLY A N 1
ATOM 5413 C CA . GLY A 1 664 ? 5.207 11.406 -3.798 1.00 84.06 664 GLY A CA 1
ATOM 5414 C C . GLY A 1 664 ? 5.650 12.838 -3.469 1.00 84.06 664 GLY A C 1
ATOM 5415 O O . GLY A 1 664 ? 6.162 13.068 -2.374 1.00 84.06 664 GLY A O 1
ATOM 5416 N N . LEU A 1 665 ? 5.368 13.822 -4.333 1.00 91.00 665 LEU A N 1
ATOM 5417 C CA . LEU A 1 665 ? 5.608 15.241 -4.027 1.00 91.00 665 LEU A CA 1
ATOM 5418 C C . LEU A 1 665 ? 4.680 15.722 -2.913 1.00 91.00 665 LEU A C 1
ATOM 5420 O O . LEU A 1 665 ? 5.113 16.374 -1.971 1.00 91.00 665 LEU A O 1
ATOM 5424 N N . LYS A 1 666 ? 3.414 15.314 -2.966 1.00 88.62 666 LYS A N 1
ATOM 5425 C CA . LYS A 1 666 ? 2.423 15.572 -1.921 1.00 88.62 666 LYS A CA 1
ATOM 5426 C C . LYS A 1 666 ? 2.864 15.022 -0.556 1.00 88.62 666 LYS A C 1
ATOM 5428 O O . LYS A 1 666 ? 2.754 15.716 0.455 1.00 88.62 666 LYS A O 1
ATOM 5433 N N . ARG A 1 667 ? 3.446 13.815 -0.520 1.00 82.88 667 ARG A N 1
ATOM 5434 C CA . ARG A 1 667 ? 4.082 13.254 0.689 1.00 82.88 667 ARG A CA 1
ATOM 5435 C C . ARG A 1 667 ? 5.273 14.091 1.164 1.00 82.88 667 ARG A C 1
ATOM 5437 O O . ARG A 1 667 ? 5.407 14.297 2.369 1.00 82.88 667 ARG A O 1
ATOM 5444 N N . LEU A 1 668 ? 6.117 14.573 0.249 1.00 85.50 668 LEU A N 1
ATOM 5445 C CA . LEU A 1 668 ? 7.256 15.434 0.578 1.00 85.50 668 LEU A CA 1
ATOM 5446 C C . LEU A 1 668 ? 6.793 16.766 1.189 1.00 85.50 668 LEU A C 1
ATOM 5448 O O . LEU A 1 668 ? 7.287 17.143 2.249 1.00 85.50 668 LEU A O 1
ATOM 5452 N N . CYS A 1 669 ? 5.778 17.409 0.603 1.00 91.81 669 CYS A N 1
ATOM 5453 C CA . CYS A 1 669 ? 5.131 18.591 1.174 1.00 91.81 669 CYS A CA 1
ATOM 5454 C C . CYS A 1 669 ? 4.602 18.312 2.584 1.00 91.81 669 CYS A C 1
ATOM 5456 O O . CYS A 1 669 ? 4.884 19.079 3.499 1.00 91.81 669 CYS A O 1
ATOM 5458 N N . GLY A 1 670 ? 3.905 17.187 2.790 1.00 86.25 670 GLY A N 1
ATOM 5459 C CA . GLY A 1 670 ? 3.420 16.776 4.110 1.00 86.25 670 GLY A CA 1
ATOM 5460 C C . GLY A 1 670 ? 4.540 16.597 5.144 1.00 86.25 670 GLY A C 1
ATOM 5461 O O . GLY A 1 670 ? 4.385 17.014 6.290 1.00 86.25 670 GLY A O 1
ATOM 5462 N N . LYS A 1 671 ? 5.691 16.036 4.744 1.00 84.19 671 LYS A N 1
ATOM 5463 C CA . LYS A 1 671 ? 6.875 15.896 5.612 1.00 84.19 671 LYS A CA 1
ATOM 5464 C C . LYS A 1 671 ? 7.457 17.256 6.006 1.00 84.19 671 LYS A C 1
ATOM 5466 O O . LYS A 1 671 ? 7.762 17.456 7.177 1.00 84.19 671 LYS A O 1
ATOM 5471 N N . THR A 1 672 ? 7.594 18.182 5.058 1.00 87.50 672 THR A N 1
ATOM 5472 C CA . THR A 1 672 ? 8.097 19.539 5.328 1.00 87.50 672 THR A CA 1
ATOM 5473 C C . THR A 1 672 ? 7.135 20.319 6.222 1.00 87.50 672 THR A C 1
ATOM 5475 O O . THR A 1 672 ? 7.551 20.939 7.197 1.00 87.50 672 THR A O 1
ATOM 5478 N N . LEU A 1 673 ? 5.834 20.227 5.944 1.00 90.69 673 LEU A N 1
ATOM 5479 C CA . LEU A 1 673 ? 4.775 20.832 6.747 1.00 90.69 673 LEU A CA 1
ATOM 5480 C C . LEU A 1 673 ? 4.767 20.318 8.193 1.00 90.69 673 LEU A C 1
ATOM 5482 O O . LEU A 1 673 ? 4.603 21.108 9.121 1.00 90.69 673 LEU A O 1
ATOM 5486 N N . ALA A 1 674 ? 5.017 19.024 8.403 1.00 87.69 674 ALA A N 1
ATOM 5487 C CA . ALA A 1 674 ? 5.079 18.438 9.739 1.00 87.69 674 ALA A CA 1
ATOM 5488 C C . ALA A 1 674 ? 6.164 19.070 10.631 1.00 87.69 674 ALA A C 1
ATOM 5490 O O . ALA A 1 674 ? 5.969 19.196 11.836 1.00 87.69 674 ALA A O 1
ATOM 5491 N N . MET A 1 675 ? 7.280 19.522 10.047 1.00 87.50 675 MET A N 1
ATOM 5492 C CA . MET A 1 675 ? 8.359 20.199 10.784 1.00 87.50 675 MET A CA 1
ATOM 5493 C C . MET A 1 675 ? 7.969 21.604 11.262 1.00 87.50 675 MET A C 1
ATOM 5495 O O . MET A 1 675 ? 8.671 22.190 12.080 1.00 87.50 675 MET A O 1
ATOM 5499 N N . THR A 1 676 ? 6.865 22.152 10.748 1.00 90.06 676 THR A N 1
ATOM 5500 C CA . THR A 1 676 ? 6.395 23.508 11.067 1.00 90.06 676 THR A CA 1
ATOM 5501 C C . THR A 1 676 ? 5.237 23.537 12.062 1.00 90.06 676 THR A C 1
ATOM 5503 O O . THR A 1 676 ? 4.758 24.622 12.386 1.00 90.06 676 THR A O 1
ATOM 5506 N N . ILE A 1 677 ? 4.777 22.377 12.549 1.00 93.12 677 ILE A N 1
ATOM 5507 C CA . ILE A 1 677 ? 3.641 22.292 13.476 1.00 93.12 677 ILE A CA 1
ATOM 5508 C C . ILE A 1 677 ? 3.959 23.052 14.769 1.00 93.12 677 ILE A C 1
ATOM 5510 O O . ILE A 1 677 ? 4.947 22.781 15.454 1.00 93.12 677 ILE A O 1
ATOM 5514 N N . CYS A 1 678 ? 3.082 23.984 15.118 1.00 94.44 678 CYS A N 1
ATOM 5515 C CA . CYS A 1 678 ? 3.116 24.753 16.349 1.00 94.44 678 CYS A CA 1
ATOM 5516 C C . CYS A 1 678 ? 1.693 25.007 16.866 1.00 94.44 678 CYS A C 1
ATOM 5518 O O . CYS A 1 678 ? 0.700 24.728 16.196 1.00 94.44 678 CYS A O 1
ATOM 5520 N N . GLU A 1 679 ? 1.589 25.562 18.070 1.00 93.44 679 GLU A N 1
ATOM 5521 C CA . GLU A 1 679 ? 0.309 25.873 18.718 1.00 93.44 679 GLU A CA 1
ATOM 5522 C C . GLU A 1 679 ? -0.589 26.799 17.890 1.00 93.44 679 GLU A C 1
ATOM 5524 O O . GLU A 1 679 ? -1.799 26.608 17.875 1.00 93.44 679 GLU A O 1
ATOM 5529 N N . GLU A 1 680 ? -0.007 27.751 17.158 1.00 93.31 680 GLU A N 1
ATOM 5530 C CA . GLU A 1 680 ? -0.759 28.727 16.358 1.00 93.31 680 GLU A CA 1
ATOM 5531 C C . GLU A 1 680 ? -1.316 28.138 15.054 1.00 93.31 680 GLU A C 1
ATOM 5533 O O . GLU A 1 680 ? -2.282 28.665 14.510 1.00 93.31 680 GLU A O 1
ATOM 5538 N N . ASN A 1 681 ? -0.715 27.065 14.523 1.00 94.12 681 ASN A N 1
ATOM 5539 C CA . ASN A 1 681 ? -1.084 26.531 13.210 1.00 94.12 681 ASN A CA 1
ATOM 5540 C C . ASN A 1 681 ? -1.672 25.115 13.241 1.00 94.12 681 ASN A C 1
ATOM 5542 O O . ASN A 1 681 ? -2.263 24.713 12.243 1.00 94.12 681 ASN A O 1
ATOM 5546 N N . VAL A 1 682 ? -1.569 24.364 14.345 1.00 96.19 682 VAL A N 1
ATOM 5547 C CA . VAL A 1 682 ? -1.914 22.929 14.383 1.00 96.19 682 VAL A CA 1
ATOM 5548 C C . VAL A 1 682 ? -3.345 22.625 13.915 1.00 96.19 682 VAL A C 1
ATOM 5550 O O . VAL A 1 682 ? -3.560 21.640 13.211 1.00 96.19 682 VAL A O 1
ATOM 5553 N N . LEU A 1 683 ? -4.314 23.487 14.240 1.00 95.50 683 LEU A N 1
ATOM 5554 C CA . LEU A 1 683 ? -5.712 23.340 13.822 1.00 95.50 683 LEU A CA 1
ATOM 5555 C C . LEU A 1 683 ? -5.874 23.494 12.302 1.00 95.50 683 LEU A C 1
ATOM 5557 O O . LEU A 1 683 ? -6.498 22.662 11.641 1.00 95.50 683 LEU A O 1
ATOM 5561 N N . TYR A 1 684 ? -5.259 24.534 11.733 1.00 94.00 684 TYR A N 1
ATOM 5562 C CA . TYR A 1 684 ? -5.229 24.761 10.288 1.00 94.00 684 TYR A CA 1
ATOM 5563 C C . TYR A 1 684 ? -4.469 23.643 9.563 1.00 94.00 684 TYR A C 1
ATOM 5565 O O . TYR A 1 684 ? -4.955 23.101 8.570 1.00 94.00 684 TYR A O 1
ATOM 5573 N N . MET A 1 685 ? -3.313 23.243 10.099 1.00 94.44 685 MET A N 1
ATOM 5574 C CA . MET A 1 685 ? -2.489 22.148 9.590 1.00 94.44 685 MET A CA 1
ATOM 5575 C C . MET A 1 685 ? -3.270 20.838 9.514 1.00 94.44 685 MET A C 1
ATOM 5577 O O . MET A 1 685 ? -3.204 20.149 8.498 1.00 94.44 685 MET A O 1
ATOM 5581 N N . TRP A 1 686 ? -4.055 20.522 10.543 1.00 94.94 686 TRP A N 1
ATOM 5582 C CA . TRP A 1 686 ? -4.904 19.336 10.560 1.00 94.94 686 TRP A CA 1
ATOM 5583 C C . TRP A 1 686 ? -6.029 19.406 9.523 1.00 94.94 686 TRP A C 1
ATOM 5585 O O . TRP A 1 686 ? -6.215 18.449 8.770 1.00 94.94 686 TRP A O 1
ATOM 5595 N N . LYS A 1 687 ? -6.724 20.553 9.400 1.00 92.62 687 LYS A N 1
ATOM 5596 C CA . LYS A 1 687 ? -7.732 20.758 8.339 1.00 92.62 687 LYS A CA 1
ATOM 5597 C C . LYS A 1 687 ? -7.129 20.514 6.955 1.00 92.62 687 LYS A C 1
ATOM 5599 O O . LYS A 1 687 ? -7.720 19.811 6.136 1.00 92.62 687 LYS A O 1
ATOM 5604 N N . MET A 1 688 ? -5.943 21.068 6.701 1.00 92.31 688 MET A N 1
ATOM 5605 C CA . MET A 1 688 ? -5.233 20.884 5.434 1.00 92.31 688 MET A CA 1
ATOM 5606 C C . MET A 1 688 ? -4.794 19.431 5.239 1.00 92.31 688 MET A C 1
ATOM 5608 O O . MET A 1 688 ? -4.978 18.880 4.155 1.00 92.31 688 MET A O 1
ATOM 5612 N N . ALA A 1 689 ? -4.277 18.776 6.280 1.00 88.88 689 ALA A N 1
ATOM 5613 C CA . ALA A 1 689 ? -3.905 17.368 6.223 1.00 88.88 689 ALA A CA 1
ATOM 5614 C C . ALA A 1 689 ? -5.096 16.492 5.821 1.00 88.88 689 ALA A C 1
ATOM 5616 O O . ALA A 1 689 ? -4.960 15.653 4.935 1.00 88.88 689 ALA A O 1
ATOM 5617 N N . LYS A 1 690 ? -6.277 16.741 6.393 1.00 87.31 690 LYS A N 1
ATOM 5618 C CA . LYS A 1 690 ? -7.504 16.017 6.057 1.00 87.31 690 LYS A CA 1
ATOM 5619 C C . LYS A 1 690 ? -7.990 16.312 4.637 1.00 87.31 690 LYS A C 1
ATOM 5621 O O . LYS A 1 690 ? -8.262 15.378 3.883 1.00 87.31 690 LYS A O 1
ATOM 5626 N N . LEU A 1 691 ? -8.033 17.589 4.244 1.00 89.12 691 LEU A N 1
ATOM 5627 C CA . LEU A 1 691 ? -8.431 18.024 2.899 1.00 89.12 691 LEU A CA 1
ATOM 5628 C C . LEU A 1 691 ? -7.579 17.348 1.817 1.00 89.12 691 LEU A C 1
ATOM 5630 O O . LEU A 1 691 ? -8.105 16.795 0.853 1.00 89.12 691 LEU A O 1
ATOM 5634 N N . PHE A 1 692 ? -6.263 17.332 2.022 1.00 84.31 692 PHE A N 1
ATOM 5635 C CA . PHE A 1 692 ? -5.312 16.690 1.127 1.00 84.31 692 PHE A CA 1
ATOM 5636 C C . PHE A 1 692 ? -5.088 15.207 1.455 1.00 84.31 692 PHE A C 1
ATOM 5638 O O . PHE A 1 692 ? -4.213 14.601 0.859 1.00 84.31 692 PHE A O 1
ATOM 5645 N N . ARG A 1 693 ? -5.841 14.552 2.345 1.00 80.44 693 ARG A N 1
ATOM 5646 C CA . ARG A 1 693 ? -5.664 13.114 2.665 1.00 80.44 693 ARG A CA 1
ATOM 5647 C C . ARG A 1 693 ? -4.209 12.728 3.022 1.00 80.44 693 ARG A C 1
ATOM 5649 O O . ARG A 1 693 ? -3.676 11.728 2.541 1.00 80.44 693 ARG A O 1
ATOM 5656 N N . LEU A 1 694 ? -3.536 13.546 3.830 1.00 78.50 694 LEU A N 1
ATOM 5657 C CA . LEU A 1 694 ? -2.169 13.351 4.320 1.00 78.50 694 LEU A CA 1
ATOM 5658 C C . LEU A 1 694 ? -2.176 12.685 5.706 1.00 78.50 694 LEU A C 1
ATOM 5660 O O . LEU A 1 694 ? -1.903 13.338 6.711 1.00 78.50 694 LEU A O 1
ATOM 5664 N N . SER A 1 695 ? -2.427 11.375 5.769 1.00 77.56 695 SER A N 1
ATOM 5665 C CA . SER A 1 695 ? -2.647 10.654 7.040 1.00 77.56 695 SER A CA 1
ATOM 5666 C C . SER A 1 695 ? -1.510 10.793 8.061 1.00 77.56 695 SER A C 1
ATOM 5668 O O . SER A 1 695 ? -1.764 10.901 9.254 1.00 77.56 695 SER A O 1
ATOM 5670 N N . ARG A 1 696 ? -0.244 10.842 7.616 1.00 73.50 696 ARG A N 1
ATOM 5671 C CA . ARG A 1 696 ? 0.901 11.053 8.524 1.00 73.50 696 ARG A CA 1
ATOM 5672 C C . ARG A 1 696 ? 0.902 12.453 9.141 1.00 73.50 696 ARG A C 1
ATOM 5674 O O . ARG A 1 696 ? 1.264 12.595 10.301 1.00 73.50 696 ARG A O 1
ATOM 5681 N N . LEU A 1 697 ? 0.547 13.477 8.365 1.00 81.94 697 LEU A N 1
ATOM 5682 C CA . LEU A 1 697 ? 0.471 14.845 8.876 1.00 81.94 697 LEU A CA 1
ATOM 5683 C C . LEU A 1 697 ? -0.734 14.996 9.815 1.00 81.94 697 LEU A C 1
ATOM 5685 O O . LEU A 1 697 ? -0.601 15.628 10.852 1.00 81.94 697 LEU A O 1
ATOM 5689 N N . GLU A 1 698 ? -1.863 14.360 9.485 1.00 84.75 698 GLU A N 1
ATOM 5690 C CA . GLU A 1 698 ? -3.059 14.295 10.336 1.00 84.75 698 GLU A CA 1
ATOM 5691 C C . GLU A 1 698 ? -2.723 13.705 11.715 1.00 84.75 698 GLU A C 1
ATOM 5693 O O . GLU A 1 698 ? -2.965 14.362 12.726 1.00 84.75 698 GLU A O 1
ATOM 5698 N N . ASP A 1 699 ? -2.067 12.537 11.750 1.00 79.81 699 ASP A N 1
ATOM 5699 C CA . ASP A 1 699 ? -1.637 11.866 12.986 1.00 79.81 699 ASP A CA 1
ATOM 5700 C C . ASP A 1 699 ? -0.707 12.757 13.825 1.00 79.81 699 ASP A C 1
ATOM 5702 O O . ASP A 1 699 ? -0.974 12.995 15.002 1.00 79.81 699 ASP A O 1
ATOM 5706 N N . LEU A 1 700 ? 0.324 13.348 13.208 1.00 80.12 700 LEU A N 1
ATOM 5707 C CA . LEU A 1 700 ? 1.256 14.253 13.893 1.00 80.12 700 LEU A CA 1
ATOM 5708 C C . LEU A 1 700 ? 0.565 15.508 14.444 1.00 80.12 700 LEU A C 1
ATOM 5710 O O . LEU A 1 700 ? 0.900 15.965 15.538 1.00 80.12 700 LEU A O 1
ATOM 5714 N N . CYS A 1 701 ? -0.411 16.059 13.718 1.00 90.75 701 CYS A N 1
ATOM 5715 C CA . CYS A 1 701 ? -1.223 17.158 14.220 1.00 90.75 701 CYS A CA 1
ATOM 5716 C C . CYS A 1 701 ? -2.046 16.721 15.436 1.00 90.75 701 CYS A C 1
ATOM 5718 O O . CYS A 1 701 ? -2.019 17.419 16.445 1.00 90.75 701 CYS A O 1
ATOM 5720 N N . THR A 1 702 ? -2.724 15.570 15.390 1.00 90.81 702 THR A N 1
ATOM 5721 C CA . THR A 1 702 ? -3.515 15.071 16.533 1.00 90.81 702 THR A CA 1
ATOM 5722 C C . THR A 1 702 ? -2.651 14.716 17.744 1.00 90.81 702 THR A C 1
ATOM 5724 O O . THR A 1 702 ? -3.030 15.025 18.873 1.00 90.81 702 THR A O 1
ATOM 5727 N N . GLU A 1 703 ? -1.449 14.173 17.529 1.00 86.19 703 GLU A N 1
ATOM 5728 C CA . GLU A 1 703 ? -0.463 13.929 18.584 1.00 86.19 703 GLU A CA 1
ATOM 5729 C C . GLU A 1 703 ? -0.036 15.250 19.245 1.00 86.19 703 GLU A C 1
ATOM 5731 O O . GLU A 1 703 ? 0.048 15.350 20.472 1.00 86.19 703 GLU A O 1
ATOM 5736 N N . TYR A 1 704 ? 0.203 16.295 18.445 1.00 92.25 704 TYR A N 1
ATOM 5737 C CA . TYR A 1 704 ? 0.530 17.621 18.962 1.00 92.25 704 TYR A CA 1
ATOM 5738 C C . TYR A 1 704 ? -0.653 18.251 19.710 1.00 92.25 704 TYR A C 1
ATOM 5740 O O . TYR A 1 704 ? -0.462 18.766 20.810 1.00 92.25 704 TYR A O 1
ATOM 5748 N N . MET A 1 705 ? -1.876 18.158 19.174 1.00 94.81 705 MET A N 1
ATOM 5749 C CA . MET A 1 705 ? -3.096 18.632 19.842 1.00 94.81 705 MET A CA 1
ATOM 5750 C C . MET A 1 705 ? -3.290 17.959 21.200 1.00 94.81 705 MET A C 1
ATOM 5752 O O . MET A 1 705 ? -3.513 18.651 22.188 1.00 94.81 705 MET A O 1
ATOM 5756 N N . ALA A 1 706 ? -3.121 16.636 21.281 1.00 92.00 706 ALA A N 1
ATOM 5757 C CA . ALA A 1 706 ? -3.194 15.885 22.532 1.00 92.00 706 ALA A CA 1
ATOM 5758 C C . ALA A 1 706 ? -2.188 16.388 23.582 1.00 92.00 706 ALA A C 1
ATOM 5760 O O . ALA A 1 706 ? -2.502 16.441 24.773 1.00 92.00 706 ALA A O 1
ATOM 5761 N N . LYS A 1 707 ? -0.988 16.815 23.161 1.00 90.44 707 LYS A N 1
ATOM 5762 C CA . LYS A 1 707 ? 0.020 17.390 24.069 1.00 90.44 707 LYS A CA 1
ATOM 5763 C C . LYS A 1 707 ? -0.423 18.729 24.664 1.00 90.44 707 LYS A C 1
ATOM 5765 O O . LYS A 1 707 ? -0.079 18.990 25.815 1.00 90.44 707 LYS A O 1
ATOM 5770 N N . ILE A 1 708 ? -1.171 19.545 23.916 1.00 93.69 708 ILE A N 1
ATOM 5771 C CA . ILE A 1 708 ? -1.549 20.920 24.295 1.00 93.69 708 ILE A CA 1
ATOM 5772 C C . ILE A 1 708 ? -3.049 21.114 24.565 1.00 93.69 708 ILE A C 1
ATOM 5774 O O . ILE A 1 708 ? -3.503 22.256 24.647 1.00 93.69 708 ILE A O 1
ATOM 5778 N N . ILE A 1 709 ? -3.814 20.027 24.699 1.00 94.88 709 ILE A N 1
ATOM 5779 C CA . ILE A 1 709 ? -5.282 20.057 24.665 1.00 94.88 709 ILE A CA 1
ATOM 5780 C C . ILE A 1 709 ? -5.897 21.006 25.698 1.00 94.88 709 ILE A C 1
ATOM 5782 O O . ILE A 1 709 ? -6.829 21.724 25.366 1.00 94.88 709 ILE A O 1
ATOM 5786 N N . GLU A 1 710 ? -5.309 21.114 26.892 1.00 93.06 710 GLU A N 1
ATOM 5787 C CA . GLU A 1 710 ? -5.757 22.007 27.976 1.00 93.06 710 GLU A CA 1
ATOM 5788 C C . GLU A 1 710 ? -5.823 23.482 27.556 1.00 93.06 710 GLU A C 1
ATOM 5790 O O . GLU A 1 710 ? -6.666 24.226 28.041 1.00 93.06 710 GLU A O 1
ATOM 5795 N N . ARG A 1 711 ? -4.946 23.906 26.639 1.00 93.12 711 ARG A N 1
ATOM 5796 C CA . ARG A 1 711 ? -4.938 25.265 26.073 1.00 93.12 711 ARG A CA 1
ATOM 5797 C C . ARG A 1 711 ? -5.775 25.353 24.802 1.00 93.12 711 ARG A C 1
ATOM 5799 O O . ARG A 1 711 ? -6.356 26.391 24.506 1.00 93.12 711 ARG A O 1
ATOM 5806 N N . LEU A 1 712 ? -5.834 24.261 24.044 1.00 93.00 712 LEU A N 1
ATOM 5807 C CA . LEU A 1 712 ? -6.539 24.199 22.768 1.00 93.00 712 LEU A CA 1
ATOM 5808 C C . LEU A 1 712 ? -8.064 24.230 22.946 1.00 93.00 712 LEU A C 1
ATOM 5810 O O . LEU A 1 712 ? -8.755 24.803 22.110 1.00 93.00 712 LEU A O 1
ATOM 5814 N N . VAL A 1 713 ? -8.590 23.672 24.044 1.00 93.56 713 VAL A N 1
ATOM 5815 C CA . VAL A 1 713 ? -10.032 23.704 24.361 1.00 93.56 713 VAL A CA 1
ATOM 5816 C C . VAL A 1 713 ? -10.565 25.111 24.636 1.00 93.56 713 VAL A C 1
ATOM 5818 O O . VAL A 1 713 ? -11.758 25.354 24.474 1.00 93.56 713 VAL A O 1
ATOM 5821 N N . GLU A 1 714 ? -9.695 26.058 24.997 1.00 91.19 714 GLU A N 1
ATOM 5822 C CA . GLU A 1 714 ? -10.064 27.468 25.163 1.00 91.19 714 GLU A CA 1
ATOM 5823 C C . GLU A 1 714 ? -10.231 28.188 23.811 1.00 91.19 714 GLU A C 1
ATOM 5825 O O . GLU A 1 714 ? -10.825 29.269 23.748 1.00 91.19 714 GLU A O 1
ATOM 5830 N N . GLN A 1 715 ? -9.721 27.606 22.718 1.00 92.81 715 GLN A N 1
ATOM 5831 C CA . GLN A 1 715 ? -9.804 28.188 21.383 1.00 92.81 715 GLN A CA 1
ATOM 5832 C C . GLN A 1 715 ? -11.140 27.818 20.714 1.00 92.81 715 GLN A C 1
ATOM 5834 O O . GLN A 1 715 ? -11.434 26.634 20.527 1.00 92.81 715 GLN A O 1
ATOM 5839 N N . PRO A 1 716 ? -11.950 28.802 20.273 1.00 91.25 716 PRO A N 1
ATOM 5840 C CA . PRO A 1 716 ? -13.251 28.529 19.654 1.00 91.25 716 PRO A CA 1
ATOM 5841 C C . PRO A 1 716 ? -13.132 27.752 18.333 1.00 91.25 716 PRO A C 1
ATOM 5843 O O . PRO A 1 716 ? -14.047 27.027 17.952 1.00 91.25 716 PRO A O 1
ATOM 5846 N N . GLU A 1 717 ? -11.991 27.864 17.657 1.00 93.06 717 GLU A N 1
ATOM 5847 C CA . GLU A 1 717 ? -11.702 27.203 16.384 1.00 93.06 717 GLU A CA 1
ATOM 5848 C C . GLU A 1 717 ? -11.694 25.672 16.508 1.00 93.06 717 GLU A C 1
ATOM 5850 O O . GLU A 1 717 ? -12.181 24.985 15.608 1.00 93.06 717 GLU A O 1
ATOM 5855 N N . LEU A 1 718 ? -11.220 25.116 17.633 1.00 93.81 718 LEU A N 1
ATOM 5856 C CA . LEU A 1 718 ? -11.278 23.670 17.882 1.00 93.81 718 LEU A CA 1
ATOM 5857 C C . LEU A 1 718 ? -12.735 23.191 17.959 1.00 93.81 718 LEU A C 1
ATOM 5859 O O . LEU A 1 718 ? -13.089 22.161 17.387 1.00 93.81 718 LEU A O 1
ATOM 5863 N N . ALA A 1 719 ? -13.594 23.964 18.623 1.00 92.00 719 ALA A N 1
ATOM 5864 C CA . ALA A 1 719 ? -15.011 23.657 18.766 1.00 92.00 719 ALA A CA 1
ATOM 5865 C C . ALA A 1 719 ? -15.740 23.636 17.409 1.00 92.00 719 ALA A C 1
ATOM 5867 O O . ALA A 1 719 ? -16.604 22.790 17.174 1.00 92.00 719 ALA A O 1
ATOM 5868 N N . GLU A 1 720 ? -15.393 24.557 16.507 1.00 91.38 720 GLU A N 1
ATOM 5869 C CA . GLU A 1 720 ? -15.916 24.584 15.137 1.00 91.38 720 GLU A CA 1
ATOM 5870 C C . GLU A 1 720 ? -15.432 23.382 14.324 1.00 91.38 720 GLU A C 1
ATOM 5872 O O . GLU A 1 720 ? -16.241 22.732 13.665 1.00 91.38 720 GLU A O 1
ATOM 5877 N N . ILE A 1 721 ? -14.147 23.029 14.434 1.00 91.44 721 ILE A N 1
ATOM 5878 C CA . ILE A 1 721 ? -13.575 21.858 13.758 1.00 91.44 721 ILE A CA 1
ATOM 5879 C C . ILE A 1 721 ? -14.286 20.575 14.170 1.00 91.44 721 ILE A C 1
ATOM 5881 O O . ILE A 1 721 ? -14.659 19.788 13.307 1.00 91.44 721 ILE A O 1
ATOM 5885 N N . ILE A 1 722 ? -14.490 20.360 15.471 1.00 92.06 722 ILE A N 1
ATOM 5886 C CA . ILE A 1 722 ? -15.148 19.147 15.972 1.00 92.06 722 ILE A CA 1
ATOM 5887 C C . ILE A 1 722 ? -16.589 19.063 15.443 1.00 92.06 722 ILE A C 1
ATOM 5889 O O . ILE A 1 722 ? -17.040 17.985 15.064 1.00 92.06 722 ILE A O 1
ATOM 5893 N N . LYS A 1 723 ? -17.307 20.192 15.351 1.00 89.12 723 LYS A N 1
ATOM 5894 C CA . LYS A 1 723 ? -18.656 20.232 14.758 1.00 89.12 723 LYS A CA 1
ATOM 5895 C C . LYS A 1 723 ? -18.650 19.910 13.268 1.00 89.12 723 LYS A C 1
ATOM 5897 O O . LYS A 1 723 ? -19.501 19.147 12.820 1.00 89.12 723 LYS A O 1
ATOM 5902 N N . GLU A 1 724 ? -17.723 20.492 12.508 1.00 87.12 724 GLU A N 1
ATOM 5903 C CA . GLU A 1 724 ? -17.549 20.200 11.079 1.00 87.12 724 GLU A CA 1
ATOM 5904 C C . GLU A 1 724 ? -17.229 18.716 10.861 1.00 87.12 724 GLU A C 1
ATOM 5906 O O . GLU A 1 724 ? -17.817 18.069 9.996 1.00 87.12 724 GLU A O 1
ATOM 5911 N N . ASP A 1 725 ? -16.336 18.168 11.685 1.00 84.88 725 ASP A N 1
ATOM 5912 C CA . ASP A 1 725 ? -15.900 16.777 11.626 1.00 84.88 725 ASP A CA 1
ATOM 5913 C C . ASP A 1 725 ? -17.026 15.793 11.963 1.00 84.88 725 ASP A C 1
ATOM 5915 O O . ASP A 1 725 ? -17.217 14.798 11.265 1.00 84.88 725 ASP A O 1
ATOM 5919 N N . ALA A 1 726 ? -17.824 16.111 12.984 1.00 83.12 726 ALA A N 1
ATOM 5920 C CA . ALA A 1 726 ? -19.012 15.348 13.345 1.00 83.12 726 ALA A CA 1
ATOM 5921 C C . ALA A 1 726 ? -20.094 15.407 12.253 1.00 83.12 726 ALA A C 1
ATOM 5923 O O . ALA A 1 726 ? -20.745 14.403 11.979 1.00 83.12 726 ALA A O 1
ATOM 5924 N N . ALA A 1 727 ? -20.285 16.565 11.613 1.00 80.81 727 ALA A N 1
ATOM 5925 C CA . ALA A 1 727 ? -21.287 16.750 10.562 1.00 80.81 727 ALA A CA 1
ATOM 5926 C C . ALA A 1 727 ? -20.921 16.069 9.232 1.00 80.81 727 ALA A C 1
ATOM 5928 O O . ALA A 1 727 ? -21.807 15.806 8.422 1.00 80.81 727 ALA A O 1
ATOM 5929 N N . ALA A 1 728 ? -19.638 15.787 8.992 1.00 72.62 728 ALA A N 1
ATOM 5930 C CA . ALA A 1 728 ? -19.167 15.113 7.781 1.00 72.62 728 ALA A CA 1
ATOM 5931 C C . ALA A 1 728 ? -19.490 13.604 7.741 1.00 72.62 728 ALA A C 1
ATOM 5933 O O . ALA A 1 728 ? -19.249 12.957 6.722 1.00 72.62 728 ALA A O 1
ATOM 5934 N N . LEU A 1 729 ? -20.007 13.035 8.832 1.00 69.00 729 LEU A N 1
ATOM 5935 C CA . LEU A 1 729 ? -20.434 11.642 8.912 1.00 69.00 729 LEU A CA 1
ATOM 5936 C C . LEU A 1 729 ? -21.893 11.517 8.441 1.00 69.00 729 LEU A C 1
ATOM 5938 O O . LEU A 1 729 ? -22.817 11.932 9.144 1.00 69.00 729 LEU A O 1
ATOM 5942 N N . GLU A 1 730 ? -22.102 10.956 7.246 1.00 53.72 730 GLU A N 1
ATOM 5943 C CA . GLU A 1 730 ? -23.442 10.582 6.770 1.00 53.72 730 GLU A CA 1
ATOM 5944 C C . GLU A 1 730 ? -24.059 9.542 7.726 1.00 53.72 730 GLU A C 1
ATOM 5946 O O . GLU A 1 730 ? -23.376 8.623 8.173 1.00 53.72 730 GLU A O 1
ATOM 5951 N N . ASP A 1 731 ? -25.335 9.727 8.078 1.00 58.34 731 ASP A N 1
ATOM 5952 C CA . ASP A 1 731 ? -26.103 8.875 9.004 1.00 58.34 731 ASP A CA 1
ATOM 5953 C C . ASP A 1 731 ? -25.580 8.785 10.457 1.00 58.34 731 ASP A C 1
ATOM 5955 O O . ASP A 1 731 ? -25.890 7.828 11.171 1.00 58.34 731 ASP A O 1
ATOM 5959 N N . ARG A 1 732 ? -24.852 9.809 10.939 1.00 61.81 732 ARG A N 1
ATOM 5960 C CA . ARG A 1 732 ? -24.372 9.887 12.334 1.00 61.81 732 ARG A CA 1
ATOM 5961 C C . ARG A 1 732 ? -25.521 9.830 13.355 1.00 61.81 732 ARG A C 1
ATOM 5963 O O . ARG A 1 732 ? -26.364 10.729 13.407 1.00 61.81 732 ARG A O 1
ATOM 5970 N N . GLN A 1 733 ? -25.496 8.835 14.239 1.00 54.56 733 GLN A N 1
ATOM 5971 C CA . GLN A 1 733 ? -26.312 8.776 15.455 1.00 54.56 733 GLN A CA 1
ATOM 5972 C C . GLN A 1 733 ? -25.690 9.620 16.579 1.00 54.56 733 GLN A C 1
ATOM 5974 O O . GLN A 1 733 ? -24.482 9.845 16.614 1.00 54.56 733 GLN A O 1
ATOM 5979 N N . GLU A 1 734 ? -26.499 10.075 17.542 1.00 53.56 734 GLU A N 1
ATOM 5980 C CA . GLU A 1 734 ? -26.031 10.934 18.647 1.00 53.56 734 GLU A CA 1
ATOM 5981 C C . GLU A 1 734 ? -24.884 10.321 19.470 1.00 53.56 734 GLU A C 1
ATOM 5983 O O . GLU A 1 734 ? -24.136 11.076 20.067 1.00 53.56 734 GLU A O 1
ATOM 5988 N N . THR A 1 735 ? -24.695 8.996 19.454 1.00 53.91 735 THR A N 1
ATOM 5989 C CA . THR A 1 735 ? -23.625 8.281 20.177 1.00 53.91 735 THR A CA 1
ATOM 5990 C C . THR A 1 735 ? -22.414 7.903 19.321 1.00 53.91 735 THR A C 1
ATOM 5992 O O . THR A 1 735 ? -21.527 7.196 19.801 1.00 53.91 735 THR A O 1
ATOM 5995 N N . ASP A 1 736 ? -22.393 8.279 18.043 1.00 59.34 736 ASP A N 1
ATOM 5996 C CA . ASP A 1 736 ? -21.301 7.906 17.147 1.00 59.34 736 ASP A CA 1
ATOM 5997 C C . ASP A 1 736 ? -20.056 8.741 17.428 1.00 59.34 736 ASP A C 1
ATOM 5999 O O . ASP A 1 736 ? -20.118 9.962 17.631 1.00 59.34 736 ASP A O 1
ATOM 6003 N N . SER A 1 737 ? -18.908 8.068 17.421 1.00 72.31 737 SER A N 1
ATOM 6004 C CA . SER A 1 737 ? -17.646 8.688 17.780 1.00 72.31 737 SER A CA 1
ATOM 6005 C C . SER A 1 737 ? -17.216 9.723 16.740 1.00 72.31 737 SER A C 1
ATOM 6007 O O . SER A 1 737 ? -17.439 9.560 15.536 1.00 72.31 737 SER A O 1
ATOM 6009 N N . VAL A 1 738 ? -16.631 10.828 17.206 1.00 81.44 738 VAL A N 1
ATOM 6010 C CA . VAL A 1 738 ? -16.116 11.872 16.317 1.00 81.44 738 VAL A CA 1
ATOM 6011 C C . VAL A 1 738 ? -14.654 11.548 15.994 1.00 81.44 738 VAL A C 1
ATOM 6013 O O . VAL A 1 738 ? -13.838 11.515 16.915 1.00 81.44 738 VAL A O 1
ATOM 6016 N N . PRO A 1 739 ? -14.307 11.331 14.713 1.00 82.81 739 PRO A N 1
ATOM 6017 C CA . PRO A 1 739 ? -12.968 11.009 14.238 1.00 82.81 739 PRO A CA 1
ATOM 6018 C C . PRO A 1 739 ? -11.839 11.768 14.961 1.00 82.81 739 PRO A C 1
ATOM 6020 O O . PRO A 1 739 ? -11.006 11.165 15.640 1.00 82.81 739 PRO A O 1
ATOM 6023 N N . LEU A 1 740 ? -11.837 13.097 14.880 1.00 89.19 740 LEU A N 1
ATOM 6024 C CA . LEU A 1 740 ? -10.816 13.932 15.510 1.00 89.19 740 LEU A CA 1
ATOM 6025 C C . LEU A 1 740 ? -10.718 13.709 17.028 1.00 89.19 740 LEU A C 1
ATOM 6027 O O . LEU A 1 740 ? -9.623 13.668 17.587 1.00 89.19 740 LEU A O 1
ATOM 6031 N N . VAL A 1 741 ? -11.862 13.566 17.696 1.00 89.31 741 VAL A N 1
ATOM 6032 C CA . VAL A 1 741 ? -11.933 13.379 19.150 1.00 89.31 741 VAL A CA 1
ATOM 6033 C C . VAL A 1 741 ? -11.312 12.041 19.543 1.00 89.31 741 VAL A C 1
ATOM 6035 O O . VAL A 1 741 ? -10.530 11.989 20.491 1.00 89.31 741 VAL A O 1
ATOM 6038 N N . ASP A 1 742 ? -11.594 10.978 18.791 1.00 85.56 742 ASP A N 1
ATOM 6039 C CA . ASP A 1 742 ? -11.011 9.655 19.021 1.00 85.56 742 ASP A CA 1
ATOM 6040 C C . ASP A 1 742 ? -9.489 9.655 18.856 1.00 85.56 742 ASP A C 1
ATOM 6042 O O . ASP A 1 742 ? -8.791 9.051 19.672 1.00 85.56 742 ASP A O 1
ATOM 6046 N N . ASP A 1 743 ? -8.961 10.359 17.851 1.00 83.06 743 ASP A N 1
ATOM 6047 C CA . ASP A 1 743 ? -7.512 10.448 17.632 1.00 83.06 743 ASP A CA 1
ATOM 6048 C C . ASP A 1 743 ? -6.822 11.196 18.779 1.00 83.06 743 ASP A C 1
ATOM 6050 O O . ASP A 1 743 ? -5.795 10.750 19.297 1.00 83.06 743 ASP A O 1
ATOM 6054 N N . ILE A 1 744 ? -7.410 12.310 19.234 1.00 89.69 744 ILE A N 1
ATOM 6055 C CA . ILE A 1 744 ? -6.898 13.062 20.385 1.00 89.69 744 ILE A CA 1
ATOM 6056 C C . ILE A 1 744 ? -6.940 12.184 21.646 1.00 89.69 744 ILE A C 1
ATOM 6058 O O . ILE A 1 744 ? -5.932 12.076 22.348 1.00 89.69 744 ILE A O 1
ATOM 6062 N N . ARG A 1 745 ? -8.064 11.504 21.921 1.00 88.44 745 ARG A N 1
ATOM 6063 C CA . ARG A 1 745 ? -8.206 10.576 23.060 1.00 88.44 745 ARG A CA 1
ATOM 6064 C C . ARG A 1 745 ? -7.174 9.447 22.996 1.00 88.44 745 ARG A C 1
ATOM 6066 O O . ARG A 1 745 ? -6.553 9.129 24.012 1.00 88.44 745 ARG A O 1
ATOM 6073 N N . TYR A 1 746 ? -6.958 8.869 21.814 1.00 83.69 746 TYR A N 1
ATOM 6074 C CA . TYR A 1 746 ? -5.960 7.826 21.589 1.00 83.69 746 TYR A CA 1
ATOM 6075 C C . TYR A 1 746 ? -4.552 8.309 21.950 1.00 83.69 746 TYR A C 1
ATOM 6077 O O . TYR A 1 746 ? -3.854 7.629 22.702 1.00 83.69 746 TYR A O 1
ATOM 6085 N N . HIS A 1 747 ? -4.149 9.494 21.482 1.00 80.19 747 HIS A N 1
ATOM 6086 C CA . HIS A 1 747 ? -2.825 10.060 21.767 1.00 80.19 747 HIS A CA 1
ATOM 6087 C C . HIS A 1 747 ? -2.643 10.505 23.222 1.00 80.19 747 HIS A C 1
ATOM 6089 O O . HIS A 1 747 ? -1.536 10.429 23.761 1.00 80.19 747 HIS A O 1
ATOM 6095 N N . ILE A 1 748 ? -3.717 10.918 23.898 1.00 84.12 748 ILE A N 1
ATOM 6096 C CA . ILE A 1 748 ? -3.687 11.155 25.348 1.00 84.12 748 ILE A CA 1
ATOM 6097 C C . ILE A 1 748 ? -3.448 9.831 26.096 1.00 84.12 748 ILE A C 1
ATOM 6099 O O . ILE A 1 748 ? -2.613 9.776 26.999 1.00 84.12 748 ILE A O 1
ATOM 6103 N N . ALA A 1 749 ? -4.127 8.749 25.701 1.00 76.81 749 ALA A N 1
ATOM 6104 C CA . ALA A 1 749 ? -4.040 7.449 26.370 1.00 76.81 749 ALA A CA 1
ATOM 6105 C C . ALA A 1 749 ? -2.741 6.675 26.068 1.00 76.81 749 ALA A C 1
ATOM 6107 O O . ALA A 1 749 ? -2.219 5.974 26.938 1.00 76.81 749 ALA A O 1
ATOM 6108 N N . SER A 1 750 ? -2.202 6.792 24.852 1.00 69.12 750 SER A N 1
ATOM 6109 C CA . SER A 1 750 ? -1.026 6.041 24.384 1.00 69.12 750 SER A CA 1
ATOM 6110 C C . SER A 1 750 ? 0.284 6.462 25.067 1.00 69.12 750 SER A C 1
ATOM 6112 O O . SER A 1 750 ? 1.217 5.664 25.167 1.00 69.12 750 SER A O 1
ATOM 6114 N N . ASN A 1 751 ? 0.337 7.682 25.612 1.00 62.31 751 ASN A N 1
ATOM 6115 C CA . ASN A 1 751 ? 1.518 8.256 26.265 1.00 62.31 751 ASN A CA 1
ATOM 6116 C C . ASN A 1 751 ? 1.638 7.938 27.773 1.00 62.31 751 ASN A C 1
ATOM 6118 O O . ASN A 1 751 ? 2.564 8.400 28.447 1.00 62.31 751 ASN A O 1
ATOM 6122 N N . VAL A 1 752 ? 0.740 7.122 28.333 1.00 69.12 752 VAL A N 1
ATOM 6123 C CA . VAL A 1 752 ? 0.655 6.884 29.781 1.00 69.12 752 VAL A CA 1
ATOM 6124 C C . VAL A 1 752 ? 1.520 5.698 30.225 1.00 69.12 752 VAL A C 1
ATOM 6126 O O . VAL A 1 752 ? 1.141 4.537 30.091 1.00 69.12 752 VAL A O 1
ATOM 6129 N N . GLN A 1 753 ? 2.689 5.981 30.813 1.00 59.44 753 GLN A N 1
ATOM 6130 C CA . GLN A 1 753 ? 3.614 4.947 31.324 1.00 59.44 753 GLN A CA 1
ATOM 6131 C C . GLN A 1 753 ? 3.773 4.934 32.857 1.00 59.44 753 GLN A C 1
ATOM 6133 O O . GLN A 1 753 ? 4.356 4.003 33.414 1.00 59.44 753 GLN A O 1
ATOM 6138 N N . THR A 1 754 ? 3.284 5.959 33.565 1.00 67.25 754 THR A N 1
ATOM 6139 C CA . THR A 1 754 ? 3.473 6.132 35.019 1.00 67.25 754 THR A CA 1
ATOM 6140 C C . THR A 1 754 ? 2.204 6.643 35.704 1.00 67.25 754 THR A C 1
ATOM 6142 O O . THR A 1 754 ? 1.343 7.218 35.050 1.00 67.25 754 THR A O 1
ATOM 6145 N N . TYR A 1 755 ? 2.096 6.494 37.031 1.00 64.38 755 TYR A N 1
ATOM 6146 C CA . TYR A 1 755 ? 0.948 7.004 37.801 1.00 64.38 755 TYR A CA 1
ATOM 6147 C C . TYR A 1 755 ? 0.741 8.520 37.669 1.00 64.38 755 TYR A C 1
ATOM 6149 O O . TYR A 1 755 ? -0.396 8.962 37.580 1.00 64.38 755 TYR A O 1
ATOM 6157 N N . SER A 1 756 ? 1.821 9.305 37.597 1.00 66.56 756 SER A N 1
ATOM 6158 C CA . SER A 1 756 ? 1.730 10.752 37.353 1.00 66.56 756 SER A CA 1
ATOM 6159 C C . SER A 1 756 ? 1.189 11.058 35.954 1.00 66.56 756 SER A C 1
ATOM 6161 O O . SER A 1 756 ? 0.424 11.999 35.792 1.00 66.56 756 SER A O 1
ATOM 6163 N N . ALA A 1 757 ? 1.551 10.244 34.957 1.00 72.44 757 ALA A N 1
ATOM 6164 C CA . ALA A 1 757 ? 1.046 10.385 33.594 1.00 72.44 757 ALA A CA 1
ATOM 6165 C C . ALA A 1 757 ? -0.432 9.968 33.468 1.00 72.44 757 ALA A C 1
ATOM 6167 O O . ALA A 1 757 ? -1.124 10.476 32.597 1.00 72.44 757 ALA A O 1
ATOM 6168 N N . ILE A 1 758 ? -0.930 9.075 34.339 1.00 77.38 758 ILE A N 1
ATOM 6169 C CA . ILE A 1 758 ? -2.364 8.730 34.404 1.00 77.38 758 ILE A CA 1
ATOM 6170 C C . ILE A 1 758 ? -3.177 9.944 34.866 1.00 77.38 758 ILE A C 1
ATOM 6172 O O . ILE A 1 758 ? -4.231 10.225 34.308 1.00 77.38 758 ILE A O 1
ATOM 6176 N N . GLU A 1 759 ? -2.699 10.655 35.889 1.00 80.56 759 GLU A N 1
ATOM 6177 C CA . GLU A 1 759 ? -3.393 11.829 36.429 1.00 80.56 759 GLU A CA 1
ATOM 6178 C C . GLU A 1 759 ? -3.417 12.985 35.420 1.00 80.56 759 GLU A C 1
ATOM 6180 O O . GLU A 1 759 ? -4.480 13.544 35.169 1.00 80.56 759 GLU A O 1
ATOM 6185 N N . GLU A 1 760 ? -2.285 13.262 34.765 1.00 82.94 760 GLU A N 1
ATOM 6186 C CA . GLU A 1 760 ? -2.195 14.252 33.681 1.00 82.94 760 GLU A CA 1
ATOM 6187 C C . GLU A 1 760 ? -3.094 13.883 32.487 1.00 82.94 760 GLU A C 1
ATOM 6189 O O . GLU A 1 760 ? -3.808 14.727 31.953 1.00 82.94 760 GLU A O 1
ATOM 6194 N N . ALA A 1 761 ? -3.114 12.611 32.076 1.00 85.12 761 ALA A N 1
ATOM 6195 C CA . ALA A 1 761 ? -3.981 12.158 30.990 1.00 85.12 761 ALA A CA 1
ATOM 6196 C C . ALA A 1 761 ? -5.471 12.298 31.334 1.00 85.12 761 ALA A C 1
ATOM 6198 O O . ALA A 1 761 ? -6.255 12.709 30.483 1.00 85.12 761 ALA A O 1
ATOM 6199 N N . ASN A 1 762 ? -5.867 12.011 32.578 1.00 87.44 762 ASN A N 1
ATOM 6200 C CA . ASN A 1 762 ? -7.250 12.198 33.018 1.00 87.44 762 ASN A CA 1
ATOM 6201 C C . ASN A 1 762 ? -7.662 13.677 33.010 1.00 87.44 762 ASN A C 1
ATOM 6203 O O . ASN A 1 762 ? -8.770 13.971 32.581 1.00 87.44 762 ASN A O 1
ATOM 6207 N N . GLN A 1 763 ? -6.777 14.595 33.418 1.00 89.00 763 GLN A N 1
ATOM 6208 C CA . GLN A 1 763 ? -7.035 16.043 33.351 1.00 89.00 763 GLN A CA 1
ATOM 6209 C C . GLN A 1 763 ? -7.245 16.510 31.905 1.00 89.00 763 GLN A C 1
ATOM 6211 O O . GLN A 1 763 ? -8.195 17.229 31.605 1.00 89.00 763 GLN A O 1
ATOM 6216 N N . LYS A 1 764 ? -6.401 16.032 30.986 1.00 91.62 764 LYS A N 1
ATOM 6217 C CA . LYS A 1 764 ? -6.517 16.308 29.548 1.00 91.62 764 LYS A CA 1
ATOM 6218 C C . LYS A 1 764 ? -7.818 15.782 28.942 1.00 91.62 764 LYS A C 1
ATOM 6220 O O . LYS A 1 764 ? -8.422 16.465 28.119 1.00 91.62 764 LYS A O 1
ATOM 6225 N N . LEU A 1 765 ? -8.245 14.583 29.342 1.00 91.38 765 LEU A N 1
ATOM 6226 C CA . LEU A 1 765 ? -9.527 14.014 28.924 1.00 91.38 765 LEU A CA 1
ATOM 6227 C C . LEU A 1 765 ? -10.699 14.821 29.490 1.00 91.38 765 LEU A C 1
ATOM 6229 O O . LEU A 1 765 ? -11.606 15.148 28.740 1.00 91.38 765 LEU A O 1
ATOM 6233 N N . GLU A 1 766 ? -10.660 15.193 30.771 1.00 92.69 766 GLU A N 1
ATOM 6234 C CA . GLU A 1 766 ? -11.711 15.993 31.415 1.00 92.69 766 GLU A CA 1
ATOM 6235 C C . GLU A 1 766 ? -11.901 17.348 30.718 1.00 92.69 766 GLU A C 1
ATOM 6237 O O . GLU A 1 766 ? -13.027 17.704 30.377 1.00 92.69 766 GLU A O 1
ATOM 6242 N N . ALA A 1 767 ? -10.810 18.047 30.388 1.00 91.50 767 ALA A N 1
ATOM 6243 C CA . ALA A 1 767 ? -10.861 19.298 29.629 1.00 91.50 767 ALA A CA 1
ATOM 6244 C C . ALA A 1 767 ? -11.516 19.133 28.242 1.00 91.50 767 ALA A C 1
ATOM 6246 O O . ALA A 1 767 ? -12.275 19.995 27.793 1.00 91.50 767 ALA A O 1
ATOM 6247 N N . LEU A 1 768 ? -11.244 18.016 27.557 1.00 92.44 768 LEU A N 1
ATOM 6248 C CA . LEU A 1 768 ? -11.867 17.697 26.272 1.00 92.44 768 LEU A CA 1
ATOM 6249 C C . LEU A 1 768 ? -13.364 17.379 26.429 1.00 92.44 768 LEU A C 1
ATOM 6251 O O . LEU A 1 768 ? -14.166 17.862 25.634 1.00 92.44 768 LEU A O 1
ATOM 6255 N N . GLU A 1 769 ? -13.760 16.626 27.459 1.00 91.94 769 GLU A N 1
ATOM 6256 C CA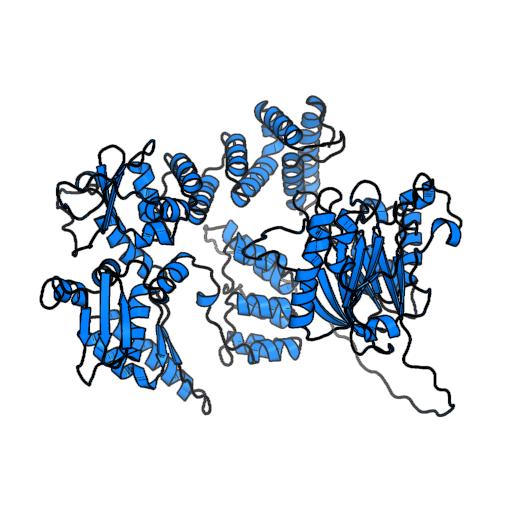 . GLU A 1 769 ? -15.172 16.323 27.743 1.00 91.94 769 GLU A CA 1
ATOM 6257 C C . GLU A 1 769 ? -15.985 17.583 28.079 1.00 91.94 769 GLU A C 1
ATOM 6259 O O . GLU A 1 769 ? -17.118 17.737 27.616 1.00 91.94 769 GLU A O 1
ATOM 6264 N N . GLU A 1 770 ? -15.412 18.523 28.837 1.00 91.69 770 GLU A N 1
ATOM 6265 C CA . GLU A 1 770 ? -16.054 19.812 29.118 1.00 91.69 770 GLU A CA 1
ATOM 6266 C C . GLU A 1 770 ? -16.328 20.601 27.830 1.00 91.69 770 GLU A C 1
ATOM 6268 O O . GLU A 1 770 ? -17.424 21.148 27.654 1.00 91.69 770 GLU A O 1
ATOM 6273 N N . LEU A 1 771 ? -15.372 20.611 26.891 1.00 92.19 771 LEU A N 1
ATOM 6274 C CA . LEU A 1 771 ? -15.562 21.228 25.581 1.00 92.19 771 LEU A CA 1
ATOM 6275 C C . LEU A 1 771 ? -16.696 20.550 24.806 1.00 92.19 771 LEU A C 1
ATOM 6277 O O . LEU A 1 771 ? -17.586 21.251 24.322 1.00 92.19 771 LEU A O 1
ATOM 6281 N N . LEU A 1 772 ? -16.689 19.218 24.703 1.00 89.69 772 LEU A N 1
ATOM 6282 C CA . LEU A 1 772 ? -17.707 18.441 23.980 1.00 89.69 772 LEU A CA 1
ATOM 6283 C C . LEU A 1 772 ? -19.114 18.681 24.544 1.00 89.69 772 LEU A C 1
ATOM 6285 O O . LEU A 1 772 ? -20.055 18.955 23.790 1.00 89.69 772 LEU A O 1
ATOM 6289 N N . SER A 1 773 ? -19.232 18.701 25.874 1.00 89.25 773 SER A N 1
ATOM 6290 C CA . SER A 1 773 ? -20.474 19.039 26.569 1.00 89.25 773 SER A CA 1
ATOM 6291 C C . SER A 1 773 ? -20.938 20.462 26.243 1.00 89.25 773 SER A C 1
ATOM 6293 O O . SER A 1 773 ? -22.116 20.677 25.955 1.00 89.25 773 SER A O 1
ATOM 6295 N N . SER A 1 774 ? -20.020 21.436 26.194 1.00 89.62 774 SER A N 1
ATOM 6296 C CA . SER A 1 774 ? -20.353 22.830 25.865 1.00 89.62 774 SER A CA 1
ATOM 6297 C C . SER A 1 774 ? -20.910 23.017 24.445 1.00 89.62 774 SER A C 1
ATOM 6299 O O . SER A 1 774 ? -21.640 23.978 24.185 1.00 89.62 774 SER A O 1
ATOM 6301 N N . ILE A 1 775 ? -20.595 22.096 23.527 1.00 89.69 775 ILE A N 1
ATOM 6302 C CA . ILE A 1 775 ? -21.038 22.134 22.130 1.00 89.69 775 ILE A CA 1
ATOM 6303 C C . ILE A 1 775 ? -22.156 21.145 21.789 1.00 89.69 775 ILE A C 1
ATOM 6305 O O . ILE A 1 775 ? -22.527 21.066 20.617 1.00 89.69 775 ILE A O 1
ATOM 6309 N N . ASN A 1 776 ? -22.738 20.473 22.790 1.00 84.19 776 ASN A N 1
ATOM 6310 C CA . ASN A 1 776 ? -23.783 19.451 22.638 1.00 84.19 776 ASN A CA 1
ATOM 6311 C C . ASN A 1 776 ? -23.378 18.298 21.702 1.00 84.19 776 ASN A C 1
ATOM 6313 O O . ASN A 1 776 ? -24.193 17.829 20.907 1.00 84.19 776 ASN A O 1
ATOM 6317 N N . ILE A 1 777 ? -22.119 17.865 21.766 1.00 79.19 777 ILE A N 1
ATOM 6318 C CA . ILE A 1 777 ? -21.663 16.654 21.084 1.00 79.19 777 ILE A CA 1
ATOM 6319 C C . ILE A 1 777 ? -21.479 15.577 22.146 1.00 79.19 777 ILE A C 1
ATOM 6321 O O . ILE A 1 777 ? -20.570 15.657 22.966 1.00 79.19 777 ILE A O 1
ATOM 6325 N N . GLU A 1 778 ? -22.359 14.580 22.129 1.00 71.56 778 GLU A N 1
ATOM 6326 C CA . GLU A 1 778 ? -22.161 13.331 22.860 1.00 71.56 778 GLU A CA 1
ATOM 6327 C C . GLU A 1 778 ? -21.393 12.376 21.929 1.00 71.56 778 GLU A C 1
ATOM 6329 O O . GLU A 1 778 ? -21.764 12.225 20.762 1.00 71.56 778 GLU A O 1
ATOM 6334 N N . CYS A 1 779 ? -20.255 11.832 22.376 1.00 65.19 779 CYS A N 1
ATOM 6335 C CA . CYS A 1 779 ? -19.442 10.888 21.596 1.00 65.19 779 CYS A CA 1
ATOM 6336 C C . CYS A 1 779 ? -18.432 10.113 22.442 1.00 65.19 779 CYS A C 1
ATOM 6338 O O . CYS A 1 779 ? -17.792 10.728 23.329 1.00 65.19 779 CYS A O 1
#

Organism: Scophthalmus maximus (NCBI:txid52904)

pLDDT: mean 82.82, std 17.53, range [22.03, 98.69]

Foldseek 3Di:
DKEWEDEFAQQEDVLCVPVLLLVLLLVVLLVGQKYKYKNHQYPPCVSVVSSQVSNCVVCPPFHKDKDKAPFFFPDPRTMIIIMIHTCVFKDWDDWDFDQQPDPPGRPQARGTWTKTKIAGPWFPDRIAIETEDDGDLQNLLSNQLCVVVVVVVVCVVVVDQRYKYWYQSNCWDPRADPVSQCVRPLRVDPQKDKLDDQQAAFFLDPVDRGDRTTMIGGHDVNVVQWDPPQWHFDNSCVVVVDDSVSVVSRHRGTMTMTDGDTNDDDDDDDDDDDDDDDDDDDDDDDDDDDDDDDDDDDDPPLVVLQVQLLVCLLVLVLVSVCCSCVVVVRDQADADPVRAGSLLNNQLNQNQVSNVVSLLQAHDQDPPDPHVVSSLVSGPDPNSNVCSVVSDDPHNVVRPPPVQLVLLQCVFVVLVPFQAWEAEPPDITGHHLLLLVLQFPLSQVCCVPVVPPPRYHYHDDPLQDPQLVVQVRSCSRRVKGKDFPVCLVSVLVVCVSRVVVVVNVQSVVQVVVVVVVCVVPPPDDDTIGMGDHDPAVSLVSLLLQLLQQFAQVPNDPDPDDPDRPDSPGDNPQQEWEQAPNGTGRHHLSLLLSQFVLSVCVVVPPPVPFDADPVHRRYGYDYDPPAHPVLVSQVSSCSRRVDGDDDPVCLVVNLVVCVVRVRVSSVLVSLVVLLVVDDPVCLLVQLVSCVVSVVVSSNLSSLLVCLVVVLVVLVDVSVLVVQVVQQVPDPPDDLQDDRPSLVSSLCSLVVPDDDPVSVVVSVVSVVSVVVSCVVNSRHD